Protein 3PL2 (pdb70)

Solvent-accessible surface area: 44730 Å² total

InterPro domains:
  IPR011611 Carbohydrate kinase PfkB [PF00294] (29-327)
  IPR023314 5-Dehydro-2-deoxygluconokinase-like superfamily [G3DSA:2.20.150.10] (37-132)
  IPR029056 Ribokinase-like [G3DSA:3.40.1190.20] (32-319)
  IPR029056 Ribokinase-like [SSF53613] (28-334)
  IPR030830 5-Dehydro-2-deoxygluconokinase [TIGR04382] (30-333)
  IPR050306 PfkB Carbohydrate Kinase [PTHR43085] (31-333)

Radius of gyration: 33.91 Å; Cα contacts (8 Å, |Δi|>4): 3092; chains: 4; bounding box: 62×77×88 Å

Nearest PDB structures (foldseek):
  2qcv-assembly1_A  TM=9.380E-01  e=1.362E-28  Halalkalibacterium halodurans C-125
  3k9e-assembly1_B  TM=8.972E-01  e=6.271E-23  Escherichia coli O6
  3ljs-assembly2_B  TM=8.514E-01  e=3.344E-21  Xylella fastidiosa Temecula1
  4eum-assembly1_B  TM=8.752E-01  e=8.838E-20  Oceanicola granulosus HTCC2516
  3hj6-assembly1_B  TM=8.409E-01  e=2.125E-19  Halothermothrix orenii H 168

CATH classification: 3.40.1190.20 (+1 more: 2.20.150.10)

Secondary structure (DSSP, 8-state):
---SEEEES--EEEE-BSSSS--GGG---B--EEE-HHHHHHHHHHHTT--EEEEEEEESSHHHHHHHHHHHHTTEE-TTEEEESSSPPPEEEE--BTTTB--EEEE--S--GGGG--GGGS-HHHHHH-SEEEEEGGGGSSTTHHHHHHHHHHHHTT-S-EEEE-------S-HHHHHHHHHHHHTT-SEEEE-HHHHHHHHS--SHHHHHHHHHHTT-SEEEE--BTTB----S------------S--TTHHHHHHHHHHHHHHTT--HHHHHHHHHHHHHHHHTSS-STT---HHHHHHH--/---SEEEES--EEEE-BSS-SS-GGG---B--EEE-HHHHHHHHHHHTT--EEEEEEEESSHHHHHHHHHHHHTT-B-TTEEEESSSPPPEEEE--BTTTB--EEEE--S--GGGG--GGGS-HHHHHH-SEEEEEGGGGSSTTHHHHHHHHHHHHTT-S-EEEE-------S-HHHHHHHHHHHHTT-SEEEEEHHHHHHHHS--SHHHHHHHHHHHT-SEEEEE-GGG-----S-----PPPP---S--TTHHHHHHHHHHHHHHTT--HHHHHHHHHHHHHHHHTSS-STT---HHHHHHHH-/---SEEEES--EEEEEESSSS--GGG--EEEEEEE-HHHHHHHHHHHTT--EEEEEEEESSHHHHHHHHHHHHTTEE-TTEEEESSSPPPEEEE--BTTTB--EEEE--S--GGGG--GGGS-HHHHHH-SEEEEEGGGGSSTTHHHHHHHHHHHHTT-S-EEEE-------S-HHHHHHHHHHHHHT-SEEEE-HHHHHHHHS--SHHHHHHHHHHTT-SEEEE--GGG-----S------------S--TTHHHHHHHHHHHHHHTT--HHHHHHHHHHHHHHHHTSS-STT---HHHHHHHH-/---SEEEES--EEEEEESSTT--TTT--EEEEEEE-HHHHHHHHHHHTT--EEEEEEEESSHHHHHHHHHHHHTT-B-TTEEEESSSPPPEEEE--BTTTB--EEEE--S--GGGG--GGGS-HHHHHH-SEEEEEGGGGSSTTHHHHHHHHHHHHTT-S-EEEE-------S-HHHHHHHHHHHHTT-SEEEEEHHHHHHHHS--SHHHHHHHHHHTT-SEEEEE-BTTB----S-----PPPP---S--TTHHHHHHHHHHHHHHTT--HHHHHHHHHHHHHHHHTSS-STT---HHHHHHH-

Foldseek 3Di:
DAWQEEFAFDKAKEFEAPDAPDDPVPGPGTDIDIDDQRLLLQLLLVLQVTAGEYQFEAEPDPRRVVNLVVSVVSRYDDQLHYYDDPFHGKYKYWHHDPDPGIDIDTDQPPHNRSLAGALVSDDLVNLQPHQEYHYELLLCADPPSVVSVVVSLVSNQAPHAYEYELDDDCSHPHLQSSQVSLLSVLLSGQEYEDEQVSLCSPQVDNDPVVSQVSSVVSVHAKYKYAYPQQGIIGPVDDDGDGQDDDGFRALPNLQSSLSSLLSSCSVVVHDPNVSSLLSRQRSRQQRNDPDRSVGDHSVNSVVSRD/DAWQEEFAFDKAWEFEAPDAQDDPVPGPGTDIAIDDQSLLLQLLLVLQVTAAEYQFEAEPDPRRVVRLVRSVVSRYDDQLYYYDDDDHGKYKYWHWRPDDGIDIDIDQPPHHRRLAGDLVSDDLVNLQPHQEYHYELLLCLDPPSVVNVVVSLVSNQAPPAYEYELDDDCSHPHLQSSQVSLLVVLLSGQEYAYEQVSLCSPQNGRPQVVSQVSSVVSPHAKYKYQYPQQAIIGPVDDDGDGAQDEDFGHLPQLVSSLSSLLSVCVVVVHPPRVSRLLSRLSSRQCRRDSDHSVTHHSVRSVVSVD/DAWQEEFAFDKAKEWEAPDAADDPVPRPGTDIDIDDQRLLLQLLLVLQVTAGEYQFEAEPDDRRVVRLVRSVVSRYDDQLYYYDDPDHGKYKYWHHRPDDDIDIDIDQPDHHRRLAGALVSDDLVSLQPHQEYHYELLLCADPPSVVRVVVSLVSNQQPHAYEYELDDDVSHPHLQSSQVSLLSVLLSGQEYAYEQVSLCSPQNDNDQVVSQVSSVVSVHAKYWYQYDQQAIIGPVDDDTDGADDDGFRGQPQLVSQLSSLLSSCVVVVHDPNVSRLLSRLSSRQQRNDPDHSVGHHPVVSVVSVD/DAWQEEFAFDKAKEWEAPDAPDDPVPRDDTDIDIDDQRLLLQLLLVLQVTAGEYQFEAEPDPRRVVRLVRSVVSRYHDQLHYYDDPDHGKYKYWHHHPDDDIDIDIDQPPHNRRLAGDLVSDDLVNLQPHQEYHYELLLCADPPSVVNVVVSLVSNQAHPAYEYELHDDVNHPHLQSSLVSLLSVLLRGQEYAYEQVSLCSPQVGRPVVVSQVSSVVSPHAKYKYDHDQQFIIGPVDDDTDGADDDGFRHQPNLVSSLSSLLSSCSVVVHPPNVSRLLSSQSSVQQRNDPDRSVGHYPVRSVVSD

B-factor: mean 37.55, std 11.32, range [18.2, 87.38]

Sequence (1223 aa):
STHEVLAIGRLGVDIYYPLQSGVGLADVQSFGKYLGGSAANVSVAAARHGHNSALLSRVGNDPFGEYLLAELERLGVDNQYVATDQTFKTPVTFCEIFPPDDFPLYFYREPKAPDLNIESADVSLDDVRREADILWFTLTGFSEEPSRGTHREILTTRANRRHTIFDLDYRPFWESPEEATKQAEEWALQQHSTVAVGNKEECEIAVGETTEPERAGRALLERGVEELAIVKQGPKGVATKDETVEVPPFFVDVINGLGAGDAFGGALCHGLLSEWPLEKVLRFANTAGALVASRRLECSTAPTTDEVEASLNSTHEVLAIGRLGVDIYPLQSGVGLADVQSFGKYLGGSAANVSVAAARHGHNSALLSRVGNDPFGEYLLAELERLGVDNQYVATDQTFKTPVTFCEIFPPDDFPLYFYREPKAPDLNIEESSADVSLDDVREADILWFTLTGFSEEEPSRGTHREILTTRANRRHTIFDLDYRRPFWESPEEEATKQAEWALQQHSTVAVGNKEECEIAVGETEPERAGRALLERRGVEELAIVKQGPKGVVATKDETVEVPPFFVDVINGLGAGDAFGGALCHGLLSEWPLEKVLRFANTAGALVASSRLECSTAPTTTDEVEASSLNSTHEVLAIGRLGVDIYYPLQSGVGLADVQSSFGKYLGGSAANVSVAAARHGHNSSALLSRVGNDPFGEYLLAELERRLGVDNQYVATDQTFKTPVTFCEIFPPDDDFPLYFYREPKAPDLNNIESSADVSLDDVREADILWFTLTGFSEEPSRGTHREILTTRANRRHTIFDLDYRRPFWESPEEATKQAEWALQHSTVAVGNKEECEIAVGETEPERAGRALLERGVELAIVKQGPKGVATKDETVEVPPFFVDVINGLGAGDAFGGALCHGLLSEWPLEKVLRFANTAGALVASRRLECSTAPTTTDEVEEASLNSTHEVLAIGRLGVDIYPLQSSGVVGLADVQSFGKYLGGSAANVSVAAARHGHNSALLSRVGNDPFGEYLLAELERLGVDNQYVATDQTFKTPVTFCEIFPPDDFPLYFYREPKAPDLNIESADVSLDDVREEADILWFTLTGFSEEPSRGTHREILTTRANRRHTIFDLDYRRPFWESPEEATKQAEWALQQHSTVAVGNKEECEIAVGETEPERAGRALLERGVELAIVKQGPKGVATKDETVEVPPFFVDVINGLGAGDAFGGALCHGLLSEWPLEKVLRFANTAGALVASRLECSTAPTTDEVEASL

Organism: Corynebacterium glutamicum (strain ATCC 13032 / DSM 20300 / JCM 1318 / BCRC 11384 / CCUG 27702 / LMG 3730 / NBRC 12168 / NCIMB 10025 / NRRL B-2784 / 534) (NCBI:txid196627)

Structure (mmCIF, N/CA/C/O backbone):
data_3PL2
#
_entry.id   3PL2
#
_cell.length_a   45.908
_cell.length_b   79.494
_cell.length_c   81.703
_cell.angle_alpha   101.860
_cell.angle_beta   95.720
_cell.angle_gamma   92.110
#
_symmetry.space_group_name_H-M   'P 1'
#
loop_
_entity.id
_entity.type
_entity.pdbx_description
1 polymer 'Sugar kinase, ribokinase family'
2 non-polymer 'CITRIC ACID'
3 water water
#
loop_
_atom_site.group_PDB
_atom_site.id
_atom_site.type_symbol
_atom_site.label_atom_id
_atom_site.label_alt_id
_atom_site.label_comp_id
_atom_site.label_asym_id
_atom_site.label_entity_id
_atom_site.label_seq_id
_atom_site.pdbx_PDB_ins_code
_atom_site.Cartn_x
_atom_site.Cartn_y
_atom_site.Cartn_z
_atom_site.occupancy
_atom_site.B_iso_or_equiv
_atom_site.auth_seq_id
_atom_site.auth_comp_id
_atom_site.auth_asym_id
_atom_site.auth_atom_id
_atom_site.pdbx_PDB_model_num
ATOM 1 N N . SER A 1 7 ? 47.024 60.518 24.576 1.00 56.50 6 SER A N 1
ATOM 2 C CA . SER A 1 7 ? 46.101 60.094 25.670 1.00 55.83 6 SER A CA 1
ATOM 3 C C . SER A 1 7 ? 44.766 60.865 25.583 1.00 53.83 6 SER A C 1
ATOM 4 O O . SER A 1 7 ? 44.481 61.741 26.407 1.00 54.12 6 SER A O 1
ATOM 7 N N . THR A 1 8 ? 43.988 60.553 24.537 1.00 52.65 7 THR A N 1
ATOM 8 C CA . THR A 1 8 ? 42.566 60.920 24.431 1.00 50.26 7 THR A CA 1
ATOM 9 C C . THR A 1 8 ? 41.703 59.754 24.921 1.00 48.01 7 THR A C 1
ATOM 10 O O . THR A 1 8 ? 42.011 58.599 24.632 1.00 49.35 7 THR A O 1
ATOM 14 N N . HIS A 1 9 ? 40.616 60.062 25.633 1.00 44.12 8 HIS A N 1
ATOM 15 C CA . HIS A 1 9 ? 39.673 59.053 26.131 1.00 41.74 8 HIS A CA 1
ATOM 16 C C . HIS A 1 9 ? 38.410 59.022 25.267 1.00 41.17 8 HIS A C 1
ATOM 17 O O . HIS A 1 9 ? 38.015 60.029 24.695 1.00 40.58 8 HIS A O 1
ATOM 24 N N . GLU A 1 10 ? 37.792 57.853 25.162 1.00 40.16 9 GLU A N 1
ATOM 25 C CA . GLU A 1 10 ? 36.452 57.747 24.572 1.00 39.81 9 GLU A CA 1
ATOM 26 C C . GLU A 1 10 ? 35.337 58.430 25.389 1.00 37.90 9 GLU A C 1
ATOM 27 O O . GLU A 1 10 ? 34.431 59.009 24.803 1.00 38.39 9 GLU A O 1
ATOM 33 N N . VAL A 1 11 ? 35.391 58.327 26.726 1.00 35.35 10 VAL A N 1
ATOM 34 C CA . VAL A 1 11 ? 34.384 58.918 27.639 1.00 34.12 10 VAL A CA 1
ATOM 35 C C . VAL A 1 11 ? 35.131 59.657 28.748 1.00 32.71 10 VAL A C 1
ATOM 36 O O . VAL A 1 11 ? 35.945 59.053 29.426 1.00 31.03 10 VAL A O 1
ATOM 40 N N . LEU A 1 12 ? 34.923 60.971 28.841 1.00 31.65 11 LEU A N 1
ATOM 41 C CA . LEU A 1 12 ? 35.458 61.776 29.900 1.00 31.21 11 LEU A CA 1
ATOM 42 C C . LEU A 1 12 ? 34.234 62.259 30.665 1.00 30.59 11 LEU A C 1
ATOM 43 O O . LEU A 1 12 ? 33.465 63.084 30.150 1.00 29.61 11 LEU A O 1
ATOM 48 N N . ALA A 1 13 ? 34.076 61.726 31.874 1.00 29.03 12 ALA A N 1
ATOM 49 C CA . ALA A 1 13 ? 33.007 62.091 32.791 1.00 29.27 12 ALA A CA 1
ATOM 50 C C . ALA A 1 13 ? 33.525 63.058 33.848 1.00 28.96 12 ALA A C 1
ATOM 51 O O . ALA A 1 13 ? 34.686 62.982 34.253 1.00 28.73 12 ALA A O 1
ATOM 53 N N . ILE A 1 14 ? 32.652 63.972 34.280 1.00 28.46 13 ILE A N 1
ATOM 54 C CA . ILE A 1 14 ? 32.998 65.005 35.224 1.00 27.91 13 ILE A CA 1
ATOM 55 C C . ILE A 1 14 ? 31.972 64.973 36.320 1.00 27.30 13 ILE A C 1
ATOM 56 O O . ILE A 1 14 ? 30.778 65.070 36.034 1.00 27.86 13 ILE A O 1
ATOM 61 N N . GLY A 1 15 ? 32.415 64.889 37.567 1.00 28.61 14 GLY A N 1
ATOM 62 C CA . GLY A 1 15 ? 31.513 65.173 38.705 1.00 28.47 14 GLY A CA 1
ATOM 63 C C . GLY A 1 15 ? 31.718 64.329 39.953 1.00 28.52 14 GLY A C 1
ATOM 64 O O . GLY A 1 15 ? 32.857 64.091 40.367 1.00 29.37 14 GLY A O 1
ATOM 65 N N . ARG A 1 16 ? 30.610 63.902 40.543 1.00 27.63 15 ARG A N 1
ATOM 66 C CA . ARG A 1 16 ? 30.584 63.345 41.926 1.00 28.12 15 ARG A CA 1
ATOM 67 C C . ARG A 1 16 ? 31.318 62.022 42.077 1.00 26.85 15 ARG A C 1
ATOM 68 O O . ARG A 1 16 ? 31.126 61.135 41.277 1.00 27.01 15 ARG A O 1
ATOM 76 N N . LEU A 1 17 ? 32.080 61.896 43.172 1.00 26.19 16 LEU A N 1
ATOM 77 C CA . LEU A 1 17 ? 32.796 60.680 43.532 1.00 25.43 16 LEU A CA 1
ATOM 78 C C . LEU A 1 17 ? 32.852 60.609 45.048 1.00 25.50 16 LEU A C 1
ATOM 79 O O . LEU A 1 17 ? 33.180 61.594 45.705 1.00 25.23 16 LEU A O 1
ATOM 84 N N . GLY A 1 18 ? 32.543 59.442 45.595 1.00 24.98 17 GLY A N 1
ATOM 85 C CA . GLY A 1 18 ? 32.455 59.296 47.032 1.00 24.51 17 GLY A CA 1
ATOM 86 C C . GLY A 1 18 ? 32.311 57.852 47.430 1.00 24.95 17 GLY A C 1
ATOM 87 O O . GLY A 1 18 ? 32.235 56.987 46.567 1.00 25.95 17 GLY A O 1
ATOM 88 N N . VAL A 1 19 ? 32.319 57.601 48.736 1.00 25.30 18 VAL A N 1
ATOM 89 C CA . VAL A 1 19 ? 32.174 56.244 49.275 1.00 25.56 18 VAL A CA 1
ATOM 90 C C . VAL A 1 19 ? 30.714 56.017 49.655 1.00 25.82 18 VAL A C 1
ATOM 91 O O . VAL A 1 19 ? 30.133 56.793 50.395 1.00 26.17 18 VAL A O 1
ATOM 95 N N . ASP A 1 20 ? 30.143 54.936 49.143 1.00 26.56 19 ASP A N 1
ATOM 96 C CA . ASP A 1 20 ? 28.799 54.502 49.507 1.00 26.42 19 ASP A CA 1
ATOM 97 C C . ASP A 1 20 ? 28.970 53.534 50.652 1.00 26.91 19 ASP A C 1
ATOM 98 O O . ASP A 1 20 ? 29.699 52.533 50.523 1.00 28.91 19 ASP A O 1
ATOM 103 N N . ILE A 1 21 ? 28.321 53.849 51.761 1.00 26.67 20 ILE A N 1
ATOM 104 C CA . ILE A 1 21 ? 28.293 53.012 52.971 1.00 26.12 20 ILE A CA 1
ATOM 105 C C . ILE A 1 21 ? 26.855 52.536 53.040 1.00 26.57 20 ILE A C 1
ATOM 106 O O . ILE A 1 21 ? 25.999 53.199 53.654 1.00 26.75 20 ILE A O 1
ATOM 111 N N . TYR A 1 22 ? 26.613 51.381 52.422 1.00 25.34 21 TYR A N 1
ATOM 112 C CA A TYR A 1 22 ? 25.248 50.907 52.232 0.60 25.59 21 TYR A CA 1
ATOM 113 C CA B TYR A 1 22 ? 25.280 50.813 52.128 0.40 25.86 21 TYR A CA 1
ATOM 114 C C . TYR A 1 22 ? 24.969 49.671 53.111 1.00 25.78 21 TYR A C 1
ATOM 115 O O . TYR A 1 22 ? 25.871 48.879 53.415 1.00 25.15 21 TYR A O 1
ATOM 132 N N . PRO A 1 23 ? 23.703 49.516 53.545 1.00 25.54 22 PRO A N 1
ATOM 133 C CA . PRO A 1 23 ? 23.379 48.429 54.457 1.00 26.25 22 PRO A CA 1
ATOM 134 C C . PRO A 1 23 ? 23.448 47.028 53.835 1.00 26.73 22 PRO A C 1
ATOM 135 O O . PRO A 1 23 ? 23.120 46.818 52.654 1.00 25.88 22 PRO A O 1
ATOM 139 N N . LEU A 1 24 ? 23.886 46.093 54.654 1.00 26.26 23 LEU A N 1
ATOM 140 C CA . LEU A 1 24 ? 24.007 44.673 54.298 1.00 26.96 23 LEU A CA 1
ATOM 141 C C . LEU A 1 24 ? 22.781 43.831 54.707 1.00 28.07 23 LEU A C 1
ATOM 142 O O . LEU A 1 24 ? 22.766 42.594 54.534 1.00 29.19 23 LEU A O 1
ATOM 147 N N . GLN A 1 25 ? 21.763 44.519 55.261 1.00 28.38 24 GLN A N 1
ATOM 148 C CA . GLN A 1 25 ? 20.418 44.042 55.478 1.00 28.97 24 GLN A CA 1
ATOM 149 C C . GLN A 1 25 ? 19.454 45.017 54.783 1.00 29.39 24 GLN A C 1
ATOM 150 O O . GLN A 1 25 ? 19.574 46.246 54.969 1.00 28.41 24 GLN A O 1
ATOM 156 N N . SER A 1 26 ? 18.506 44.487 54.008 1.00 30.18 25 SER A N 1
ATOM 157 C CA . SER A 1 26 ? 17.510 45.322 53.318 1.00 31.31 25 SER A CA 1
ATOM 158 C C . SER A 1 26 ? 16.217 45.363 54.095 1.00 31.60 25 SER A C 1
ATOM 159 O O . SER A 1 26 ? 15.994 44.539 54.962 1.00 31.54 25 SER A O 1
ATOM 162 N N . GLY A 1 27 ? 15.384 46.358 53.778 1.00 31.28 26 GLY A N 1
ATOM 163 C CA . GLY A 1 27 ? 14.088 46.508 54.392 1.00 32.76 26 GLY A CA 1
ATOM 164 C C . GLY A 1 27 ? 14.122 47.000 55.823 1.00 32.68 26 GLY A C 1
ATOM 165 O O . GLY A 1 27 ? 13.132 46.845 56.525 1.00 33.72 26 GLY A O 1
ATOM 166 N N . VAL A 1 28 ? 15.244 47.599 56.244 1.00 31.69 27 VAL A N 1
ATOM 167 C CA . VAL A 1 28 ? 15.382 48.150 57.595 1.00 30.99 27 VAL A CA 1
ATOM 168 C C . VAL A 1 28 ? 15.896 49.595 57.517 1.00 29.76 27 VAL A C 1
ATOM 169 O O . VAL A 1 28 ? 16.710 49.963 56.666 1.00 28.46 27 VAL A O 1
ATOM 173 N N . GLY A 1 29 ? 15.404 50.417 58.438 1.00 29.78 28 GLY A N 1
ATOM 174 C CA . GLY A 1 29 ? 15.894 51.779 58.595 1.00 28.63 28 GLY A CA 1
ATOM 175 C C . GLY A 1 29 ? 17.264 51.753 59.250 1.00 27.88 28 GLY A C 1
ATOM 176 O O . GLY A 1 29 ? 17.675 50.731 59.830 1.00 27.34 28 GLY A O 1
ATOM 177 N N . LEU A 1 30 ? 17.961 52.881 59.164 1.00 27.59 29 LEU A N 1
ATOM 178 C CA . LEU A 1 30 ? 19.339 53.012 59.698 1.00 26.74 29 LEU A CA 1
ATOM 179 C C . LEU A 1 30 ? 19.449 52.593 61.161 1.00 27.25 29 LEU A C 1
ATOM 180 O O . LEU A 1 30 ? 20.430 51.978 61.524 1.00 27.53 29 LEU A O 1
ATOM 185 N N . ALA A 1 31 ? 18.434 52.870 61.980 1.00 27.80 30 ALA A N 1
ATOM 186 C CA . ALA A 1 31 ? 18.451 52.469 63.393 1.00 29.25 30 ALA A CA 1
ATOM 187 C C . ALA A 1 31 ? 18.511 50.930 63.589 1.00 29.82 30 ALA A C 1
ATOM 188 O O . ALA A 1 31 ? 18.944 50.456 64.641 1.00 29.65 30 ALA A O 1
ATOM 190 N N . ASP A 1 32 ? 18.060 50.186 62.580 1.00 29.37 31 ASP A N 1
ATOM 191 C CA . ASP A 1 32 ? 18.058 48.707 62.603 1.00 30.80 31 ASP A CA 1
ATOM 192 C C . ASP A 1 32 ? 19.143 48.025 61.776 1.00 29.84 31 ASP A C 1
ATOM 193 O O . ASP A 1 32 ? 19.279 46.788 61.843 1.00 30.44 31 ASP A O 1
ATOM 198 N N . VAL A 1 33 ? 19.926 48.804 61.029 1.00 28.30 32 VAL A N 1
ATOM 199 C CA . VAL A 1 33 ? 21.039 48.243 60.242 1.00 28.55 32 VAL A CA 1
ATOM 200 C C . VAL A 1 33 ? 22.118 47.769 61.238 1.00 28.99 32 VAL A C 1
ATOM 201 O O . VAL A 1 33 ? 22.399 48.466 62.197 1.00 29.19 32 VAL A O 1
ATOM 205 N N . GLN A 1 34 ? 22.602 46.542 61.057 1.00 28.60 33 GLN A N 1
ATOM 206 C CA . GLN A 1 34 ? 23.640 45.946 61.921 1.00 29.76 33 GLN A CA 1
ATOM 207 C C . GLN A 1 34 ? 25.013 46.014 61.314 1.00 28.53 33 GLN A C 1
ATOM 208 O O . GLN A 1 34 ? 26.050 45.921 62.036 1.00 29.72 33 GLN A O 1
ATOM 214 N N . SER A 1 35 ? 25.059 46.089 59.982 1.00 27.53 34 SER A N 1
ATOM 215 C CA . SER A 1 35 ? 26.294 46.263 59.300 1.00 26.28 34 SER A CA 1
ATOM 216 C C . SER A 1 35 ? 26.121 46.912 57.939 1.00 25.38 34 SER A C 1
ATOM 217 O O . SER A 1 35 ? 25.047 46.787 57.305 1.00 24.54 34 SER A O 1
ATOM 220 N N . PHE A 1 36 ? 27.198 47.568 57.512 1.00 24.84 35 PHE A N 1
ATOM 221 C CA . PHE A 1 36 ? 27.266 48.296 56.232 1.00 23.83 35 PHE A CA 1
ATOM 222 C C . PHE A 1 36 ? 28.449 47.824 55.415 1.00 24.44 35 PHE A C 1
ATOM 223 O O . PHE A 1 36 ? 29.508 47.508 55.966 1.00 24.88 35 PHE A O 1
ATOM 231 N N . GLY A 1 37 ? 28.291 47.767 54.097 1.00 24.80 36 GLY A N 1
ATOM 232 C CA . GLY A 1 37 ? 29.431 47.570 53.223 1.00 26.51 36 GLY A CA 1
ATOM 233 C C . GLY A 1 37 ? 29.977 48.908 52.771 1.00 26.76 36 GLY A C 1
ATOM 234 O O . GLY A 1 37 ? 29.517 49.971 53.196 1.00 26.99 36 GLY A O 1
ATOM 235 N N . LYS A 1 38 ? 30.941 48.842 51.884 1.00 28.24 37 LYS A N 1
ATOM 236 C CA . LYS A 1 38 ? 31.692 50.004 51.411 1.00 29.18 37 LYS A CA 1
ATOM 237 C C . LYS A 1 38 ? 31.913 49.774 49.909 1.00 30.84 37 LYS A C 1
ATOM 238 O O . LYS A 1 38 ? 32.436 48.708 49.558 1.00 30.87 37 LYS A O 1
ATOM 244 N N . TYR A 1 39 ? 31.532 50.751 49.078 1.00 30.78 38 TYR A N 1
ATOM 245 C CA . TYR A 1 39 ? 31.778 50.728 47.642 1.00 32.86 38 TYR A CA 1
ATOM 246 C C . TYR A 1 39 ? 32.003 52.128 47.066 1.00 30.78 38 TYR A C 1
ATOM 247 O O . TYR A 1 39 ? 31.628 53.152 47.653 1.00 30.38 38 TYR A O 1
ATOM 256 N N . LEU A 1 40 ? 32.662 52.144 45.915 1.00 30.77 39 LEU A N 1
ATOM 257 C CA . LEU A 1 40 ? 32.858 53.373 45.167 1.00 29.55 39 LEU A CA 1
ATOM 258 C C . LEU A 1 40 ? 31.481 53.770 44.669 1.00 28.27 39 LEU A C 1
ATOM 259 O O . LEU A 1 40 ? 30.693 52.925 44.300 1.00 28.35 39 LEU A O 1
ATOM 264 N N . GLY A 1 41 ? 31.184 55.056 44.723 1.00 27.12 40 GLY A N 1
ATOM 265 C CA . GLY A 1 41 ? 29.969 55.585 44.134 1.00 26.41 40 GLY A CA 1
ATOM 266 C C . GLY A 1 41 ? 30.123 57.045 43.751 1.00 25.84 40 GLY A C 1
ATOM 267 O O . GLY A 1 41 ? 31.236 57.554 43.662 1.00 25.13 40 GLY A O 1
ATOM 268 N N . GLY A 1 42 ? 28.983 57.695 43.578 1.00 26.98 41 GLY A N 1
ATOM 269 C CA . GLY A 1 42 ? 28.868 59.045 43.023 1.00 27.44 41 GLY A CA 1
ATOM 270 C C . GLY A 1 42 ? 28.511 58.916 41.557 1.00 27.41 41 GLY A C 1
ATOM 271 O O . GLY A 1 42 ? 29.160 58.181 40.825 1.00 27.94 41 GLY A O 1
ATOM 272 N N . SER A 1 43 ? 27.483 59.653 41.122 1.00 28.45 42 SER A N 1
ATOM 273 C CA . SER A 1 43 ? 26.916 59.502 39.782 1.00 28.82 42 SER A CA 1
ATOM 274 C C . SER A 1 43 ? 27.927 59.483 38.597 1.00 28.78 42 SER A C 1
ATOM 275 O O . SER A 1 43 ? 27.956 58.511 37.814 1.00 27.48 42 SER A O 1
ATOM 278 N N . ALA A 1 44 ? 28.752 60.534 38.506 1.00 28.30 43 ALA A N 1
ATOM 279 C CA . ALA A 1 44 ? 29.743 60.671 37.444 1.00 28.40 43 ALA A CA 1
ATOM 280 C C . ALA A 1 44 ? 30.730 59.490 37.453 1.00 28.39 43 ALA A C 1
ATOM 281 O O . ALA A 1 44 ? 31.024 58.918 36.406 1.00 29.01 43 ALA A O 1
ATOM 283 N N . ALA A 1 45 ? 31.195 59.132 38.645 1.00 27.15 44 ALA A N 1
ATOM 284 C CA . ALA A 1 45 ? 32.091 58.002 38.842 1.00 27.76 44 ALA A CA 1
ATOM 285 C C . ALA A 1 45 ? 31.432 56.703 38.389 1.00 27.55 44 ALA A C 1
ATOM 286 O O . ALA A 1 45 ? 32.060 55.937 37.706 1.00 28.69 44 ALA A O 1
ATOM 288 N N . ASN A 1 46 ? 30.169 56.484 38.770 1.00 28.17 45 ASN A N 1
ATOM 289 C CA . ASN A 1 46 ? 29.407 55.300 38.337 1.00 28.51 45 ASN A CA 1
ATOM 290 C C . ASN A 1 46 ? 29.276 55.206 36.808 1.00 28.98 45 ASN A C 1
ATOM 291 O O . ASN A 1 46 ? 29.368 54.113 36.254 1.00 29.42 45 ASN A O 1
ATOM 296 N N . VAL A 1 47 ? 29.033 56.352 36.159 1.00 28.19 46 VAL A N 1
ATOM 297 C CA . VAL A 1 47 ? 28.916 56.436 34.708 1.00 28.38 46 VAL A CA 1
ATOM 298 C C . VAL A 1 47 ? 30.270 56.097 34.047 1.00 29.16 46 VAL A C 1
ATOM 299 O O . VAL A 1 47 ? 30.296 55.326 33.069 1.00 30.41 46 VAL A O 1
ATOM 303 N N . SER A 1 48 ? 31.366 56.649 34.580 1.00 28.82 47 SER A N 1
ATOM 304 C CA . SER A 1 48 ? 32.730 56.309 34.080 1.00 29.64 47 SER A CA 1
ATOM 305 C C . SER A 1 48 ? 33.030 54.804 34.212 1.00 30.46 47 SER A C 1
ATOM 306 O O . SER A 1 48 ? 33.548 54.195 33.281 1.00 31.64 47 SER A O 1
ATOM 309 N N . VAL A 1 49 ? 32.604 54.198 35.329 1.00 29.71 48 VAL A N 1
ATOM 310 C CA . VAL A 1 49 ? 32.692 52.722 35.509 1.00 29.59 48 VAL A CA 1
ATOM 311 C C . VAL A 1 49 ? 31.847 51.919 34.503 1.00 29.15 48 VAL A C 1
ATOM 312 O O . VAL A 1 49 ? 32.313 50.912 33.972 1.00 29.65 48 VAL A O 1
ATOM 316 N N . ALA A 1 50 ? 30.608 52.364 34.272 1.00 28.98 49 ALA A N 1
ATOM 317 C CA . ALA A 1 50 ? 29.693 51.678 33.395 1.00 29.90 49 ALA A CA 1
ATOM 318 C C . ALA A 1 50 ? 30.190 51.701 31.960 1.00 31.14 49 ALA A C 1
ATOM 319 O O . ALA A 1 50 ? 30.030 50.719 31.247 1.00 31.54 49 ALA A O 1
ATOM 321 N N . ALA A 1 51 ? 30.784 52.832 31.552 1.00 32.03 50 ALA A N 1
ATOM 322 C CA . ALA A 1 51 ? 31.383 52.984 30.219 1.00 32.97 50 ALA A CA 1
ATOM 323 C C . ALA A 1 51 ? 32.594 52.064 30.056 1.00 34.53 50 ALA A C 1
ATOM 324 O O . ALA A 1 51 ? 32.757 51.443 29.001 1.00 36.02 50 ALA A O 1
ATOM 326 N N . ALA A 1 52 ? 33.419 51.975 31.100 1.00 35.16 51 ALA A N 1
ATOM 327 C CA . ALA A 1 52 ? 34.571 51.061 31.147 1.00 36.17 51 ALA A CA 1
ATOM 328 C C . ALA A 1 52 ? 34.147 49.594 30.996 1.00 38.00 51 ALA A C 1
ATOM 329 O O . ALA A 1 52 ? 34.779 48.842 30.248 1.00 38.30 51 ALA A O 1
ATOM 331 N N . ARG A 1 53 ? 33.062 49.208 31.678 1.00 37.50 52 ARG A N 1
ATOM 332 C CA . ARG A 1 53 ? 32.521 47.841 31.566 1.00 39.53 52 ARG A CA 1
ATOM 333 C C . ARG A 1 53 ? 32.030 47.492 30.161 1.00 40.05 52 ARG A C 1
ATOM 334 O O . ARG A 1 53 ? 32.013 46.309 29.815 1.00 40.58 52 ARG A O 1
ATOM 342 N N . HIS A 1 54 ? 31.653 48.498 29.365 1.00 39.71 53 HIS A N 1
ATOM 343 C CA . HIS A 1 54 ? 31.395 48.301 27.924 1.00 40.64 53 HIS A CA 1
ATOM 344 C C . HIS A 1 54 ? 32.642 48.356 27.010 1.00 41.59 53 HIS A C 1
ATOM 345 O O . HIS A 1 54 ? 32.511 48.445 25.776 1.00 40.37 53 HIS A O 1
ATOM 352 N N . GLY A 1 55 ? 33.841 48.250 27.604 1.00 41.43 54 GLY A N 1
ATOM 353 C CA . GLY A 1 55 ? 35.091 48.208 26.859 1.00 42.22 54 GLY A CA 1
ATOM 354 C C . GLY A 1 55 ? 35.607 49.544 26.367 1.00 41.73 54 GLY A C 1
ATOM 355 O O . GLY A 1 55 ? 36.504 49.564 25.546 1.00 42.99 54 GLY A O 1
ATOM 356 N N . HIS A 1 56 ? 35.067 50.662 26.861 1.00 40.56 55 HIS A N 1
ATOM 357 C CA . HIS A 1 56 ? 35.500 51.992 26.407 1.00 39.29 55 HIS A CA 1
ATOM 358 C C . HIS A 1 56 ? 36.570 52.538 27.348 1.00 38.78 55 HIS A C 1
ATOM 359 O O . HIS A 1 56 ? 36.558 52.280 28.571 1.00 37.76 55 HIS A O 1
ATOM 366 N N . ASN A 1 57 ? 37.508 53.270 26.769 1.00 38.76 56 ASN A N 1
ATOM 367 C CA . ASN A 1 57 ? 38.563 53.929 27.515 1.00 38.85 56 ASN A CA 1
ATOM 368 C C . ASN A 1 57 ? 37.963 55.174 28.190 1.00 36.92 56 ASN A C 1
ATOM 369 O O . ASN A 1 57 ? 37.647 56.173 27.515 1.00 35.75 56 ASN A O 1
ATOM 374 N N . SER A 1 58 ? 37.818 55.101 29.519 1.00 35.22 57 SER A N 1
ATOM 375 C CA . SER A 1 58 ? 37.045 56.056 30.294 1.00 35.30 57 SER A CA 1
ATOM 376 C C . SER A 1 58 ? 37.884 56.712 31.383 1.00 34.15 57 SER A C 1
ATOM 377 O O . SER A 1 58 ? 38.780 56.067 31.928 1.00 33.68 57 SER A O 1
ATOM 380 N N . ALA A 1 59 ? 37.605 58.000 31.639 1.00 32.38 58 ALA A N 1
ATOM 381 C CA . ALA A 1 59 ? 38.302 58.814 32.644 1.00 31.54 58 ALA A CA 1
ATOM 382 C C . ALA A 1 59 ? 37.306 59.674 33.411 1.00 30.37 58 ALA A C 1
ATOM 383 O O . ALA A 1 59 ? 36.241 60.006 32.883 1.00 30.70 58 ALA A O 1
ATOM 385 N N . LEU A 1 60 ? 37.645 60.007 34.662 1.00 29.57 59 LEU A N 1
ATOM 386 C CA . LEU A 1 60 ? 36.834 60.841 35.534 1.00 28.70 59 LEU A CA 1
ATOM 387 C C . LEU A 1 60 ? 37.634 62.062 35.983 1.00 28.40 59 LEU A C 1
ATOM 388 O O . LEU A 1 60 ? 38.757 61.899 36.457 1.00 30.44 59 LEU A O 1
ATOM 393 N N . LEU A 1 61 ? 37.052 63.248 35.829 1.00 26.26 60 LEU A N 1
ATOM 394 C CA . LEU A 1 61 ? 37.521 64.471 36.425 1.00 26.19 60 LEU A CA 1
ATOM 395 C C . LEU A 1 61 ? 36.717 64.636 37.701 1.00 25.57 60 LEU A C 1
ATOM 396 O O . LEU A 1 61 ? 35.504 64.841 37.652 1.00 25.06 60 LEU A O 1
ATOM 401 N N . SER A 1 62 ? 37.394 64.529 38.832 1.00 27.18 61 SER A N 1
ATOM 402 C CA . SER A 1 62 ? 36.755 64.696 40.145 1.00 27.19 61 SER A CA 1
ATOM 403 C C . SER A 1 62 ? 37.862 64.902 41.141 1.00 28.19 61 SER A C 1
ATOM 404 O O . SER A 1 62 ? 38.997 65.127 40.747 1.00 29.81 61 SER A O 1
ATOM 407 N N . ARG A 1 63 ? 37.560 64.861 42.434 1.00 27.83 62 ARG A N 1
ATOM 408 C CA . ARG A 1 63 ? 38.629 64.831 43.422 1.00 28.95 62 ARG A CA 1
ATOM 409 C C . ARG A 1 63 ? 38.240 63.874 44.530 1.00 28.28 62 ARG A C 1
ATOM 410 O O . ARG A 1 63 ? 37.072 63.473 44.651 1.00 28.46 62 ARG A O 1
ATOM 418 N N . VAL A 1 64 ? 39.248 63.532 45.322 1.00 28.08 63 VAL A N 1
ATOM 419 C CA . VAL A 1 64 ? 39.076 62.821 46.581 1.00 29.25 63 VAL A CA 1
ATOM 420 C C . VAL A 1 64 ? 39.717 63.658 47.661 1.00 30.15 63 VAL A C 1
ATOM 421 O O . VAL A 1 64 ? 40.435 64.624 47.365 1.00 31.25 63 VAL A O 1
ATOM 425 N N . GLY A 1 65 ? 39.428 63.310 48.906 1.00 31.23 64 GLY A N 1
ATOM 426 C CA . GLY A 1 65 ? 40.126 63.869 50.063 1.00 31.53 64 GLY A CA 1
ATOM 427 C C . GLY A 1 65 ? 41.479 63.220 50.308 1.00 32.66 64 GLY A C 1
ATOM 428 O O . GLY A 1 65 ? 41.779 62.135 49.790 1.00 32.04 64 GLY A O 1
ATOM 429 N N . ASN A 1 66 ? 42.284 63.896 51.124 1.00 33.68 65 ASN A N 1
ATOM 430 C CA . ASN A 1 66 ? 43.599 63.413 51.549 1.00 34.98 65 ASN A CA 1
ATOM 431 C C . ASN A 1 66 ? 43.435 62.509 52.790 1.00 34.24 65 ASN A C 1
ATOM 432 O O . ASN A 1 66 ? 43.792 62.886 53.914 1.00 35.04 65 ASN A O 1
ATOM 437 N N . ASP A 1 67 ? 42.913 61.308 52.543 1.00 33.07 66 ASP A N 1
ATOM 438 C CA . ASP A 1 67 ? 42.542 60.341 53.593 1.00 33.22 66 ASP A CA 1
ATOM 439 C C . ASP A 1 67 ? 42.377 58.911 53.024 1.00 32.37 66 ASP A C 1
ATOM 440 O O . ASP A 1 67 ? 42.303 58.756 51.789 1.00 32.84 66 ASP A O 1
ATOM 445 N N . PRO A 1 68 ? 42.271 57.886 53.895 1.00 32.26 67 PRO A N 1
ATOM 446 C CA . PRO A 1 68 ? 42.194 56.509 53.403 1.00 31.78 67 PRO A CA 1
ATOM 447 C C . PRO A 1 68 ? 41.019 56.177 52.496 1.00 30.14 67 PRO A C 1
ATOM 448 O O . PRO A 1 68 ? 41.195 55.375 51.570 1.00 29.88 67 PRO A O 1
ATOM 452 N N . PHE A 1 69 ? 39.861 56.806 52.708 1.00 28.68 68 PHE A N 1
ATOM 453 C CA . PHE A 1 69 ? 38.745 56.626 51.784 1.00 28.09 68 PHE A CA 1
ATOM 454 C C . PHE A 1 69 ? 39.063 57.177 50.399 1.00 29.25 68 PHE A C 1
ATOM 455 O O . PHE A 1 69 ? 38.630 56.610 49.394 1.00 29.35 68 PHE A O 1
ATOM 463 N N . GLY A 1 70 ? 39.821 58.270 50.340 1.00 29.91 69 GLY A N 1
ATOM 464 C CA . GLY A 1 70 ? 40.186 58.863 49.070 1.00 30.21 69 GLY A CA 1
ATOM 465 C C . GLY A 1 70 ? 41.181 57.978 48.351 1.00 30.71 69 GLY A C 1
ATOM 466 O O . GLY A 1 70 ? 41.034 57.736 47.158 1.00 28.73 69 GLY A O 1
ATOM 467 N N . GLU A 1 71 ? 42.168 57.480 49.085 1.00 31.52 70 GLU A N 1
ATOM 468 C CA . GLU A 1 71 ? 43.109 56.486 48.539 1.00 33.51 70 GLU A CA 1
ATOM 469 C C . GLU A 1 71 ? 42.404 55.218 48.048 1.00 32.82 70 GLU A C 1
ATOM 470 O O . GLU A 1 71 ? 42.756 54.695 46.979 1.00 32.56 70 GLU A O 1
ATOM 476 N N . TYR A 1 72 ? 41.411 54.750 48.809 1.00 32.85 71 TYR A N 1
ATOM 477 C CA . TYR A 1 72 ? 40.532 53.647 48.371 1.00 32.55 71 TYR A CA 1
ATOM 478 C C . TYR A 1 72 ? 39.856 53.913 46.995 1.00 31.96 71 TYR A C 1
ATOM 479 O O . TYR A 1 72 ? 39.890 53.046 46.122 1.00 31.37 71 TYR A O 1
ATOM 488 N N . LEU A 1 73 ? 39.240 55.086 46.847 1.00 30.90 72 LEU A N 1
ATOM 489 C CA . LEU A 1 73 ? 38.502 55.427 45.642 1.00 29.51 72 LEU A CA 1
ATOM 490 C C . LEU A 1 73 ? 39.428 55.528 44.453 1.00 29.77 72 LEU A C 1
ATOM 491 O O . LEU A 1 73 ? 39.072 55.070 43.376 1.00 30.14 72 LEU A O 1
ATOM 496 N N . LEU A 1 74 ? 40.615 56.105 44.653 1.00 29.80 73 LEU A N 1
ATOM 497 C CA . LEU A 1 74 ? 41.608 56.195 43.572 1.00 30.09 73 LEU A CA 1
ATOM 498 C C . LEU A 1 74 ? 42.013 54.799 43.076 1.00 30.81 73 LEU A C 1
ATOM 499 O O . LEU A 1 74 ? 41.960 54.545 41.870 1.00 30.25 73 LEU A O 1
ATOM 504 N N . ALA A 1 75 ? 42.349 53.895 44.001 1.00 30.93 74 ALA A N 1
ATOM 505 C CA . ALA A 1 75 ? 42.672 52.502 43.647 1.00 31.74 74 ALA A CA 1
ATOM 506 C C . ALA A 1 75 ? 41.480 51.741 43.029 1.00 31.49 74 ALA A C 1
ATOM 507 O O . ALA A 1 75 ? 41.658 50.981 42.059 1.00 31.83 74 ALA A O 1
ATOM 509 N N . GLU A 1 76 ? 40.272 51.977 43.550 1.00 30.50 75 GLU A N 1
ATOM 510 C CA . GLU A 1 76 ? 39.063 51.259 43.093 1.00 30.19 75 GLU A CA 1
ATOM 511 C C . GLU A 1 76 ? 38.647 51.681 41.687 1.00 30.15 75 GLU A C 1
ATOM 512 O O . GLU A 1 76 ? 38.193 50.841 40.921 1.00 30.51 75 GLU A O 1
ATOM 518 N N . LEU A 1 77 ? 38.739 52.971 41.377 1.00 30.91 76 LEU A N 1
ATOM 519 C CA . LEU A 1 77 ? 38.495 53.455 40.005 1.00 32.44 76 LEU A CA 1
ATOM 520 C C . LEU A 1 77 ? 39.341 52.669 39.024 1.00 33.89 76 LEU A C 1
ATOM 521 O O . LEU A 1 77 ? 38.816 52.188 38.023 1.00 35.02 76 LEU A O 1
ATOM 526 N N . GLU A 1 78 ? 40.646 52.554 39.314 1.00 35.17 77 GLU A N 1
ATOM 527 C CA . GLU A 1 78 ? 41.601 51.829 38.433 1.00 37.27 77 GLU A CA 1
ATOM 528 C C . GLU A 1 78 ? 41.272 50.335 38.377 1.00 37.44 77 GLU A C 1
ATOM 529 O O . GLU A 1 78 ? 41.279 49.751 37.289 1.00 37.25 77 GLU A O 1
ATOM 535 N N . ARG A 1 79 ? 40.953 49.743 39.530 1.00 36.82 78 ARG A N 1
ATOM 536 C CA . ARG A 1 79 ? 40.522 48.329 39.596 1.00 38.02 78 ARG A CA 1
ATOM 537 C C . ARG A 1 79 ? 39.290 48.085 38.716 1.00 37.67 78 ARG A C 1
ATOM 538 O O . ARG A 1 79 ? 39.236 47.072 37.989 1.00 38.62 78 ARG A O 1
ATOM 546 N N . LEU A 1 80 ? 38.359 49.044 38.715 1.00 35.97 79 LEU A N 1
ATOM 547 C CA . LEU A 1 80 ? 37.142 48.961 37.888 1.00 35.35 79 LEU A CA 1
ATOM 548 C C . LEU A 1 80 ? 37.314 49.435 36.410 1.00 35.60 79 LEU A C 1
ATOM 549 O O . LEU A 1 80 ? 36.316 49.585 35.681 1.00 35.34 79 LEU A O 1
ATOM 554 N N . GLY A 1 81 ? 38.549 49.702 35.997 1.00 35.24 80 GLY A N 1
ATOM 555 C CA . GLY A 1 81 ? 38.878 50.006 34.614 1.00 36.05 80 GLY A CA 1
ATOM 556 C C . GLY A 1 81 ? 38.767 51.447 34.155 1.00 34.69 80 GLY A C 1
ATOM 557 O O . GLY A 1 81 ? 38.756 51.678 32.942 1.00 34.47 80 GLY A O 1
ATOM 558 N N . VAL A 1 82 ? 38.761 52.393 35.097 1.00 33.03 81 VAL A N 1
ATOM 559 C CA . VAL A 1 82 ? 38.644 53.835 34.826 1.00 32.51 81 VAL A CA 1
ATOM 560 C C . VAL A 1 82 ? 40.007 54.507 35.071 1.00 32.87 81 VAL A C 1
ATOM 561 O O . VAL A 1 82 ? 40.651 54.281 36.108 1.00 33.60 81 VAL A O 1
ATOM 565 N N . ASP A 1 83 ? 40.439 55.328 34.118 1.00 32.97 82 ASP A N 1
ATOM 566 C CA . ASP A 1 83 ? 41.674 56.109 34.250 1.00 33.27 82 ASP A CA 1
ATOM 567 C C . ASP A 1 83 ? 41.446 57.168 35.332 1.00 32.38 82 ASP A C 1
ATOM 568 O O . ASP A 1 83 ? 40.520 57.976 35.230 1.00 33.08 82 ASP A O 1
ATOM 573 N N . ASN A 1 84 ? 42.256 57.142 36.380 1.00 32.38 83 ASN A N 1
ATOM 574 C CA . ASN A 1 84 ? 42.089 58.091 37.504 1.00 31.58 83 ASN A CA 1
ATOM 575 C C . ASN A 1 84 ? 42.984 59.344 37.456 1.00 31.64 83 ASN A C 1
ATOM 576 O O . ASN A 1 84 ? 43.030 60.099 38.413 1.00 31.80 83 ASN A O 1
ATOM 581 N N . GLN A 1 85 ? 43.695 59.555 36.349 1.00 33.09 84 GLN A N 1
ATOM 582 C CA . GLN A 1 85 ? 44.704 60.628 36.253 1.00 33.41 84 GLN A CA 1
ATOM 583 C C . GLN A 1 85 ? 44.189 62.050 36.522 1.00 32.29 84 GLN A C 1
ATOM 584 O O . GLN A 1 85 ? 44.978 62.907 36.932 1.00 32.41 84 GLN A O 1
ATOM 590 N N . TYR A 1 86 ? 42.886 62.298 36.325 1.00 31.70 85 TYR A N 1
ATOM 591 C CA . TYR A 1 86 ? 42.297 63.612 36.578 1.00 30.80 85 TYR A CA 1
ATOM 592 C C . TYR A 1 86 ? 41.507 63.656 37.886 1.00 30.61 85 TYR A C 1
ATOM 593 O O . TYR A 1 86 ? 40.693 64.556 38.048 1.00 29.41 85 TYR A O 1
ATOM 602 N N . VAL A 1 87 ? 41.764 62.717 38.797 1.00 30.99 86 VAL A N 1
ATOM 603 C CA . VAL A 1 87 ? 41.177 62.737 40.152 1.00 30.08 86 VAL A CA 1
ATOM 604 C C . VAL A 1 87 ? 42.270 63.186 41.105 1.00 31.06 86 VAL A C 1
ATOM 605 O O . VAL A 1 87 ? 43.082 62.388 41.564 1.00 32.32 86 VAL A O 1
ATOM 609 N N . ALA A 1 88 ? 42.295 64.488 41.363 1.00 31.77 87 ALA A N 1
ATOM 610 C CA . ALA A 1 88 ? 43.302 65.117 42.222 1.00 32.63 87 ALA A CA 1
ATOM 611 C C . ALA A 1 88 ? 42.922 64.890 43.689 1.00 32.53 87 ALA A C 1
ATOM 612 O O . ALA A 1 88 ? 41.757 64.679 44.010 1.00 31.30 87 ALA A O 1
ATOM 614 N N . THR A 1 89 ? 43.921 64.928 44.569 1.00 33.71 88 THR A N 1
ATOM 615 C CA . THR A 1 89 ? 43.704 64.890 46.024 1.00 33.80 88 THR A CA 1
ATOM 616 C C . THR A 1 89 ? 43.528 66.345 46.523 1.00 35.09 88 THR A C 1
ATOM 617 O O . THR A 1 89 ? 44.432 67.189 46.365 1.00 36.64 88 THR A O 1
ATOM 621 N N . ASP A 1 90 ? 42.348 66.640 47.065 1.00 34.38 89 ASP A N 1
ATOM 622 C CA . ASP A 1 90 ? 42.054 67.920 47.716 1.00 35.22 89 ASP A CA 1
ATOM 623 C C . ASP A 1 90 ? 42.799 67.954 49.059 1.00 36.13 89 ASP A C 1
ATOM 624 O O . ASP A 1 90 ? 42.821 66.960 49.774 1.00 36.06 89 ASP A O 1
ATOM 629 N N . GLN A 1 91 ? 43.410 69.088 49.378 1.00 38.37 90 GLN A N 1
ATOM 630 C CA . GLN A 1 91 ? 44.182 69.230 50.628 1.00 40.41 90 GLN A CA 1
ATOM 631 C C . GLN A 1 91 ? 43.352 69.659 51.821 1.00 40.14 90 GLN A C 1
ATOM 632 O O . GLN A 1 91 ? 43.869 69.626 52.944 1.00 41.35 90 GLN A O 1
ATOM 638 N N . THR A 1 92 ? 42.087 70.036 51.598 1.00 38.71 91 THR A N 1
ATOM 639 C CA . THR A 1 92 ? 41.248 70.626 52.637 1.00 38.68 91 THR A CA 1
ATOM 640 C C . THR A 1 92 ? 40.040 69.770 52.986 1.00 36.67 91 THR A C 1
ATOM 641 O O . THR A 1 92 ? 39.812 69.509 54.169 1.00 37.44 91 THR A O 1
ATOM 645 N N . PHE A 1 93 ? 39.268 69.342 51.980 1.00 33.30 92 PHE A N 1
ATOM 646 C CA . PHE A 1 93 ? 37.999 68.689 52.242 1.00 32.41 92 PHE A CA 1
ATOM 647 C C . PHE A 1 93 ? 38.129 67.160 52.289 1.00 30.50 92 PHE A C 1
ATOM 648 O O . PHE A 1 93 ? 39.038 66.571 51.697 1.00 30.84 92 PHE A O 1
ATOM 656 N N . LYS A 1 94 ? 37.240 66.552 53.053 1.00 30.64 93 LYS A N 1
ATOM 657 C CA . LYS A 1 94 ? 37.246 65.101 53.289 1.00 30.08 93 LYS A CA 1
ATOM 658 C C . LYS A 1 94 ? 36.538 64.426 52.152 1.00 27.70 93 LYS A C 1
ATOM 659 O O . LYS A 1 94 ? 35.597 64.985 51.598 1.00 26.61 93 LYS A O 1
ATOM 665 N N . THR A 1 95 ? 36.919 63.176 51.900 1.00 27.04 94 THR A N 1
ATOM 666 C CA . THR A 1 95 ? 36.207 62.300 50.965 1.00 25.84 94 THR A CA 1
ATOM 667 C C . THR A 1 95 ? 34.804 62.081 51.504 1.00 25.22 94 THR A C 1
ATOM 668 O O . THR A 1 95 ? 34.665 61.707 52.701 1.00 25.13 94 THR A O 1
ATOM 672 N N . PRO A 1 96 ? 33.772 62.325 50.667 1.00 24.73 95 PRO A N 1
ATOM 673 C CA . PRO A 1 96 ? 32.412 62.189 51.160 1.00 24.83 95 PRO A CA 1
ATOM 674 C C . PRO A 1 96 ? 31.960 60.731 51.321 1.00 24.60 95 PRO A C 1
ATOM 675 O O . PRO A 1 96 ? 32.399 59.843 50.575 1.00 24.91 95 PRO A O 1
ATOM 679 N N . VAL A 1 97 ? 31.109 60.526 52.319 1.00 24.75 96 VAL A N 1
ATOM 680 C CA . VAL A 1 97 ? 30.379 59.271 52.485 1.00 25.42 96 VAL A CA 1
ATOM 681 C C . VAL A 1 97 ? 28.895 59.527 52.297 1.00 25.57 96 VAL A C 1
ATOM 682 O O . VAL A 1 97 ? 28.395 60.582 52.707 1.00 26.00 96 VAL A O 1
ATOM 686 N N . THR A 1 98 ? 28.206 58.525 51.754 1.00 26.07 97 THR A N 1
ATOM 687 C CA . THR A 1 98 ? 26.752 58.526 51.580 1.00 26.46 97 THR A CA 1
ATOM 688 C C . THR A 1 98 ? 26.173 57.243 52.167 1.00 26.28 97 THR A C 1
ATOM 689 O O . THR A 1 98 ? 26.618 56.154 51.805 1.00 27.90 97 THR A O 1
ATOM 693 N N . PHE A 1 99 ? 25.206 57.368 53.071 1.00 26.02 98 PHE A N 1
ATOM 694 C CA . PHE A 1 99 ? 24.455 56.216 53.564 1.00 25.61 98 PHE A CA 1
ATOM 695 C C . PHE A 1 99 ? 23.155 56.119 52.788 1.00 26.58 98 PHE A C 1
ATOM 696 O O . PHE A 1 99 ? 22.686 57.109 52.251 1.00 26.82 98 PHE A O 1
ATOM 704 N N . CYS A 1 100 ? 22.589 54.924 52.740 1.00 27.00 99 CYS A N 1
ATOM 705 C CA . CYS A 1 100 ? 21.231 54.748 52.294 1.00 28.06 99 CYS A CA 1
ATOM 706 C C . CYS A 1 100 ? 20.462 53.747 53.151 1.00 29.03 99 CYS A C 1
ATOM 707 O O . CYS A 1 100 ? 21.016 53.049 54.026 1.00 28.50 99 CYS A O 1
ATOM 710 N N . GLU A 1 101 ? 19.163 53.707 52.913 1.00 28.72 100 GLU A N 1
ATOM 711 C CA . GLU A 1 101 ? 18.308 52.604 53.352 1.00 30.11 100 GLU A CA 1
ATOM 712 C C . GLU A 1 101 ? 17.761 51.944 52.111 1.00 30.56 100 GLU A C 1
ATOM 713 O O . GLU A 1 101 ? 17.665 52.606 51.066 1.00 30.25 100 GLU A O 1
ATOM 719 N N . ILE A 1 102 ? 17.434 50.650 52.203 1.00 30.82 101 ILE A N 1
ATOM 720 C CA . ILE A 1 102 ? 17.057 49.864 51.020 1.00 31.91 101 ILE A CA 1
ATOM 721 C C . ILE A 1 102 ? 15.659 49.293 51.255 1.00 33.53 101 ILE A C 1
ATOM 722 O O . ILE A 1 102 ? 15.514 48.287 51.936 1.00 35.15 101 ILE A O 1
ATOM 727 N N . PHE A 1 103 ? 14.638 49.985 50.740 1.00 34.70 102 PHE A N 1
ATOM 728 C CA . PHE A 1 103 ? 13.239 49.541 50.820 1.00 36.27 102 PHE A CA 1
ATOM 729 C C . PHE A 1 103 ? 12.720 49.314 49.397 1.00 37.56 102 PHE A C 1
ATOM 730 O O . PHE A 1 103 ? 12.103 50.216 48.810 1.00 36.85 102 PHE A O 1
ATOM 738 N N . PRO A 1 104 ? 12.968 48.108 48.840 1.00 39.02 103 PRO A N 1
ATOM 739 C CA . PRO A 1 104 ? 12.424 47.835 47.513 1.00 40.45 103 PRO A CA 1
ATOM 740 C C . PRO A 1 104 ? 10.878 47.812 47.477 1.00 41.40 103 PRO A C 1
ATOM 741 O O . PRO A 1 104 ? 10.252 47.610 48.519 1.00 40.87 103 PRO A O 1
ATOM 745 N N . PRO A 1 105 ? 10.281 47.985 46.281 1.00 42.14 104 PRO A N 1
ATOM 746 C CA . PRO A 1 105 ? 10.939 48.205 44.990 1.00 42.26 104 PRO A CA 1
ATOM 747 C C . PRO A 1 105 ? 11.344 49.642 44.651 1.00 40.56 104 PRO A C 1
ATOM 748 O O . PRO A 1 105 ? 12.086 49.799 43.690 1.00 41.23 104 PRO A O 1
ATOM 752 N N . ASP A 1 106 ? 10.882 50.656 45.399 1.00 39.53 105 ASP A N 1
ATOM 753 C CA . ASP A 1 106 ? 10.889 52.077 44.946 1.00 39.13 105 ASP A CA 1
ATOM 754 C C . ASP A 1 106 ? 11.520 53.157 45.867 1.00 37.26 105 ASP A C 1
ATOM 755 O O . ASP A 1 106 ? 11.603 54.329 45.475 1.00 35.32 105 ASP A O 1
ATOM 757 N N . ASP A 1 107 ? 11.986 52.764 47.058 1.00 35.95 106 ASP A N 1
ATOM 758 C CA . ASP A 1 107 ? 12.315 53.708 48.137 1.00 35.60 106 ASP A CA 1
ATOM 759 C C . ASP A 1 107 ? 13.741 53.425 48.637 1.00 33.40 106 ASP A C 1
ATOM 760 O O . ASP A 1 107 ? 13.962 52.474 49.395 1.00 32.32 106 ASP A O 1
ATOM 765 N N . PHE A 1 108 ? 14.686 54.254 48.201 1.00 32.10 107 PHE A N 1
ATOM 766 C CA . PHE A 1 108 ? 16.119 54.128 48.547 1.00 31.63 107 PHE A CA 1
ATOM 767 C C . PHE A 1 108 ? 16.629 55.486 49.074 1.00 30.91 107 PHE A C 1
ATOM 768 O O . PHE A 1 108 ? 17.387 56.180 48.375 1.00 31.41 107 PHE A O 1
ATOM 776 N N . PRO A 1 109 ? 16.211 55.873 50.314 1.00 30.47 108 PRO A N 1
ATOM 777 C CA . PRO A 1 109 ? 16.606 57.150 50.894 1.00 30.83 108 PRO A CA 1
ATOM 778 C C . PRO A 1 109 ? 18.118 57.302 51.024 1.00 30.13 108 PRO A C 1
ATOM 779 O O . PRO A 1 109 ? 18.772 56.336 51.400 1.00 29.25 108 PRO A O 1
ATOM 783 N N . LEU A 1 110 ? 18.632 58.480 50.688 1.00 30.16 109 LEU A N 1
ATOM 784 C CA . LEU A 1 110 ? 20.081 58.791 50.693 1.00 30.18 109 LEU A CA 1
ATOM 785 C C . LEU A 1 110 ? 20.407 59.800 51.803 1.00 30.03 109 LEU A C 1
ATOM 786 O O . LEU A 1 110 ? 19.631 60.725 52.044 1.00 29.96 109 LEU A O 1
ATOM 791 N N . TYR A 1 111 ? 21.535 59.585 52.500 1.00 29.16 110 TYR A N 1
ATOM 792 C CA . TYR A 1 111 ? 21.995 60.464 53.587 1.00 28.55 110 TYR A CA 1
ATOM 793 C C . TYR A 1 111 ? 23.411 60.912 53.254 1.00 28.49 110 TYR A C 1
ATOM 794 O O . TYR A 1 111 ? 24.371 60.152 53.424 1.00 27.51 110 TYR A O 1
ATOM 803 N N . PHE A 1 112 ? 23.539 62.118 52.674 1.00 28.55 111 PHE A N 1
ATOM 804 C CA . PHE A 1 112 ? 24.820 62.578 52.116 1.00 27.67 111 PHE A CA 1
ATOM 805 C C . PHE A 1 112 ? 25.617 63.273 53.195 1.00 27.89 111 PHE A C 1
ATOM 806 O O . PHE A 1 112 ? 25.074 64.122 53.909 1.00 28.45 111 PHE A O 1
ATOM 814 N N . TYR A 1 113 ? 26.901 62.930 53.299 1.00 26.18 112 TYR A N 1
ATOM 815 C CA . TYR A 1 113 ? 27.825 63.670 54.144 1.00 27.42 112 TYR A CA 1
ATOM 816 C C . TYR A 1 113 ? 28.867 64.271 53.225 1.00 27.70 112 TYR A C 1
ATOM 817 O O . TYR A 1 113 ? 29.913 63.663 52.976 1.00 26.99 112 TYR A O 1
ATOM 826 N N . ARG A 1 114 ? 28.571 65.494 52.753 1.00 28.91 113 ARG A N 1
ATOM 827 C CA . ARG A 1 114 ? 29.387 66.213 51.752 1.00 29.39 113 ARG A CA 1
ATOM 828 C C . ARG A 1 114 ? 29.740 67.634 52.258 1.00 31.57 113 ARG A C 1
ATOM 829 O O . ARG A 1 114 ? 29.956 68.572 51.451 1.00 30.44 113 ARG A O 1
ATOM 837 N N . GLU A 1 115 ? 29.866 67.776 53.585 1.00 32.66 114 GLU A N 1
ATOM 838 C CA . GLU A 1 115 ? 30.033 69.079 54.210 1.00 35.32 114 GLU A CA 1
ATOM 839 C C . GLU A 1 115 ? 31.481 69.417 54.651 1.00 35.77 114 GLU A C 1
ATOM 840 O O . GLU A 1 115 ? 32.278 68.517 54.996 1.00 35.03 114 GLU A O 1
ATOM 846 N N . PRO A 1 116 ? 31.832 70.722 54.640 1.00 36.36 115 PRO A N 1
ATOM 847 C CA . PRO A 1 116 ? 31.073 71.874 54.089 1.00 36.78 115 PRO A CA 1
ATOM 848 C C . PRO A 1 116 ? 31.105 71.981 52.548 1.00 36.47 115 PRO A C 1
ATOM 849 O O . PRO A 1 116 ? 30.276 72.704 51.976 1.00 36.03 115 PRO A O 1
ATOM 853 N N . LYS A 1 117 ? 32.050 71.291 51.906 1.00 35.54 116 LYS A N 1
ATOM 854 C CA . LYS A 1 117 ? 32.134 71.211 50.448 1.00 35.77 116 LYS A CA 1
ATOM 855 C C . LYS A 1 117 ? 32.815 69.886 50.045 1.00 35.27 116 LYS A C 1
ATOM 856 O O . LYS A 1 117 ? 33.819 69.495 50.653 1.00 37.84 116 LYS A O 1
ATOM 862 N N . ALA A 1 118 ? 32.274 69.189 49.052 1.00 32.00 117 ALA A N 1
ATOM 863 C CA . ALA A 1 118 ? 32.890 67.947 48.589 1.00 30.45 117 ALA A CA 1
ATOM 864 C C . ALA A 1 118 ? 34.145 68.317 47.782 1.00 29.79 117 ALA A C 1
ATOM 865 O O . ALA A 1 118 ? 34.155 69.361 47.088 1.00 29.57 117 ALA A O 1
ATOM 867 N N . PRO A 1 119 ? 35.219 67.516 47.900 1.00 28.75 118 PRO A N 1
ATOM 868 C CA . PRO A 1 119 ? 36.334 67.590 46.938 1.00 28.80 118 PRO A CA 1
ATOM 869 C C . PRO A 1 119 ? 35.873 67.725 45.472 1.00 28.89 118 PRO A C 1
ATOM 870 O O . PRO A 1 119 ? 36.425 68.561 44.727 1.00 29.61 118 PRO A O 1
ATOM 874 N N . ASP A 1 120 ? 34.858 66.952 45.076 1.00 27.64 119 ASP A N 1
ATOM 875 C CA . ASP A 1 120 ? 34.381 66.988 43.662 1.00 28.33 119 ASP A CA 1
ATOM 876 C C . ASP A 1 120 ? 33.823 68.343 43.173 1.00 28.22 119 ASP A C 1
ATOM 877 O O . ASP A 1 120 ? 33.830 68.607 41.966 1.00 30.04 119 ASP A O 1
ATOM 882 N N . LEU A 1 121 ? 33.408 69.203 44.100 1.00 29.48 120 LEU A N 1
ATOM 883 C CA . LEU A 1 121 ? 32.986 70.567 43.774 1.00 30.17 120 LEU A CA 1
ATOM 884 C C . LEU A 1 121 ? 34.111 71.609 43.855 1.00 31.03 120 LEU A C 1
ATOM 885 O O . LEU A 1 121 ? 33.861 72.802 43.664 1.00 31.89 120 LEU A O 1
ATOM 890 N N . ASN A 1 122 ? 35.332 71.138 44.097 1.00 31.52 121 ASN A N 1
ATOM 891 C CA . ASN A 1 122 ? 36.534 71.934 44.160 1.00 32.82 121 ASN A CA 1
ATOM 892 C C . ASN A 1 122 ? 37.425 71.725 42.959 1.00 32.66 121 ASN A C 1
ATOM 893 O O . ASN A 1 122 ? 38.581 72.132 42.998 1.00 33.49 121 ASN A O 1
ATOM 898 N N . ILE A 1 123 ? 36.897 71.096 41.895 1.00 31.90 122 ILE A N 1
ATOM 899 C CA . ILE A 1 123 ? 37.650 70.869 40.672 1.00 31.69 122 ILE A CA 1
ATOM 900 C C . ILE A 1 123 ? 38.028 72.179 39.970 1.00 32.82 122 ILE A C 1
ATOM 901 O O . ILE A 1 123 ? 37.266 73.143 39.980 1.00 33.41 122 ILE A O 1
ATOM 906 N N . GLU A 1 124 ? 39.231 72.180 39.396 1.00 34.04 123 GLU A N 1
ATOM 907 C CA . GLU A 1 124 ? 39.808 73.325 38.696 1.00 34.84 123 GLU A CA 1
ATOM 908 C C . GLU A 1 124 ? 40.108 72.827 37.309 1.00 34.92 123 GLU A C 1
ATOM 909 O O . GLU A 1 124 ? 40.463 71.664 37.135 1.00 34.66 123 GLU A O 1
ATOM 915 N N . SER A 1 125 ? 40.000 73.688 36.305 1.00 34.94 124 SER A N 1
ATOM 916 C CA . SER A 1 125 ? 40.307 73.261 34.932 1.00 35.79 124 SER A CA 1
ATOM 917 C C . SER A 1 125 ? 41.783 72.822 34.766 1.00 35.96 124 SER A C 1
ATOM 918 O O . SER A 1 125 ? 42.079 71.946 33.942 1.00 34.52 124 SER A O 1
ATOM 921 N N . ALA A 1 126 ? 42.666 73.380 35.611 1.00 36.53 125 ALA A N 1
ATOM 922 C CA . ALA A 1 126 ? 44.032 72.871 35.815 1.00 37.14 125 ALA A CA 1
ATOM 923 C C . ALA A 1 126 ? 44.118 71.366 36.107 1.00 36.14 125 ALA A C 1
ATOM 924 O O . ALA A 1 126 ? 45.113 70.738 35.763 1.00 36.49 125 ALA A O 1
ATOM 926 N N . ASP A 1 127 ? 43.081 70.802 36.726 1.00 35.91 126 ASP A N 1
ATOM 927 C CA . ASP A 1 127 ? 43.008 69.364 37.042 1.00 35.25 126 ASP A CA 1
ATOM 928 C C . ASP A 1 127 ? 42.870 68.427 35.826 1.00 33.79 126 ASP A C 1
ATOM 929 O O . ASP A 1 127 ? 43.067 67.226 35.982 1.00 33.28 126 ASP A O 1
ATOM 934 N N . VAL A 1 128 ? 42.521 68.950 34.648 1.00 33.03 127 VAL A N 1
ATOM 935 C CA . VAL A 1 128 ? 42.247 68.135 33.464 1.00 32.52 127 VAL A CA 1
ATOM 936 C C . VAL A 1 128 ? 43.071 68.617 32.256 1.00 33.24 127 VAL A C 1
ATOM 937 O O . VAL A 1 128 ? 43.547 69.753 32.229 1.00 34.70 127 VAL A O 1
ATOM 941 N N . SER A 1 129 ? 43.241 67.728 31.283 1.00 33.32 128 SER A N 1
ATOM 942 C CA . SER A 1 129 ? 43.774 68.064 29.961 1.00 33.33 128 SER A CA 1
ATOM 943 C C . SER A 1 129 ? 42.639 68.610 29.130 1.00 32.99 128 SER A C 1
ATOM 944 O O . SER A 1 129 ? 41.700 67.884 28.803 1.00 32.99 128 SER A O 1
ATOM 947 N N . LEU A 1 130 ? 42.744 69.886 28.760 1.00 32.97 129 LEU A N 1
ATOM 948 C CA . LEU A 1 130 ? 41.770 70.526 27.883 1.00 32.31 129 LEU A CA 1
ATOM 949 C C . LEU A 1 130 ? 41.842 69.958 26.452 1.00 32.67 129 LEU A C 1
ATOM 950 O O . LEU A 1 130 ? 40.838 69.979 25.736 1.00 32.37 129 LEU A O 1
ATOM 955 N N . ASP A 1 131 ? 42.993 69.412 26.065 1.00 32.92 130 ASP A N 1
ATOM 956 C CA . ASP A 1 131 ? 43.119 68.673 24.787 1.00 34.40 130 ASP A CA 1
ATOM 957 C C . ASP A 1 131 ? 42.171 67.476 24.800 1.00 33.40 130 ASP A C 1
ATOM 958 O O . ASP A 1 131 ? 41.429 67.269 23.855 1.00 33.24 130 ASP A O 1
ATOM 963 N N . ASP A 1 132 ? 42.197 66.711 25.896 1.00 32.73 131 ASP A N 1
ATOM 964 C CA . ASP A 1 132 ? 41.297 65.572 26.090 1.00 32.36 131 ASP A CA 1
ATOM 965 C C . ASP A 1 132 ? 39.833 66.025 26.156 1.00 31.85 131 ASP A C 1
ATOM 966 O O . ASP A 1 132 ? 38.975 65.385 25.536 1.00 32.30 131 ASP A O 1
ATOM 971 N N . VAL A 1 133 ? 39.550 67.134 26.854 1.00 31.01 132 VAL A N 1
ATOM 972 C CA . VAL A 1 133 ? 38.185 67.732 26.879 1.00 30.59 132 VAL A CA 1
ATOM 973 C C . VAL A 1 133 ? 37.623 67.950 25.452 1.00 31.97 132 VAL A C 1
ATOM 974 O O . VAL A 1 133 ? 36.450 67.627 25.170 1.00 32.25 132 VAL A O 1
ATOM 978 N N . ARG A 1 134 ? 38.469 68.478 24.570 1.00 32.71 133 ARG A N 1
ATOM 979 C CA A ARG A 1 134 ? 38.124 68.717 23.166 0.50 34.14 133 ARG A CA 1
ATOM 980 C CA B ARG A 1 134 ? 38.071 68.712 23.185 0.50 33.81 133 ARG A CA 1
ATOM 981 C C . ARG A 1 134 ? 38.050 67.432 22.346 1.00 35.04 133 ARG A C 1
ATOM 982 O O . ARG A 1 134 ? 37.158 67.268 21.525 1.00 36.62 133 ARG A O 1
ATOM 997 N N . GLU A 1 135 ? 38.997 66.526 22.576 1.00 35.54 134 GLU A N 1
ATOM 998 C CA . GLU A 1 135 ? 39.141 65.337 21.725 1.00 37.24 134 GLU A CA 1
ATOM 999 C C . GLU A 1 135 ? 38.262 64.159 22.075 1.00 36.54 134 GLU A C 1
ATOM 1000 O O . GLU A 1 135 ? 37.938 63.366 21.187 1.00 37.28 134 GLU A O 1
ATOM 1006 N N . ALA A 1 136 ? 37.866 64.043 23.339 1.00 35.02 135 ALA A N 1
ATOM 1007 C CA . ALA A 1 136 ? 37.054 62.928 23.778 1.00 34.78 135 ALA A CA 1
ATOM 1008 C C . ALA A 1 136 ? 35.799 62.730 22.922 1.00 34.52 135 ALA A C 1
ATOM 1009 O O . ALA A 1 136 ? 35.133 63.703 22.563 1.00 34.04 135 ALA A O 1
ATOM 1011 N N . ASP A 1 137 ? 35.522 61.467 22.590 1.00 34.54 136 ASP A N 1
ATOM 1012 C CA . ASP A 1 137 ? 34.347 61.108 21.811 1.00 35.50 136 ASP A CA 1
ATOM 1013 C C . ASP A 1 137 ? 33.102 61.581 22.562 1.00 34.06 136 ASP A C 1
ATOM 1014 O O . ASP A 1 137 ? 32.238 62.220 21.964 1.00 34.20 136 ASP A O 1
ATOM 1019 N N . ILE A 1 138 ? 33.070 61.342 23.882 1.00 32.66 137 ILE A N 1
ATOM 1020 C CA . ILE A 1 138 ? 31.961 61.762 24.753 1.00 31.96 137 ILE A CA 1
ATOM 1021 C C . ILE A 1 138 ? 32.463 62.531 25.982 1.00 31.19 137 ILE A C 1
ATOM 1022 O O . ILE A 1 138 ? 33.376 62.060 26.662 1.00 30.31 137 ILE A O 1
ATOM 1027 N N . LEU A 1 139 ? 31.879 63.709 26.238 1.00 30.78 138 LEU A N 1
ATOM 1028 C CA . LEU A 1 139 ? 32.045 64.413 27.518 1.00 30.69 138 LEU A CA 1
ATOM 1029 C C . LEU A 1 139 ? 30.739 64.261 28.265 1.00 29.78 138 LEU A C 1
ATOM 1030 O O . LEU A 1 139 ? 29.703 64.640 27.720 1.00 30.98 138 LEU A O 1
ATOM 1035 N N . TRP A 1 140 ? 30.798 63.734 29.498 1.00 29.37 139 TRP A N 1
ATOM 1036 C CA . TRP A 1 140 ? 29.630 63.513 30.351 1.00 29.25 139 TRP A CA 1
ATOM 1037 C C . TRP A 1 140 ? 29.758 64.412 31.587 1.00 28.86 139 TRP A C 1
ATOM 1038 O O . TRP A 1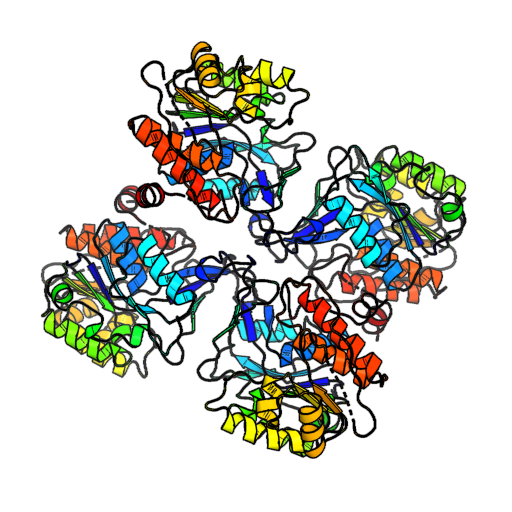 140 ? 30.812 64.419 32.264 1.00 28.90 139 TRP A O 1
ATOM 1049 N N . PHE A 1 141 ? 28.686 65.140 31.892 1.00 27.90 140 PHE A N 1
ATOM 1050 C CA . PHE A 1 141 ? 28.631 65.990 33.067 1.00 27.54 140 PHE A CA 1
ATOM 1051 C C . PHE A 1 141 ? 27.228 66.092 33.671 1.00 27.54 140 PHE A C 1
ATOM 1052 O O . PHE A 1 141 ? 26.243 65.667 33.065 1.00 27.26 140 PHE A O 1
ATOM 1060 N N . THR A 1 142 ? 27.179 66.702 34.860 1.00 28.90 141 THR A N 1
ATOM 1061 C CA . THR A 1 142 ? 26.011 66.733 35.729 1.00 28.64 141 THR A CA 1
ATOM 1062 C C . THR A 1 142 ? 25.627 68.157 36.082 1.00 29.18 141 THR A C 1
ATOM 1063 O O . THR A 1 142 ? 26.477 69.038 36.115 1.00 29.04 141 THR A O 1
ATOM 1067 N N . LEU A 1 143 ? 24.339 68.373 36.350 1.00 29.19 142 LEU A N 1
ATOM 1068 C CA . LEU A 1 143 ? 23.863 69.642 36.884 1.00 29.71 142 LEU A CA 1
ATOM 1069 C C . LEU A 1 143 ? 24.471 69.965 38.260 1.00 28.96 142 LEU A C 1
ATOM 1070 O O . LEU A 1 143 ? 24.752 71.117 38.551 1.00 28.68 142 LEU A O 1
ATOM 1075 N N . THR A 1 144 ? 24.659 68.961 39.100 1.00 29.06 143 THR A N 1
ATOM 1076 C CA . THR A 1 144 ? 25.327 69.145 40.411 1.00 29.53 143 THR A CA 1
ATOM 1077 C C . THR A 1 144 ? 26.696 69.852 40.299 1.00 29.76 143 THR A C 1
ATOM 1078 O O . THR A 1 144 ? 27.058 70.667 41.175 1.00 29.90 143 THR A O 1
ATOM 1082 N N . GLY A 1 145 ? 27.408 69.585 39.196 1.00 29.37 144 GLY A N 1
ATOM 1083 C CA . GLY A 1 145 ? 28.680 70.240 38.902 1.00 29.35 144 GLY A CA 1
ATOM 1084 C C . GLY A 1 145 ? 28.629 71.771 38.880 1.00 29.58 144 GLY A C 1
ATOM 1085 O O . GLY A 1 145 ? 29.653 72.415 39.147 1.00 30.24 144 GLY A O 1
ATOM 1086 N N . PHE A 1 146 ? 27.443 72.328 38.589 1.00 29.36 145 PHE A N 1
ATOM 1087 C CA . PHE A 1 146 ? 27.185 73.778 38.617 1.00 30.74 145 PHE A CA 1
ATOM 1088 C C . PHE A 1 146 ? 26.647 74.329 39.966 1.00 31.50 145 PHE A C 1
ATOM 1089 O O . PHE A 1 146 ? 26.330 75.536 40.058 1.00 32.88 145 PHE A O 1
ATOM 1097 N N . SER A 1 147 ? 26.557 73.492 40.998 1.00 30.64 146 SER A N 1
ATOM 1098 C CA . SER A 1 147 ? 25.932 73.893 42.269 1.00 31.77 146 SER A CA 1
ATOM 1099 C C . SER A 1 147 ? 26.779 74.809 43.142 1.00 32.84 146 SER A C 1
ATOM 1100 O O . SER A 1 147 ? 26.227 75.557 43.956 1.00 32.79 146 SER A O 1
ATOM 1103 N N . GLU A 1 148 ? 28.101 74.725 42.990 1.00 33.24 147 GLU A N 1
ATOM 1104 C CA . GLU A 1 148 ? 29.058 75.508 43.765 1.00 35.08 147 GLU A CA 1
ATOM 1105 C C . GLU A 1 148 ? 30.270 75.893 42.918 1.00 34.06 147 GLU A C 1
ATOM 1106 O O . GLU A 1 148 ? 30.682 75.150 42.028 1.00 32.54 147 GLU A O 1
ATOM 1112 N N . GLU A 1 149 ? 30.848 77.046 43.244 1.00 34.78 148 GLU A N 1
ATOM 1113 C CA . GLU A 1 149 ? 32.177 77.429 42.756 1.00 34.46 148 GLU A CA 1
ATOM 1114 C C . GLU A 1 149 ? 33.230 76.726 43.633 1.00 34.08 148 GLU A C 1
ATOM 1115 O O . GLU A 1 149 ? 32.976 76.497 44.822 1.00 33.91 148 GLU A O 1
ATOM 1121 N N . PRO A 1 150 ? 34.419 76.406 43.068 1.00 33.61 149 PRO A N 1
ATOM 1122 C CA . PRO A 1 150 ? 34.901 76.695 41.692 1.00 33.25 149 PRO A CA 1
ATOM 1123 C C . PRO A 1 150 ? 34.388 75.764 40.586 1.00 31.98 149 PRO A C 1
ATOM 1124 O O . PRO A 1 150 ? 34.586 76.072 39.410 1.00 30.85 149 PRO A O 1
ATOM 1128 N N . SER A 1 151 ? 33.734 74.649 40.944 1.00 31.51 150 SER A N 1
ATOM 1129 C CA . SER A 1 151 ? 33.254 73.680 39.932 1.00 30.14 150 SER A CA 1
ATOM 1130 C C . SER A 1 151 ? 32.341 74.276 38.853 1.00 29.93 150 SER A C 1
ATOM 1131 O O . SER A 1 151 ? 32.383 73.840 37.707 1.00 29.08 150 SER A O 1
ATOM 1134 N N . ARG A 1 152 ? 31.510 75.234 39.228 1.00 30.98 151 ARG A N 1
ATOM 1135 C CA . ARG A 1 152 ? 30.670 75.955 38.255 1.00 31.76 151 ARG A CA 1
ATOM 1136 C C . ARG A 1 152 ? 31.491 76.636 37.172 1.00 32.05 151 ARG A C 1
ATOM 1137 O O . ARG A 1 152 ? 31.224 76.455 35.955 1.00 32.27 151 ARG A O 1
ATOM 1145 N N . GLY A 1 153 ? 32.458 77.438 37.602 1.00 32.27 152 GLY A N 1
ATOM 1146 C CA . GLY A 1 153 ? 33.348 78.168 36.668 1.00 32.29 152 GLY A CA 1
ATOM 1147 C C . GLY A 1 153 ? 34.189 77.209 35.844 1.00 31.67 152 GLY A C 1
ATOM 1148 O O . GLY A 1 153 ? 34.424 77.436 34.646 1.00 31.03 152 GLY A O 1
ATOM 1149 N N . THR A 1 154 ? 34.587 76.098 36.478 1.00 31.03 153 THR A N 1
ATOM 1150 C CA . THR A 1 154 ? 35.345 75.036 35.810 1.00 30.47 153 THR A CA 1
ATOM 1151 C C . THR A 1 154 ? 34.506 74.371 34.726 1.00 29.86 153 THR A C 1
ATOM 1152 O O . THR A 1 154 ? 34.976 74.222 33.612 1.00 29.60 153 THR A O 1
ATOM 1156 N N . HIS A 1 155 ? 33.249 74.038 35.056 1.00 29.27 154 HIS A N 1
ATOM 1157 C CA . HIS A 1 155 ? 32.298 73.499 34.076 1.00 28.97 154 HIS A CA 1
ATOM 1158 C C . HIS A 1 155 ? 32.086 74.438 32.886 1.00 29.11 154 HIS A C 1
ATOM 1159 O O . HIS A 1 155 ? 32.123 74.016 31.725 1.00 28.10 154 HIS A O 1
ATOM 1166 N N . ARG A 1 156 ? 31.923 75.726 33.173 1.00 30.35 155 ARG A N 1
ATOM 1167 C CA . ARG A 1 156 ? 31.744 76.719 32.110 1.00 31.58 155 ARG A CA 1
ATOM 1168 C C . ARG A 1 156 ? 32.970 76.819 31.204 1.00 31.90 155 ARG A C 1
ATOM 1169 O O . ARG A 1 156 ? 32.824 76.836 29.958 1.00 31.97 155 ARG A O 1
ATOM 1177 N N . GLU A 1 157 ? 34.170 76.804 31.799 1.00 32.37 156 GLU A N 1
ATOM 1178 C CA . GLU A 1 157 ? 35.404 76.794 30.988 1.00 33.00 156 GLU A CA 1
ATOM 1179 C C . GLU A 1 157 ? 35.469 75.573 30.062 1.00 32.58 156 GLU A C 1
ATOM 1180 O O . GLU A 1 157 ? 35.684 75.701 28.849 1.00 31.91 156 GLU A O 1
ATOM 1186 N N . ILE A 1 158 ? 35.258 74.400 30.653 1.00 32.07 157 ILE A N 1
ATOM 1187 C CA . ILE A 1 158 ? 35.333 73.105 29.952 1.00 32.16 157 ILE A CA 1
ATOM 1188 C C . ILE A 1 158 ? 34.332 73.021 28.797 1.00 32.24 157 ILE A C 1
ATOM 1189 O O . ILE A 1 158 ? 34.713 72.716 27.653 1.00 32.46 157 ILE A O 1
ATOM 1194 N N . LEU A 1 159 ? 33.076 73.371 29.081 1.00 32.40 158 LEU A N 1
ATOM 1195 C CA . LEU A 1 159 ? 32.012 73.346 28.089 1.00 32.24 158 LEU A CA 1
ATOM 1196 C C . LEU A 1 159 ? 32.114 74.409 27.007 1.00 33.14 158 LEU A C 1
ATOM 1197 O O . LEU A 1 159 ? 31.616 74.169 25.895 1.00 32.23 158 LEU A O 1
ATOM 1202 N N . THR A 1 160 ? 32.724 75.561 27.317 1.00 32.90 159 THR A N 1
ATOM 1203 C CA . THR A 1 160 ? 33.023 76.581 26.292 1.00 34.71 159 THR A CA 1
ATOM 1204 C C . THR A 1 160 ? 34.056 76.014 25.319 1.00 35.32 159 THR A C 1
ATOM 1205 O O . THR A 1 160 ? 33.797 75.994 24.108 1.00 34.92 159 THR A O 1
ATOM 1209 N N . THR A 1 161 ? 35.167 75.486 25.850 1.00 35.10 160 THR A N 1
ATOM 1210 C CA . THR A 1 161 ? 36.194 74.898 24.968 1.00 36.50 160 THR A CA 1
ATOM 1211 C C . THR A 1 161 ? 35.692 73.633 24.254 1.00 36.71 160 THR A C 1
ATOM 1212 O O . THR A 1 161 ? 36.024 73.426 23.081 1.00 37.54 160 THR A O 1
ATOM 1216 N N . ARG A 1 162 ? 34.886 72.808 24.943 1.00 35.53 161 ARG A N 1
ATOM 1217 C CA . ARG A 1 162 ? 34.228 71.661 24.298 1.00 35.95 161 ARG A CA 1
ATOM 1218 C C . ARG A 1 162 ? 33.449 72.067 23.012 1.00 36.79 161 ARG A C 1
ATOM 1219 O O . ARG A 1 162 ? 33.446 71.320 22.040 1.00 35.98 161 ARG A O 1
ATOM 1227 N N . ALA A 1 163 ? 32.774 73.221 23.053 1.00 37.91 162 ALA A N 1
ATOM 1228 C CA . ALA A 1 163 ? 32.178 73.847 21.867 1.00 39.49 162 ALA A CA 1
ATOM 1229 C C . ALA A 1 163 ? 31.078 72.988 21.203 1.00 39.67 162 ALA A C 1
ATOM 1230 O O . ALA A 1 163 ? 30.945 72.983 19.979 1.00 40.20 162 ALA A O 1
ATOM 1232 N N . ASN A 1 164 ? 30.303 72.275 22.030 1.00 38.74 163 ASN A N 1
ATOM 1233 C CA . ASN A 1 164 ? 29.177 71.415 21.591 1.00 39.24 163 ASN A CA 1
ATOM 1234 C C . ASN A 1 164 ? 29.564 70.285 20.616 1.00 39.64 163 ASN A C 1
ATOM 1235 O O . ASN A 1 164 ? 28.757 69.894 19.784 1.00 39.85 163 ASN A O 1
ATOM 1240 N N . ARG A 1 165 ? 30.785 69.758 20.714 1.00 39.57 164 ARG A N 1
ATOM 1241 C CA . ARG A 1 165 ? 31.164 68.585 19.921 1.00 40.43 164 ARG A CA 1
ATOM 1242 C C . ARG A 1 165 ? 30.273 67.397 20.213 1.00 39.96 164 ARG A C 1
ATOM 1243 O O . ARG A 1 165 ? 29.891 67.182 21.365 1.00 38.53 164 ARG A O 1
ATOM 1251 N N . ARG A 1 166 ? 29.963 66.628 19.175 1.00 40.60 165 ARG A N 1
ATOM 1252 C CA . ARG A 1 166 ? 29.290 65.347 19.353 1.00 41.63 165 ARG A CA 1
ATOM 1253 C C . ARG A 1 166 ? 30.251 64.365 20.102 1.00 39.79 165 ARG A C 1
ATOM 1254 O O . ARG A 1 166 ? 31.385 64.208 19.668 1.00 40.19 165 ARG A O 1
ATOM 1262 N N . HIS A 1 167 ? 29.881 63.752 21.233 1.00 38.46 166 HIS A N 1
ATOM 1263 C CA . HIS A 1 167 ? 28.643 63.952 22.000 1.00 37.30 166 HIS A CA 1
ATOM 1264 C C . HIS A 1 167 ? 29.009 64.687 23.281 1.00 35.71 166 HIS A C 1
ATOM 1265 O O . HIS A 1 167 ? 30.053 64.400 23.900 1.00 34.04 166 HIS A O 1
ATOM 1272 N N . THR A 1 168 ? 28.174 65.634 23.687 1.00 34.19 167 THR A N 1
ATOM 1273 C CA . THR A 1 168 ? 28.377 66.363 24.947 1.00 32.39 167 THR A CA 1
ATOM 1274 C C . THR A 1 168 ? 27.081 66.199 25.722 1.00 33.14 167 THR A C 1
ATOM 1275 O O . THR A 1 168 ? 26.047 66.816 25.361 1.00 33.71 167 THR A O 1
ATOM 1279 N N . ILE A 1 169 ? 27.136 65.353 26.763 1.00 31.35 168 ILE A N 1
ATOM 1280 C CA . ILE A 1 169 ? 25.949 64.779 27.354 1.00 30.98 168 ILE A CA 1
ATOM 1281 C C . ILE A 1 169 ? 25.732 65.400 28.737 1.00 30.04 168 ILE A C 1
ATOM 1282 O O . ILE A 1 169 ? 26.574 65.268 29.598 1.00 29.08 168 ILE A O 1
ATOM 1287 N N . PHE A 1 170 ? 24.579 66.040 28.921 1.00 30.84 169 PHE A N 1
ATOM 1288 C CA . PHE A 1 170 ? 24.209 66.720 30.154 1.00 30.27 169 PHE A CA 1
ATOM 1289 C C . PHE A 1 170 ? 23.221 65.854 30.948 1.00 30.96 169 PHE A C 1
ATOM 1290 O O . PHE A 1 170 ? 22.052 65.734 30.578 1.00 30.81 169 PHE A O 1
ATOM 1298 N N . ASP A 1 171 ? 23.687 65.287 32.061 1.00 30.99 170 ASP A N 1
ATOM 1299 C CA . ASP A 1 171 ? 22.785 64.637 33.026 1.00 31.76 170 ASP A CA 1
ATOM 1300 C C . ASP A 1 171 ? 22.165 65.750 33.873 1.00 32.23 170 ASP A C 1
ATOM 1301 O O . ASP A 1 171 ? 22.854 66.430 34.625 1.00 32.62 170 ASP A O 1
ATOM 1306 N N . LEU A 1 172 ? 20.853 65.914 33.746 1.00 33.51 171 LEU A N 1
ATOM 1307 C CA . LEU A 1 172 ? 20.115 66.994 34.397 1.00 34.54 171 LEU A CA 1
ATOM 1308 C C . LEU A 1 172 ? 19.978 66.843 35.936 1.00 35.61 171 LEU A C 1
ATOM 1309 O O . LEU A 1 172 ? 19.404 67.723 36.561 1.00 37.28 171 LEU A O 1
ATOM 1314 N N . ASP A 1 173 ? 20.449 65.723 36.501 1.00 36.83 172 ASP A N 1
ATOM 1315 C CA . ASP A 1 173 ? 20.836 65.536 37.929 1.00 37.56 172 ASP A CA 1
ATOM 1316 C C . ASP A 1 173 ? 20.460 66.662 38.924 1.00 38.23 172 ASP A C 1
ATOM 1317 O O . ASP A 1 173 ? 21.302 67.501 39.289 1.00 39.08 172 ASP A O 1
ATOM 1322 N N . TYR A 1 174 ? 19.201 66.686 39.332 1.00 39.75 173 TYR A N 1
ATOM 1323 C CA . TYR A 1 174 ? 18.664 67.715 40.263 1.00 40.54 173 TYR A CA 1
ATOM 1324 C C . TYR A 1 174 ? 18.397 67.053 41.590 1.00 41.05 173 TYR A C 1
ATOM 1325 O O . TYR A 1 174 ? 17.625 66.087 41.659 1.00 41.26 173 TYR A O 1
ATOM 1334 N N . ARG A 1 175 ? 19.082 67.542 42.624 1.00 41.56 174 ARG A N 1
ATOM 1335 C CA . ARG A 1 175 ? 18.801 67.180 44.020 1.00 41.90 174 ARG A CA 1
ATOM 1336 C C . ARG A 1 175 ? 18.660 68.496 44.758 1.00 41.92 174 ARG A C 1
ATOM 1337 O O . ARG A 1 175 ? 19.648 69.217 44.839 1.00 41.09 174 ARG A O 1
ATOM 1345 N N . PRO A 1 176 ? 17.433 68.837 45.266 1.00 42.30 175 PRO A N 1
ATOM 1346 C CA . PRO A 1 176 ? 17.191 70.173 45.832 1.00 42.92 175 PRO A CA 1
ATOM 1347 C C . PRO A 1 176 ? 18.136 70.585 46.976 1.00 41.99 175 PRO A C 1
ATOM 1348 O O . PRO A 1 176 ? 18.497 71.747 47.062 1.00 41.85 175 PRO A O 1
ATOM 1370 N N . PHE A 1 178 ? 21.246 70.033 47.249 1.00 40.10 177 PHE A N 1
ATOM 1371 C CA . PHE A 1 178 ? 22.539 70.498 46.708 1.00 40.43 177 PHE A CA 1
ATOM 1372 C C . PHE A 1 178 ? 22.513 71.962 46.250 1.00 40.86 177 PHE A C 1
ATOM 1373 O O . PHE A 1 178 ? 23.573 72.518 46.034 1.00 40.95 177 PHE A O 1
ATOM 1381 N N . TRP A 1 179 ? 21.324 72.567 46.121 1.00 41.33 178 TRP A N 1
ATOM 1382 C CA . TRP A 1 179 ? 21.145 73.936 45.632 1.00 42.51 178 TRP A CA 1
ATOM 1383 C C . TRP A 1 179 ? 20.551 74.859 46.695 1.00 44.63 178 TRP A C 1
ATOM 1384 O O . TRP A 1 179 ? 19.725 74.424 47.511 1.00 45.21 178 TRP A O 1
ATOM 1395 N N . GLU A 1 180 ? 20.932 76.139 46.661 1.00 46.31 179 GLU A N 1
ATOM 1396 C CA . GLU A 1 180 ? 20.256 77.175 47.472 1.00 48.24 179 GLU A CA 1
ATOM 1397 C C . GLU A 1 180 ? 18.782 77.378 47.087 1.00 48.58 179 GLU A C 1
ATOM 1398 O O . GLU A 1 180 ? 17.972 77.680 47.946 1.00 49.10 179 GLU A O 1
ATOM 1404 N N . SER A 1 181 ? 18.449 77.211 45.808 1.00 48.15 180 SER A N 1
ATOM 1405 C CA . SER A 1 181 ? 17.052 77.292 45.329 1.00 48.33 180 SER A CA 1
ATOM 1406 C C . SER A 1 181 ? 16.842 76.577 43.974 1.00 47.57 180 SER A C 1
ATOM 1407 O O . SER A 1 181 ? 17.826 76.333 43.254 1.00 46.19 180 SER A O 1
ATOM 1410 N N . PRO A 1 182 ? 15.576 76.212 43.633 1.00 47.47 181 PRO A N 1
ATOM 1411 C CA . PRO A 1 182 ? 15.266 75.731 42.255 1.00 46.68 181 PRO A CA 1
ATOM 1412 C C . PRO A 1 182 ? 15.590 76.736 41.116 1.00 46.68 181 PRO A C 1
ATOM 1413 O O . PRO A 1 182 ? 15.983 76.339 40.005 1.00 45.07 181 PRO A O 1
ATOM 1417 N N . GLU A 1 183 ? 15.440 78.023 41.422 1.00 46.89 182 GLU A N 1
ATOM 1418 C CA . GLU A 1 183 ? 15.714 79.118 40.486 1.00 46.83 182 GLU A CA 1
ATOM 1419 C C . GLU A 1 183 ? 17.208 79.174 40.128 1.00 45.10 182 GLU A C 1
ATOM 1420 O O . GLU A 1 183 ? 17.546 79.395 38.974 1.00 43.73 182 GLU A O 1
ATOM 1426 N N . GLU A 1 184 ? 18.063 78.953 41.134 1.00 44.10 183 GLU A N 1
ATOM 1427 C CA . GLU A 1 184 ? 19.527 78.873 40.980 1.00 43.25 183 GLU A CA 1
ATOM 1428 C C . GLU A 1 184 ? 19.918 77.721 40.018 1.00 40.95 183 GLU A C 1
ATOM 1429 O O . GLU A 1 184 ? 20.690 77.927 39.079 1.00 39.74 183 GLU A O 1
ATOM 1435 N N . ALA A 1 185 ? 19.331 76.540 40.240 1.00 38.72 184 ALA A N 1
ATOM 1436 C CA . ALA A 1 185 ? 19.548 75.357 39.395 1.00 37.66 184 ALA A CA 1
ATOM 1437 C C . ALA A 1 185 ? 19.100 75.546 37.945 1.00 37.17 184 ALA A C 1
ATOM 1438 O O . ALA A 1 185 ? 19.829 75.187 37.020 1.00 36.83 184 ALA A O 1
ATOM 1440 N N . THR A 1 186 ? 17.914 76.116 37.755 1.00 37.81 185 THR A N 1
ATOM 1441 C CA . THR A 1 186 ? 17.375 76.428 36.414 1.00 38.75 185 THR A CA 1
ATOM 1442 C C . THR A 1 186 ? 18.256 77.371 35.586 1.00 39.36 185 THR A C 1
ATOM 1443 O O . THR A 1 186 ? 18.468 77.126 34.386 1.00 39.15 185 THR A O 1
ATOM 1447 N N . LYS A 1 187 ? 18.753 78.436 36.217 1.00 39.89 186 LYS A N 1
ATOM 1448 C CA . LYS A 1 187 ? 19.718 79.374 35.576 1.00 40.57 186 LYS A CA 1
ATOM 1449 C C . LYS A 1 187 ? 20.946 78.634 35.030 1.00 38.43 186 LYS A C 1
ATOM 1450 O O . LYS A 1 187 ? 21.339 78.839 33.874 1.00 38.97 186 LYS A O 1
ATOM 1456 N N . GLN A 1 188 ? 21.516 77.758 35.850 1.00 37.57 187 GLN A N 1
ATOM 1457 C CA . GLN A 1 188 ? 22.708 77.008 35.455 1.00 36.00 187 GLN A CA 1
ATOM 1458 C C . GLN A 1 188 ? 22.403 75.978 34.380 1.00 35.54 187 GLN A C 1
ATOM 1459 O O . GLN A 1 188 ? 23.135 75.882 33.386 1.00 34.60 187 GLN A O 1
ATOM 1465 N N . ALA A 1 189 ? 21.307 75.232 34.562 1.00 35.50 188 ALA A N 1
ATOM 1466 C CA . ALA A 1 189 ? 20.838 74.279 33.545 1.00 35.71 188 ALA A CA 1
ATOM 1467 C C . ALA A 1 189 ? 20.582 74.924 32.169 1.00 36.40 188 ALA A C 1
ATOM 1468 O O . ALA A 1 189 ? 20.930 74.328 31.159 1.00 36.31 188 ALA A O 1
ATOM 1470 N N . GLU A 1 190 ? 20.002 76.130 32.141 1.00 37.23 189 GLU A N 1
ATOM 1471 C CA A GLU A 1 190 ? 19.748 76.844 30.882 0.50 37.82 189 GLU A CA 1
ATOM 1472 C CA B GLU A 1 190 ? 19.754 76.868 30.887 0.50 38.04 189 GLU A CA 1
ATOM 1473 C C . GLU A 1 190 ? 21.060 77.129 30.117 1.00 37.63 189 GLU A C 1
ATOM 1474 O O . GLU A 1 190 ? 21.136 76.925 28.885 1.00 37.86 189 GLU A O 1
ATOM 1485 N N . TRP A 1 191 ? 22.086 77.587 30.836 1.00 36.77 190 TRP A N 1
ATOM 1486 C CA . TRP A 1 191 ? 23.408 77.841 30.246 1.00 36.49 190 TRP A CA 1
ATOM 1487 C C . TRP A 1 191 ? 23.988 76.545 29.688 1.00 35.34 190 TRP A C 1
ATOM 1488 O O . TRP A 1 191 ? 24.383 76.508 28.540 1.00 36.02 190 TRP A O 1
ATOM 1499 N N . ALA A 1 192 ? 24.008 75.502 30.514 1.00 33.84 191 ALA A N 1
ATOM 1500 C CA . ALA A 1 192 ? 24.589 74.201 30.159 1.00 33.47 191 ALA A CA 1
ATOM 1501 C C . ALA A 1 192 ? 23.899 73.547 28.958 1.00 34.28 191 ALA A C 1
ATOM 1502 O O . ALA A 1 192 ? 24.554 72.890 28.145 1.00 34.06 191 ALA A O 1
ATOM 1504 N N . LEU A 1 193 ? 22.575 73.729 28.843 1.00 35.05 192 LEU A N 1
ATOM 1505 C CA . LEU A 1 193 ? 21.825 73.174 27.710 1.00 35.83 192 LEU A CA 1
ATOM 1506 C C . LEU A 1 193 ? 22.265 73.767 26.363 1.00 36.87 192 LEU A C 1
ATOM 1507 O O . LEU A 1 193 ? 22.290 73.050 25.368 1.00 37.73 192 LEU A O 1
ATOM 1512 N N . GLN A 1 194 ? 22.656 75.050 26.374 1.00 37.70 193 GLN A N 1
ATOM 1513 C CA A GLN A 1 194 ? 23.116 75.767 25.185 0.50 38.38 193 GLN A CA 1
ATOM 1514 C CA B GLN A 1 194 ? 23.118 75.761 25.181 0.50 38.18 193 GLN A CA 1
ATOM 1515 C C . GLN A 1 194 ? 24.525 75.313 24.740 1.00 37.54 193 GLN A C 1
ATOM 1516 O O . GLN A 1 194 ? 24.967 75.618 23.615 1.00 37.58 193 GLN A O 1
ATOM 1527 N N . HIS A 1 195 ? 25.213 74.582 25.618 1.00 36.01 194 HIS A N 1
ATOM 1528 C CA . HIS A 1 195 ? 26.514 73.986 25.349 1.00 35.43 194 HIS A CA 1
ATOM 1529 C C . HIS A 1 195 ? 26.506 72.446 25.348 1.00 34.89 194 HIS A C 1
ATOM 1530 O O . HIS A 1 195 ? 27.561 71.853 25.515 1.00 35.28 194 HIS A O 1
ATOM 1537 N N . SER A 1 196 ? 25.332 71.821 25.119 1.00 35.27 195 SER A N 1
ATOM 1538 C CA . SER A 1 196 ? 25.163 70.346 25.142 1.00 34.58 195 SER A CA 1
ATOM 1539 C C . SER A 1 196 ? 24.567 69.818 23.833 1.00 35.68 195 SER A C 1
ATOM 1540 O O . SER A 1 196 ? 23.800 70.529 23.178 1.00 37.83 195 SER A O 1
ATOM 1543 N N . THR A 1 197 ? 24.945 68.599 23.450 1.00 35.21 196 THR A N 1
ATOM 1544 C CA . THR A 1 197 ? 24.349 67.872 22.312 1.00 36.02 196 THR A CA 1
ATOM 1545 C C . THR A 1 197 ? 23.329 66.841 22.744 1.00 36.17 196 THR A C 1
ATOM 1546 O O . THR A 1 197 ? 22.445 66.526 21.971 1.00 37.81 196 THR A O 1
ATOM 1550 N N . VAL A 1 198 ? 23.444 66.325 23.972 1.00 35.20 197 VAL A N 1
ATOM 1551 C CA . VAL A 1 198 ? 22.469 65.386 24.535 1.00 35.13 197 VAL A CA 1
ATOM 1552 C C . VAL A 1 198 ? 22.068 65.884 25.919 1.00 34.86 197 VAL A C 1
ATOM 1553 O O . VAL A 1 198 ? 22.920 66.398 26.647 1.00 34.32 197 VAL A O 1
ATOM 1557 N N . ALA A 1 199 ? 20.781 65.749 26.248 1.00 35.81 198 ALA A N 1
ATOM 1558 C CA . ALA A 1 199 ? 20.237 66.012 27.590 1.00 35.69 198 ALA A CA 1
ATOM 1559 C C . ALA A 1 199 ? 19.425 64.792 28.066 1.00 36.43 198 ALA A C 1
ATOM 1560 O O . ALA A 1 199 ? 18.588 64.273 27.305 1.00 37.71 198 ALA A O 1
ATOM 1562 N N . VAL A 1 200 ? 19.687 64.367 29.313 1.00 36.11 199 VAL A N 1
ATOM 1563 C CA . VAL A 1 200 ? 19.035 63.236 29.986 1.00 36.61 199 VAL A CA 1
ATOM 1564 C C . VAL A 1 200 ? 18.469 63.701 31.333 1.00 36.46 199 VAL A C 1
ATOM 1565 O O . VAL A 1 200 ? 19.218 64.141 32.204 1.00 35.82 199 VAL A O 1
ATOM 1569 N N . GLY A 1 201 ? 17.155 63.605 31.504 1.00 37.97 200 GLY A N 1
ATOM 1570 C CA . GLY A 1 201 ? 16.557 63.844 32.806 1.00 38.56 200 GLY A CA 1
ATOM 1571 C C . GLY A 1 201 ? 15.223 63.186 32.982 1.00 40.07 200 GLY A C 1
ATOM 1572 O O . GLY A 1 201 ? 14.561 62.865 31.997 1.00 41.34 200 GLY A O 1
ATOM 1573 N N . ASN A 1 202 ? 14.843 62.996 34.245 1.00 40.90 201 ASN A N 1
ATOM 1574 C CA . ASN A 1 202 ? 13.505 62.532 34.630 1.00 42.72 201 ASN A CA 1
ATOM 1575 C C . ASN A 1 202 ? 12.531 63.729 34.690 1.00 44.44 201 ASN A C 1
ATOM 1576 O O . ASN A 1 202 ? 12.876 64.835 34.232 1.00 44.08 201 ASN A O 1
ATOM 1581 N N . LYS A 1 203 ? 11.338 63.531 35.261 1.00 46.06 202 LYS A N 1
ATOM 1582 C CA . LYS A 1 203 ? 10.277 64.554 35.198 1.00 48.06 202 LYS A CA 1
ATOM 1583 C C . LYS A 1 203 ? 10.586 65.810 36.019 1.00 47.46 202 LYS A C 1
ATOM 1584 O O . LYS A 1 203 ? 10.474 66.914 35.485 1.00 48.00 202 LYS A O 1
ATOM 1590 N N . GLU A 1 204 ? 10.975 65.625 37.288 1.00 46.72 203 GLU A N 1
ATOM 1591 C CA . GLU A 1 204 ? 11.458 66.715 38.172 1.00 46.52 203 GLU A CA 1
ATOM 1592 C C . GLU A 1 204 ? 12.638 67.475 37.532 1.00 45.66 203 GLU A C 1
ATOM 1593 O O . GLU A 1 204 ? 12.678 68.705 37.542 1.00 45.75 203 GLU A O 1
ATOM 1599 N N . GLU A 1 205 ? 13.581 66.710 36.988 1.00 44.30 204 GLU A N 1
ATOM 1600 C CA . GLU A 1 205 ? 14.794 67.246 36.330 1.00 43.79 204 GLU A CA 1
ATOM 1601 C C . GLU A 1 205 ? 14.477 68.100 35.103 1.00 44.26 204 GLU A C 1
ATOM 1602 O O . GLU A 1 205 ? 14.978 69.220 34.978 1.00 43.97 204 GLU A O 1
ATOM 1608 N N . CYS A 1 206 ? 13.613 67.585 34.228 1.00 45.39 205 CYS A N 1
ATOM 1609 C CA . CYS A 1 206 ? 13.187 68.322 33.031 1.00 46.01 205 CYS A CA 1
ATOM 1610 C C . CYS A 1 206 ? 12.356 69.565 33.384 1.00 47.04 205 CYS A C 1
ATOM 1611 O O . CYS A 1 206 ? 12.454 70.589 32.696 1.00 46.71 205 CYS A O 1
ATOM 1614 N N . GLU A 1 207 ? 11.590 69.473 34.479 1.00 47.72 206 GLU A N 1
ATOM 1615 C CA . GLU A 1 207 ? 10.857 70.615 35.050 1.00 49.05 206 GLU A CA 1
ATOM 1616 C C . GLU A 1 207 ? 11.819 71.717 35.485 1.00 47.59 206 GLU A C 1
ATOM 1617 O O . GLU A 1 207 ? 11.676 72.864 35.058 1.00 48.15 206 GLU A O 1
ATOM 1623 N N . ILE A 1 208 ? 12.816 71.351 36.296 1.00 46.50 207 ILE A N 1
ATOM 1624 C CA . ILE A 1 208 ? 13.895 72.294 36.673 1.00 45.45 207 ILE A CA 1
ATOM 1625 C C . ILE A 1 208 ? 14.575 72.921 35.449 1.00 45.30 207 ILE A C 1
ATOM 1626 O O . ILE A 1 208 ? 14.664 74.147 35.358 1.00 45.92 207 ILE A O 1
ATOM 1631 N N . ALA A 1 209 ? 14.956 72.083 34.481 1.00 44.59 208 ALA A N 1
ATOM 1632 C CA . ALA A 1 209 ? 15.766 72.514 33.331 1.00 44.21 208 ALA A CA 1
ATOM 1633 C C . ALA A 1 209 ? 15.015 73.372 32.299 1.00 44.70 208 ALA A C 1
ATOM 1634 O O . ALA A 1 209 ? 15.566 74.379 31.837 1.00 44.66 208 ALA A O 1
ATOM 1636 N N . VAL A 1 210 ? 13.786 72.988 31.930 1.00 45.30 209 VAL A N 1
ATOM 1637 C CA . VAL A 1 210 ? 13.027 73.704 30.877 1.00 46.68 209 VAL A CA 1
ATOM 1638 C C . VAL A 1 210 ? 11.582 74.160 31.211 1.00 48.62 209 VAL A C 1
ATOM 1639 O O . VAL A 1 210 ? 10.920 74.735 30.347 1.00 49.00 209 VAL A O 1
ATOM 1643 N N . GLY A 1 211 ? 11.119 73.952 32.445 1.00 49.61 210 GLY A N 1
ATOM 1644 C CA . GLY A 1 211 ? 9.758 74.360 32.859 1.00 51.92 210 GLY A CA 1
ATOM 1645 C C . GLY A 1 211 ? 8.624 73.614 32.162 1.00 53.70 210 GLY A C 1
ATOM 1646 O O . GLY A 1 211 ? 7.639 74.234 31.733 1.00 55.43 210 GLY A O 1
ATOM 1647 N N . GLU A 1 212 ? 8.784 72.293 32.027 1.00 53.97 211 GLU A N 1
ATOM 1648 C CA . GLU A 1 212 ? 7.846 71.417 31.303 1.00 55.95 211 GLU A CA 1
ATOM 1649 C C . GLU A 1 212 ? 7.734 70.051 31.992 1.00 56.21 211 GLU A C 1
ATOM 1650 O O . GLU A 1 212 ? 8.727 69.310 32.053 1.00 55.63 211 GLU A O 1
ATOM 1656 N N . THR A 1 213 ? 6.538 69.753 32.525 1.00 57.61 212 THR A N 1
ATOM 1657 C CA A THR A 1 213 ? 6.253 68.499 33.237 0.50 57.63 212 THR A CA 1
ATOM 1658 C CA B THR A 1 213 ? 6.284 68.492 33.235 0.50 57.47 212 THR A CA 1
ATOM 1659 C C . THR A 1 213 ? 5.924 67.339 32.291 1.00 58.27 212 THR A C 1
ATOM 1660 O O . THR A 1 213 ? 6.246 66.185 32.596 1.00 57.55 212 THR A O 1
ATOM 1667 N N . GLU A 1 214 ? 5.286 67.649 31.155 1.00 59.24 213 GLU A N 1
ATOM 1668 C CA . GLU A 1 214 ? 4.860 66.630 30.191 1.00 60.52 213 GLU A CA 1
ATOM 1669 C C . GLU A 1 214 ? 5.997 66.216 29.236 1.00 59.43 213 GLU A C 1
ATOM 1670 O O . GLU A 1 214 ? 6.572 67.094 28.602 1.00 58.85 213 GLU A O 1
ATOM 1676 N N . PRO A 1 215 ? 6.296 64.887 29.110 1.00 58.85 214 PRO A N 1
ATOM 1677 C CA . PRO A 1 215 ? 7.481 64.359 28.378 1.00 57.94 214 PRO A CA 1
ATOM 1678 C C . PRO A 1 215 ? 7.755 64.944 26.990 1.00 58.28 214 PRO A C 1
ATOM 1679 O O . PRO A 1 215 ? 8.885 65.344 26.699 1.00 57.49 214 PRO A O 1
ATOM 1683 N N . GLU A 1 216 ? 6.716 64.992 26.163 1.00 59.43 215 GLU A N 1
ATOM 1684 C CA . GLU A 1 216 ? 6.805 65.488 24.784 1.00 59.95 215 GLU A CA 1
ATOM 1685 C C . GLU A 1 216 ? 7.179 66.984 24.751 1.00 58.33 215 GLU A C 1
ATOM 1686 O O . GLU A 1 216 ? 8.033 67.393 23.962 1.00 58.19 215 GLU A O 1
ATOM 1692 N N . ARG A 1 217 ? 6.546 67.772 25.624 1.00 57.47 216 ARG A N 1
ATOM 1693 C CA . ARG A 1 217 ? 6.859 69.199 25.801 1.00 56.11 216 ARG A CA 1
ATOM 1694 C C . ARG A 1 217 ? 8.246 69.414 26.425 1.00 52.74 216 ARG A C 1
ATOM 1695 O O . ARG A 1 217 ? 8.912 70.387 26.106 1.00 51.39 216 ARG A O 1
ATOM 1697 N N . ALA A 1 218 ? 8.639 68.522 27.331 1.00 50.48 217 ALA A N 1
ATOM 1698 C CA . ALA A 1 218 ? 10.002 68.488 27.893 1.00 48.32 217 ALA A CA 1
ATOM 1699 C C . ALA A 1 218 ? 11.055 68.372 26.786 1.00 47.58 217 ALA A C 1
ATOM 1700 O O . ALA A 1 218 ? 11.916 69.244 26.653 1.00 47.08 217 ALA A O 1
ATOM 1702 N N . GLY A 1 219 ? 10.942 67.321 25.969 1.00 48.04 218 GLY A N 1
ATOM 1703 C CA . GLY A 1 219 ? 11.892 67.046 24.876 1.00 47.33 218 GLY A CA 1
ATOM 1704 C C . GLY A 1 219 ? 12.000 68.168 23.859 1.00 48.23 218 GLY A C 1
ATOM 1705 O O . GLY A 1 219 ? 13.106 68.563 23.462 1.00 46.81 218 GLY A O 1
ATOM 1706 N N . ARG A 1 220 ? 10.840 68.674 23.442 1.00 49.19 219 ARG A N 1
ATOM 1707 C CA . ARG A 1 220 ? 10.733 69.866 22.597 1.00 50.39 219 ARG A CA 1
ATOM 1708 C C . ARG A 1 220 ? 11.447 71.069 23.186 1.00 48.10 219 ARG A C 1
ATOM 1709 O O . ARG A 1 220 ? 12.204 71.707 22.487 1.00 48.13 219 ARG A O 1
ATOM 1717 N N . ALA A 1 221 ? 11.174 71.375 24.455 1.00 46.62 220 ALA A N 1
ATOM 1718 C CA . ALA A 1 221 ? 11.840 72.486 25.155 1.00 45.44 220 ALA A CA 1
ATOM 1719 C C . ALA A 1 221 ? 13.372 72.307 25.206 1.00 44.24 220 ALA A C 1
ATOM 1720 O O . ALA A 1 221 ? 14.112 73.273 25.014 1.00 43.99 220 ALA A O 1
ATOM 1722 N N . LEU A 1 222 ? 13.825 71.067 25.414 1.00 42.93 221 LEU A N 1
ATOM 1723 C CA . LEU A 1 222 ? 15.259 70.729 25.394 1.00 42.15 221 LEU A CA 1
ATOM 1724 C C . LEU A 1 222 ? 15.889 70.914 24.010 1.00 43.70 221 LEU A C 1
ATOM 1725 O O . LEU A 1 222 ? 16.957 71.541 23.894 1.00 42.52 221 LEU A O 1
ATOM 1730 N N . LEU A 1 223 ? 15.217 70.416 22.965 1.00 45.89 222 LEU A N 1
ATOM 1731 C CA . LEU A 1 223 ? 15.720 70.563 21.584 1.00 47.39 222 LEU A CA 1
ATOM 1732 C C . LEU A 1 223 ? 15.799 72.032 21.126 1.00 49.06 222 LEU A C 1
ATOM 1733 O O . LEU A 1 223 ? 16.731 72.389 20.392 1.00 49.12 222 LEU A O 1
ATOM 1738 N N . GLU A 1 224 ? 14.850 72.857 21.583 1.00 50.12 223 GLU A N 1
ATOM 1739 C CA . GLU A 1 224 ? 14.886 74.314 21.377 1.00 51.95 223 GLU A CA 1
ATOM 1740 C C . GLU A 1 224 ? 16.173 74.987 21.884 1.00 50.59 223 GLU A C 1
ATOM 1741 O O . GLU A 1 224 ? 16.652 75.922 21.249 1.00 51.37 223 GLU A O 1
ATOM 1747 N N . ARG A 1 225 ? 16.729 74.508 22.996 1.00 49.12 224 ARG A N 1
ATOM 1748 C CA . ARG A 1 225 ? 18.056 74.989 23.482 1.00 48.27 224 ARG A CA 1
ATOM 1749 C C . ARG A 1 225 ? 19.230 74.645 22.567 1.00 47.64 224 ARG A C 1
ATOM 1750 O O . ARG A 1 225 ? 20.321 75.196 22.759 1.00 48.08 224 ARG A O 1
ATOM 1758 N N . GLY A 1 226 ? 19.038 73.733 21.613 1.00 47.76 225 GLY A N 1
ATOM 1759 C CA . GLY A 1 226 ? 20.072 73.369 20.628 1.00 47.70 225 GLY A CA 1
ATOM 1760 C C . GLY A 1 226 ? 20.622 71.961 20.829 1.00 46.31 225 GLY A C 1
ATOM 1761 O O . GLY A 1 226 ? 21.415 71.497 20.020 1.00 45.63 225 GLY A O 1
ATOM 1762 N N . VAL A 1 227 ? 20.202 71.291 21.911 1.00 45.46 226 VAL A N 1
ATOM 1763 C CA . VAL A 1 227 ? 20.445 69.854 22.128 1.00 44.86 226 VAL A CA 1
ATOM 1764 C C . VAL A 1 227 ? 19.854 69.080 20.929 1.00 45.56 226 VAL A C 1
ATOM 1765 O O . VAL A 1 227 ? 18.787 69.465 20.449 1.00 46.61 226 VAL A O 1
ATOM 1769 N N . GLU A 1 228 ? 20.574 68.054 20.437 1.00 44.34 227 GLU A N 1
ATOM 1770 C CA A GLU A 1 228 ? 20.083 67.265 19.281 0.50 45.57 227 GLU A CA 1
ATOM 1771 C CA B GLU A 1 228 ? 20.186 67.228 19.271 0.50 45.35 227 GLU A CA 1
ATOM 1772 C C . GLU A 1 228 ? 19.454 65.920 19.651 1.00 45.27 227 GLU A C 1
ATOM 1773 O O . GLU A 1 228 ? 18.795 65.306 18.804 1.00 46.37 227 GLU A O 1
ATOM 1784 N N . LEU A 1 229 ? 19.595 65.500 20.915 1.00 43.37 228 LEU A N 1
ATOM 1785 C CA . LEU A 1 229 ? 18.958 64.293 21.462 1.00 43.30 228 LEU A CA 1
ATOM 1786 C C . LEU A 1 229 ? 18.480 64.576 22.882 1.00 42.17 228 LEU A C 1
ATOM 1787 O O . LEU A 1 229 ? 19.304 64.792 23.763 1.00 40.66 228 LEU A O 1
ATOM 1792 N N . ALA A 1 230 ? 17.166 64.568 23.097 1.00 42.81 229 ALA A N 1
ATOM 1793 C CA . ALA A 1 230 ? 16.571 64.672 24.446 1.00 42.50 229 ALA A CA 1
ATOM 1794 C C . ALA A 1 230 ? 16.156 63.273 24.877 1.00 43.28 229 ALA A C 1
ATOM 1795 O O . ALA A 1 230 ? 15.564 62.536 24.082 1.00 44.37 229 ALA A O 1
ATOM 1797 N N . ILE A 1 231 ? 16.486 62.911 26.118 1.00 42.82 230 ILE A N 1
ATOM 1798 C CA . ILE A 1 231 ? 16.082 61.643 26.716 1.00 43.76 230 ILE A CA 1
ATOM 1799 C C . ILE A 1 231 ? 15.321 61.967 27.993 1.00 44.09 230 ILE A C 1
ATOM 1800 O O . ILE A 1 231 ? 15.909 62.457 28.961 1.00 42.73 230 ILE A O 1
ATOM 1805 N N . VAL A 1 232 ? 14.018 61.694 27.974 1.00 46.39 231 VAL A N 1
ATOM 1806 C CA . VAL A 1 232 ? 13.139 61.996 29.077 1.00 47.47 231 VAL A CA 1
ATOM 1807 C C . VAL A 1 232 ? 12.756 60.680 29.748 1.00 49.13 231 VAL A C 1
ATOM 1808 O O . VAL A 1 232 ? 11.987 59.898 29.183 1.00 50.50 231 VAL A O 1
ATOM 1812 N N . LYS A 1 233 ? 13.304 60.452 30.943 1.00 49.46 232 LYS A N 1
ATOM 1813 C CA . LYS A 1 233 ? 12.955 59.288 31.755 1.00 51.23 232 LYS A CA 1
ATOM 1814 C C . LYS A 1 233 ? 11.582 59.529 32.372 1.00 53.39 232 LYS A C 1
ATOM 1815 O O . LYS A 1 233 ? 11.310 60.634 32.857 1.00 53.31 232 LYS A O 1
ATOM 1821 N N . GLN A 1 234 ? 10.710 58.516 32.301 1.00 56.48 233 GLN A N 1
ATOM 1822 C CA . GLN A 1 234 ? 9.291 58.617 32.733 1.00 58.77 233 GLN A CA 1
ATOM 1823 C C . GLN A 1 234 ? 8.852 57.609 33.814 1.00 59.78 233 GLN A C 1
ATOM 1824 O O . GLN A 1 234 ? 7.683 57.634 34.223 1.00 61.09 233 GLN A O 1
ATOM 1830 N N . GLY A 1 235 ? 9.774 56.753 34.279 1.00 59.84 234 GLY A N 1
ATOM 1831 C CA . GLY A 1 235 ? 9.529 55.799 35.364 1.00 60.14 234 GLY A CA 1
ATOM 1832 C C . GLY A 1 235 ? 8.457 54.766 35.038 1.00 62.21 234 GLY A C 1
ATOM 1833 O O . GLY A 1 235 ? 8.766 53.766 34.385 1.00 63.12 234 GLY A O 1
ATOM 1834 N N . PRO A 1 236 ? 7.203 54.986 35.508 1.00 63.51 235 PRO A N 1
ATOM 1835 C CA . PRO A 1 236 ? 6.035 54.210 35.078 1.00 65.30 235 PRO A CA 1
ATOM 1836 C C . PRO A 1 236 ? 5.812 54.098 33.561 1.00 66.17 235 PRO A C 1
ATOM 1837 O O . PRO A 1 236 ? 5.696 52.980 33.064 1.00 67.91 235 PRO A O 1
ATOM 1841 N N . LYS A 1 237 ? 5.767 55.223 32.841 1.00 65.25 236 LYS A N 1
ATOM 1842 C CA . LYS A 1 237 ? 5.583 55.210 31.366 1.00 65.63 236 LYS A CA 1
ATOM 1843 C C . LYS A 1 237 ? 6.868 54.888 30.550 1.00 63.97 236 LYS A C 1
ATOM 1844 O O . LYS A 1 237 ? 6.831 54.931 29.312 1.00 64.84 236 LYS A O 1
ATOM 1850 N N . GLY A 1 238 ? 7.983 54.576 31.228 1.00 60.89 237 GLY A N 1
ATOM 1851 C CA . GLY A 1 238 ? 9.208 54.099 30.580 1.00 59.36 237 GLY A CA 1
ATOM 1852 C C . GLY A 1 238 ? 10.194 55.222 30.287 1.00 56.99 237 GLY A C 1
ATOM 1853 O O . GLY A 1 238 ? 10.627 55.920 31.210 1.00 55.89 237 GLY A O 1
ATOM 1854 N N . VAL A 1 239 ? 10.563 55.384 29.014 1.00 55.99 238 VAL A N 1
ATOM 1855 C CA . VAL A 1 239 ? 11.564 56.382 28.594 1.00 53.85 238 VAL A CA 1
ATOM 1856 C C . VAL A 1 239 ? 11.434 56.697 27.098 1.00 54.10 238 VAL A C 1
ATOM 1857 O O . VAL A 1 239 ? 11.246 55.789 26.288 1.00 54.76 238 VAL A O 1
ATOM 1869 N N . ALA A 1 241 ? 13.134 58.901 23.728 1.00 51.88 240 ALA A N 1
ATOM 1870 C CA . ALA A 1 241 ? 14.271 59.569 23.089 1.00 50.48 240 ALA A CA 1
ATOM 1871 C C . ALA A 1 241 ? 13.720 60.370 21.921 1.00 51.57 240 ALA A C 1
ATOM 1872 O O . ALA A 1 241 ? 12.901 59.843 21.149 1.00 53.29 240 ALA A O 1
ATOM 1882 N N . THR A 1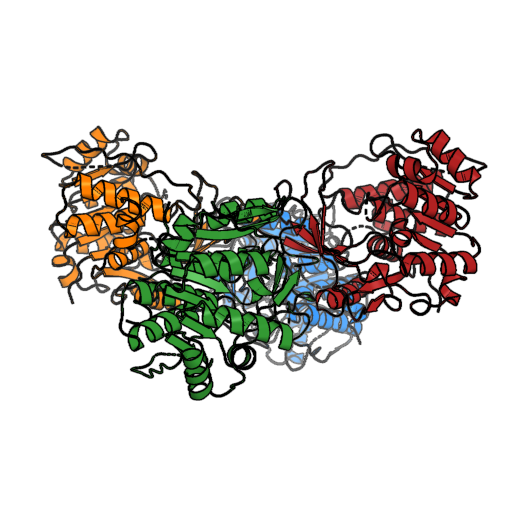 243 ? 14.761 63.186 18.717 1.00 51.34 242 THR A N 1
ATOM 1883 C CA . THR A 1 243 ? 15.606 64.035 17.878 1.00 51.17 242 THR A CA 1
ATOM 1884 C C . THR A 1 243 ? 14.718 64.891 16.980 1.00 53.67 242 THR A C 1
ATOM 1885 O O . THR A 1 243 ? 13.483 64.789 17.039 1.00 54.13 242 THR A O 1
ATOM 1889 N N . LYS A 1 244 ? 15.337 65.738 16.154 1.00 54.83 243 LYS A N 1
ATOM 1890 C CA . LYS A 1 244 ? 14.589 66.415 15.081 1.00 57.42 243 LYS A CA 1
ATOM 1891 C C . LYS A 1 244 ? 14.001 65.438 14.050 1.00 59.57 243 LYS A C 1
ATOM 1892 O O . LYS A 1 244 ? 12.990 65.773 13.426 1.00 60.65 243 LYS A O 1
ATOM 1898 N N . ASP A 1 245 ? 14.631 64.265 13.868 1.00 59.76 244 ASP A N 1
ATOM 1899 C CA . ASP A 1 245 ? 14.224 63.267 12.847 1.00 62.01 244 ASP A CA 1
ATOM 1900 C C . ASP A 1 245 ? 13.216 62.218 13.325 1.00 62.66 244 ASP A C 1
ATOM 1901 O O . ASP A 1 245 ? 12.504 61.653 12.491 1.00 64.48 244 ASP A O 1
ATOM 1906 N N . GLU A 1 246 ? 13.195 61.910 14.630 1.00 61.08 245 GLU A N 1
ATOM 1907 C CA . GLU A 1 246 ? 12.301 60.869 15.170 1.00 61.64 245 GLU A CA 1
ATOM 1908 C C . GLU A 1 246 ? 12.101 60.973 16.692 1.00 60.11 245 GLU A C 1
ATOM 1909 O O . GLU A 1 246 ? 12.994 61.439 17.398 1.00 57.96 245 GLU A O 1
ATOM 1915 N N . THR A 1 247 ? 10.928 60.529 17.159 1.00 61.08 246 THR A N 1
ATOM 1916 C CA . THR A 1 247 ? 10.612 60.316 18.577 1.00 60.10 246 THR A CA 1
ATOM 1917 C C . THR A 1 247 ? 10.414 58.803 18.784 1.00 61.07 246 THR A C 1
ATOM 1918 O O . THR A 1 247 ? 9.618 58.171 18.081 1.00 63.12 246 THR A O 1
ATOM 1922 N N . VAL A 1 248 ? 11.161 58.243 19.733 1.00 60.01 247 VAL A N 1
ATOM 1923 C CA . VAL A 1 248 ? 11.152 56.818 20.046 1.00 60.89 247 VAL A CA 1
ATOM 1924 C C . VAL A 1 248 ? 10.784 56.678 21.518 1.00 60.42 247 VAL A C 1
ATOM 1925 O O . VAL A 1 248 ? 11.211 57.494 22.340 1.00 58.17 247 VAL A O 1
ATOM 1929 N N . GLU A 1 249 ? 9.994 55.652 21.838 1.00 62.41 248 GLU A N 1
ATOM 1930 C CA . GLU A 1 249 ? 9.645 55.321 23.224 1.00 62.83 248 GLU A CA 1
ATOM 1931 C C . GLU A 1 249 ? 9.811 53.815 23.500 1.00 63.83 248 GLU A C 1
ATOM 1932 O O . GLU A 1 249 ? 9.662 52.994 22.592 1.00 65.55 248 GLU A O 1
ATOM 1938 N N . VAL A 1 250 ? 10.153 53.477 24.746 1.00 63.50 249 VAL A N 1
ATOM 1939 C CA . VAL A 1 250 ? 10.408 52.090 25.192 1.00 64.50 249 VAL A CA 1
ATOM 1940 C C . VAL A 1 250 ? 9.658 51.852 26.513 1.00 65.01 249 VAL A C 1
ATOM 1941 O O . VAL A 1 250 ? 9.712 52.717 27.392 1.00 63.53 249 VAL A O 1
ATOM 1945 N N . PRO A 1 251 ? 8.964 50.690 26.671 1.00 67.61 250 PRO A N 1
ATOM 1946 C CA . PRO A 1 251 ? 8.315 50.429 27.968 1.00 68.03 250 PRO A CA 1
ATOM 1947 C C . PRO A 1 251 ? 9.342 50.108 29.082 1.00 67.17 250 PRO A C 1
ATOM 1948 O O . PRO A 1 251 ? 10.521 49.847 28.767 1.00 66.77 250 PRO A O 1
ATOM 1952 N N . PRO A 1 252 ? 8.921 50.154 30.374 1.00 67.53 251 PRO A N 1
ATOM 1953 C CA . PRO A 1 252 ? 9.876 49.839 31.451 1.00 66.40 251 PRO A CA 1
ATOM 1954 C C . PRO A 1 252 ? 10.238 48.351 31.456 1.00 67.58 251 PRO A C 1
ATOM 1955 O O . PRO A 1 252 ? 9.344 47.508 31.282 1.00 69.40 251 PRO A O 1
ATOM 1959 N N . PHE A 1 253 ? 11.530 48.052 31.628 1.00 66.80 252 PHE A N 1
ATOM 1960 C CA . PHE A 1 253 ? 12.017 46.674 31.719 1.00 67.71 252 PHE A CA 1
ATOM 1961 C C . PHE A 1 253 ? 11.805 46.223 33.173 1.00 66.81 252 PHE A C 1
ATOM 1962 O O . PHE A 1 253 ? 12.585 46.588 34.055 1.00 65.22 252 PHE A O 1
ATOM 1970 N N . PHE A 1 254 ? 10.715 45.480 33.410 1.00 67.95 253 PHE A N 1
ATOM 1971 C CA . PHE A 1 254 ? 10.319 45.015 34.760 1.00 67.47 253 PHE A CA 1
ATOM 1972 C C . PHE A 1 254 ? 11.318 43.978 35.271 1.00 66.67 253 PHE A C 1
ATOM 1973 O O . PHE A 1 254 ? 11.606 43.020 34.553 1.00 67.81 253 PHE A O 1
ATOM 1981 N N . VAL A 1 255 ? 11.860 44.195 36.479 1.00 64.69 254 VAL A N 1
ATOM 1982 C CA . VAL A 1 255 ? 12.685 43.199 37.207 1.00 63.73 254 VAL A CA 1
ATOM 1983 C C . VAL A 1 255 ? 12.320 43.153 38.695 1.00 62.36 254 VAL A C 1
ATOM 1984 O O . VAL A 1 255 ? 11.500 43.950 39.172 1.00 62.12 254 VAL A O 1
ATOM 1988 N N . ASP A 1 256 ? 12.925 42.200 39.406 1.00 61.37 255 ASP A N 1
ATOM 1989 C CA . ASP A 1 256 ? 12.875 42.146 40.866 1.00 59.94 255 ASP A CA 1
ATOM 1990 C C . ASP A 1 256 ? 13.976 43.097 41.363 1.00 56.81 255 ASP A C 1
ATOM 1991 O O . ASP A 1 256 ? 15.164 42.765 41.301 1.00 56.26 255 ASP A O 1
ATOM 1996 N N . VAL A 1 257 ? 13.574 44.291 41.815 1.00 54.12 256 VAL A N 1
ATOM 1997 C CA . VAL A 1 257 ? 14.523 45.336 42.221 1.00 50.91 256 VAL A CA 1
ATOM 1998 C C . VAL A 1 257 ? 15.061 44.984 43.610 1.00 49.02 256 VAL A C 1
ATOM 1999 O O . VAL A 1 257 ? 14.283 44.788 44.529 1.00 48.85 256 VAL A O 1
ATOM 2003 N N . ILE A 1 258 ? 16.385 44.898 43.734 1.00 47.25 257 ILE A N 1
ATOM 2004 C CA . ILE A 1 258 ? 17.060 44.703 45.014 1.00 46.37 257 ILE A CA 1
ATOM 2005 C C . ILE A 1 258 ? 17.486 46.079 45.534 1.00 44.44 257 ILE A C 1
ATOM 2006 O O . ILE A 1 258 ? 17.112 46.465 46.644 1.00 44.21 257 ILE A O 1
ATOM 2011 N N . ASN A 1 259 ? 18.266 46.802 44.733 1.00 43.22 258 ASN A N 1
ATOM 2012 C CA . ASN A 1 259 ? 18.702 48.182 45.037 1.00 41.71 258 ASN A CA 1
ATOM 2013 C C . ASN A 1 259 ? 18.758 49.023 43.766 1.00 40.54 258 ASN A C 1
ATOM 2014 O O . ASN A 1 259 ? 19.671 48.876 42.965 1.00 40.51 258 ASN A O 1
ATOM 2019 N N . GLY A 1 260 ? 17.810 49.944 43.631 1.00 39.77 259 GLY A N 1
ATOM 2020 C CA . GLY A 1 260 ? 17.714 50.807 42.461 1.00 39.49 259 GLY A CA 1
ATOM 2021 C C . GLY A 1 260 ? 18.718 51.937 42.353 1.00 37.90 259 GLY A C 1
ATOM 2022 O O . GLY A 1 260 ? 18.796 52.584 41.299 1.00 37.43 259 GLY A O 1
ATOM 2023 N N . LEU A 1 261 ? 19.492 52.193 43.413 1.00 36.70 260 LEU A N 1
ATOM 2024 C CA . LEU A 1 261 ? 20.471 53.298 43.424 1.00 35.42 260 LEU A CA 1
ATOM 2025 C C . LEU A 1 261 ? 21.574 53.063 42.390 1.00 35.56 260 LEU A C 1
ATOM 2026 O O . LEU A 1 261 ? 22.150 51.968 42.324 1.00 35.60 260 LEU A O 1
ATOM 2031 N N . GLY A 1 262 ? 21.809 54.091 41.568 1.00 34.78 261 GLY A N 1
ATOM 2032 C CA . GLY A 1 262 ? 22.727 54.040 40.440 1.00 34.52 261 GLY A CA 1
ATOM 2033 C C . GLY A 1 262 ? 22.230 53.339 39.181 1.00 34.92 261 GLY A C 1
ATOM 2034 O O . GLY A 1 262 ? 22.994 53.216 38.243 1.00 34.26 261 GLY A O 1
ATOM 2035 N N . ALA A 1 263 ? 20.956 52.913 39.145 1.00 34.74 262 ALA A N 1
ATOM 2036 C CA . ALA A 1 263 ? 20.301 52.405 37.911 1.00 35.42 262 ALA A CA 1
ATOM 2037 C C . ALA A 1 263 ? 20.468 53.354 36.712 1.00 34.72 262 ALA A C 1
ATOM 2038 O O . ALA A 1 263 ? 20.824 52.920 35.605 1.00 35.39 262 ALA A O 1
ATOM 2040 N N . GLY A 1 264 ? 20.263 54.643 36.956 1.00 33.80 263 GLY A N 1
ATOM 2041 C CA . GLY A 1 264 ? 20.461 55.697 35.944 1.00 33.61 263 GLY A CA 1
ATOM 2042 C C . GLY A 1 264 ? 21.903 55.907 35.471 1.00 33.35 263 GLY A C 1
ATOM 2043 O O . GLY A 1 264 ? 22.127 56.360 34.354 1.00 32.99 263 GLY A O 1
ATOM 2044 N N . ASP A 1 265 ? 22.877 55.584 36.315 1.00 32.32 264 ASP A N 1
ATOM 2045 C CA . ASP A 1 265 ? 24.298 55.685 35.941 1.00 32.29 264 ASP A CA 1
ATOM 2046 C C . ASP A 1 265 ? 24.690 54.532 35.028 1.00 33.19 264 ASP A C 1
ATOM 2047 O O . ASP A 1 265 ? 25.469 54.747 34.095 1.00 32.80 264 ASP A O 1
ATOM 2052 N N . ALA A 1 266 ? 24.147 53.325 35.270 1.00 33.58 265 ALA A N 1
ATOM 2053 C CA . ALA A 1 266 ? 24.334 52.195 34.340 1.00 34.60 265 ALA A CA 1
ATOM 2054 C C . ALA A 1 266 ? 23.626 52.447 33.015 1.00 35.63 265 ALA A C 1
ATOM 2055 O O . ALA A 1 266 ? 24.140 52.052 31.954 1.00 36.42 265 ALA A O 1
ATOM 2057 N N . PHE A 1 267 ? 22.448 53.080 33.080 1.00 34.81 266 PHE A N 1
ATOM 2058 C CA . PHE A 1 267 ? 21.734 53.576 31.899 1.00 35.75 266 PHE A CA 1
ATOM 2059 C C . PHE A 1 267 ? 22.629 54.543 31.108 1.00 35.47 266 PHE A C 1
ATOM 2060 O O . PHE A 1 267 ? 22.759 54.409 29.881 1.00 36.20 266 PHE A O 1
ATOM 2068 N N . GLY A 1 268 ? 23.242 55.496 31.822 1.00 33.78 267 GLY A N 1
ATOM 2069 C CA . GLY A 1 268 ? 24.113 56.515 31.236 1.00 33.10 267 GLY A CA 1
ATOM 2070 C C . GLY A 1 268 ? 25.352 55.931 30.569 1.00 32.93 267 GLY A C 1
ATOM 2071 O O . GLY A 1 268 ? 25.682 56.308 29.444 1.00 33.38 267 GLY A O 1
ATOM 2072 N N . GLY A 1 269 ? 26.016 54.992 31.246 1.00 32.55 268 GLY A N 1
ATOM 2073 C CA . GLY A 1 269 ? 27.125 54.232 30.646 1.00 33.02 268 GLY A CA 1
ATOM 2074 C C . GLY A 1 269 ? 26.743 53.446 29.394 1.00 33.99 268 GLY A C 1
ATOM 2075 O O . GLY A 1 269 ? 27.520 53.401 28.415 1.00 34.11 268 GLY A O 1
ATOM 2076 N N . ALA A 1 270 ? 25.560 52.815 29.435 1.00 34.23 269 ALA A N 1
ATOM 2077 C CA . ALA A 1 270 ? 25.039 52.035 28.300 1.00 35.57 269 ALA A CA 1
ATOM 2078 C C . ALA A 1 270 ? 24.566 52.928 27.141 1.00 35.66 269 ALA A C 1
ATOM 2079 O O . ALA A 1 270 ? 24.650 52.521 25.972 1.00 37.69 269 ALA A O 1
ATOM 2081 N N . LEU A 1 271 ? 24.043 54.116 27.467 1.00 34.61 270 LEU A N 1
ATOM 2082 C CA . LEU A 1 271 ? 23.791 55.200 26.489 1.00 34.58 270 LEU A CA 1
ATOM 2083 C C . LEU A 1 271 ? 25.078 55.570 25.764 1.00 34.01 270 LEU A C 1
ATOM 2084 O O . LEU A 1 271 ? 25.064 55.632 24.566 1.00 32.92 270 LEU A O 1
ATOM 2089 N N . CYS A 1 272 ? 26.175 55.777 26.507 1.00 32.90 271 CYS A N 1
ATOM 2090 C CA . CYS A 1 272 ? 27.487 56.091 25.909 1.00 33.28 271 CYS A CA 1
ATOM 2091 C C . CYS A 1 272 ? 27.948 55.019 24.916 1.00 34.64 271 CYS A C 1
ATOM 2092 O O . CYS A 1 272 ? 28.411 55.361 23.819 1.00 35.74 271 CYS A O 1
ATOM 2095 N N . HIS A 1 273 ? 27.808 53.745 25.301 1.00 35.41 272 HIS A N 1
ATOM 2096 C CA . HIS A 1 273 ? 28.149 52.611 24.441 1.00 37.84 272 HIS A CA 1
ATOM 2097 C C . HIS A 1 273 ? 27.317 52.570 23.142 1.00 39.08 272 HIS A C 1
ATOM 2098 O O . HIS A 1 273 ? 27.874 52.403 22.057 1.00 40.19 272 HIS A O 1
ATOM 2105 N N . GLY A 1 274 ? 25.997 52.708 23.257 1.00 39.52 273 GLY A N 1
ATOM 2106 C CA . GLY A 1 274 ? 25.115 52.756 22.080 1.00 41.93 273 GLY A CA 1
ATOM 2107 C C . GLY A 1 274 ? 25.392 53.913 21.116 1.00 42.12 273 GLY A C 1
ATOM 2108 O O . GLY A 1 274 ? 25.301 53.748 19.904 1.00 44.48 273 GLY A O 1
ATOM 2109 N N . LEU A 1 275 ? 25.737 55.076 21.676 1.00 41.56 274 LEU A N 1
ATOM 2110 C CA . LEU A 1 275 ? 26.088 56.265 20.888 1.00 41.68 274 LEU A CA 1
ATOM 2111 C C . LEU A 1 275 ? 27.459 56.129 20.188 1.00 42.46 274 LEU A C 1
ATOM 2112 O O . LEU A 1 275 ? 27.610 56.553 19.048 1.00 43.70 274 LEU A O 1
ATOM 2117 N N . LEU A 1 276 ? 28.445 55.560 20.881 1.00 42.29 275 LEU A N 1
ATOM 2118 C CA . LEU A 1 276 ? 29.745 55.234 20.264 1.00 43.73 275 LEU A CA 1
ATOM 2119 C C . LEU A 1 276 ? 29.654 54.113 19.221 1.00 45.71 275 LEU A C 1
ATOM 2120 O O . LEU A 1 276 ? 30.446 54.076 18.285 1.00 46.12 275 LEU A O 1
ATOM 2125 N N . SER A 1 277 ? 28.697 53.205 19.409 1.00 47.12 276 SER A N 1
ATOM 2126 C CA . SER A 1 277 ? 28.437 52.119 18.469 1.00 49.52 276 SER A CA 1
ATOM 2127 C C . SER A 1 277 ? 27.676 52.544 17.195 1.00 51.92 276 SER A C 1
ATOM 2128 O O . SER A 1 277 ? 27.564 51.739 16.276 1.00 53.75 276 SER A O 1
ATOM 2131 N N . GLU A 1 278 ? 27.175 53.789 17.149 1.00 52.52 277 GLU A N 1
ATOM 2132 C CA . GLU A 1 278 ? 26.429 54.356 16.003 1.00 55.06 277 GLU A CA 1
ATOM 2133 C C . GLU A 1 278 ? 25.110 53.603 15.721 1.00 56.84 277 GLU A C 1
ATOM 2134 O O . GLU A 1 278 ? 24.661 53.542 14.570 1.00 59.04 277 GLU A O 1
ATOM 2140 N N . TRP A 1 279 ? 24.494 53.048 16.772 1.00 56.71 278 TRP A N 1
ATOM 2141 C CA . TRP A 1 279 ? 23.267 52.239 16.644 1.00 58.46 278 TRP A CA 1
ATOM 2142 C C . TRP A 1 279 ? 22.046 53.137 16.376 1.00 59.37 278 TRP A C 1
ATOM 2143 O O . TRP A 1 279 ? 22.115 54.361 16.621 1.00 58.22 278 TRP A O 1
ATOM 2154 N N . PRO A 1 280 ? 20.928 52.544 15.871 1.00 61.06 279 PRO A N 1
ATOM 2155 C CA . PRO A 1 280 ? 19.672 53.308 15.801 1.00 61.34 279 PRO A CA 1
ATOM 2156 C C . PRO A 1 280 ? 19.152 53.700 17.191 1.00 59.82 279 PRO A C 1
ATOM 2157 O O . PRO A 1 280 ? 19.432 53.009 18.188 1.00 58.51 279 PRO A O 1
ATOM 2161 N N . LEU A 1 281 ? 18.392 54.792 17.227 1.00 59.58 280 LEU A N 1
ATOM 2162 C CA . LEU A 1 281 ? 17.948 55.419 18.476 1.00 58.20 280 LEU A CA 1
ATOM 2163 C C . LEU A 1 281 ? 17.092 54.477 19.333 1.00 58.16 280 LEU A C 1
ATOM 2164 O O . LEU A 1 281 ? 17.270 54.430 20.551 1.00 57.00 280 LEU A O 1
ATOM 2169 N N . GLU A 1 282 ? 16.207 53.702 18.696 1.00 59.98 281 GLU A N 1
ATOM 2170 C CA . GLU A 1 282 ? 15.431 52.658 19.395 1.00 60.46 281 GLU A CA 1
ATOM 2171 C C . GLU A 1 282 ? 16.308 51.584 20.058 1.00 59.41 281 GLU A C 1
ATOM 2172 O O . GLU A 1 282 ? 16.019 51.175 21.188 1.00 58.77 281 GLU A O 1
ATOM 2178 N N . LYS A 1 283 ? 17.354 51.134 19.358 1.00 59.14 282 LYS A N 1
ATOM 2179 C CA . LYS A 1 283 ? 18.333 50.176 19.924 1.00 57.93 282 LYS A CA 1
ATOM 2180 C C . LYS A 1 283 ? 19.176 50.778 21.059 1.00 54.69 282 LYS A C 1
ATOM 2181 O O . LYS A 1 283 ? 19.466 50.080 22.031 1.00 53.86 282 LYS A O 1
ATOM 2187 N N . VAL A 1 284 ? 19.565 52.050 20.926 1.00 52.87 283 VAL A N 1
ATOM 2188 C CA . VAL A 1 284 ? 20.300 52.793 21.993 1.00 50.38 283 VAL A CA 1
ATOM 2189 C C . VAL A 1 284 ? 19.485 52.839 23.292 1.00 49.35 283 VAL A C 1
ATOM 2190 O O . VAL A 1 284 ? 19.986 52.511 24.376 1.00 48.23 283 VAL A O 1
ATOM 2194 N N . LEU A 1 285 ? 18.219 53.226 23.147 1.00 50.07 284 LEU A N 1
ATOM 2195 C CA . LEU A 1 285 ? 17.278 53.404 24.260 1.00 49.20 284 LEU A CA 1
ATOM 2196 C C . LEU A 1 285 ? 16.914 52.052 24.895 1.00 49.86 284 LEU A C 1
ATOM 2197 O O . LEU A 1 285 ? 16.929 51.944 26.109 1.00 48.38 284 LEU A O 1
ATOM 2202 N N . ARG A 1 286 ? 16.612 51.033 24.079 1.00 51.89 285 ARG A N 1
ATOM 2203 C CA . ARG A 1 286 ? 16.443 49.626 24.556 1.00 52.79 285 ARG A CA 1
ATOM 2204 C C . ARG A 1 286 ? 17.643 49.096 25.350 1.00 51.32 285 ARG A C 1
ATOM 2205 O O . ARG A 1 286 ? 17.480 48.453 26.389 1.00 50.91 285 ARG A O 1
ATOM 2213 N N . PHE A 1 287 ? 18.837 49.327 24.817 1.00 50.51 286 PHE A N 1
ATOM 2214 C CA . PHE A 1 287 ? 20.085 48.848 25.429 1.00 49.74 286 PHE A CA 1
ATOM 2215 C C . PHE A 1 287 ? 20.338 49.566 26.747 1.00 47.63 286 PHE A C 1
ATOM 2216 O O . PHE A 1 287 ? 20.677 48.932 27.740 1.00 46.66 286 PHE A O 1
ATOM 2224 N N . ALA A 1 288 ? 20.185 50.892 26.726 1.00 46.83 287 ALA A N 1
ATOM 2225 C CA . ALA A 1 288 ? 20.346 51.710 27.923 1.00 45.21 287 ALA A CA 1
ATOM 2226 C C . ALA A 1 288 ? 19.316 51.347 28.992 1.00 45.24 287 ALA A C 1
ATOM 2227 O O . ALA A 1 288 ? 19.677 51.194 30.162 1.00 44.28 287 ALA A O 1
ATOM 2229 N N . ASN A 1 289 ? 18.060 51.174 28.574 1.00 46.40 288 ASN A N 1
ATOM 2230 C CA . ASN A 1 289 ? 16.958 50.827 29.483 1.00 47.12 288 ASN A CA 1
ATOM 2231 C C . ASN A 1 289 ? 17.163 49.476 30.187 1.00 47.05 288 ASN A C 1
ATOM 2232 O O . ASN A 1 289 ? 16.904 49.362 31.387 1.00 46.36 288 ASN A O 1
ATOM 2237 N N . THR A 1 290 ? 17.672 48.487 29.450 1.00 48.38 289 THR A N 1
ATOM 2238 C CA . THR A 1 290 ? 18.016 47.144 29.997 1.00 48.57 289 THR A CA 1
ATOM 2239 C C . THR A 1 290 ? 19.199 47.138 30.955 1.00 47.26 289 THR A C 1
ATOM 2240 O O . THR A 1 290 ? 19.211 46.371 31.938 1.00 47.39 289 THR A O 1
ATOM 2244 N N . ALA A 1 291 ? 20.213 47.950 30.651 1.00 46.28 290 ALA A N 1
ATOM 2245 C CA . ALA A 1 291 ? 21.412 48.053 31.500 1.00 44.85 290 ALA A CA 1
ATOM 2246 C C . ALA A 1 291 ? 21.048 48.524 32.919 1.00 43.82 290 ALA A C 1
ATOM 2247 O O . ALA A 1 291 ? 21.499 47.935 33.884 1.00 42.38 290 ALA A O 1
ATOM 2249 N N . GLY A 1 292 ? 20.193 49.547 33.002 1.00 44.18 291 GLY A N 1
ATOM 2250 C CA . GLY A 1 292 ? 19.720 50.106 34.277 1.00 43.86 291 GLY A CA 1
ATOM 2251 C C . GLY A 1 292 ? 18.904 49.127 35.114 1.00 44.76 291 GLY A C 1
ATOM 2252 O O . GLY A 1 292 ? 19.093 49.042 36.320 1.00 44.13 291 GLY A O 1
ATOM 2253 N N . ALA A 1 293 ? 18.006 48.390 34.470 1.00 47.00 292 ALA A N 1
ATOM 2254 C CA . ALA A 1 293 ? 17.267 47.293 35.125 1.00 48.65 292 ALA A CA 1
ATOM 2255 C C . ALA A 1 293 ? 18.167 46.175 35.695 1.00 49.09 292 ALA A C 1
ATOM 2256 O O . ALA A 1 293 ? 17.866 45.627 36.761 1.00 49.81 292 ALA A O 1
ATOM 2258 N N . LEU A 1 294 ? 19.268 45.852 35.002 1.00 49.64 293 LEU A N 1
ATOM 2259 C CA . LEU A 1 294 ? 20.220 44.833 35.492 1.00 49.75 293 LEU A CA 1
ATOM 2260 C C . LEU A 1 294 ? 20.910 45.251 36.790 1.00 48.52 293 LEU A C 1
ATOM 2261 O O . LEU A 1 294 ? 21.012 44.445 37.721 1.00 49.02 293 LEU A O 1
ATOM 2266 N N . VAL A 1 295 ? 21.369 46.504 36.848 1.00 47.43 294 VAL A N 1
ATOM 2267 C CA . VAL A 1 295 ? 21.950 47.074 38.084 1.00 45.71 294 VAL A CA 1
ATOM 2268 C C . VAL A 1 295 ? 20.919 47.165 39.210 1.00 45.83 294 VAL A C 1
ATOM 2269 O O . VAL A 1 295 ? 21.261 46.906 40.367 1.00 45.47 294 VAL A O 1
ATOM 2273 N N . ALA A 1 296 ? 19.674 47.521 38.872 1.00 46.63 295 ALA A N 1
ATOM 2274 C CA . ALA A 1 296 ? 18.585 47.611 39.861 1.00 46.97 295 ALA A CA 1
ATOM 2275 C C . ALA A 1 296 ? 18.247 46.255 40.480 1.00 48.11 295 ALA A C 1
ATOM 2276 O O . ALA A 1 296 ? 17.872 46.190 41.657 1.00 48.35 295 ALA A O 1
ATOM 2278 N N . SER A 1 297 ? 18.403 45.184 39.690 1.00 50.22 296 SER A N 1
ATOM 2279 C CA . SER A 1 297 ? 18.170 43.808 40.143 1.00 51.79 296 SER A CA 1
ATOM 2280 C C . SER A 1 297 ? 19.272 43.196 41.021 1.00 51.70 296 SER A C 1
ATOM 2281 O O . SER A 1 297 ? 19.101 42.057 41.432 1.00 52.83 296 SER A O 1
ATOM 2284 N N . ARG A 1 298 ? 20.371 43.931 41.280 1.00 51.29 297 ARG A N 1
ATOM 2285 C CA A ARG A 1 298 ? 21.434 43.525 42.218 0.50 51.06 297 ARG A CA 1
ATOM 2286 C CA B ARG A 1 298 ? 21.426 43.524 42.228 0.50 51.02 297 ARG A CA 1
ATOM 2287 C C . ARG A 1 298 ? 21.544 44.515 43.386 1.00 49.78 297 ARG A C 1
ATOM 2288 O O . ARG A 1 298 ? 21.122 45.668 43.279 1.00 49.95 297 ARG A O 1
ATOM 2303 N N . LEU A 1 299 ? 22.108 44.058 44.503 1.00 49.45 298 LEU A N 1
ATOM 2304 C CA . LEU A 1 299 ? 22.384 44.922 45.677 1.00 48.24 298 LEU A CA 1
ATOM 2305 C C . LEU A 1 299 ? 23.480 45.970 45.391 1.00 47.61 298 LEU A C 1
ATOM 2306 O O . LEU A 1 299 ? 23.444 47.086 45.932 1.00 46.49 298 LEU A O 1
ATOM 2311 N N . GLU A 1 300 ? 24.434 45.616 44.524 1.00 47.36 299 GLU A N 1
ATOM 2312 C CA . GLU A 1 300 ? 25.607 46.447 44.260 1.00 46.80 299 GLU A CA 1
ATOM 2313 C C . GLU A 1 300 ? 25.364 47.330 43.025 1.00 45.79 299 GLU A C 1
ATOM 2314 O O . GLU A 1 300 ? 24.387 47.140 42.308 1.00 45.73 299 GLU A O 1
ATOM 2320 N N . CYS A 1 301 ? 26.242 48.309 42.810 1.00 44.73 300 CYS A N 1
ATOM 2321 C CA . CYS A 1 301 ? 26.181 49.218 41.640 1.00 44.26 300 CYS A CA 1
ATOM 2322 C C . CYS A 1 301 ? 27.537 49.275 40.930 1.00 43.23 300 CYS A C 1
ATOM 2323 O O . CYS A 1 301 ? 27.709 48.583 39.915 1.00 44.35 300 CYS A O 1
ATOM 2326 N N . SER A 1 302 ? 28.494 50.044 41.468 1.00 41.32 301 SER A N 1
ATOM 2327 C CA . SER A 1 302 ? 29.815 50.262 40.832 1.00 41.10 301 SER A CA 1
ATOM 2328 C C . SER A 1 302 ? 30.537 48.954 40.548 1.00 42.03 301 SER A C 1
ATOM 2329 O O . SER A 1 302 ? 31.055 48.755 39.447 1.00 41.75 301 SER A O 1
ATOM 2332 N N . THR A 1 303 ? 30.514 48.049 41.528 1.00 42.37 302 THR A N 1
ATOM 2333 C CA . THR A 1 303 ? 31.089 46.689 41.351 1.00 43.82 302 THR A CA 1
ATOM 2334 C C . THR A 1 303 ? 30.247 45.757 40.442 1.00 45.32 302 THR A C 1
ATOM 2335 O O . THR A 1 303 ? 30.771 44.751 39.964 1.00 46.08 302 THR A O 1
ATOM 2339 N N . ALA A 1 304 ? 28.968 46.094 40.228 1.00 45.35 303 ALA A N 1
ATOM 2340 C CA . ALA A 1 304 ? 27.996 45.268 39.499 1.00 46.95 303 ALA A CA 1
ATOM 2341 C C . ALA A 1 304 ? 27.582 45.818 38.123 1.00 47.36 303 ALA A C 1
ATOM 2342 O O . ALA A 1 304 ? 26.523 45.442 37.614 1.00 48.24 303 ALA A O 1
ATOM 2352 N N . PRO A 1 306 ? 26.937 46.238 34.286 1.00 50.00 305 PRO A N 1
ATOM 2353 C CA . PRO A 1 306 ? 26.798 45.132 33.339 1.00 51.99 305 PRO A CA 1
ATOM 2354 C C . PRO A 1 306 ? 27.729 45.263 32.144 1.00 52.52 305 PRO A C 1
ATOM 2355 O O . PRO A 1 306 ? 27.919 46.372 31.633 1.00 51.46 305 PRO A O 1
ATOM 2359 N N . THR A 1 307 ? 28.301 44.139 31.719 1.00 54.01 306 THR A N 1
ATOM 2360 C CA . THR A 1 307 ? 29.084 44.082 30.490 1.00 55.54 306 THR A CA 1
ATOM 2361 C C . THR A 1 307 ? 28.111 44.092 29.309 1.00 57.00 306 THR A C 1
ATOM 2362 O O . THR A 1 307 ? 26.909 43.831 29.487 1.00 57.66 306 THR A O 1
ATOM 2366 N N . THR A 1 308 ? 28.627 44.401 28.120 1.00 57.96 307 THR A N 1
ATOM 2367 C CA . THR A 1 308 ? 27.829 44.446 26.880 1.00 59.67 307 THR A CA 1
ATOM 2368 C C . THR A 1 308 ? 27.151 43.101 26.542 1.00 62.47 307 THR A C 1
ATOM 2369 O O . THR A 1 308 ? 26.001 43.088 26.088 1.00 63.07 307 THR A O 1
ATOM 2373 N N . ASP A 1 309 ? 27.856 41.996 26.793 1.00 64.13 308 ASP A N 1
ATOM 2374 C CA . ASP A 1 309 ? 27.304 40.646 26.623 1.00 66.96 308 ASP A CA 1
ATOM 2375 C C . ASP A 1 309 ? 26.150 40.331 27.596 1.00 67.28 308 ASP A C 1
ATOM 2376 O O . ASP A 1 309 ? 25.184 39.675 27.194 1.00 69.05 308 ASP A O 1
ATOM 2381 N N . GLU A 1 310 ? 26.246 40.801 28.845 1.00 66.07 309 GLU A N 1
ATOM 2382 C CA . GLU A 1 310 ? 25.155 40.631 29.833 1.00 66.08 309 GLU A CA 1
ATOM 2383 C C . GLU A 1 310 ? 23.904 41.459 29.501 1.00 65.79 309 GLU A C 1
ATOM 2384 O O . GLU A 1 310 ? 22.785 41.027 29.799 1.00 66.77 309 GLU A O 1
ATOM 2390 N N . VAL A 1 311 ? 24.100 42.636 28.904 1.00 64.80 310 VAL A N 1
ATOM 2391 C CA . VAL A 1 311 ? 22.987 43.491 28.463 1.00 64.77 310 VAL A CA 1
ATOM 2392 C C . VAL A 1 311 ? 22.339 42.941 27.188 1.00 67.02 310 VAL A C 1
ATOM 2393 O O . VAL A 1 311 ? 21.108 42.914 27.092 1.00 67.81 310 VAL A O 1
ATOM 2397 N N . GLU A 1 312 ? 23.166 42.540 26.216 1.00 68.12 311 GLU A N 1
ATOM 2398 C CA . GLU A 1 312 ? 22.687 41.946 24.948 1.00 70.55 311 GLU A CA 1
ATOM 2399 C C . GLU A 1 312 ? 21.917 40.627 25.152 1.00 72.41 311 GLU A C 1
ATOM 2400 O O . GLU A 1 312 ? 20.935 40.368 24.441 1.00 73.79 311 GLU A O 1
ATOM 2402 N N . ALA A 1 313 ? 22.374 39.816 26.114 1.00 72.40 312 ALA A N 1
ATOM 2403 C CA . ALA A 1 313 ? 21.682 38.587 26.541 1.00 74.14 312 ALA A CA 1
ATOM 2404 C C . ALA A 1 313 ? 20.286 38.874 27.102 1.00 74.45 312 ALA A C 1
ATOM 2405 O O . ALA A 1 313 ? 19.308 38.253 26.683 1.00 76.14 312 ALA A O 1
ATOM 2407 N N . SER A 1 314 ? 20.209 39.826 28.036 1.00 73.19 313 SER A N 1
ATOM 2408 C CA . SER A 1 314 ? 18.932 40.227 28.665 1.00 73.32 313 SER A CA 1
ATOM 2409 C C . SER A 1 314 ? 17.977 40.980 27.740 1.00 74.59 313 SER A C 1
ATOM 2410 O O . SER A 1 314 ? 16.791 41.055 28.048 1.00 74.95 313 SER A O 1
ATOM 2413 N N . LEU A 1 315 ? 18.484 41.540 26.635 1.00 75.58 314 LEU A N 1
ATOM 2414 C CA . LEU A 1 315 ? 17.659 42.302 25.693 1.00 77.04 314 LEU A CA 1
ATOM 2415 C C . LEU A 1 315 ? 16.799 41.307 24.899 1.00 80.07 314 LEU A C 1
ATOM 2416 O O . LEU A 1 315 ? 17.314 40.574 24.045 1.00 81.59 314 LEU A O 1
ATOM 2421 N N . ASN A 1 316 ? 15.504 41.267 25.237 1.00 81.14 315 ASN A N 1
ATOM 2422 C CA . ASN A 1 316 ? 14.533 40.295 24.703 1.00 84.06 315 ASN A CA 1
ATOM 2423 C C . ASN A 1 316 ? 13.472 40.983 23.838 1.00 85.22 315 ASN A C 1
ATOM 2424 O O . ASN A 1 316 ? 13.343 40.707 22.638 1.00 87.38 315 ASN A O 1
ATOM 2429 N N . SER B 1 7 ? 14.050 65.339 89.511 1.00 48.14 6 SER B N 1
ATOM 2430 C CA . SER B 1 7 ? 14.970 64.413 88.783 1.00 46.52 6 SER B CA 1
ATOM 2431 C C . SER B 1 7 ? 16.413 64.970 88.856 1.00 44.65 6 SER B C 1
ATOM 2432 O O . SER B 1 7 ? 16.766 65.895 88.105 1.00 44.60 6 SER B O 1
ATOM 2435 N N . THR B 1 8 ? 17.195 64.466 89.824 1.00 42.57 7 THR B N 1
ATOM 2436 C CA . THR B 1 8 ? 18.637 64.777 89.975 1.00 39.83 7 THR B CA 1
ATOM 2437 C C . THR B 1 8 ? 19.423 63.499 89.674 1.00 37.23 7 THR B C 1
ATOM 2438 O O . THR B 1 8 ? 19.092 62.444 90.206 1.00 38.18 7 THR B O 1
ATOM 2442 N N . HIS B 1 9 ? 20.467 63.602 88.854 1.00 33.68 8 HIS B N 1
ATOM 2443 C CA . HIS B 1 9 ? 21.294 62.434 88.496 1.00 31.66 8 HIS B CA 1
ATOM 2444 C C . HIS B 1 9 ? 22.544 62.361 89.379 1.00 29.91 8 HIS B C 1
ATOM 2445 O O . HIS B 1 9 ? 22.953 63.349 89.956 1.00 29.04 8 HIS B O 1
ATOM 2452 N N . GLU B 1 10 ? 23.119 61.172 89.482 1.00 28.52 9 GLU B N 1
ATOM 2453 C CA . GLU B 1 10 ? 24.451 60.981 90.064 1.00 27.71 9 GLU B CA 1
ATOM 2454 C C . GLU B 1 10 ? 25.573 61.448 89.140 1.00 26.23 9 GLU B C 1
ATOM 2455 O O . GLU B 1 10 ? 26.595 61.947 89.610 1.00 25.44 9 GLU B O 1
ATOM 2461 N N . VAL B 1 11 ? 25.406 61.258 87.831 1.00 25.24 10 VAL B N 1
ATOM 2462 C CA . VAL B 1 11 ? 26.414 61.663 86.868 1.00 23.44 10 VAL B CA 1
ATOM 2463 C C . VAL B 1 11 ? 25.687 62.389 85.741 1.00 22.98 10 VAL B C 1
ATOM 2464 O O . VAL B 1 11 ? 24.821 61.811 85.097 1.00 23.20 10 VAL B O 1
ATOM 2468 N N . LEU B 1 12 ? 26.008 63.663 85.572 1.00 22.45 11 LEU B N 1
ATOM 2469 C CA . LEU B 1 12 ? 25.540 64.484 84.453 1.00 22.98 11 LEU B CA 1
ATOM 2470 C C . LEU B 1 12 ? 26.756 64.763 83.580 1.00 22.15 11 LEU B C 1
ATOM 2471 O O . LEU B 1 12 ? 27.623 65.530 83.968 1.00 22.88 11 LEU B O 1
ATOM 2476 N N . ALA B 1 13 ? 26.828 64.099 82.423 1.00 22.53 12 ALA B N 1
ATOM 2477 C CA . ALA B 1 13 ? 27.897 64.269 81.433 1.00 21.73 12 ALA B CA 1
ATOM 2478 C C . ALA B 1 13 ? 27.426 65.246 80.353 1.00 21.19 12 ALA B C 1
ATOM 2479 O O . ALA B 1 13 ? 26.240 65.305 80.021 1.00 22.10 12 ALA B O 1
ATOM 2481 N N . ILE B 1 14 ? 28.361 66.040 79.870 1.00 19.79 13 ILE B N 1
ATOM 2482 C CA . ILE B 1 14 ? 28.145 66.990 78.833 1.00 19.65 13 ILE B CA 1
ATOM 2483 C C . ILE B 1 14 ? 29.142 66.782 77.730 1.00 19.03 13 ILE B C 1
ATOM 2484 O O . ILE B 1 14 ? 30.366 66.728 78.004 1.00 19.07 13 ILE B O 1
ATOM 2489 N N . GLY B 1 15 ? 28.648 66.710 76.482 1.00 20.07 14 GLY B N 1
ATOM 2490 C CA . GLY B 1 15 ? 29.521 66.754 75.325 1.00 21.12 14 GLY B CA 1
ATOM 2491 C C . GLY B 1 15 ? 29.128 65.866 74.155 1.00 21.06 14 GLY B C 1
ATOM 2492 O O . GLY B 1 15 ? 27.941 65.617 73.901 1.00 21.93 14 GLY B O 1
ATOM 2493 N N . ARG B 1 16 ? 30.140 65.363 73.452 1.00 21.50 15 ARG B N 1
ATOM 2494 C CA . ARG B 1 16 ? 29.880 64.746 72.150 1.00 22.71 15 ARG B CA 1
ATOM 2495 C C . ARG B 1 16 ? 29.194 63.381 72.155 1.00 22.88 15 ARG B C 1
ATOM 2496 O O . ARG B 1 16 ? 29.382 62.575 73.065 1.00 22.54 15 ARG B O 1
ATOM 2504 N N . LEU B 1 17 ? 28.420 63.175 71.079 1.00 22.50 16 LEU B N 1
ATOM 2505 C CA . LEU B 1 17 ? 27.516 62.058 70.872 1.00 21.84 16 LEU B CA 1
ATOM 2506 C C . LEU B 1 17 ? 27.423 61.921 69.348 1.00 22.42 16 LEU B C 1
ATOM 2507 O O . LEU B 1 17 ? 27.157 62.903 68.633 1.00 22.66 16 LEU B O 1
ATOM 2512 N N . GLY B 1 18 ? 27.615 60.713 68.866 1.00 22.11 17 GLY B N 1
ATOM 2513 C CA . GLY B 1 18 ? 27.628 60.465 67.403 1.00 22.74 17 GLY B CA 1
ATOM 2514 C C . GLY B 1 18 ? 27.421 58.972 67.175 1.00 23.31 17 GLY B C 1
ATOM 2515 O O . GLY B 1 18 ? 27.347 58.199 68.147 1.00 22.74 17 GLY B O 1
ATOM 2516 N N . VAL B 1 19 ? 27.354 58.588 65.898 1.00 22.68 18 VAL B N 1
ATOM 2517 C CA . VAL B 1 19 ? 27.318 57.197 65.500 1.00 23.11 18 VAL B CA 1
ATOM 2518 C C . VAL B 1 19 ? 28.722 56.794 65.135 1.00 23.92 18 VAL B C 1
ATOM 2519 O O . VAL B 1 19 ? 29.319 57.412 64.238 1.00 23.89 18 VAL B O 1
ATOM 2523 N N . ASP B 1 20 ? 29.219 55.740 65.785 1.00 24.14 19 ASP B N 1
ATOM 2524 C CA . ASP B 1 20 ? 30.467 55.105 65.404 1.00 24.20 19 ASP B CA 1
ATOM 2525 C C . ASP B 1 20 ? 30.218 54.110 64.283 1.00 23.97 19 ASP B C 1
ATOM 2526 O O . ASP B 1 20 ? 29.473 53.150 64.455 1.00 25.36 19 ASP B O 1
ATOM 2531 N N . ILE B 1 21 ? 30.850 54.352 63.138 1.00 23.88 20 ILE B N 1
ATOM 2532 C CA . ILE B 1 21 ? 30.824 53.423 61.992 1.00 24.12 20 ILE B CA 1
ATOM 2533 C C . ILE B 1 21 ? 32.223 52.785 61.942 1.00 24.76 20 ILE B C 1
ATOM 2534 O O . ILE B 1 21 ? 33.101 53.212 61.166 1.00 25.13 20 ILE B O 1
ATOM 2539 N N . TYR B 1 22 ? 32.420 51.758 62.764 1.00 24.82 21 TYR B N 1
ATOM 2540 C CA . TYR B 1 22 ? 33.749 51.154 62.947 1.00 26.23 21 TYR B CA 1
ATOM 2541 C C . TYR B 1 22 ? 33.884 49.818 62.221 1.00 26.65 21 TYR B C 1
ATOM 2542 O O . TYR B 1 22 ? 32.898 49.065 62.148 1.00 25.86 21 TYR B O 1
ATOM 2551 N N . PRO B 1 23 ? 35.097 49.493 61.710 1.00 27.78 22 PRO B N 1
ATOM 2552 C CA . PRO B 1 23 ? 35.295 48.257 60.989 1.00 28.48 22 PRO B CA 1
ATOM 2553 C C . PRO B 1 23 ? 34.978 46.995 61.815 1.00 29.36 22 PRO B C 1
ATOM 2554 O O . PRO B 1 23 ? 35.185 46.995 63.033 1.00 28.69 22 PRO B O 1
ATOM 2558 N N . LEU B 1 24 ? 34.440 45.981 61.152 1.00 29.59 23 LEU B N 1
ATOM 2559 C CA . LEU B 1 24 ? 34.214 44.660 61.737 1.00 31.06 23 LEU B CA 1
ATOM 2560 C C . LEU B 1 24 ? 35.400 43.740 61.468 1.00 31.31 23 LEU B C 1
ATOM 2561 O O . LEU B 1 24 ? 35.384 42.605 61.930 1.00 33.16 23 LEU B O 1
ATOM 2566 N N . GLN B 1 25 ? 36.404 44.220 60.705 1.00 31.00 24 GLN B N 1
ATOM 2567 C CA . GLN B 1 25 ? 37.688 43.573 60.509 1.00 32.56 24 GLN B CA 1
ATOM 2568 C C . GLN B 1 25 ? 38.791 44.497 61.075 1.00 32.64 24 GLN B C 1
ATOM 2569 O O . GLN B 1 25 ? 38.764 45.699 60.846 1.00 31.97 24 GLN B O 1
ATOM 2575 N N . SER B 1 26 ? 39.775 43.919 61.774 1.00 33.09 25 SER B N 1
ATOM 2576 C CA . SER B 1 26 ? 40.855 44.667 62.419 1.00 33.14 25 SER B CA 1
ATOM 2577 C C . SER B 1 26 ? 42.170 44.402 61.702 1.00 34.83 25 SER B C 1
ATOM 2578 O O . SER B 1 26 ? 42.296 43.464 60.907 1.00 36.86 25 SER B O 1
ATOM 2581 N N . GLY B 1 27 ? 43.149 45.264 61.951 1.00 34.72 26 GLY B N 1
ATOM 2582 C CA . GLY B 1 27 ? 44.456 45.162 61.322 1.00 35.86 26 GLY B CA 1
ATOM 2583 C C . GLY B 1 27 ? 44.457 45.467 59.836 1.00 36.34 26 GLY B C 1
ATOM 2584 O O . GLY B 1 27 ? 45.390 45.096 59.169 1.00 36.80 26 GLY B O 1
ATOM 2585 N N . VAL B 1 28 ? 43.407 46.143 59.333 1.00 34.68 27 VAL B N 1
ATOM 2586 C CA . VAL B 1 28 ? 43.292 46.504 57.925 1.00 35.63 27 VAL B CA 1
ATOM 2587 C C . VAL B 1 28 ? 42.890 47.976 57.827 1.00 33.32 27 VAL B C 1
ATOM 2588 O O . VAL B 1 28 ? 42.130 48.461 58.642 1.00 33.81 27 VAL B O 1
ATOM 2592 N N . GLY B 1 29 ? 43.430 48.680 56.840 1.00 35.14 28 GLY B N 1
ATOM 2593 C CA . GLY B 1 29 ? 43.004 50.052 56.552 1.00 33.69 28 GLY B CA 1
ATOM 2594 C C . GLY B 1 29 ? 41.596 50.065 55.961 1.00 33.00 28 GLY B C 1
ATOM 2595 O O . GLY B 1 29 ? 41.045 49.003 55.587 1.00 33.68 28 GLY B O 1
ATOM 2596 N N . LEU B 1 30 ? 41.048 51.266 55.830 1.00 32.29 29 LEU B N 1
ATOM 2597 C CA . LEU B 1 30 ? 39.679 51.474 55.325 1.00 31.93 29 LEU B CA 1
ATOM 2598 C C . LEU B 1 30 ? 39.502 50.908 53.922 1.00 33.31 29 LEU B C 1
ATOM 2599 O O . LEU B 1 30 ? 38.447 50.326 53.632 1.00 32.66 29 LEU B O 1
ATOM 2604 N N . ALA B 1 31 ? 40.552 51.007 53.090 1.00 34.86 30 ALA B N 1
ATOM 2605 C CA . ALA B 1 31 ? 40.537 50.394 51.735 1.00 35.87 30 ALA B CA 1
ATOM 2606 C C . ALA B 1 31 ? 40.263 48.877 51.745 1.00 36.22 30 ALA B C 1
ATOM 2607 O O . ALA B 1 31 ? 39.647 48.369 50.816 1.00 36.36 30 ALA B O 1
ATOM 2609 N N . ASP B 1 32 ? 40.657 48.186 52.824 1.00 35.46 31 ASP B N 1
ATOM 2610 C CA . ASP B 1 32 ? 40.477 46.741 52.959 1.00 36.48 31 ASP B CA 1
ATOM 2611 C C . ASP B 1 32 ? 39.365 46.306 53.908 1.00 34.29 31 ASP B C 1
ATOM 2612 O O . ASP B 1 32 ? 39.187 45.106 54.063 1.00 35.59 31 ASP B O 1
ATOM 2617 N N . VAL B 1 33 ? 38.628 47.240 54.511 1.00 32.95 32 VAL B N 1
ATOM 2618 C CA . VAL B 1 33 ? 37.505 46.910 55.400 1.00 31.49 32 VAL B CA 1
ATOM 2619 C C . VAL B 1 33 ? 36.335 46.497 54.485 1.00 31.71 32 VAL B C 1
ATOM 2620 O O . VAL B 1 33 ? 35.997 47.220 53.530 1.00 31.06 32 VAL B O 1
ATOM 2624 N N . GLN B 1 34 ? 35.744 45.345 54.774 1.00 31.11 33 GLN B N 1
ATOM 2625 C CA . GLN B 1 34 ? 34.598 44.839 54.023 1.00 31.58 33 GLN B CA 1
ATOM 2626 C C . GLN B 1 34 ? 33.267 45.178 54.640 1.00 29.86 33 GLN B C 1
ATOM 2627 O O . GLN B 1 34 ? 32.294 45.376 53.906 1.00 30.19 33 GLN B O 1
ATOM 2633 N N . SER B 1 35 ? 33.186 45.245 55.972 1.00 27.76 34 SER B N 1
ATOM 2634 C CA . SER B 1 35 ? 31.986 45.737 56.613 1.00 27.57 34 SER B CA 1
ATOM 2635 C C . SER B 1 35 ? 32.282 46.539 57.903 1.00 26.12 34 SER B C 1
ATOM 2636 O O . SER B 1 35 ? 33.347 46.393 58.522 1.00 25.82 34 SER B O 1
ATOM 2639 N N . PHE B 1 36 ? 31.342 47.408 58.238 1.00 25.31 35 PHE B N 1
ATOM 2640 C CA . PHE B 1 36 ? 31.372 48.272 59.408 1.00 24.36 35 PHE B CA 1
ATOM 2641 C C . PHE B 1 36 ? 30.129 47.993 60.232 1.00 25.23 35 PHE B C 1
ATOM 2642 O O . PHE B 1 36 ? 29.033 47.809 59.675 1.00 25.05 35 PHE B O 1
ATOM 2650 N N . GLY B 1 37 ? 30.290 48.047 61.551 1.00 25.04 36 GLY B N 1
ATOM 2651 C CA . GLY B 1 37 ? 29.172 48.127 62.472 1.00 25.85 36 GLY B CA 1
ATOM 2652 C C . GLY B 1 37 ? 28.743 49.563 62.736 1.00 26.33 36 GLY B C 1
ATOM 2653 O O . GLY B 1 37 ? 29.336 50.513 62.231 1.00 27.47 36 GLY B O 1
ATOM 2654 N N . LYS B 1 38 ? 27.675 49.687 63.513 1.00 26.61 37 LYS B N 1
ATOM 2655 C CA . LYS B 1 38 ? 26.976 50.922 63.821 1.00 27.42 37 LYS B CA 1
ATOM 2656 C C . LYS B 1 38 ? 26.754 50.904 65.343 1.00 28.23 37 LYS B C 1
ATOM 2657 O O . LYS B 1 38 ? 26.099 49.965 65.835 1.00 29.75 37 LYS B O 1
ATOM 2663 N N . TYR B 1 39 ? 27.374 51.844 66.073 1.00 27.69 38 TYR B N 1
ATOM 2664 C CA . TYR B 1 39 ? 27.285 51.931 67.558 1.00 27.53 38 TYR B CA 1
ATOM 2665 C C . TYR B 1 39 ? 27.015 53.364 67.969 1.00 26.83 38 TYR B C 1
ATOM 2666 O O . TYR B 1 39 ? 27.409 54.294 67.277 1.00 25.77 38 TYR B O 1
ATOM 2675 N N . LEU B 1 40 ? 26.408 53.538 69.143 1.00 25.52 39 LEU B N 1
ATOM 2676 C CA . LEU B 1 40 ? 26.477 54.829 69.819 1.00 23.70 39 LEU B CA 1
ATOM 2677 C C . LEU B 1 40 ? 27.924 55.055 70.237 1.00 23.53 39 LEU B C 1
ATOM 2678 O O . LEU B 1 40 ? 28.543 54.141 70.737 1.00 22.88 39 LEU B O 1
ATOM 2683 N N . GLY B 1 41 ? 28.422 56.269 70.034 1.00 21.47 40 GLY B N 1
ATOM 2684 C CA . GLY B 1 41 ? 29.748 56.709 70.486 1.00 22.13 40 GLY B CA 1
ATOM 2685 C C . GLY B 1 41 ? 29.807 58.189 70.782 1.00 22.81 40 GLY B C 1
ATOM 2686 O O . GLY B 1 41 ? 28.763 58.821 70.924 1.00 22.68 40 GLY B O 1
ATOM 2687 N N . GLY B 1 42 ? 31.026 58.731 70.829 1.00 22.83 41 GLY B N 1
ATOM 2688 C CA . GLY B 1 42 ? 31.295 60.095 71.323 1.00 23.35 41 GLY B CA 1
ATOM 2689 C C . GLY B 1 42 ? 31.679 59.993 72.795 1.00 22.65 41 GLY B C 1
ATOM 2690 O O . GLY B 1 42 ? 31.045 59.248 73.541 1.00 24.39 41 GLY B O 1
ATOM 2691 N N . SER B 1 43 ? 32.745 60.692 73.178 1.00 22.56 42 SER B N 1
ATOM 2692 C CA . SER B 1 43 ? 33.390 60.533 74.466 1.00 22.50 42 SER B CA 1
ATOM 2693 C C . SER B 1 43 ? 32.489 60.768 75.651 1.00 22.14 42 SER B C 1
ATOM 2694 O O . SER B 1 43 ? 32.438 59.911 76.504 1.00 19.24 42 SER B O 1
ATOM 2697 N N . ALA B 1 44 ? 31.758 61.898 75.698 1.00 20.71 43 ALA B N 1
ATOM 2698 C CA . ALA B 1 44 ? 30.845 62.153 76.828 1.00 20.53 43 ALA B CA 1
ATOM 2699 C C . ALA B 1 44 ? 29.682 61.113 76.902 1.00 20.23 43 ALA B C 1
ATOM 2700 O O . ALA B 1 44 ? 29.281 60.706 77.998 1.00 19.64 43 ALA B O 1
ATOM 2702 N N . ALA B 1 45 ? 29.135 60.726 75.734 1.00 19.69 44 ALA B N 1
ATOM 2703 C CA . ALA B 1 45 ? 28.109 59.696 75.644 1.00 20.24 44 ALA B CA 1
ATOM 2704 C C . ALA B 1 45 ? 28.669 58.407 76.179 1.00 20.43 44 ALA B C 1
ATOM 2705 O O . ALA B 1 45 ? 27.999 57.772 76.988 1.00 21.61 44 ALA B O 1
ATOM 2707 N N . ASN B 1 46 ? 29.899 58.047 75.791 1.00 20.36 45 ASN B N 1
ATOM 2708 C CA . ASN B 1 46 ? 30.502 56.816 76.320 1.00 21.87 45 ASN B CA 1
ATOM 2709 C C . ASN B 1 46 ? 30.657 56.818 77.865 1.00 22.41 45 ASN B C 1
ATOM 2710 O O . ASN B 1 46 ? 30.374 55.806 78.501 1.00 22.78 45 ASN B O 1
ATOM 2715 N N . VAL B 1 47 ? 31.116 57.937 78.424 1.00 20.91 46 VAL B N 1
ATOM 2716 C CA . VAL B 1 47 ? 31.271 58.094 79.883 1.00 21.42 46 VAL B CA 1
ATOM 2717 C C . VAL B 1 47 ? 29.924 57.944 80.603 1.00 23.17 46 VAL B C 1
ATOM 2718 O O . VAL B 1 47 ? 29.829 57.253 81.641 1.00 24.02 46 VAL B O 1
ATOM 2722 N N . SER B 1 48 ? 28.880 58.534 80.046 1.00 23.24 47 SER B N 1
ATOM 2723 C CA . SER B 1 48 ? 27.520 58.380 80.622 1.00 23.29 47 SER B CA 1
ATOM 2724 C C . SER B 1 48 ? 27.054 56.896 80.644 1.00 23.40 47 SER B C 1
ATOM 2725 O O . SER B 1 48 ? 26.567 56.430 81.678 1.00 23.05 47 SER B O 1
ATOM 2728 N N . VAL B 1 49 ? 27.316 56.155 79.549 1.00 22.73 48 VAL B N 1
ATOM 2729 C CA . VAL B 1 49 ? 27.034 54.700 79.467 1.00 23.86 48 VAL B CA 1
ATOM 2730 C C . VAL B 1 49 ? 27.851 53.891 80.472 1.00 23.84 48 VAL B C 1
ATOM 2731 O O . VAL B 1 49 ? 27.314 53.034 81.214 1.00 23.33 48 VAL B O 1
ATOM 2735 N N . ALA B 1 50 ? 29.151 54.152 80.494 1.00 23.05 49 ALA B N 1
ATOM 2736 C CA . ALA B 1 50 ? 30.048 53.529 81.475 1.00 24.06 49 ALA B CA 1
ATOM 2737 C C . ALA B 1 50 ? 29.638 53.715 82.954 1.00 24.08 49 ALA B C 1
ATOM 2738 O O . ALA B 1 50 ? 29.656 52.749 83.726 1.00 25.36 49 ALA B O 1
ATOM 2740 N N . ALA B 1 51 ? 29.267 54.950 83.329 1.00 23.72 50 ALA B N 1
ATOM 2741 C CA . ALA B 1 51 ? 28.692 55.256 84.666 1.00 24.35 50 ALA B CA 1
ATOM 2742 C C . ALA B 1 51 ? 27.396 54.478 84.969 1.00 25.32 50 ALA B C 1
ATOM 2743 O O . ALA B 1 51 ? 27.253 53.876 86.054 1.00 25.34 50 ALA B O 1
ATOM 2745 N N . ALA B 1 52 ? 26.523 54.408 83.973 1.00 26.09 51 ALA B N 1
ATOM 2746 C CA . ALA B 1 52 ? 25.295 53.631 84.024 1.00 27.28 51 ALA B CA 1
ATOM 2747 C C . ALA B 1 52 ? 25.547 52.142 84.248 1.00 28.29 51 ALA B C 1
ATOM 2748 O O . ALA B 1 52 ? 24.851 51.544 85.049 1.00 28.41 51 ALA B O 1
ATOM 2750 N N . ARG B 1 53 ? 26.555 51.575 83.581 1.00 27.77 52 ARG B N 1
ATOM 2751 C CA . ARG B 1 53 ? 26.924 50.151 83.748 1.00 29.69 52 ARG B CA 1
ATOM 2752 C C . ARG B 1 53 ? 27.536 49.819 85.125 1.00 29.13 52 ARG B C 1
ATOM 2753 O O . ARG B 1 53 ? 27.615 48.672 85.490 1.00 28.98 52 ARG B O 1
ATOM 2761 N N . HIS B 1 54 ? 27.967 50.822 85.875 1.00 28.19 53 HIS B N 1
ATOM 2762 C CA . HIS B 1 54 ? 28.299 50.643 87.290 1.00 28.33 53 HIS B CA 1
ATOM 2763 C C . HIS B 1 54 ? 27.112 50.959 88.207 1.00 29.33 53 HIS B C 1
ATOM 2764 O O . HIS B 1 54 ? 27.287 51.091 89.419 1.00 29.63 53 HIS B O 1
ATOM 2771 N N . GLY B 1 55 ? 25.908 50.995 87.635 1.00 29.82 54 GLY B N 1
ATOM 2772 C CA . GLY B 1 55 ? 24.659 51.114 88.366 1.00 31.20 54 GLY B CA 1
ATOM 2773 C C . GLY B 1 55 ? 24.280 52.525 88.768 1.00 30.87 54 GLY B C 1
ATOM 2774 O O . GLY B 1 55 ? 23.417 52.685 89.609 1.00 32.26 54 GLY B O 1
ATOM 2775 N N . HIS B 1 56 ? 24.915 53.540 88.191 1.00 29.82 55 HIS B N 1
ATOM 2776 C CA . HIS B 1 56 ? 24.669 54.916 88.608 1.00 29.73 55 HIS B CA 1
ATOM 2777 C C . HIS B 1 56 ? 23.652 55.590 87.718 1.00 29.53 55 HIS B C 1
ATOM 2778 O O . HIS B 1 56 ? 23.558 55.317 86.501 1.00 28.82 55 HIS B O 1
ATOM 2785 N N . ASN B 1 57 ? 22.879 56.472 88.325 1.00 30.08 56 ASN B N 1
ATOM 2786 C CA . ASN B 1 57 ? 21.851 57.200 87.607 1.00 30.10 56 ASN B CA 1
ATOM 2787 C C . ASN B 1 57 ? 22.511 58.301 86.766 1.00 28.18 56 ASN B C 1
ATOM 2788 O O . ASN B 1 57 ? 22.937 59.308 87.302 1.00 28.12 56 ASN B O 1
ATOM 2793 N N . SER B 1 58 ? 22.583 58.112 85.445 1.00 27.71 57 SER B N 1
ATOM 2794 C CA . SER B 1 58 ? 23.322 59.025 84.584 1.00 27.23 57 SER B CA 1
ATOM 2795 C C . SER B 1 58 ? 22.488 59.638 83.454 1.00 26.28 57 SER B C 1
ATOM 2796 O O . SER B 1 58 ? 21.508 59.025 82.989 1.00 26.76 57 SER B O 1
ATOM 2799 N N . ALA B 1 59 ? 22.886 60.856 83.076 1.00 24.01 58 ALA B N 1
ATOM 2800 C CA . ALA B 1 59 ? 22.247 61.668 82.019 1.00 23.70 58 ALA B CA 1
ATOM 2801 C C . ALA B 1 59 ? 23.335 62.320 81.172 1.00 22.54 58 ALA B C 1
ATOM 2802 O O . ALA B 1 59 ? 24.477 62.506 81.634 1.00 21.76 58 ALA B O 1
ATOM 2804 N N . LEU B 1 60 ? 22.997 62.607 79.910 1.00 23.64 59 LEU B N 1
ATOM 2805 C CA . LEU B 1 60 ? 23.908 63.270 78.957 1.00 22.66 59 LEU B CA 1
ATOM 2806 C C . LEU B 1 60 ? 23.256 64.528 78.441 1.00 22.64 59 LEU B C 1
ATOM 2807 O O . LEU B 1 60 ? 22.131 64.466 77.941 1.00 23.61 59 LEU B O 1
ATOM 2812 N N . LEU B 1 61 ? 23.953 65.656 78.564 1.00 22.11 60 LEU B N 1
ATOM 2813 C CA . LEU B 1 61 ? 23.580 66.886 77.850 1.00 21.49 60 LEU B CA 1
ATOM 2814 C C . LEU B 1 61 ? 24.364 66.883 76.528 1.00 21.21 60 LEU B C 1
ATOM 2815 O O . LEU B 1 61 ? 25.633 66.951 76.507 1.00 21.22 60 LEU B O 1
ATOM 2820 N N . SER B 1 62 ? 23.619 66.796 75.436 1.00 21.01 61 SER B N 1
ATOM 2821 C CA . SER B 1 62 ? 24.191 66.837 74.067 1.00 21.65 61 SER B CA 1
ATOM 2822 C C . SER B 1 62 ? 23.053 67.143 73.124 1.00 21.93 61 SER B C 1
ATOM 2823 O O . SER B 1 62 ? 21.964 67.557 73.569 1.00 23.07 61 SER B O 1
ATOM 2826 N N . ARG B 1 63 ? 23.267 66.961 71.819 1.00 21.22 62 ARG B N 1
ATOM 2827 C CA . ARG B 1 63 ? 22.165 66.941 70.881 1.00 21.38 62 ARG B CA 1
ATOM 2828 C C . ARG B 1 63 ? 22.430 65.889 69.805 1.00 21.93 62 ARG B C 1
ATOM 2829 O O . ARG B 1 63 ? 23.575 65.352 69.660 1.00 21.31 62 ARG B O 1
ATOM 2837 N N . VAL B 1 64 ? 21.357 65.593 69.089 1.00 21.74 63 VAL B N 1
ATOM 2838 C CA . VAL B 1 64 ? 21.359 64.813 67.868 1.00 21.76 63 VAL B CA 1
ATOM 2839 C C . VAL B 1 64 ? 20.797 65.631 66.719 1.00 22.05 63 VAL B C 1
ATOM 2840 O O . VAL B 1 64 ? 20.136 66.663 66.903 1.00 23.31 63 VAL B O 1
ATOM 2844 N N . GLY B 1 65 ? 21.028 65.142 65.517 1.00 23.36 64 GLY B N 1
ATOM 2845 C CA . GLY B 1 65 ? 20.439 65.712 64.314 1.00 24.74 64 GLY B CA 1
ATOM 2846 C C . GLY B 1 65 ? 19.016 65.196 64.109 1.00 25.63 64 GLY B C 1
ATOM 2847 O O . GLY B 1 65 ? 18.630 64.185 64.672 1.00 25.73 64 GLY B O 1
ATOM 2848 N N . ASN B 1 66 ? 18.236 65.904 63.292 1.00 27.41 65 ASN B N 1
ATOM 2849 C CA . ASN B 1 66 ? 16.853 65.501 62.971 1.00 28.62 65 ASN B CA 1
ATOM 2850 C C . ASN B 1 66 ? 16.899 64.536 61.804 1.00 29.21 65 ASN B C 1
ATOM 2851 O O . ASN B 1 66 ? 16.541 64.889 60.682 1.00 30.68 65 ASN B O 1
ATOM 2856 N N . ASP B 1 67 ? 17.358 63.309 62.086 1.00 28.74 66 ASP B N 1
ATOM 2857 C CA . ASP B 1 67 ? 17.571 62.293 61.060 1.00 28.69 66 ASP B CA 1
ATOM 2858 C C . ASP B 1 67 ? 17.482 60.888 61.678 1.00 27.15 66 ASP B C 1
ATOM 2859 O O . ASP B 1 67 ? 17.408 60.757 62.914 1.00 27.05 66 ASP B O 1
ATOM 2864 N N . PRO B 1 68 ? 17.476 59.842 60.841 1.00 27.55 67 PRO B N 1
ATOM 2865 C CA . PRO B 1 68 ? 17.365 58.497 61.437 1.00 27.30 67 PRO B CA 1
ATOM 2866 C C . PRO B 1 68 ? 18.495 58.089 62.368 1.00 26.48 67 PRO B C 1
ATOM 2867 O O . PRO B 1 68 ? 18.220 57.393 63.387 1.00 25.12 67 PRO B O 1
ATOM 2871 N N . PHE B 1 69 ? 19.742 58.505 62.054 1.00 25.19 68 PHE B N 1
ATOM 2872 C CA . PHE B 1 69 ? 20.854 58.245 62.980 1.00 24.53 68 PHE B CA 1
ATOM 2873 C C . PHE B 1 69 ? 20.671 58.946 64.343 1.00 24.45 68 PHE B C 1
ATOM 2874 O O . PHE B 1 69 ? 20.998 58.370 65.348 1.00 22.40 68 PHE B O 1
ATOM 2882 N N . GLY B 1 70 ? 20.141 60.173 64.362 1.00 25.21 69 GLY B N 1
ATOM 2883 C CA . GLY B 1 70 ? 19.851 60.853 65.611 1.00 25.28 69 GLY B CA 1
ATOM 2884 C C . GLY B 1 70 ? 18.780 60.147 66.433 1.00 26.65 69 GLY B C 1
ATOM 2885 O O . GLY B 1 70 ? 18.946 59.964 67.657 1.00 25.75 69 GLY B O 1
ATOM 2886 N N . GLU B 1 71 ? 17.705 59.734 65.765 1.00 28.13 70 GLU B N 1
ATOM 2887 C CA . GLU B 1 71 ? 16.621 58.971 66.430 1.00 29.56 70 GLU B CA 1
ATOM 2888 C C . GLU B 1 71 ? 17.169 57.649 67.008 1.00 28.58 70 GLU B C 1
ATOM 2889 O O . GLU B 1 71 ? 16.850 57.293 68.148 1.00 28.76 70 GLU B O 1
ATOM 2895 N N . TYR B 1 72 ? 18.044 56.985 66.259 1.00 27.62 71 TYR B N 1
ATOM 2896 C CA . TYR B 1 72 ? 18.772 55.818 66.769 1.00 27.17 71 TYR B CA 1
ATOM 2897 C C . TYR B 1 72 ? 19.498 56.109 68.082 1.00 26.81 71 TYR B C 1
ATOM 2898 O O . TYR B 1 72 ? 19.338 55.338 69.044 1.00 26.25 71 TYR B O 1
ATOM 2907 N N . LEU B 1 73 ? 20.290 57.188 68.092 1.00 25.57 72 LEU B N 1
ATOM 2908 C CA . LEU B 1 73 ? 21.085 57.557 69.270 1.00 25.10 72 LEU B CA 1
ATOM 2909 C C . LEU B 1 73 ? 20.246 57.891 70.487 1.00 25.48 72 LEU B C 1
ATOM 2910 O O . LEU B 1 73 ? 20.624 57.522 71.581 1.00 26.05 72 LEU B O 1
ATOM 2915 N N . LEU B 1 74 ? 19.122 58.582 70.294 1.00 25.39 73 LEU B N 1
ATOM 2916 C CA . LEU B 1 74 ? 18.143 58.762 71.393 1.00 26.17 73 LEU B CA 1
ATOM 2917 C C . LEU B 1 74 ? 17.657 57.414 71.990 1.00 27.32 73 LEU B C 1
ATOM 2918 O O . LEU B 1 74 ? 17.707 57.203 73.226 1.00 26.46 73 LEU B O 1
ATOM 2923 N N . ALA B 1 75 ? 17.280 56.482 71.112 1.00 27.53 74 ALA B N 1
ATOM 2924 C CA . ALA B 1 75 ? 16.823 55.140 71.553 1.00 28.40 74 ALA B CA 1
ATOM 2925 C C . ALA B 1 75 ? 17.947 54.279 72.127 1.00 27.90 74 ALA B C 1
ATOM 2926 O O . ALA B 1 75 ? 17.724 53.530 73.070 1.00 27.68 74 ALA B O 1
ATOM 2928 N N . GLU B 1 76 ? 19.163 54.403 71.595 1.00 27.36 75 GLU B N 1
ATOM 2929 C CA . GLU B 1 76 ? 20.317 53.638 72.088 1.00 26.64 75 GLU B CA 1
ATOM 2930 C C . GLU B 1 76 ? 20.803 54.097 73.462 1.00 27.08 75 GLU B C 1
ATOM 2931 O O . GLU B 1 76 ? 21.111 53.267 74.309 1.00 25.49 75 GLU B O 1
ATOM 2937 N N . LEU B 1 77 ? 20.821 55.410 73.705 1.00 26.97 76 LEU B N 1
ATOM 2938 C CA . LEU B 1 77 ? 21.158 55.922 75.033 1.00 28.06 76 LEU B CA 1
ATOM 2939 C C . LEU B 1 77 ? 20.307 55.299 76.112 1.00 28.00 76 LEU B C 1
ATOM 2940 O O . LEU B 1 77 ? 20.824 54.855 77.149 1.00 27.27 76 LEU B O 1
ATOM 2945 N N . GLU B 1 78 ? 18.993 55.292 75.866 1.00 29.35 77 GLU B N 1
ATOM 2946 C CA . GLU B 1 78 ? 18.033 54.760 76.804 1.00 31.04 77 GLU B CA 1
ATOM 2947 C C . GLU B 1 78 ? 18.158 53.243 76.918 1.00 31.69 77 GLU B C 1
ATOM 2948 O O . GLU B 1 78 ? 18.059 52.715 78.032 1.00 31.88 77 GLU B O 1
ATOM 2954 N N . ARG B 1 79 ? 18.366 52.551 75.798 1.00 31.44 78 ARG B N 1
ATOM 2955 C CA . ARG B 1 79 ? 18.610 51.091 75.852 1.00 33.26 78 ARG B CA 1
ATOM 2956 C C . ARG B 1 79 ? 19.856 50.764 76.698 1.00 32.32 78 ARG B C 1
ATOM 2957 O O . ARG B 1 79 ? 19.856 49.790 77.445 1.00 33.52 78 ARG B O 1
ATOM 2965 N N . LEU B 1 80 ? 20.888 51.605 76.593 1.00 31.67 79 LEU B N 1
ATOM 2966 C CA . LEU B 1 80 ? 22.148 51.437 77.348 1.00 30.45 79 LEU B CA 1
ATOM 2967 C C . LEU B 1 80 ? 22.085 51.932 78.800 1.00 30.23 79 LEU B C 1
ATOM 2968 O O . LEU B 1 80 ? 23.090 51.868 79.525 1.00 30.90 79 LEU B O 1
ATOM 2973 N N . GLY B 1 81 ? 20.928 52.424 79.238 1.00 29.41 80 GLY B N 1
ATOM 2974 C CA . GLY B 1 81 ? 20.717 52.794 80.627 1.00 28.99 80 GLY B CA 1
ATOM 2975 C C . GLY B 1 81 ? 20.958 54.243 80.973 1.00 27.35 80 GLY B C 1
ATOM 2976 O O . GLY B 1 81 ? 21.051 54.556 82.164 1.00 27.67 80 GLY B O 1
ATOM 2977 N N . VAL B 1 82 ? 21.024 55.127 79.973 1.00 25.30 81 VAL B N 1
ATOM 2978 C CA . VAL B 1 82 ? 21.321 56.556 80.187 1.00 24.16 81 VAL B CA 1
ATOM 2979 C C . VAL B 1 82 ? 20.050 57.359 79.933 1.00 25.38 81 VAL B C 1
ATOM 2980 O O . VAL B 1 82 ? 19.333 57.137 78.938 1.00 26.59 81 VAL B O 1
ATOM 2984 N N . ASP B 1 83 ? 19.787 58.320 80.807 1.00 26.36 82 ASP B N 1
ATOM 2985 C CA . ASP B 1 83 ? 18.629 59.228 80.665 1.00 27.25 82 ASP B CA 1
ATOM 2986 C C . ASP B 1 83 ? 18.943 60.187 79.498 1.00 26.55 82 ASP B C 1
ATOM 2987 O O . ASP B 1 83 ? 19.982 60.887 79.515 1.00 26.48 82 ASP B O 1
ATOM 2992 N N . ASN B 1 84 ? 18.091 60.171 78.476 1.00 26.03 83 ASN B N 1
ATOM 2993 C CA . ASN B 1 84 ? 18.254 61.015 77.280 1.00 25.84 83 ASN B CA 1
ATOM 2994 C C . ASN B 1 84 ? 17.509 62.367 77.336 1.00 26.53 83 ASN B C 1
ATOM 2995 O O . ASN B 1 84 ? 17.424 63.036 76.315 1.00 26.46 83 ASN B O 1
ATOM 3000 N N . GLN B 1 85 ? 16.952 62.731 78.498 1.00 27.08 84 GLN B N 1
ATOM 3001 C CA . GLN B 1 85 ? 16.056 63.903 78.597 1.00 27.83 84 GLN B CA 1
ATOM 3002 C C . GLN B 1 85 ? 16.709 65.217 78.159 1.00 26.98 84 GLN B C 1
ATOM 3003 O O . GLN B 1 85 ? 16.008 66.076 77.676 1.00 26.14 84 GLN B O 1
ATOM 3009 N N . TYR B 1 86 ? 18.041 65.331 78.314 1.00 24.01 85 TYR B N 1
ATOM 3010 C CA . TYR B 1 86 ? 18.784 66.523 77.929 1.00 24.52 85 TYR B CA 1
ATOM 3011 C C . TYR B 1 86 ? 19.480 66.393 76.569 1.00 24.80 85 TYR B C 1
ATOM 3012 O O . TYR B 1 86 ? 20.410 67.144 76.300 1.00 25.02 85 TYR B O 1
ATOM 3021 N N . VAL B 1 87 ? 18.996 65.489 75.711 1.00 25.73 86 VAL B N 1
ATOM 3022 C CA . VAL B 1 87 ? 19.471 65.364 74.321 1.00 24.97 86 VAL B CA 1
ATOM 3023 C C . VAL B 1 87 ? 18.395 65.865 73.394 1.00 25.72 86 VAL B C 1
ATOM 3024 O O . VAL B 1 87 ? 17.515 65.121 72.997 1.00 27.46 86 VAL B O 1
ATOM 3028 N N . ALA B 1 88 ? 18.491 67.139 73.015 1.00 26.29 87 ALA B N 1
ATOM 3029 C CA . ALA B 1 88 ? 17.517 67.759 72.143 1.00 27.52 87 ALA B CA 1
ATOM 3030 C C . ALA B 1 88 ? 17.859 67.414 70.686 1.00 27.92 87 ALA B C 1
ATOM 3031 O O . ALA B 1 88 ? 18.997 67.060 70.375 1.00 26.83 87 ALA B O 1
ATOM 3033 N N . THR B 1 89 ? 16.863 67.529 69.816 1.00 29.45 88 THR B N 1
ATOM 3034 C CA . THR B 1 89 ? 17.043 67.388 68.358 1.00 29.46 88 THR B CA 1
ATOM 3035 C C . THR B 1 89 ? 17.367 68.757 67.745 1.00 30.21 88 THR B C 1
ATOM 3036 O O . THR B 1 89 ? 16.537 69.676 67.777 1.00 30.32 88 THR B O 1
ATOM 3040 N N . ASP B 1 90 ? 18.576 68.891 67.204 1.00 28.71 89 ASP B N 1
ATOM 3041 C CA . ASP B 1 90 ? 18.995 70.092 66.499 1.00 30.03 89 ASP B CA 1
ATOM 3042 C C . ASP B 1 90 ? 18.252 70.163 65.155 1.00 30.85 89 ASP B C 1
ATOM 3043 O O . ASP B 1 90 ? 18.141 69.159 64.467 1.00 30.63 89 ASP B O 1
ATOM 3048 N N . GLN B 1 91 ? 17.754 71.351 64.803 1.00 32.71 90 GLN B N 1
ATOM 3049 C CA . GLN B 1 91 ? 16.977 71.540 63.557 1.00 34.19 90 GLN B CA 1
ATOM 3050 C C . GLN B 1 91 ? 17.816 71.821 62.313 1.00 34.76 90 GLN B C 1
ATOM 3051 O O . GLN B 1 91 ? 17.247 71.841 61.195 1.00 35.49 90 GLN B O 1
ATOM 3057 N N . THR B 1 92 ? 19.134 72.015 62.474 1.00 33.57 91 THR B N 1
ATOM 3058 C CA . THR B 1 92 ? 20.001 72.371 61.355 1.00 34.27 91 THR B CA 1
ATOM 3059 C C . THR B 1 92 ? 20.992 71.289 60.957 1.00 32.82 91 THR B C 1
ATOM 3060 O O . THR B 1 92 ? 21.031 70.887 59.791 1.00 31.78 91 THR B O 1
ATOM 3064 N N . PHE B 1 93 ? 21.787 70.840 61.918 1.00 31.14 92 PHE B N 1
ATOM 3065 C CA . PHE B 1 93 ? 22.964 70.038 61.620 1.00 29.89 92 PHE B CA 1
ATOM 3066 C C . PHE B 1 93 ? 22.670 68.532 61.767 1.00 29.01 92 PHE B C 1
ATOM 3067 O O . PHE B 1 93 ? 21.789 68.134 62.542 1.00 27.94 92 PHE B O 1
ATOM 3075 N N . LYS B 1 94 ? 23.426 67.736 61.013 1.00 28.50 93 LYS B N 1
ATOM 3076 C CA . LYS B 1 94 ? 23.248 66.276 60.913 1.00 27.64 93 LYS B CA 1
ATOM 3077 C C . LYS B 1 94 ? 23.903 65.571 62.063 1.00 25.01 93 LYS B C 1
ATOM 3078 O O . LYS B 1 94 ? 24.912 66.028 62.575 1.00 24.40 93 LYS B O 1
ATOM 3084 N N . THR B 1 95 ? 23.383 64.394 62.395 1.00 24.38 94 THR B N 1
ATOM 3085 C CA . THR B 1 95 ? 24.011 63.530 63.382 1.00 24.19 94 THR B CA 1
ATOM 3086 C C . THR B 1 95 ? 25.384 63.140 62.832 1.00 23.51 94 THR B C 1
ATOM 3087 O O . THR B 1 95 ? 25.454 62.660 61.710 1.00 24.92 94 THR B O 1
ATOM 3091 N N . PRO B 1 96 ? 26.461 63.377 63.596 1.00 23.55 95 PRO B N 1
ATOM 3092 C CA . PRO B 1 96 ? 27.794 63.055 63.077 1.00 23.29 95 PRO B CA 1
ATOM 3093 C C . PRO B 1 96 ? 28.085 61.553 63.075 1.00 22.90 95 PRO B C 1
ATOM 3094 O O . PRO B 1 96 ? 27.479 60.777 63.837 1.00 22.81 95 PRO B O 1
ATOM 3098 N N . VAL B 1 97 ? 28.983 61.165 62.180 1.00 22.57 96 VAL B N 1
ATOM 3099 C CA . VAL B 1 97 ? 29.486 59.799 62.133 1.00 22.02 96 VAL B CA 1
ATOM 3100 C C . VAL B 1 97 ? 30.990 59.876 62.277 1.00 22.34 96 VAL B C 1
ATOM 3101 O O . VAL B 1 97 ? 31.615 60.878 61.875 1.00 23.60 96 VAL B O 1
ATOM 3105 N N . THR B 1 98 ? 31.547 58.824 62.864 1.00 21.69 97 THR B N 1
ATOM 3106 C CA . THR B 1 98 ? 32.976 58.658 62.982 1.00 22.74 97 THR B CA 1
ATOM 3107 C C . THR B 1 98 ? 33.422 57.296 62.514 1.00 22.50 97 THR B C 1
ATOM 3108 O O . THR B 1 98 ? 32.886 56.323 62.941 1.00 23.30 97 THR B O 1
ATOM 3112 N N . PHE B 1 99 ? 34.463 57.245 61.691 1.00 24.30 98 PHE B N 1
ATOM 3113 C CA . PHE B 1 99 ? 35.103 56.006 61.268 1.00 24.42 98 PHE B CA 1
ATOM 3114 C C . PHE B 1 99 ? 36.432 55.892 61.994 1.00 25.90 98 PHE B C 1
ATOM 3115 O O . PHE B 1 99 ? 36.979 56.880 62.514 1.00 25.99 98 PHE B O 1
ATOM 3123 N N . CYS B 1 100 ? 36.944 54.671 62.049 1.00 27.00 99 CYS B N 1
ATOM 3124 C CA . CYS B 1 100 ? 38.300 54.438 62.492 1.00 27.85 99 CYS B CA 1
ATOM 3125 C C . CYS B 1 100 ? 38.953 53.306 61.718 1.00 29.16 99 CYS B C 1
ATOM 3126 O O . CYS B 1 100 ? 38.293 52.634 60.911 1.00 29.85 99 CYS B O 1
ATOM 3129 N N . GLU B 1 101 ? 40.269 53.160 61.899 1.00 30.66 100 GLU B N 1
ATOM 3130 C CA . GLU B 1 101 ? 41.011 51.943 61.491 1.00 32.53 100 GLU B CA 1
ATOM 3131 C C . GLU B 1 101 ? 41.540 51.320 62.779 1.00 33.49 100 GLU B C 1
ATOM 3132 O O . GLU B 1 101 ? 41.812 52.034 63.735 1.00 33.45 100 GLU B O 1
ATOM 3138 N N . ILE B 1 102 ? 41.671 50.000 62.809 1.00 34.18 101 ILE B N 1
ATOM 3139 C CA . ILE B 1 102 ? 41.987 49.291 64.039 1.00 34.09 101 ILE B CA 1
ATOM 3140 C C . ILE B 1 102 ? 43.326 48.590 63.836 1.00 35.62 101 ILE B C 1
ATOM 3141 O O . ILE B 1 102 ? 43.359 47.511 63.259 1.00 35.28 101 ILE B O 1
ATOM 3146 N N . PHE B 1 103 ? 44.420 49.230 64.282 1.00 36.20 102 PHE B N 1
ATOM 3147 C CA . PHE B 1 103 ? 45.799 48.691 64.130 1.00 38.20 102 PHE B CA 1
ATOM 3148 C C . PHE B 1 103 ? 46.431 48.514 65.526 1.00 38.86 102 PHE B C 1
ATOM 3149 O O . PHE B 1 103 ? 47.225 49.360 65.971 1.00 37.35 102 PHE B O 1
ATOM 3157 N N . PRO B 1 104 ? 46.068 47.424 66.237 1.00 40.30 103 PRO B N 1
ATOM 3158 C CA . PRO B 1 104 ? 46.666 47.212 67.551 1.00 41.06 103 PRO B CA 1
ATOM 3159 C C . PRO B 1 104 ? 48.180 46.907 67.439 1.00 43.07 103 PRO B C 1
ATOM 3160 O O . PRO B 1 104 ? 48.649 46.507 66.355 1.00 44.40 103 PRO B O 1
ATOM 3164 N N . PRO B 1 105 ? 48.947 47.110 68.527 1.00 44.31 104 PRO B N 1
ATOM 3165 C CA . PRO B 1 105 ? 48.534 47.484 69.879 1.00 44.06 104 PRO B CA 1
ATOM 3166 C C . PRO B 1 105 ? 48.202 48.968 70.117 1.00 43.17 104 PRO B C 1
ATOM 3167 O O . PRO B 1 105 ? 47.510 49.282 71.098 1.00 43.28 104 PRO B O 1
ATOM 3171 N N . ASP B 1 106 ? 48.611 49.866 69.213 1.00 43.82 105 ASP B N 1
ATOM 3172 C CA . ASP B 1 106 ? 48.737 51.311 69.556 1.00 43.35 105 ASP B CA 1
ATOM 3173 C C . ASP B 1 106 ? 48.152 52.363 68.577 1.00 41.37 105 ASP B C 1
ATOM 3174 O O . ASP B 1 106 ? 48.180 53.553 68.896 1.00 39.79 105 ASP B O 1
ATOM 3179 N N . ASP B 1 107 ? 47.595 51.949 67.431 1.00 40.59 106 ASP B N 1
ATOM 3180 C CA . ASP B 1 107 ? 47.265 52.876 66.322 1.00 38.97 106 ASP B CA 1
ATOM 3181 C C . ASP B 1 107 ? 45.779 52.706 65.955 1.00 36.96 106 ASP B C 1
ATOM 3182 O O . ASP B 1 107 ? 45.396 51.701 65.357 1.00 37.02 106 ASP B O 1
ATOM 3187 N N . PHE B 1 108 ? 44.952 53.662 66.393 1.00 34.55 107 PHE B N 1
ATOM 3188 C CA . PHE B 1 108 ? 43.491 53.674 66.159 1.00 32.35 107 PHE B CA 1
ATOM 3189 C C . PHE B 1 108 ? 43.067 55.023 65.598 1.00 31.28 107 PHE B C 1
ATOM 3190 O O . PHE B 1 108 ? 42.362 55.808 66.275 1.00 31.64 107 PHE B O 1
ATOM 3198 N N . PRO B 1 109 ? 43.465 55.297 64.333 1.00 32.11 108 PRO B N 1
ATOM 3199 C CA . PRO B 1 109 ? 43.175 56.611 63.769 1.00 31.85 108 PRO B CA 1
ATOM 3200 C C . PRO B 1 109 ? 41.679 56.824 63.620 1.00 30.16 108 PRO B C 1
ATOM 3201 O O . PRO B 1 109 ? 40.951 55.873 63.356 1.00 29.18 108 PRO B O 1
ATOM 3205 N N . LEU B 1 110 ? 41.261 58.059 63.831 1.00 29.46 109 LEU B N 1
ATOM 3206 C CA . LEU B 1 110 ? 39.855 58.455 63.861 1.00 27.65 109 LEU B CA 1
ATOM 3207 C C . LEU B 1 110 ? 39.586 59.343 62.657 1.00 28.05 109 LEU B C 1
ATOM 3208 O O . LEU B 1 110 ? 40.466 60.143 62.314 1.00 29.54 109 LEU B O 1
ATOM 3213 N N . TYR B 1 111 ? 38.405 59.185 62.023 1.00 26.48 110 TYR B N 1
ATOM 3214 C CA . TYR B 1 111 ? 37.943 59.979 60.879 1.00 26.56 110 TYR B CA 1
ATOM 3215 C C . TYR B 1 111 ? 36.538 60.509 61.216 1.00 26.24 110 TYR B C 1
ATOM 3216 O O . TYR B 1 111 ? 35.523 59.805 61.065 1.00 25.81 110 TYR B O 1
ATOM 3225 N N . PHE B 1 112 ? 36.510 61.753 61.690 1.00 25.75 111 PHE B N 1
ATOM 3226 C CA . PHE B 1 112 ? 35.297 62.402 62.182 1.00 25.93 111 PHE B CA 1
ATOM 3227 C C . PHE B 1 112 ? 34.628 63.122 61.039 1.00 26.11 111 PHE B C 1
ATOM 3228 O O . PHE B 1 112 ? 35.311 63.801 60.273 1.00 26.99 111 PHE B O 1
ATOM 3236 N N . TYR B 1 113 ? 33.297 63.008 60.973 1.00 24.96 112 TYR B N 1
ATOM 3237 C CA . TYR B 1 113 ? 32.470 63.754 60.021 1.00 24.96 112 TYR B CA 1
ATOM 3238 C C . TYR B 1 113 ? 31.542 64.577 60.921 1.00 25.09 112 TYR B C 1
ATOM 3239 O O . TYR B 1 113 ? 30.441 64.120 61.280 1.00 24.80 112 TYR B O 1
ATOM 3248 N N . ARG B 1 114 ? 32.030 65.755 61.310 1.00 25.75 113 ARG B N 1
ATOM 3249 C CA . ARG B 1 114 ? 31.338 66.662 62.241 1.00 27.00 113 ARG B CA 1
ATOM 3250 C C . ARG B 1 114 ? 31.104 68.049 61.601 1.00 28.96 113 ARG B C 1
ATOM 3251 O O . ARG B 1 114 ? 31.025 69.063 62.306 1.00 29.30 113 ARG B O 1
ATOM 3259 N N . GLU B 1 115 ? 30.922 68.063 60.276 1.00 30.51 114 GLU B N 1
ATOM 3260 C CA . GLU B 1 115 ? 30.835 69.285 59.480 1.00 32.31 114 GLU B CA 1
ATOM 3261 C C . GLU B 1 115 ? 29.409 69.742 59.100 1.00 32.81 114 GLU B C 1
ATOM 3262 O O . GLU B 1 115 ? 28.534 68.923 58.875 1.00 31.91 114 GLU B O 1
ATOM 3268 N N . PRO B 1 116 ? 29.181 71.075 58.967 1.00 34.42 115 PRO B N 1
ATOM 3269 C CA . PRO B 1 116 ? 30.056 72.196 59.319 1.00 34.98 115 PRO B CA 1
ATOM 3270 C C . PRO B 1 116 ? 30.129 72.419 60.824 1.00 33.98 115 PRO B C 1
ATOM 3271 O O . PRO B 1 116 ? 31.029 73.123 61.293 1.00 34.67 115 PRO B O 1
ATOM 3275 N N . LYS B 1 117 ? 29.152 71.866 61.540 1.00 32.73 116 LYS B N 1
ATOM 3276 C CA . LYS B 1 117 ? 29.078 71.898 62.960 1.00 31.63 116 LYS B CA 1
ATOM 3277 C C . LYS B 1 117 ? 28.339 70.618 63.423 1.00 30.48 116 LYS B C 1
ATOM 3278 O O . LYS B 1 117 ? 27.494 70.081 62.673 1.00 33.10 116 LYS B O 1
ATOM 3284 N N . ALA B 1 118 ? 28.736 70.093 64.576 1.00 26.72 117 ALA B N 1
ATOM 3285 C CA . ALA B 1 118 ? 28.066 68.961 65.229 1.00 24.98 117 ALA B CA 1
ATOM 3286 C C . ALA B 1 118 ? 26.920 69.498 66.104 1.00 24.08 117 ALA B C 1
ATOM 3287 O O . ALA B 1 118 ? 27.099 70.550 66.775 1.00 23.19 117 ALA B O 1
ATOM 3289 N N . PRO B 1 119 ? 25.749 68.806 66.128 1.00 24.06 118 PRO B N 1
ATOM 3290 C CA . PRO B 1 119 ? 24.646 69.174 67.025 1.00 23.42 118 PRO B CA 1
ATOM 3291 C C . PRO B 1 119 ? 25.072 69.338 68.513 1.00 22.94 118 PRO B C 1
ATOM 3292 O O . PRO B 1 119 ? 24.605 70.263 69.183 1.00 20.88 118 PRO B O 1
ATOM 3296 N N . ASP B 1 120 ? 25.997 68.497 68.963 1.00 21.18 119 ASP B N 1
ATOM 3297 C CA . ASP B 1 120 ? 26.556 68.605 70.321 1.00 22.04 119 ASP B CA 1
ATOM 3298 C C . ASP B 1 120 ? 27.261 69.934 70.681 1.00 21.70 119 ASP B C 1
ATOM 3299 O O . ASP B 1 120 ? 27.313 70.303 71.854 1.00 21.14 119 ASP B O 1
ATOM 3304 N N . LEU B 1 121 ? 27.758 70.662 69.686 1.00 21.78 120 LEU B N 1
ATOM 3305 C CA . LEU B 1 121 ? 28.340 71.992 69.895 1.00 21.83 120 LEU B CA 1
ATOM 3306 C C . LEU B 1 121 ? 27.305 73.104 69.834 1.00 22.69 120 LEU B C 1
ATOM 3307 O O . LEU B 1 121 ? 27.642 74.259 70.074 1.00 22.50 120 LEU B O 1
ATOM 3312 N N . ASN B 1 122 ? 26.031 72.745 69.617 1.00 23.95 121 ASN B N 1
ATOM 3313 C CA . ASN B 1 122 ? 24.899 73.678 69.591 1.00 24.64 121 ASN B CA 1
ATOM 3314 C C . ASN B 1 122 ? 24.061 73.672 70.872 1.00 24.50 121 ASN B C 1
ATOM 3315 O O . ASN B 1 122 ? 22.998 74.279 70.902 1.00 26.18 121 ASN B O 1
ATOM 3320 N N . ILE B 1 123 ? 24.548 72.998 71.912 1.00 23.77 122 ILE B N 1
ATOM 3321 C CA . ILE B 1 123 ? 23.863 72.962 73.191 1.00 23.88 122 ILE B CA 1
ATOM 3322 C C . ILE B 1 123 ? 23.686 74.366 73.773 1.00 24.03 122 ILE B C 1
ATOM 3323 O O . ILE B 1 123 ? 24.585 75.208 73.678 1.00 22.85 122 ILE B O 1
ATOM 3328 N N . GLU B 1 124 ? 22.492 74.574 74.322 1.00 25.55 123 GLU B N 1
ATOM 3329 C CA A GLU B 1 124 ? 22.059 75.818 74.952 0.50 26.89 123 GLU B CA 1
ATOM 3330 C CA B GLU B 1 124 ? 22.092 75.831 74.947 0.50 26.65 123 GLU B CA 1
ATOM 3331 C C . GLU B 1 124 ? 21.784 75.495 76.419 1.00 26.74 123 GLU B C 1
ATOM 3332 O O . GLU B 1 124 ? 21.415 74.374 76.739 1.00 25.15 123 GLU B O 1
ATOM 3343 N N . SER B 1 125 ? 21.930 76.474 77.300 1.00 28.11 124 SER B N 1
ATOM 3344 C CA A SER B 1 125 ? 21.654 76.278 78.735 0.50 28.73 124 SER B CA 1
ATOM 3345 C CA B SER B 1 125 ? 21.645 76.285 78.731 0.50 28.58 124 SER B CA 1
ATOM 3346 C C . SER B 1 125 ? 20.184 75.885 79.004 1.00 29.70 124 SER B C 1
ATOM 3347 O O . SER B 1 125 ? 19.905 75.140 79.951 1.00 29.72 124 SER B O 1
ATOM 3352 N N . ALA B 1 126 ? 19.272 76.353 78.156 1.00 30.37 125 ALA B N 1
ATOM 3353 C CA . ALA B 1 126 ? 17.846 75.933 78.184 1.00 31.75 125 ALA B CA 1
ATOM 3354 C C . ALA B 1 126 ? 17.651 74.415 77.945 1.00 31.33 125 ALA B C 1
ATOM 3355 O O . ALA B 1 126 ? 16.630 73.858 78.340 1.00 31.96 125 ALA B O 1
ATOM 3357 N N . ASP B 1 127 ? 18.625 73.750 77.318 1.00 29.57 126 ASP B N 1
ATOM 3358 C CA . ASP B 1 127 ? 18.579 72.275 77.073 1.00 28.89 126 ASP B CA 1
ATOM 3359 C C . ASP B 1 127 ? 18.636 71.384 78.322 1.00 28.36 126 ASP B C 1
ATOM 3360 O O . ASP B 1 127 ? 18.396 70.166 78.226 1.00 29.67 126 ASP B O 1
ATOM 3365 N N . VAL B 1 128 ? 19.021 71.943 79.461 1.00 27.94 127 VAL B N 1
ATOM 3366 C CA . VAL B 1 128 ? 19.299 71.175 80.652 1.00 27.13 127 VAL B CA 1
ATOM 3367 C C . VAL B 1 128 ? 18.590 71.817 81.819 1.00 28.63 127 VAL B C 1
ATOM 3368 O O . VAL B 1 128 ? 18.223 73.004 81.761 1.00 29.48 127 VAL B O 1
ATOM 3372 N N . SER B 1 129 ? 18.347 71.004 82.854 1.00 28.59 128 SER B N 1
ATOM 3373 C CA . SER B 1 129 ? 17.899 71.482 84.134 1.00 29.04 128 SER B CA 1
ATOM 3374 C C . SER B 1 129 ? 19.118 72.066 84.860 1.00 28.64 128 SER B C 1
ATOM 3375 O O . SER B 1 129 ? 20.024 71.313 85.232 1.00 27.13 128 SER B O 1
ATOM 3378 N N . LEU B 1 130 ? 19.119 73.386 85.081 1.00 29.25 129 LEU B N 1
ATOM 3379 C CA . LEU B 1 130 ? 20.172 74.020 85.876 1.00 29.43 129 LEU B CA 1
ATOM 3380 C C . LEU B 1 130 ? 20.150 73.603 87.368 1.00 29.30 129 LEU B C 1
ATOM 3381 O O . LEU B 1 130 ? 21.196 73.611 88.008 1.00 28.80 129 LEU B O 1
ATOM 3386 N N . ASP B 1 131 ? 19.001 73.171 87.884 1.00 29.71 130 ASP B N 1
ATOM 3387 C CA . ASP B 1 131 ? 18.930 72.502 89.224 1.00 30.43 130 ASP B CA 1
ATOM 3388 C C . ASP B 1 131 ? 19.747 71.197 89.289 1.00 28.42 130 ASP B C 1
ATOM 3389 O O . ASP B 1 131 ? 20.450 70.946 90.257 1.00 27.20 130 ASP B O 1
ATOM 3394 N N . ASP B 1 132 ? 19.612 70.368 88.251 1.00 27.09 131 ASP B N 1
ATOM 3395 C CA . ASP B 1 132 ? 20.436 69.142 88.118 1.00 26.15 131 ASP B CA 1
ATOM 3396 C C . ASP B 1 132 ? 21.940 69.484 87.990 1.00 24.70 131 ASP B C 1
ATOM 3397 O O . ASP B 1 132 ? 22.775 68.835 88.602 1.00 23.46 131 ASP B O 1
ATOM 3402 N N . VAL B 1 133 ? 22.275 70.505 87.189 1.00 25.09 132 VAL B N 1
ATOM 3403 C CA . VAL B 1 133 ? 23.648 71.073 87.098 1.00 24.15 132 VAL B CA 1
ATOM 3404 C C . VAL B 1 133 ? 24.239 71.369 88.496 1.00 25.29 132 VAL B C 1
ATOM 3405 O O . VAL B 1 133 ? 25.349 70.935 88.799 1.00 23.58 132 VAL B O 1
ATOM 3409 N N . ARG B 1 134 ? 23.472 72.052 89.325 1.00 27.70 133 ARG B N 1
ATOM 3410 C CA . ARG B 1 134 ? 23.875 72.427 90.682 1.00 29.67 133 ARG B CA 1
ATOM 3411 C C . ARG B 1 134 ? 23.943 71.313 91.721 1.00 29.89 133 ARG B C 1
ATOM 3412 O O . ARG B 1 134 ? 24.753 71.396 92.658 1.00 29.27 133 ARG B O 1
ATOM 3420 N N . GLU B 1 135 ? 23.099 70.296 91.565 1.00 29.60 134 GLU B N 1
ATOM 3421 C CA . GLU B 1 135 ? 22.907 69.246 92.579 1.00 29.86 134 GLU B CA 1
ATOM 3422 C C . GLU B 1 135 ? 23.459 67.888 92.208 1.00 28.15 134 GLU B C 1
ATOM 3423 O O . GLU B 1 135 ? 23.530 67.025 93.071 1.00 28.11 134 GLU B O 1
ATOM 3429 N N . ALA B 1 136 ? 23.782 67.633 90.937 1.00 25.68 135 ALA B N 1
ATOM 3430 C CA . ALA B 1 136 ? 24.229 66.296 90.548 1.00 25.27 135 ALA B CA 1
ATOM 3431 C C . ALA B 1 136 ? 25.540 65.972 91.298 1.00 24.99 135 ALA B C 1
ATOM 3432 O O . ALA B 1 136 ? 26.369 66.862 91.506 1.00 24.73 135 ALA B O 1
ATOM 3434 N N . ASP B 1 137 ? 25.695 64.724 91.727 1.00 25.37 136 ASP B N 1
ATOM 3435 C CA . ASP B 1 137 ? 26.874 64.316 92.512 1.00 25.84 136 ASP B CA 1
ATOM 3436 C C . ASP B 1 137 ? 28.157 64.561 91.716 1.00 24.90 136 ASP B C 1
ATOM 3437 O O . ASP B 1 137 ? 29.147 65.022 92.280 1.00 25.21 136 ASP B O 1
ATOM 3442 N N . ILE B 1 138 ? 28.095 64.286 90.401 1.00 24.63 137 ILE B N 1
ATOM 3443 C CA . ILE B 1 138 ? 29.192 64.479 89.464 1.00 24.27 137 ILE B CA 1
ATOM 3444 C C . ILE B 1 138 ? 28.713 65.176 88.195 1.00 23.51 137 ILE B C 1
ATOM 3445 O O . ILE B 1 138 ? 27.726 64.723 87.576 1.00 22.81 137 ILE B O 1
ATOM 3450 N N . LEU B 1 139 ? 29.386 66.274 87.829 1.00 23.34 138 LEU B N 1
ATOM 3451 C CA . LEU B 1 139 ? 29.263 66.870 86.507 1.00 23.16 138 LEU B CA 1
ATOM 3452 C C . LEU B 1 139 ? 30.565 66.578 85.763 1.00 22.55 138 LEU B C 1
ATOM 3453 O O . LEU B 1 139 ? 31.641 66.844 86.280 1.00 22.31 138 LEU B O 1
ATOM 3458 N N . TRP B 1 140 ? 30.439 66.006 84.559 1.00 21.70 139 TRP B N 1
ATOM 3459 C CA . TRP B 1 140 ? 31.566 65.536 83.733 1.00 20.66 139 TRP B CA 1
ATOM 3460 C C . TRP B 1 140 ? 31.483 66.321 82.409 1.00 20.51 139 TRP B C 1
ATOM 3461 O O . TRP B 1 140 ? 30.413 66.435 81.855 1.00 20.54 139 TRP B O 1
ATOM 3472 N N . PHE B 1 141 ? 32.588 66.910 81.970 1.00 20.61 140 PHE B N 1
ATOM 3473 C CA . PHE B 1 141 ? 32.635 67.719 80.738 1.00 20.76 140 PHE B CA 1
ATOM 3474 C C . PHE B 1 141 ? 34.006 67.586 80.098 1.00 20.74 140 PHE B C 1
ATOM 3475 O O . PHE B 1 141 ? 34.921 67.053 80.707 1.00 21.29 140 PHE B O 1
ATOM 3483 N N . THR B 1 142 ? 34.090 68.072 78.856 1.00 20.62 141 THR B N 1
ATOM 3484 C CA . THR B 1 142 ? 35.229 67.894 78.014 1.00 20.53 141 THR B CA 1
ATOM 3485 C C . THR B 1 142 ? 35.776 69.245 77.554 1.00 19.79 141 THR B C 1
ATOM 3486 O O . THR B 1 142 ? 35.042 70.253 77.413 1.00 18.58 141 THR B O 1
ATOM 3490 N N . LEU B 1 143 ? 37.059 69.259 77.224 1.00 19.76 142 LEU B N 1
ATOM 3491 C CA . LEU B 1 143 ? 37.653 70.450 76.580 1.00 19.92 142 LEU B CA 1
ATOM 3492 C C . LEU B 1 143 ? 37.036 70.750 75.214 1.00 20.19 142 LEU B C 1
ATOM 3493 O O . LEU B 1 143 ? 36.859 71.914 74.856 1.00 20.04 142 LEU B O 1
ATOM 3498 N N . THR B 1 144 ? 36.646 69.710 74.489 1.00 20.82 143 THR B N 1
ATOM 3499 C CA . THR B 1 144 ? 36.016 69.864 73.158 1.00 21.61 143 THR B CA 1
ATOM 3500 C C . THR B 1 144 ? 34.723 70.659 73.238 1.00 22.35 143 THR B C 1
ATOM 3501 O O . THR B 1 144 ? 34.381 71.387 72.296 1.00 22.47 143 THR B O 1
ATOM 3505 N N . GLY B 1 145 ? 34.010 70.528 74.353 1.00 21.26 144 GLY B N 1
ATOM 3506 C CA . GLY B 1 145 ? 32.837 71.365 74.635 1.00 21.97 144 GLY B CA 1
ATOM 3507 C C . GLY B 1 145 ? 33.078 72.897 74.568 1.00 22.30 144 GLY B C 1
ATOM 3508 O O . GLY B 1 145 ? 32.130 73.654 74.344 1.00 22.04 144 GLY B O 1
ATOM 3509 N N . PHE B 1 146 ? 34.333 73.329 74.760 1.00 21.44 145 PHE B N 1
ATOM 3510 C CA . PHE B 1 146 ? 34.731 74.748 74.640 1.00 22.17 145 PHE B CA 1
ATOM 3511 C C . PHE B 1 146 ? 35.190 75.168 73.254 1.00 22.01 145 PHE B C 1
ATOM 3512 O O . PHE B 1 146 ? 35.489 76.339 73.042 1.00 22.25 145 PHE B O 1
ATOM 3520 N N . SER B 1 147 ? 35.251 74.224 72.322 1.00 22.66 146 SER B N 1
ATOM 3521 C CA . SER B 1 147 ? 35.830 74.468 71.001 1.00 23.09 146 SER B CA 1
ATOM 3522 C C . SER B 1 147 ? 35.046 75.423 70.113 1.00 24.03 146 SER B C 1
ATOM 3523 O O . SER B 1 147 ? 35.655 76.038 69.239 1.00 24.00 146 SER B O 1
ATOM 3526 N N . GLU B 1 148 ? 33.714 75.472 70.268 1.00 23.66 147 GLU B N 1
ATOM 3527 C CA A GLU B 1 148 ? 32.833 76.339 69.455 0.50 24.16 147 GLU B CA 1
ATOM 3528 C CA B GLU B 1 148 ? 32.864 76.366 69.467 0.50 24.20 147 GLU B CA 1
ATOM 3529 C C . GLU B 1 148 ? 31.674 76.850 70.314 1.00 23.57 147 GLU B C 1
ATOM 3530 O O . GLU B 1 148 ? 31.277 76.199 71.266 1.00 20.93 147 GLU B O 1
ATOM 3541 N N . GLU B 1 149 ? 31.167 78.020 69.962 1.00 24.03 148 GLU B N 1
ATOM 3542 C CA . GLU B 1 149 ? 29.891 78.529 70.456 1.00 24.09 148 GLU B CA 1
ATOM 3543 C C . GLU B 1 149 ? 28.708 77.890 69.730 1.00 24.48 148 GLU B C 1
ATOM 3544 O O . GLU B 1 149 ? 28.840 77.448 68.554 1.00 24.44 148 GLU B O 1
ATOM 3550 N N . PRO B 1 150 ? 27.530 77.837 70.403 1.00 24.26 149 PRO B N 1
ATOM 3551 C CA . PRO B 1 150 ? 27.225 78.253 71.765 1.00 23.25 149 PRO B CA 1
ATOM 3552 C C . PRO B 1 150 ? 27.631 77.274 72.860 1.00 22.80 149 PRO B C 1
ATOM 3553 O O . PRO B 1 150 ? 27.421 77.607 74.039 1.00 22.15 149 PRO B O 1
ATOM 3557 N N . SER B 1 151 ? 28.207 76.098 72.531 1.00 22.90 150 SER B N 1
ATOM 3558 C CA . SER B 1 151 ? 28.648 75.146 73.563 1.00 22.61 150 SER B CA 1
ATOM 3559 C C . SER B 1 151 ? 29.610 75.760 74.582 1.00 22.59 150 SER B C 1
ATOM 3560 O O . SER B 1 151 ? 29.450 75.525 75.772 1.00 21.90 150 SER B O 1
ATOM 3563 N N . ARG B 1 152 ? 30.566 76.575 74.119 1.00 23.08 151 ARG B N 1
ATOM 3564 C CA . ARG B 1 152 ? 31.479 77.271 75.007 1.00 23.17 151 ARG B CA 1
ATOM 3565 C C . ARG B 1 152 ? 30.756 78.110 76.060 1.00 24.33 151 ARG B C 1
ATOM 3566 O O . ARG B 1 152 ? 31.003 77.933 77.267 1.00 22.48 151 ARG B O 1
ATOM 3574 N N . GLY B 1 153 ? 29.899 79.025 75.593 1.00 25.19 152 GLY B N 1
ATOM 3575 C CA . GLY B 1 153 ? 29.046 79.824 76.482 1.00 25.36 152 GLY B CA 1
ATOM 3576 C C . GLY B 1 153 ? 28.169 78.976 77.394 1.00 25.16 152 GLY B C 1
ATOM 3577 O O . GLY B 1 153 ? 28.024 79.266 78.596 1.00 24.32 152 GLY B O 1
ATOM 3578 N N . THR B 1 154 ? 27.628 77.895 76.844 1.00 24.81 153 THR B N 1
ATOM 3579 C CA . THR B 1 154 ? 26.784 76.995 77.648 1.00 23.89 153 THR B CA 1
ATOM 3580 C C . THR B 1 154 ? 27.558 76.337 78.780 1.00 22.78 153 THR B C 1
ATOM 3581 O O . THR B 1 154 ? 27.092 76.359 79.932 1.00 23.12 153 THR B O 1
ATOM 3585 N N . HIS B 1 155 ? 28.729 75.779 78.460 1.00 22.93 154 HIS B N 1
ATOM 3586 C CA . HIS B 1 155 ? 29.658 75.267 79.472 1.00 22.58 154 HIS B CA 1
ATOM 3587 C C . HIS B 1 155 ? 30.005 76.312 80.520 1.00 23.41 154 HIS B C 1
ATOM 3588 O O . HIS B 1 155 ? 29.971 75.991 81.708 1.00 23.18 154 HIS B O 1
ATOM 3595 N N . ARG B 1 156 ? 30.294 77.552 80.092 1.00 23.94 155 ARG B N 1
ATOM 3596 C CA . ARG B 1 156 ? 30.641 78.624 81.036 1.00 24.69 155 ARG B CA 1
ATOM 3597 C C . ARG B 1 156 ? 29.517 78.923 82.023 1.00 25.59 155 ARG B C 1
ATOM 3598 O O . ARG B 1 156 ? 29.756 78.954 83.250 1.00 27.04 155 ARG B O 1
ATOM 3606 N N . GLU B 1 157 ? 28.302 79.074 81.498 1.00 25.11 156 GLU B N 1
ATOM 3607 C CA . GLU B 1 157 ? 27.124 79.369 82.309 1.00 25.50 156 GLU B CA 1
ATOM 3608 C C . GLU B 1 157 ? 26.864 78.227 83.287 1.00 25.26 156 GLU B C 1
ATOM 3609 O O . GLU B 1 157 ? 26.690 78.477 84.493 1.00 25.79 156 GLU B O 1
ATOM 3615 N N . ILE B 1 158 ? 26.882 76.991 82.773 1.00 24.39 157 ILE B N 1
ATOM 3616 C CA . ILE B 1 158 ? 26.780 75.773 83.594 1.00 23.53 157 ILE B CA 1
ATOM 3617 C C . ILE B 1 158 ? 27.824 75.685 84.725 1.00 23.71 157 ILE B C 1
ATOM 3618 O O . ILE B 1 158 ? 27.455 75.488 85.888 1.00 23.24 157 ILE B O 1
ATOM 3623 N N . LEU B 1 159 ? 29.099 75.814 84.377 1.00 22.93 158 LEU B N 1
ATOM 3624 C CA . LEU B 1 159 ? 30.207 75.733 85.346 1.00 23.21 158 LEU B CA 1
ATOM 3625 C C . LEU B 1 159 ? 30.273 76.863 86.351 1.00 23.91 158 LEU B C 1
ATOM 3626 O O . LEU B 1 159 ? 30.617 76.621 87.525 1.00 23.93 158 LEU B O 1
ATOM 3631 N N . THR B 1 160 ? 29.860 78.070 85.952 1.00 24.48 159 THR B N 1
ATOM 3632 C CA . THR B 1 160 ? 29.669 79.165 86.910 1.00 25.85 159 THR B CA 1
ATOM 3633 C C . THR B 1 160 ? 28.580 78.862 87.949 1.00 26.13 159 THR B C 1
ATOM 3634 O O . THR B 1 160 ? 28.823 78.999 89.156 1.00 24.67 159 THR B O 1
ATOM 3638 N N . THR B 1 161 ? 27.405 78.423 87.505 1.00 26.93 160 THR B N 1
ATOM 3639 C CA . THR B 1 161 ? 26.342 78.078 88.451 1.00 27.53 160 THR B CA 1
ATOM 3640 C C . THR B 1 161 ? 26.661 76.842 89.324 1.00 26.46 160 THR B C 1
ATOM 3641 O O . THR B 1 161 ? 26.292 76.799 90.528 1.00 26.22 160 THR B O 1
ATOM 3645 N N . ARG B 1 162 ? 27.411 75.880 88.786 1.00 25.93 161 ARG B N 1
ATOM 3646 C CA . ARG B 1 162 ? 27.841 74.721 89.611 1.00 26.20 161 ARG B CA 1
ATOM 3647 C C . ARG B 1 162 ? 28.778 75.107 90.780 1.00 26.50 161 ARG B C 1
ATOM 3648 O O . ARG B 1 162 ? 28.802 74.416 91.798 1.00 26.46 161 ARG B O 1
ATOM 3656 N N . ALA B 1 163 ? 29.523 76.194 90.607 1.00 26.94 162 ALA B N 1
ATOM 3657 C CA . ALA B 1 163 ? 30.340 76.822 91.656 1.00 28.87 162 ALA B CA 1
ATOM 3658 C C . ALA B 1 163 ? 31.341 75.844 92.319 1.00 28.42 162 ALA B C 1
ATOM 3659 O O . ALA B 1 163 ? 31.540 75.881 93.537 1.00 27.33 162 ALA B O 1
ATOM 3661 N N . ASN B 1 164 ? 31.946 74.974 91.499 1.00 28.04 163 ASN B N 1
ATOM 3662 C CA . ASN B 1 164 ? 33.031 74.039 91.921 1.00 28.62 163 ASN B CA 1
ATOM 3663 C C . ASN B 1 164 ? 32.689 73.036 93.009 1.00 29.07 163 ASN B C 1
ATOM 3664 O O . ASN B 1 164 ? 33.572 72.629 93.769 1.00 28.94 163 ASN B O 1
ATOM 3669 N N . ARG B 1 165 ? 31.425 72.635 93.096 1.00 28.65 164 ARG B N 1
ATOM 3670 C CA . ARG B 1 165 ? 31.053 71.610 94.034 1.00 29.19 164 ARG B CA 1
ATOM 3671 C C . ARG B 1 165 ? 31.639 70.248 93.650 1.00 28.44 164 ARG B C 1
ATOM 3672 O O . ARG B 1 165 ? 31.864 69.929 92.446 1.00 25.30 164 ARG B O 1
ATOM 3680 N N . ARG B 1 166 ? 31.945 69.474 94.688 1.00 27.95 165 ARG B N 1
ATOM 3681 C CA . ARG B 1 166 ? 32.425 68.111 94.490 1.00 28.85 165 ARG B CA 1
ATOM 3682 C C . ARG B 1 166 ? 31.297 67.303 93.850 1.00 28.05 165 ARG B C 1
ATOM 3683 O O . ARG B 1 166 ? 30.151 67.433 94.327 1.00 29.68 165 ARG B O 1
ATOM 3691 N N . HIS B 1 167 ? 31.522 66.552 92.758 1.00 27.07 166 HIS B N 1
ATOM 3692 C CA . HIS B 1 167 ? 32.744 66.496 91.948 1.00 25.59 166 HIS B CA 1
ATOM 3693 C C . HIS B 1 167 ? 32.424 67.160 90.600 1.00 24.33 166 HIS B C 1
ATOM 3694 O O . HIS B 1 167 ? 31.361 66.916 90.043 1.00 23.93 166 HIS B O 1
ATOM 3701 N N . THR B 1 168 ? 33.312 68.023 90.116 1.00 22.01 167 THR B N 1
ATOM 3702 C CA . THR B 1 168 ? 33.158 68.672 88.807 1.00 21.94 167 THR B CA 1
ATOM 3703 C C . THR B 1 168 ? 34.391 68.262 87.987 1.00 22.43 167 THR B C 1
ATOM 3704 O O . THR B 1 168 ? 35.490 68.701 88.295 1.00 23.84 167 THR B O 1
ATOM 3708 N N . ILE B 1 169 ? 34.211 67.367 87.013 1.00 21.91 168 ILE B N 1
ATOM 3709 C CA . ILE B 1 169 ? 35.302 66.609 86.421 1.00 21.46 168 ILE B CA 1
ATOM 3710 C C . ILE B 1 169 ? 35.543 67.068 84.985 1.00 20.87 168 ILE B C 1
ATOM 3711 O O . ILE B 1 169 ? 34.654 67.037 84.169 1.00 19.60 168 ILE B O 1
ATOM 3716 N N . PHE B 1 170 ? 36.764 67.521 84.743 1.00 21.64 169 PHE B N 1
ATOM 3717 C CA . PHE B 1 170 ? 37.216 68.095 83.479 1.00 22.36 169 PHE B CA 1
ATOM 3718 C C . PHE B 1 170 ? 38.131 67.095 82.785 1.00 22.56 169 PHE B C 1
ATOM 3719 O O . PHE B 1 170 ? 39.290 66.882 83.216 1.00 23.45 169 PHE B O 1
ATOM 3727 N N . ASP B 1 171 ? 37.600 66.508 81.709 1.00 22.52 170 ASP B N 1
ATOM 3728 C CA . ASP B 1 171 ? 38.356 65.641 80.814 1.00 23.30 170 ASP B CA 1
ATOM 3729 C C . ASP B 1 171 ? 39.046 66.594 79.856 1.00 23.47 170 ASP B C 1
ATOM 3730 O O . ASP B 1 171 ? 38.396 67.293 79.117 1.00 22.95 170 ASP B O 1
ATOM 3735 N N . LEU B 1 172 ? 40.375 66.585 79.878 1.00 23.79 171 LEU B N 1
ATOM 3736 C CA . LEU B 1 172 ? 41.197 67.525 79.132 1.00 25.39 171 LEU B CA 1
ATOM 3737 C C . LEU B 1 172 ? 41.225 67.204 77.628 1.00 25.39 171 LEU B C 1
ATOM 3738 O O . LEU B 1 172 ? 41.823 67.938 76.893 1.00 29.11 171 LEU B O 1
ATOM 3743 N N . ASP B 1 173 ? 40.589 66.107 77.213 1.00 25.95 172 ASP B N 1
ATOM 3744 C CA . ASP B 1 173 ? 40.111 65.828 75.861 1.00 25.63 172 ASP B CA 1
ATOM 3745 C C . ASP B 1 173 ? 40.580 66.815 74.786 1.00 27.00 172 ASP B C 1
ATOM 3746 O O . ASP B 1 173 ? 39.924 67.825 74.516 1.00 27.33 172 ASP B O 1
ATOM 3751 N N . TYR B 1 174 ? 41.759 66.556 74.245 1.00 28.57 173 TYR B N 1
ATOM 3752 C CA . TYR B 1 174 ? 42.349 67.420 73.251 1.00 30.12 173 TYR B CA 1
ATOM 3753 C C . TYR B 1 174 ? 42.438 66.686 71.919 1.00 31.38 173 TYR B C 1
ATOM 3754 O O . TYR B 1 174 ? 43.110 65.657 71.789 1.00 30.12 173 TYR B O 1
ATOM 3763 N N . ARG B 1 175 ? 41.741 67.262 70.949 1.00 32.34 174 ARG B N 1
ATOM 3764 C CA A ARG B 1 175 ? 41.746 66.833 69.554 0.50 33.29 174 ARG B CA 1
ATOM 3765 C CA B ARG B 1 175 ? 41.794 66.816 69.561 0.50 33.30 174 ARG B CA 1
ATOM 3766 C C . ARG B 1 175 ? 42.175 68.052 68.743 1.00 33.85 174 ARG B C 1
ATOM 3767 O O . ARG B 1 175 ? 41.378 68.976 68.619 1.00 33.34 174 ARG B O 1
ATOM 3782 N N . PRO B 1 176 ? 43.434 68.093 68.217 1.00 34.99 175 PRO B N 1
ATOM 3783 C CA . PRO B 1 176 ? 43.880 69.330 67.505 1.00 35.60 175 PRO B CA 1
ATOM 3784 C C . PRO B 1 176 ? 42.982 69.842 66.361 1.00 35.24 175 PRO B C 1
ATOM 3785 O O . PRO B 1 176 ? 42.862 71.061 66.151 1.00 34.81 175 PRO B O 1
ATOM 3802 N N . PHE B 1 178 ? 39.830 69.872 66.199 1.00 32.61 177 PHE B N 1
ATOM 3803 C CA . PHE B 1 178 ? 38.614 70.541 66.706 1.00 32.44 177 PHE B CA 1
ATOM 3804 C C . PHE B 1 178 ? 38.838 72.014 67.073 1.00 32.32 177 PHE B C 1
ATOM 3805 O O . PHE B 1 178 ? 37.873 72.684 67.417 1.00 31.84 177 PHE B O 1
ATOM 3813 N N . TRP B 1 179 ? 40.094 72.479 67.018 1.00 32.74 178 TRP B N 1
ATOM 3814 C CA . TRP B 1 179 ? 40.495 73.814 67.412 1.00 33.54 178 TRP B CA 1
ATOM 3815 C C . TRP B 1 179 ? 41.198 74.532 66.249 1.00 36.53 178 TRP B C 1
ATOM 3816 O O . TRP B 1 179 ? 41.834 73.897 65.413 1.00 37.19 178 TRP B O 1
ATOM 3827 N N . GLU B 1 180 ? 41.108 75.857 66.244 1.00 39.53 179 GLU B N 1
ATOM 3828 C CA . GLU B 1 180 ? 41.836 76.692 65.271 1.00 42.38 179 GLU B CA 1
ATOM 3829 C C . GLU B 1 180 ? 43.318 76.727 65.586 1.00 42.59 179 GLU B C 1
ATOM 3830 O O . GLU B 1 180 ? 44.124 76.807 64.675 1.00 43.93 179 GLU B O 1
ATOM 3836 N N . SER B 1 181 ? 43.663 76.669 66.880 1.00 41.43 180 SER B N 1
ATOM 3837 C CA . SER B 1 181 ? 45.053 76.597 67.339 1.00 41.51 180 SER B CA 1
ATOM 3838 C C . SER B 1 181 ? 45.169 75.903 68.710 1.00 39.67 180 SER B C 1
ATOM 3839 O O . SER B 1 181 ? 44.180 75.843 69.448 1.00 38.03 180 SER B O 1
ATOM 3842 N N . PRO B 1 182 ? 46.363 75.362 69.049 1.00 38.88 181 PRO B N 1
ATOM 3843 C CA . PRO B 1 182 ? 46.584 74.897 70.439 1.00 37.66 181 PRO B CA 1
ATOM 3844 C C . PRO B 1 182 ? 46.439 76.003 71.492 1.00 37.29 181 PRO B C 1
ATOM 3845 O O . PRO B 1 182 ? 45.925 75.733 72.580 1.00 35.95 181 PRO B O 1
ATOM 3849 N N . GLU B 1 183 ? 46.812 77.235 71.124 1.00 37.63 182 GLU B N 1
ATOM 3850 C CA A GLU B 1 183 ? 46.721 78.385 72.023 0.70 38.13 182 GLU B CA 1
ATOM 3851 C CA B GLU B 1 183 ? 46.702 78.434 71.999 0.30 38.17 182 GLU B CA 1
ATOM 3852 C C . GLU B 1 183 ? 45.259 78.739 72.428 1.00 37.08 182 GLU B C 1
ATOM 3853 O O . GLU B 1 183 ? 44.992 79.052 73.601 1.00 36.47 182 GLU B O 1
ATOM 3864 N N . GLU B 1 184 ? 44.331 78.651 71.473 1.00 36.26 183 GLU B N 1
ATOM 3865 C CA . GLU B 1 184 ? 42.873 78.780 71.733 1.00 35.42 183 GLU B CA 1
ATOM 3866 C C . GLU B 1 184 ? 42.382 77.674 72.698 1.00 32.06 183 GLU B C 1
ATOM 3867 O O . GLU B 1 184 ? 41.591 77.957 73.574 1.00 30.32 183 GLU B O 1
ATOM 3873 N N . ALA B 1 185 ? 42.846 76.433 72.530 1.00 31.07 184 ALA B N 1
ATOM 3874 C CA . ALA B 1 185 ? 42.480 75.330 73.469 1.00 28.73 184 ALA B CA 1
ATOM 3875 C C . ALA B 1 185 ? 42.995 75.596 74.880 1.00 29.06 184 ALA B C 1
ATOM 3876 O O . ALA B 1 185 ? 42.245 75.448 75.853 1.00 26.54 184 ALA B O 1
ATOM 3878 N N . THR B 1 186 ? 44.280 75.944 74.975 1.00 30.22 185 THR B N 1
ATOM 3879 C CA . THR B 1 186 ? 44.902 76.308 76.250 1.00 31.33 185 THR B CA 1
ATOM 3880 C C . THR B 1 186 ? 44.132 77.404 77.004 1.00 30.39 185 THR B C 1
ATOM 3881 O O . THR B 1 186 ? 43.891 77.266 78.193 1.00 29.66 185 THR B O 1
ATOM 3885 N N . LYS B 1 187 ? 43.759 78.471 76.307 1.00 30.62 186 LYS B N 1
ATOM 3886 C CA . LYS B 1 187 ? 42.985 79.568 76.920 1.00 31.80 186 LYS B CA 1
ATOM 3887 C C . LYS B 1 187 ? 41.662 79.082 77.535 1.00 30.84 186 LYS B C 1
ATOM 3888 O O . LYS B 1 187 ? 41.356 79.416 78.684 1.00 30.59 186 LYS B O 1
ATOM 3894 N N . GLN B 1 188 ? 40.922 78.253 76.811 1.00 30.16 187 GLN B N 1
ATOM 3895 C CA . GLN B 1 188 ? 39.645 77.707 77.352 1.00 29.36 187 GLN B CA 1
ATOM 3896 C C . GLN B 1 188 ? 39.879 76.724 78.502 1.00 28.50 187 GLN B C 1
ATOM 3897 O O . GLN B 1 188 ? 39.158 76.756 79.483 1.00 26.97 187 GLN B O 1
ATOM 3903 N N . ALA B 1 189 ? 40.919 75.898 78.372 1.00 29.06 188 ALA B N 1
ATOM 3904 C CA . ALA B 1 189 ? 41.308 74.955 79.435 1.00 28.51 188 ALA B CA 1
ATOM 3905 C C . ALA B 1 189 ? 41.691 75.666 80.748 1.00 29.47 188 ALA B C 1
ATOM 3906 O O . ALA B 1 189 ? 41.323 75.179 81.815 1.00 28.33 188 ALA B O 1
ATOM 3908 N N . GLU B 1 190 ? 42.360 76.826 80.678 1.00 31.12 189 GLU B N 1
ATOM 3909 C CA . GLU B 1 190 ? 42.668 77.604 81.893 1.00 33.00 189 GLU B CA 1
ATOM 3910 C C . GLU B 1 190 ? 41.396 78.100 82.618 1.00 31.63 189 GLU B C 1
ATOM 3911 O O . GLU B 1 190 ? 41.346 78.079 83.845 1.00 31.35 189 GLU B O 1
ATOM 3917 N N . TRP B 1 191 ? 40.406 78.571 81.871 1.00 30.06 190 TRP B N 1
ATOM 3918 C CA . TRP B 1 191 ? 39.152 78.985 82.502 1.00 29.39 190 TRP B CA 1
ATOM 3919 C C . TRP B 1 191 ? 38.446 77.765 83.099 1.00 27.45 190 TRP B C 1
ATOM 3920 O O . TRP B 1 191 ? 37.994 77.806 84.251 1.00 28.32 190 TRP B O 1
ATOM 3931 N N . ALA B 1 192 ? 38.352 76.679 82.346 1.00 26.37 191 ALA B N 1
ATOM 3932 C CA . ALA B 1 192 ? 37.690 75.443 82.855 1.00 25.07 191 ALA B CA 1
ATOM 3933 C C . ALA B 1 192 ? 38.344 74.911 84.117 1.00 25.36 191 ALA B C 1
A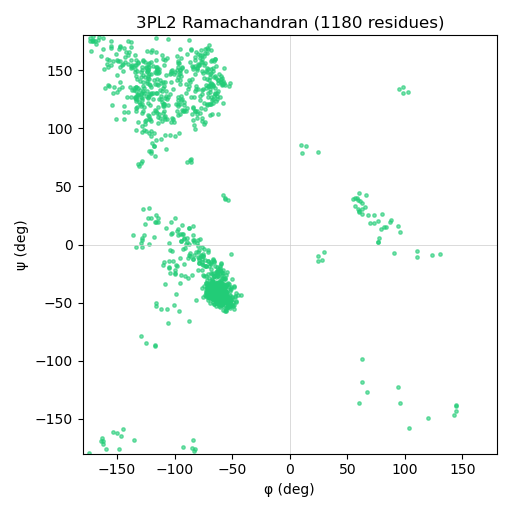TOM 3934 O O . ALA B 1 192 ? 37.637 74.526 85.068 1.00 23.96 191 ALA B O 1
ATOM 3936 N N . LEU B 1 193 ? 39.685 74.896 84.149 1.00 25.75 192 LEU B N 1
ATOM 3937 C CA . LEU B 1 193 ? 40.401 74.401 85.336 1.00 26.42 192 LEU B CA 1
ATOM 3938 C C . LEU B 1 193 ? 40.104 75.184 86.620 1.00 28.27 192 LEU B C 1
ATOM 3939 O O . LEU B 1 193 ? 40.100 74.578 87.692 1.00 30.11 192 LEU B O 1
ATOM 3944 N N . GLN B 1 194 ? 39.869 76.497 86.475 1.00 28.87 193 GLN B N 1
ATOM 3945 C CA A GLN B 1 194 ? 39.459 77.367 87.581 0.50 30.03 193 GLN B CA 1
ATOM 3946 C CA B GLN B 1 194 ? 39.453 77.380 87.571 0.50 30.05 193 GLN B CA 1
ATOM 3947 C C . GLN B 1 194 ? 38.028 77.091 88.059 1.00 29.63 193 GLN B C 1
ATOM 3948 O O . GLN B 1 194 ? 37.635 77.578 89.131 1.00 29.95 193 GLN B O 1
ATOM 3959 N N . HIS B 1 195 ? 37.257 76.322 87.272 1.00 28.03 194 HIS B N 1
ATOM 3960 C CA . HIS B 1 195 ? 35.886 75.945 87.605 1.00 27.70 194 HIS B CA 1
ATOM 3961 C C . HIS B 1 195 ? 35.658 74.430 87.784 1.00 26.77 194 HIS B C 1
ATOM 3962 O O . HIS B 1 195 ? 34.510 73.968 87.781 1.00 27.37 194 HIS B O 1
ATOM 3969 N N . SER B 1 196 ? 36.740 73.689 88.024 1.00 26.34 195 SER B N 1
ATOM 3970 C CA . SER B 1 196 ? 36.734 72.232 88.195 1.00 26.00 195 SER B CA 1
ATOM 3971 C C . SER B 1 196 ? 37.316 71.773 89.541 1.00 26.75 195 SER B C 1
ATOM 3972 O O . SER B 1 196 ? 38.131 72.471 90.158 1.00 26.71 195 SER B O 1
ATOM 3975 N N . THR B 1 197 ? 36.903 70.580 89.974 1.00 26.61 196 THR B N 1
ATOM 3976 C CA . THR B 1 197 ? 37.506 69.911 91.130 1.00 26.58 196 THR B CA 1
ATOM 3977 C C . THR B 1 197 ? 38.446 68.755 90.756 1.00 26.91 196 THR B C 1
ATOM 3978 O O . THR B 1 197 ? 39.360 68.445 91.548 1.00 27.47 196 THR B O 1
ATOM 3982 N N . VAL B 1 198 ? 38.260 68.155 89.573 1.00 25.35 197 VAL B N 1
ATOM 3983 C CA . VAL B 1 198 ? 39.075 67.038 89.105 1.00 25.49 197 VAL B CA 1
ATOM 3984 C C . VAL B 1 198 ? 39.447 67.288 87.636 1.00 24.72 197 VAL B C 1
ATOM 3985 O O . VAL B 1 198 ? 38.593 67.726 86.843 1.00 23.91 197 VAL B O 1
ATOM 3989 N N . ALA B 1 199 ? 40.719 67.071 87.287 1.00 24.72 198 ALA B N 1
ATOM 3990 C CA . ALA B 1 199 ? 41.142 67.096 85.915 1.00 25.38 198 ALA B CA 1
ATOM 3991 C C . ALA B 1 199 ? 41.772 65.780 85.546 1.00 25.73 198 ALA B C 1
ATOM 3992 O O . ALA B 1 199 ? 42.583 65.234 86.328 1.00 28.01 198 ALA B O 1
ATOM 3994 N N . VAL B 1 200 ? 41.439 65.291 84.353 1.00 25.08 199 VAL B N 1
ATOM 3995 C CA . VAL B 1 200 ? 41.910 64.001 83.835 1.00 25.58 199 VAL B CA 1
ATOM 3996 C C . VAL B 1 200 ? 42.442 64.170 82.424 1.00 25.92 199 VAL B C 1
ATOM 3997 O O . VAL B 1 200 ? 41.734 64.678 81.574 1.00 25.87 199 VAL B O 1
ATOM 4001 N N . GLY B 1 201 ? 43.702 63.806 82.186 1.00 26.33 200 GLY B N 1
ATOM 4002 C CA . GLY B 1 201 ? 44.236 63.836 80.832 1.00 26.54 200 GLY B CA 1
ATOM 4003 C C . GLY B 1 201 ? 45.510 63.040 80.673 1.00 28.01 200 GLY B C 1
ATOM 4004 O O . GLY B 1 201 ? 46.199 62.743 81.640 1.00 28.46 200 GLY B O 1
ATOM 4005 N N . ASN B 1 202 ? 45.817 62.744 79.421 1.00 29.41 201 ASN B N 1
ATOM 4006 C CA . ASN B 1 202 ? 47.065 62.135 79.057 1.00 30.85 201 ASN B CA 1
ATOM 4007 C C . ASN B 1 202 ? 48.169 63.201 78.944 1.00 31.69 201 ASN B C 1
ATOM 4008 O O . ASN B 1 202 ? 47.927 64.368 79.224 1.00 30.84 201 ASN B O 1
ATOM 4013 N N . LYS B 1 203 ? 49.374 62.791 78.528 1.00 32.44 202 LYS B N 1
ATOM 4014 C CA . LYS B 1 203 ? 50.524 63.682 78.461 1.00 33.46 202 LYS B CA 1
ATOM 4015 C C . LYS B 1 203 ? 50.319 64.907 77.574 1.00 33.52 202 LYS B C 1
ATOM 4016 O O . LYS B 1 203 ? 50.593 66.040 77.990 1.00 34.07 202 LYS B O 1
ATOM 4018 N N . GLU B 1 204 ? 49.855 64.660 76.356 1.00 33.84 203 GLU B N 1
ATOM 4019 C CA . GLU B 1 204 ? 49.614 65.707 75.359 1.00 35.07 203 GLU B CA 1
ATOM 4020 C C . GLU B 1 204 ? 48.513 66.671 75.783 1.00 32.56 203 GLU B C 1
ATOM 4021 O O . GLU B 1 204 ? 48.574 67.852 75.486 1.00 32.46 203 GLU B O 1
ATOM 4027 N N . GLU B 1 205 ? 47.516 66.145 76.485 1.00 31.81 204 GLU B N 1
ATOM 4028 C CA . GLU B 1 205 ? 46.430 66.969 77.053 1.00 30.92 204 GLU B CA 1
ATOM 4029 C C . GLU B 1 205 ? 46.898 67.854 78.217 1.00 31.91 204 GLU B C 1
ATOM 4030 O O . GLU B 1 205 ? 46.489 69.023 78.325 1.00 30.28 204 GLU B O 1
ATOM 4036 N N . CYS B 1 206 ? 47.750 67.306 79.085 1.00 33.57 205 CYS B N 1
ATOM 4037 C CA . CYS B 1 206 ? 48.393 68.115 80.135 1.00 34.76 205 CYS B CA 1
ATOM 4038 C C . CYS B 1 206 ? 49.310 69.194 79.569 1.00 35.94 205 CYS B C 1
ATOM 4039 O O . CYS B 1 206 ? 49.349 70.283 80.124 1.00 35.46 205 CYS B O 1
ATOM 4042 N N . GLU B 1 207 ? 50.012 68.898 78.455 1.00 36.49 206 GLU B N 1
ATOM 4043 C CA . GLU B 1 207 ? 50.827 69.891 77.751 1.00 37.85 206 GLU B CA 1
ATOM 4044 C C . GLU B 1 207 ? 49.958 71.056 77.272 1.00 36.59 206 GLU B C 1
ATOM 4045 O O . GLU B 1 207 ? 50.308 72.219 77.500 1.00 36.97 206 GLU B O 1
ATOM 4051 N N . ILE B 1 208 ? 48.831 70.745 76.625 1.00 35.19 207 ILE B N 1
ATOM 4052 C CA . ILE B 1 208 ? 47.882 71.795 76.220 1.00 34.03 207 ILE B CA 1
ATOM 4053 C C . ILE B 1 208 ? 47.349 72.598 77.417 1.00 33.16 207 ILE B C 1
ATOM 4054 O O . ILE B 1 208 ? 47.330 73.837 77.359 1.00 33.26 207 ILE B O 1
ATOM 4059 N N . ALA B 1 209 ? 46.938 71.897 78.481 1.00 31.48 208 ALA B N 1
ATOM 4060 C CA . ALA B 1 209 ? 46.279 72.525 79.635 1.00 30.92 208 ALA B CA 1
ATOM 4061 C C . ALA B 1 209 ? 47.184 73.409 80.521 1.00 31.53 208 ALA B C 1
ATOM 4062 O O . ALA B 1 209 ? 46.770 74.487 80.925 1.00 30.86 208 ALA B O 1
ATOM 4064 N N . VAL B 1 210 ? 48.376 72.906 80.862 1.00 32.31 209 VAL B N 1
ATOM 4065 C CA . VAL B 1 210 ? 49.292 73.539 81.843 1.00 33.12 209 VAL B CA 1
ATOM 4066 C C . VAL B 1 210 ? 50.788 73.579 81.413 1.00 35.21 209 VAL B C 1
ATOM 4067 O O . VAL B 1 210 ? 51.630 73.955 82.208 1.00 35.73 209 VAL B O 1
ATOM 4071 N N . GLY B 1 211 ? 51.104 73.219 80.169 1.00 36.32 210 GLY B N 1
ATOM 4072 C CA . GLY B 1 211 ? 52.458 73.283 79.665 1.00 38.33 210 GLY B CA 1
ATOM 4073 C C . GLY B 1 211 ? 53.489 72.396 80.344 1.00 39.89 210 GLY B C 1
ATOM 4074 O O . GLY B 1 211 ? 54.685 72.726 80.298 1.00 41.14 210 GLY B O 1
ATOM 4075 N N . GLU B 1 212 ? 53.041 71.279 80.936 1.00 39.48 211 GLU B N 1
ATOM 4076 C CA . GLU B 1 212 ? 53.931 70.236 81.468 1.00 41.24 211 GLU B CA 1
ATOM 4077 C C . GLU B 1 212 ? 53.593 68.894 80.833 1.00 42.05 211 GLU B C 1
ATOM 4078 O O . GLU B 1 212 ? 52.421 68.585 80.601 1.00 40.25 211 GLU B O 1
ATOM 4084 N N . THR B 1 213 ? 54.640 68.118 80.540 1.00 44.48 212 THR B N 1
ATOM 4085 C CA . THR B 1 213 ? 54.532 66.796 79.920 1.00 45.97 212 THR B CA 1
ATOM 4086 C C . THR B 1 213 ? 54.872 65.664 80.924 1.00 46.61 212 THR B C 1
ATOM 4087 O O . THR B 1 213 ? 54.267 64.579 80.841 1.00 47.31 212 THR B O 1
ATOM 4091 N N . GLU B 1 214 ? 55.804 65.913 81.855 1.00 47.44 213 GLU B N 1
ATOM 4092 C CA . GLU B 1 214 ? 56.127 64.969 82.940 1.00 47.76 213 GLU B CA 1
ATOM 4093 C C . GLU B 1 214 ? 54.980 64.914 83.945 1.00 45.94 213 GLU B C 1
ATOM 4094 O O . GLU B 1 214 ? 54.577 65.958 84.451 1.00 45.44 213 GLU B O 1
ATOM 4096 N N . PRO B 1 215 ? 54.462 63.703 84.257 1.00 45.66 214 PRO B N 1
ATOM 4097 C CA . PRO B 1 215 ? 53.203 63.602 85.037 1.00 43.31 214 PRO B CA 1
ATOM 4098 C C . PRO B 1 215 ? 53.209 64.213 86.458 1.00 42.50 214 PRO B C 1
ATOM 4099 O O . PRO B 1 215 ? 52.162 64.709 86.903 1.00 41.17 214 PRO B O 1
ATOM 4103 N N . GLU B 1 216 ? 54.357 64.211 87.148 1.00 41.96 215 GLU B N 1
ATOM 4104 C CA . GLU B 1 216 ? 54.446 64.848 88.482 1.00 41.36 215 GLU B CA 1
ATOM 4105 C C . GLU B 1 216 ? 54.326 66.385 88.431 1.00 39.78 215 GLU B C 1
ATOM 4106 O O . GLU B 1 216 ? 53.595 66.987 89.235 1.00 37.93 215 GLU B O 1
ATOM 4112 N N . ARG B 1 217 ? 55.015 67.007 87.480 1.00 39.31 216 ARG B N 1
ATOM 4113 C CA . ARG B 1 217 ? 54.963 68.474 87.293 1.00 39.52 216 ARG B CA 1
ATOM 4114 C C . ARG B 1 217 ? 53.595 68.950 86.771 1.00 36.52 216 ARG B C 1
ATOM 4115 O O . ARG B 1 217 ? 53.116 70.027 87.158 1.00 35.75 216 ARG B O 1
ATOM 4123 N N . ALA B 1 218 ? 53.030 68.179 85.852 1.00 35.22 217 ALA B N 1
ATOM 4124 C CA . ALA B 1 218 ? 51.660 68.411 85.326 1.00 33.87 217 ALA B CA 1
ATOM 4125 C C . ALA B 1 218 ? 50.627 68.360 86.443 1.00 33.01 217 ALA B C 1
ATOM 4126 O O . ALA B 1 218 ? 49.757 69.254 86.533 1.00 33.16 217 ALA B O 1
ATOM 4128 N N . GLY B 1 219 ? 50.747 67.346 87.310 1.00 32.73 218 GLY B N 1
ATOM 4129 C CA . GLY B 1 219 ? 49.861 67.192 88.455 1.00 32.79 218 GLY B CA 1
ATOM 4130 C C . GLY B 1 219 ? 49.954 68.373 89.410 1.00 33.49 218 GLY B C 1
ATOM 4131 O O . GLY B 1 219 ? 48.923 68.925 89.794 1.00 33.33 218 GLY B O 1
ATOM 4132 N N . ARG B 1 220 ? 51.170 68.771 89.783 1.00 33.95 219 ARG B N 1
ATOM 4133 C CA . ARG B 1 220 ? 51.367 69.983 90.623 1.00 35.06 219 ARG B CA 1
ATOM 4134 C C . ARG B 1 220 ? 50.832 71.274 89.948 1.00 34.50 219 ARG B C 1
ATOM 4135 O O . ARG B 1 220 ? 50.260 72.140 90.625 1.00 35.23 219 ARG B O 1
ATOM 4137 N N . ALA B 1 221 ? 51.039 71.390 88.636 1.00 34.34 220 ALA B N 1
ATOM 4138 C CA . ALA B 1 221 ? 50.551 72.515 87.834 1.00 33.72 220 ALA B CA 1
ATOM 4139 C C . ALA B 1 221 ? 49.005 72.564 87.836 1.00 32.01 220 ALA B C 1
ATOM 4140 O O . ALA B 1 221 ? 48.438 73.611 88.037 1.00 32.04 220 ALA B O 1
ATOM 4142 N N . LEU B 1 222 ? 48.365 71.415 87.657 1.00 30.89 221 LEU B N 1
ATOM 4143 C CA . LEU B 1 222 ? 46.880 71.287 87.673 1.00 30.07 221 LEU B CA 1
ATOM 4144 C C . LEU B 1 222 ? 46.296 71.617 89.044 1.00 30.62 221 LEU B C 1
ATOM 4145 O O . LEU B 1 222 ? 45.229 72.252 89.112 1.00 30.67 221 LEU B O 1
ATOM 4150 N N . LEU B 1 223 ? 46.982 71.195 90.122 1.00 31.30 222 LEU B N 1
ATOM 4151 C CA . LEU B 1 223 ? 46.585 71.560 91.504 1.00 32.53 222 LEU B CA 1
ATOM 4152 C C . LEU B 1 223 ? 46.660 73.074 91.766 1.00 33.88 222 LEU B C 1
ATOM 4153 O O . LEU B 1 223 ? 45.737 73.643 92.372 1.00 32.75 222 LEU B O 1
ATOM 4158 N N . GLU B 1 224 ? 47.707 73.720 91.246 1.00 35.97 223 GLU B N 1
ATOM 4159 C CA . GLU B 1 224 ? 47.863 75.191 91.334 1.00 38.22 223 GLU B CA 1
ATOM 4160 C C . GLU B 1 224 ? 46.750 75.970 90.645 1.00 38.26 223 GLU B C 1
ATOM 4161 O O . GLU B 1 224 ? 46.370 77.046 91.140 1.00 38.99 223 GLU B O 1
ATOM 4167 N N . ARG B 1 225 ? 46.228 75.424 89.531 1.00 38.16 224 ARG B N 1
ATOM 4168 C CA A ARG B 1 225 ? 45.089 76.021 88.814 0.50 37.76 224 ARG B CA 1
ATOM 4169 C CA B ARG B 1 225 ? 45.092 76.023 88.815 0.50 37.82 224 ARG B CA 1
ATOM 4170 C C . ARG B 1 225 ? 43.794 75.921 89.610 1.00 37.22 224 ARG B C 1
ATOM 4171 O O . ARG B 1 225 ? 42.857 76.673 89.364 1.00 38.02 224 ARG B O 1
ATOM 4186 N N . GLY B 1 226 ? 43.721 74.972 90.542 1.00 37.14 225 GLY B N 1
ATOM 4187 C CA . GLY B 1 226 ? 42.606 74.909 91.501 1.00 36.02 225 GLY B CA 1
ATOM 4188 C C . GLY B 1 226 ? 41.914 73.588 91.669 1.00 34.76 225 GLY B C 1
ATOM 4189 O O . GLY B 1 226 ? 41.093 73.478 92.570 1.00 35.19 225 GLY B O 1
ATOM 4190 N N . VAL B 1 227 ? 42.213 72.578 90.843 1.00 33.25 226 VAL B N 1
ATOM 4191 C CA . VAL B 1 227 ? 41.596 71.240 91.049 1.00 31.90 226 VAL B CA 1
ATOM 4192 C C . VAL B 1 227 ? 42.136 70.592 92.332 1.00 32.57 226 VAL B C 1
ATOM 4193 O O . VAL B 1 227 ? 43.257 70.897 92.755 1.00 32.91 226 VAL B O 1
ATOM 4197 N N . GLU B 1 228 ? 41.310 69.755 92.959 1.00 32.15 227 GLU B N 1
ATOM 4198 C CA A GLU B 1 228 ? 41.634 69.017 94.193 0.50 32.70 227 GLU B CA 1
ATOM 4199 C CA B GLU B 1 228 ? 41.703 69.037 94.179 0.50 32.77 227 GLU B CA 1
ATOM 4200 C C . GLU B 1 228 ? 42.286 67.654 93.874 1.00 32.38 227 GLU B C 1
ATOM 4201 O O . GLU B 1 228 ? 42.915 67.062 94.728 1.00 31.49 227 GLU B O 1
ATOM 4212 N N . LEU B 1 229 ? 42.066 67.152 92.651 1.00 30.58 228 LEU B N 1
ATOM 4213 C CA . LEU B 1 229 ? 42.544 65.828 92.199 1.00 30.10 228 LEU B CA 1
ATOM 4214 C C . LEU B 1 229 ? 42.939 65.915 90.723 1.00 29.29 228 LEU B C 1
ATOM 4215 O O . LEU B 1 229 ? 42.105 66.244 89.896 1.00 28.16 228 LEU B O 1
ATOM 4220 N N . ALA B 1 230 ? 44.207 65.637 90.420 1.00 29.71 229 ALA B N 1
ATOM 4221 C CA . ALA B 1 230 ? 44.746 65.684 89.065 1.00 30.16 229 ALA B CA 1
ATOM 4222 C C . ALA B 1 230 ? 45.039 64.223 88.741 1.00 31.15 229 ALA B C 1
ATOM 4223 O O . ALA B 1 230 ? 45.744 63.543 89.540 1.00 31.11 229 ALA B O 1
ATOM 4225 N N . ILE B 1 231 ? 44.534 63.750 87.601 1.00 30.23 230 ILE B N 1
ATOM 4226 C CA . ILE B 1 231 ? 44.739 62.373 87.148 1.00 32.00 230 ILE B CA 1
ATOM 4227 C C . ILE B 1 231 ? 45.483 62.422 85.815 1.00 32.41 230 ILE B C 1
ATOM 4228 O O . ILE B 1 231 ? 44.924 62.892 84.855 1.00 31.40 230 ILE B O 1
ATOM 4233 N N . VAL B 1 232 ? 46.729 61.947 85.788 1.00 33.51 231 VAL B N 1
ATOM 4234 C CA . VAL B 1 232 ? 47.579 61.969 84.596 1.00 34.89 231 VAL B CA 1
ATOM 4235 C C . VAL B 1 232 ? 47.743 60.548 84.087 1.00 37.24 231 VAL B C 1
ATOM 4236 O O . VAL B 1 232 ? 48.353 59.684 84.791 1.00 37.64 231 VAL B O 1
ATOM 4240 N N . LYS B 1 233 ? 47.218 60.304 82.881 1.00 38.50 232 LYS B N 1
ATOM 4241 C CA . LYS B 1 233 ? 47.324 58.995 82.247 1.00 40.93 232 LYS B CA 1
ATOM 4242 C C . LYS B 1 233 ? 48.653 58.915 81.505 1.00 43.86 232 LYS B C 1
ATOM 4243 O O . LYS B 1 233 ? 48.960 59.791 80.698 1.00 43.09 232 LYS B O 1
ATOM 4249 N N . GLN B 1 234 ? 49.428 57.867 81.782 1.00 47.12 233 GLN B N 1
ATOM 4250 C CA . GLN B 1 234 ? 50.813 57.720 81.290 1.00 49.77 233 GLN B CA 1
ATOM 4251 C C . GLN B 1 234 ? 51.018 56.508 80.340 1.00 51.55 233 GLN B C 1
ATOM 4252 O O . GLN B 1 234 ? 52.160 56.038 80.178 1.00 53.20 233 GLN B O 1
ATOM 4258 N N . GLY B 1 235 ? 49.939 55.984 79.746 1.00 52.14 234 GLY B N 1
ATOM 4259 C CA . GLY B 1 235 ? 50.027 54.891 78.763 1.00 53.04 234 GLY B CA 1
ATOM 4260 C C . GLY B 1 235 ? 50.507 53.587 79.398 1.00 54.61 234 GLY B C 1
ATOM 4261 O O . GLY B 1 235 ? 49.950 53.168 80.425 1.00 55.05 234 GLY B O 1
ATOM 4262 N N . PRO B 1 236 ? 51.575 52.963 78.840 1.00 56.03 235 PRO B N 1
ATOM 4263 C CA . PRO B 1 236 ? 52.075 51.721 79.431 1.00 57.02 235 PRO B CA 1
ATOM 4264 C C . PRO B 1 236 ? 52.705 51.863 80.835 1.00 57.13 235 PRO B C 1
ATOM 4265 O O . PRO B 1 236 ? 52.922 50.845 81.489 1.00 58.54 235 PRO B O 1
ATOM 4269 N N . LYS B 1 237 ? 52.985 53.093 81.291 1.00 55.51 236 LYS B N 1
ATOM 4270 C CA . LYS B 1 237 ? 53.489 53.342 82.654 1.00 55.04 236 LYS B CA 1
ATOM 4271 C C . LYS B 1 237 ? 52.342 53.549 83.688 1.00 52.69 236 LYS B C 1
ATOM 4272 O O . LYS B 1 237 ? 52.614 53.877 84.847 1.00 53.33 236 LYS B O 1
ATOM 4278 N N . GLY B 1 238 ? 51.080 53.365 83.268 1.00 49.91 237 GLY B N 1
ATOM 4279 C CA . GLY B 1 238 ? 49.910 53.351 84.166 1.00 47.61 237 GLY B CA 1
ATOM 4280 C C . GLY B 1 238 ? 49.195 54.686 84.255 1.00 44.66 237 GLY B C 1
ATOM 4281 O O . GLY B 1 238 ? 48.964 55.326 83.214 1.00 43.60 237 GLY B O 1
ATOM 4282 N N . VAL B 1 239 ? 48.822 55.074 85.490 1.00 42.88 238 VAL B N 1
ATOM 4283 C CA A VAL B 1 239 ? 48.189 56.367 85.778 0.50 41.07 238 VAL B CA 1
ATOM 4284 C CA B VAL B 1 239 ? 48.183 56.368 85.779 0.50 41.11 238 VAL B CA 1
ATOM 4285 C C . VAL B 1 239 ? 48.733 56.913 87.099 1.00 41.77 238 VAL B C 1
ATOM 4286 O O . VAL B 1 239 ? 49.085 56.127 88.014 1.00 43.07 238 VAL B O 1
ATOM 4301 N N . ALA B 1 241 ? 47.682 59.692 90.201 1.00 37.88 240 ALA B N 1
ATOM 4302 C CA . ALA B 1 241 ? 46.707 60.592 90.847 1.00 36.77 240 ALA B CA 1
ATOM 4303 C C . ALA B 1 241 ? 47.432 61.408 91.923 1.00 36.47 240 ALA B C 1
ATOM 4304 O O . ALA B 1 241 ? 48.251 60.841 92.685 1.00 38.23 240 ALA B O 1
ATOM 4319 N N . THR B 1 243 ? 46.743 64.680 94.883 1.00 34.75 242 THR B N 1
ATOM 4320 C CA . THR B 1 243 ? 45.993 65.665 95.656 1.00 34.83 242 THR B CA 1
ATOM 4321 C C . THR B 1 243 ? 47.020 66.493 96.456 1.00 36.40 242 THR B C 1
ATOM 4322 O O . THR B 1 243 ? 48.224 66.250 96.384 1.00 35.17 242 THR B O 1
ATOM 4326 N N . LYS B 1 244 ? 46.527 67.446 97.242 1.00 37.47 243 LYS B N 1
ATOM 4327 C CA . LYS B 1 244 ? 47.354 68.233 98.160 1.00 40.11 243 LYS B CA 1
ATOM 4328 C C . LYS B 1 244 ? 47.993 67.436 99.304 1.00 41.70 243 LYS B C 1
ATOM 4329 O O . LYS B 1 244 ? 48.947 67.907 99.895 1.00 43.47 243 LYS B O 1
ATOM 4335 N N . ASP B 1 245 ? 47.468 66.246 99.596 1.00 42.22 244 ASP B N 1
ATOM 4336 C CA . ASP B 1 245 ? 47.925 65.368 100.678 1.00 44.15 244 ASP B CA 1
ATOM 4337 C C . ASP B 1 245 ? 48.638 64.097 100.207 1.00 44.64 244 ASP B C 1
ATOM 4338 O O . ASP B 1 245 ? 49.343 63.488 100.983 1.00 46.05 244 ASP B O 1
ATOM 4343 N N . GLU B 1 246 ? 48.471 63.722 98.941 1.00 44.09 245 GLU B N 1
ATOM 4344 C CA . GLU B 1 246 ? 48.681 62.346 98.470 1.00 44.85 245 GLU B CA 1
ATOM 4345 C C . GLU B 1 246 ? 49.192 62.375 97.024 1.00 44.06 245 GLU B C 1
ATOM 4346 O O . GLU B 1 246 ? 48.730 63.188 96.233 1.00 41.48 245 GLU B O 1
ATOM 4352 N N . THR B 1 247 ? 50.153 61.507 96.704 1.00 45.34 246 THR B N 1
ATOM 4353 C CA . THR B 1 247 ? 50.549 61.209 95.309 1.00 45.09 246 THR B CA 1
ATOM 4354 C C . THR B 1 247 ? 50.626 59.697 95.176 1.00 46.39 246 THR B C 1
ATOM 4355 O O . THR B 1 247 ? 51.350 59.049 95.934 1.00 47.15 246 THR B O 1
ATOM 4359 N N . VAL B 1 248 ? 49.899 59.159 94.199 1.00 46.61 247 VAL B N 1
ATOM 4360 C CA . VAL B 1 248 ? 49.701 57.722 94.023 1.00 48.28 247 VAL B CA 1
ATOM 4361 C C . VAL B 1 248 ? 49.929 57.395 92.539 1.00 48.00 247 VAL B C 1
ATOM 4362 O O . VAL B 1 248 ? 49.400 58.096 91.663 1.00 46.48 247 VAL B O 1
ATOM 4366 N N . GLU B 1 249 ? 50.728 56.355 92.278 1.00 49.58 248 GLU B N 1
ATOM 4367 C CA . GLU B 1 249 ? 50.918 55.773 90.945 1.00 50.11 248 GLU B CA 1
ATOM 4368 C C . GLU B 1 249 ? 50.382 54.330 90.963 1.00 50.28 248 GLU B C 1
ATOM 4369 O O . GLU B 1 249 ? 50.708 53.571 91.884 1.00 51.08 248 GLU B O 1
ATOM 4375 N N . VAL B 1 250 ? 49.549 53.975 89.978 1.00 48.78 249 VAL B N 1
ATOM 4376 C CA . VAL B 1 250 ? 49.108 52.591 89.740 1.00 49.82 249 VAL B CA 1
ATOM 4377 C C . VAL B 1 250 ? 49.562 52.134 88.350 1.00 50.33 249 VAL B C 1
ATOM 4378 O O . VAL B 1 250 ? 49.270 52.845 87.381 1.00 49.58 249 VAL B O 1
ATOM 4382 N N . PRO B 1 251 ? 50.209 50.938 88.233 1.00 52.53 250 PRO B N 1
ATOM 4383 C CA . PRO B 1 251 ? 50.541 50.400 86.898 1.00 53.13 250 PRO B CA 1
ATOM 4384 C C . PRO B 1 251 ? 49.306 49.965 86.082 1.00 52.66 250 PRO B C 1
ATOM 4385 O O . PRO B 1 251 ? 48.196 49.882 86.633 1.00 51.99 250 PRO B O 1
ATOM 4389 N N . PRO B 1 252 ? 49.485 49.703 84.769 1.00 53.01 251 PRO B N 1
ATOM 4390 C CA . PRO B 1 252 ? 48.353 49.293 83.943 1.00 52.39 251 PRO B CA 1
ATOM 4391 C C . PRO B 1 252 ? 47.883 47.849 84.182 1.00 53.46 251 PRO B C 1
ATOM 4392 O O . PRO B 1 252 ? 48.562 47.071 84.867 1.00 54.42 251 PRO B O 1
ATOM 4396 N N . PHE B 1 253 ? 46.707 47.529 83.633 1.00 52.55 252 PHE B N 1
ATOM 4397 C CA . PHE B 1 253 ? 46.222 46.148 83.565 1.00 53.65 252 PHE B CA 1
ATOM 4398 C C . PHE B 1 253 ? 46.569 45.619 82.171 1.00 54.10 252 PHE B C 1
ATOM 4399 O O . PHE B 1 253 ? 46.094 46.176 81.167 1.00 52.68 252 PHE B O 1
ATOM 4407 N N . PHE B 1 254 ? 47.388 44.557 82.115 1.00 55.64 253 PHE B N 1
ATOM 4408 C CA . PHE B 1 254 ? 47.847 43.986 80.840 1.00 56.74 253 PHE B CA 1
ATOM 4409 C C . PHE B 1 254 ? 46.739 43.162 80.169 1.00 56.08 253 PHE B C 1
ATOM 4410 O O . PHE B 1 254 ? 46.079 42.334 80.824 1.00 56.26 253 PHE B O 1
ATOM 4418 N N . VAL B 1 255 ? 46.549 43.411 78.866 1.00 54.75 254 VAL B N 1
ATOM 4419 C CA . VAL B 1 255 ? 45.564 42.728 78.016 1.00 54.09 254 VAL B CA 1
ATOM 4420 C C . VAL B 1 255 ? 46.053 42.657 76.559 1.00 53.78 254 VAL B C 1
ATOM 4421 O O . VAL B 1 255 ? 46.892 43.456 76.140 1.00 52.85 254 VAL B O 1
ATOM 4425 N N . ASP B 1 256 ? 45.502 41.713 75.800 1.00 54.15 255 ASP B N 1
ATOM 4426 C CA . ASP B 1 256 ? 45.692 41.664 74.343 1.00 54.26 255 ASP B CA 1
ATOM 4427 C C . ASP B 1 256 ? 44.715 42.670 73.715 1.00 51.96 255 ASP B C 1
ATOM 4428 O O . ASP B 1 256 ? 43.488 42.469 73.757 1.00 51.67 255 ASP B O 1
ATOM 4433 N N . VAL B 1 257 ? 45.254 43.775 73.187 1.00 50.19 256 VAL B N 1
ATOM 4434 C CA . VAL B 1 257 ? 44.440 44.916 72.711 1.00 47.09 256 VAL B CA 1
ATOM 4435 C C . VAL B 1 257 ? 43.916 44.633 71.298 1.00 46.32 256 VAL B C 1
ATOM 4436 O O . VAL B 1 257 ? 44.684 44.195 70.440 1.00 46.34 256 VAL B O 1
ATOM 4440 N N . ILE B 1 258 ? 42.618 44.888 71.069 1.00 44.16 257 ILE B N 1
ATOM 4441 C CA . ILE B 1 258 ? 42.018 44.868 69.718 1.00 43.29 257 ILE B CA 1
ATOM 4442 C C . ILE B 1 258 ? 41.773 46.305 69.279 1.00 41.61 257 ILE B C 1
ATOM 4443 O O . ILE B 1 258 ? 42.418 46.784 68.359 1.00 40.42 257 ILE B O 1
ATOM 4448 N N . ASN B 1 259 ? 40.841 46.985 69.954 1.00 40.37 258 ASN B N 1
ATOM 4449 C CA . ASN B 1 259 ? 40.514 48.394 69.684 1.00 38.98 258 ASN B CA 1
ATOM 4450 C C . ASN B 1 259 ? 40.650 49.189 70.982 1.00 37.78 258 ASN B C 1
ATOM 4451 O O . ASN B 1 259 ? 39.787 49.086 71.854 1.00 38.23 258 ASN B O 1
ATOM 4456 N N . GLY B 1 260 ? 41.702 50.006 71.091 1.00 36.69 259 GLY B N 1
ATOM 4457 C CA . GLY B 1 260 ? 41.927 50.881 72.262 1.00 35.42 259 GLY B CA 1
ATOM 4458 C C . GLY B 1 260 ? 40.961 52.067 72.386 1.00 33.69 259 GLY B C 1
ATOM 4459 O O . GLY B 1 260 ? 40.886 52.703 73.447 1.00 32.42 259 GLY B O 1
ATOM 4460 N N . LEU B 1 261 ? 40.222 52.378 71.318 1.00 33.18 260 LEU B N 1
ATOM 4461 C CA . LEU B 1 261 ? 39.258 53.488 71.337 1.00 31.99 260 LEU B CA 1
ATOM 4462 C C . LEU B 1 261 ? 38.191 53.294 72.400 1.00 31.04 260 LEU B C 1
ATOM 4463 O O . LEU B 1 261 ? 37.710 52.177 72.610 1.00 32.09 260 LEU B O 1
ATOM 4468 N N . GLY B 1 262 ? 37.857 54.398 73.058 1.00 29.70 261 GLY B N 1
ATOM 4469 C CA . GLY B 1 262 ? 36.934 54.416 74.185 1.00 29.05 261 GLY B CA 1
ATOM 4470 C C . GLY B 1 262 ? 37.487 53.915 75.497 1.00 28.71 261 GLY B C 1
ATOM 4471 O O . GLY B 1 262 ? 36.736 53.892 76.467 1.00 27.13 261 GLY B O 1
ATOM 4472 N N . ALA B 1 263 ? 38.773 53.531 75.568 1.00 28.20 262 ALA B N 1
ATOM 4473 C CA . ALA B 1 263 ? 39.331 52.985 76.813 1.00 28.71 262 ALA B CA 1
ATOM 4474 C C . ALA B 1 263 ? 39.334 54.084 77.879 1.00 28.08 262 ALA B C 1
ATOM 4475 O O . ALA B 1 263 ? 38.998 53.810 79.044 1.00 26.88 262 ALA B O 1
ATOM 4477 N N . GLY B 1 264 ? 39.692 55.315 77.470 1.00 27.07 263 GLY B N 1
ATOM 4478 C CA . GLY B 1 264 ? 39.610 56.474 78.323 1.00 26.50 263 GLY B CA 1
ATOM 4479 C C . GLY B 1 264 ? 38.226 56.734 78.895 1.00 26.20 263 GLY B C 1
ATOM 4480 O O . GLY B 1 264 ? 38.086 57.191 80.036 1.00 25.61 263 GLY B O 1
ATOM 4481 N N . ASP B 1 265 ? 37.199 56.424 78.103 1.00 25.35 264 ASP B N 1
ATOM 4482 C CA . ASP B 1 265 ? 35.819 56.650 78.514 1.00 24.48 264 ASP B CA 1
ATOM 4483 C C . ASP B 1 265 ? 35.373 55.642 79.566 1.00 25.01 264 ASP B C 1
ATOM 4484 O O . ASP B 1 265 ? 34.650 56.017 80.526 1.00 25.40 264 ASP B O 1
ATOM 4489 N N . ALA B 1 266 ? 35.727 54.375 79.346 1.00 24.32 265 ALA B N 1
ATOM 4490 C CA . ALA B 1 266 ? 35.512 53.337 80.370 1.00 25.13 265 ALA B CA 1
ATOM 4491 C C . ALA B 1 266 ? 36.237 53.704 81.644 1.00 23.82 265 ALA B C 1
ATOM 4492 O O . ALA B 1 266 ? 35.655 53.596 82.701 1.00 24.34 265 ALA B O 1
ATOM 4494 N N . PHE B 1 267 ? 37.514 54.113 81.531 1.00 24.63 266 PHE B N 1
ATOM 4495 C CA . PHE B 1 267 ? 38.257 54.696 82.659 1.00 25.29 266 PHE B CA 1
ATOM 4496 C C . PHE B 1 267 ? 37.426 55.771 83.416 1.00 24.48 266 PHE B C 1
ATOM 4497 O O . PHE B 1 267 ? 37.321 55.731 84.648 1.00 23.76 266 PHE B O 1
ATOM 4505 N N . GLY B 1 268 ? 36.841 56.708 82.673 1.00 23.93 267 GLY B N 1
ATOM 4506 C CA . GLY B 1 268 ? 36.091 57.843 83.229 1.00 23.42 267 GLY B CA 1
ATOM 4507 C C . GLY B 1 268 ? 34.830 57.431 83.977 1.00 23.81 267 GLY B C 1
ATOM 4508 O O . GLY B 1 268 ? 34.597 57.887 85.093 1.00 22.34 267 GLY B O 1
ATOM 4509 N N . GLY B 1 269 ? 34.040 56.547 83.373 1.00 23.15 268 GLY B N 1
ATOM 4510 C CA . GLY B 1 269 ? 32.849 56.019 84.039 1.00 23.58 268 GLY B CA 1
ATOM 4511 C C . GLY B 1 269 ? 33.235 55.242 85.301 1.00 24.23 268 GLY B C 1
ATOM 4512 O O . GLY B 1 269 ? 32.547 55.350 86.317 1.00 23.60 268 GLY B O 1
ATOM 4513 N N . ALA B 1 270 ? 34.347 54.500 85.247 1.00 24.03 269 ALA B N 1
ATOM 4514 C CA . ALA B 1 270 ? 34.850 53.731 86.382 1.00 24.49 269 ALA B CA 1
ATOM 4515 C C . ALA B 1 270 ? 35.388 54.678 87.480 1.00 24.86 269 ALA B C 1
ATOM 4516 O O . ALA B 1 270 ? 35.202 54.409 88.676 1.00 23.77 269 ALA B O 1
ATOM 4518 N N . LEU B 1 271 ? 36.056 55.772 87.064 1.00 24.05 270 LEU B N 1
ATOM 4519 C CA . LEU B 1 271 ? 36.486 56.854 87.987 1.00 24.66 270 LEU B CA 1
ATOM 4520 C C . LEU B 1 271 ? 35.268 57.453 88.686 1.00 24.72 270 LEU B C 1
ATOM 4521 O O . LEU B 1 271 ? 35.286 57.615 89.911 1.00 24.98 270 LEU B O 1
ATOM 4526 N N . CYS B 1 272 ? 34.223 57.767 87.911 1.00 24.08 271 CYS B N 1
ATOM 4527 C CA . CYS B 1 272 ? 32.928 58.199 88.506 1.00 24.83 271 CYS B CA 1
ATOM 4528 C C . CYS B 1 272 ? 32.437 57.224 89.609 1.00 25.45 271 CYS B C 1
ATOM 4529 O O . CYS B 1 272 ? 32.164 57.640 90.723 1.00 25.64 271 CYS B O 1
ATOM 4532 N N . HIS B 1 273 ? 32.380 55.924 89.301 1.00 26.39 272 HIS B N 1
ATOM 4533 C CA . HIS B 1 273 ? 32.051 54.893 90.307 1.00 26.80 272 HIS B CA 1
ATOM 4534 C C . HIS B 1 273 ? 32.931 54.925 91.564 1.00 27.40 272 HIS B C 1
ATOM 4535 O O . HIS B 1 273 ? 32.406 54.860 92.690 1.00 27.62 272 HIS B O 1
ATOM 4542 N N . GLY B 1 274 ? 34.259 55.003 91.381 1.00 27.17 273 GLY B N 1
ATOM 4543 C CA . GLY B 1 274 ? 35.203 55.046 92.502 1.00 28.21 273 GLY B CA 1
ATOM 4544 C C . GLY B 1 274 ? 35.027 56.266 93.393 1.00 28.42 273 GLY B C 1
ATOM 4545 O O . GLY B 1 274 ? 34.991 56.128 94.616 1.00 30.46 273 GLY B O 1
ATOM 4546 N N . LEU B 1 275 ? 34.880 57.448 92.781 1.00 28.35 274 LEU B N 1
ATOM 4547 C CA . LEU B 1 275 ? 34.591 58.686 93.529 1.00 28.73 274 LEU B CA 1
ATOM 4548 C C . LEU B 1 275 ? 33.258 58.651 94.294 1.00 29.02 274 LEU B C 1
ATOM 4549 O O . LEU B 1 275 ? 33.242 58.958 95.509 1.00 30.06 274 LEU B O 1
ATOM 4554 N N . LEU B 1 276 ? 32.196 58.203 93.632 1.00 28.43 275 LEU B N 1
ATOM 4555 C CA . LEU B 1 276 ? 30.862 58.052 94.264 1.00 29.46 275 LEU B CA 1
ATOM 4556 C C . LEU B 1 276 ? 30.865 57.025 95.392 1.00 31.04 275 LEU B C 1
ATOM 4557 O O . LEU B 1 276 ? 30.154 57.196 96.380 1.00 31.85 275 LEU B O 1
ATOM 4562 N N . SER B 1 277 ? 31.680 55.971 95.252 1.00 31.48 276 SER B N 1
ATOM 4563 C CA . SER B 1 277 ? 31.839 54.959 96.307 1.00 33.24 276 SER B CA 1
ATOM 4564 C C . SER B 1 277 ? 32.729 55.409 97.474 1.00 33.83 276 SER B C 1
ATOM 4565 O O . SER B 1 277 ? 32.778 54.716 98.461 1.00 35.60 276 SER B O 1
ATOM 4568 N N . GLU B 1 278 ? 33.425 56.551 97.342 1.00 33.81 277 GLU B N 1
ATOM 4569 C CA . GLU B 1 278 ? 34.381 57.079 98.320 1.00 34.52 277 GLU B CA 1
ATOM 4570 C C . GLU B 1 278 ? 35.492 56.075 98.616 1.00 35.45 277 GLU B C 1
ATOM 4571 O O . GLU B 1 278 ? 35.892 55.879 99.766 1.00 36.67 277 GLU B O 1
ATOM 4577 N N . TRP B 1 279 ? 35.955 55.409 97.568 1.00 34.95 278 TRP B N 1
ATOM 4578 C CA . TRP B 1 279 ? 37.035 54.431 97.680 1.00 37.15 278 TRP B CA 1
ATOM 4579 C C . TRP B 1 279 ? 38.360 55.177 97.885 1.00 37.49 278 TRP B C 1
ATOM 4580 O O . TRP B 1 279 ? 38.473 56.340 97.513 1.00 36.56 278 TRP B O 1
ATOM 4591 N N . PRO B 1 280 ? 39.371 54.515 98.477 1.00 40.05 279 PRO B N 1
ATOM 4592 C CA . PRO B 1 280 ? 40.722 55.109 98.494 1.00 40.67 279 PRO B CA 1
ATOM 4593 C C . PRO B 1 280 ? 41.252 55.299 97.053 1.00 39.98 279 PRO B C 1
ATOM 4594 O O . PRO B 1 280 ? 40.917 54.485 96.191 1.00 39.73 279 PRO B O 1
ATOM 4598 N N . LEU B 1 281 ? 42.050 56.347 96.814 1.00 39.84 280 LEU B N 1
ATOM 4599 C CA . LEU B 1 281 ? 42.570 56.673 95.455 1.00 39.82 280 LEU B CA 1
ATOM 4600 C C . LEU B 1 281 ? 43.164 55.475 94.714 1.00 40.45 280 LEU B C 1
ATOM 4601 O O . LEU B 1 281 ? 42.865 55.274 93.561 1.00 39.84 280 LEU B O 1
ATOM 4606 N N . GLU B 1 282 ? 43.963 54.666 95.400 1.00 41.54 281 GLU B N 1
ATOM 4607 C CA . GLU B 1 282 ? 44.655 53.531 94.750 1.00 42.77 281 GLU B CA 1
ATOM 4608 C C . GLU B 1 282 ? 43.653 52.462 94.261 1.00 41.39 281 GLU B C 1
ATOM 4609 O O . GLU B 1 282 ? 43.810 51.934 93.157 1.00 41.69 281 GLU B O 1
ATOM 4615 N N . LYS B 1 283 ? 42.605 52.201 95.044 1.00 40.28 282 LYS B N 1
ATOM 4616 C CA . LYS B 1 283 ? 41.503 51.332 94.593 1.00 39.28 282 LYS B CA 1
ATOM 4617 C C . LYS B 1 283 ? 40.762 51.949 93.392 1.00 36.66 282 LYS B C 1
ATOM 4618 O O . LYS B 1 283 ? 40.463 51.240 92.424 1.00 35.71 282 LYS B O 1
ATOM 4624 N N . VAL B 1 284 ? 40.488 53.256 93.458 1.00 34.42 283 VAL B N 1
ATOM 4625 C CA . VAL B 1 284 ? 39.798 53.994 92.372 1.00 32.47 283 VAL B CA 1
ATOM 4626 C C . VAL B 1 284 ? 40.580 53.881 91.051 1.00 33.02 283 VAL B C 1
ATOM 4627 O O . VAL B 1 284 ? 39.983 53.605 90.021 1.00 31.42 283 VAL B O 1
ATOM 4631 N N . LEU B 1 285 ? 41.914 54.039 91.117 1.00 33.79 284 LEU B N 1
ATOM 4632 C CA . LEU B 1 285 ? 42.771 54.012 89.909 1.00 34.65 284 LEU B CA 1
ATOM 4633 C C . LEU B 1 285 ? 42.861 52.596 89.344 1.00 35.72 284 LEU B C 1
ATOM 4634 O O . LEU B 1 285 ? 42.739 52.426 88.141 1.00 34.31 284 LEU B O 1
ATOM 4639 N N . ARG B 1 286 ? 43.046 51.601 90.221 1.00 37.13 285 ARG B N 1
ATOM 4640 C CA . ARG B 1 286 ? 43.164 50.183 89.807 1.00 38.70 285 ARG B CA 1
ATOM 4641 C C . ARG B 1 286 ? 41.912 49.701 89.120 1.00 36.95 285 ARG B C 1
ATOM 4642 O O . ARG B 1 286 ? 41.985 49.099 88.032 1.00 37.74 285 ARG B O 1
ATOM 4650 N N . PHE B 1 287 ? 40.775 49.970 89.756 1.00 35.25 286 PHE B N 1
ATOM 4651 C CA . PHE B 1 287 ? 39.467 49.681 89.172 1.00 34.26 286 PHE B CA 1
ATOM 4652 C C . PHE B 1 287 ? 39.309 50.375 87.815 1.00 32.86 286 PHE B C 1
ATOM 4653 O O . PHE B 1 287 ? 38.844 49.734 86.857 1.00 33.01 286 PHE B O 1
ATOM 4661 N N . ALA B 1 288 ? 39.696 51.656 87.732 1.00 31.13 287 ALA B N 1
ATOM 4662 C CA . ALA B 1 288 ? 39.481 52.443 86.495 1.00 30.60 287 ALA B CA 1
ATOM 4663 C C . ALA B 1 288 ? 40.418 51.998 85.384 1.00 31.55 287 ALA B C 1
ATOM 4664 O O . ALA B 1 288 ? 39.995 51.916 84.232 1.00 31.31 287 ALA B O 1
ATOM 4666 N N . ASN B 1 289 ? 41.679 51.697 85.736 1.00 33.70 288 ASN B N 1
ATOM 4667 C CA . ASN B 1 289 ? 42.652 51.109 84.783 1.00 35.75 288 ASN B CA 1
ATOM 4668 C C . ASN B 1 289 ? 42.207 49.789 84.181 1.00 35.85 288 ASN B C 1
ATOM 4669 O O . ASN B 1 289 ? 42.384 49.568 82.980 1.00 35.91 288 ASN B O 1
ATOM 4674 N N . THR B 1 290 ? 41.690 48.914 85.037 1.00 36.00 289 THR B N 1
ATOM 4675 C CA . THR B 1 290 ? 41.195 47.608 84.613 1.00 36.51 289 THR B CA 1
ATOM 4676 C C . THR B 1 290 ? 40.019 47.750 83.683 1.00 35.38 289 THR B C 1
ATOM 4677 O O . THR B 1 290 ? 40.011 47.091 82.635 1.00 35.57 289 THR B O 1
ATOM 4681 N N . ALA B 1 291 ? 39.065 48.635 84.049 1.00 33.69 290 ALA B N 1
ATOM 4682 C CA . ALA B 1 291 ? 37.895 48.930 83.225 1.00 32.67 290 ALA B CA 1
ATOM 4683 C C . ALA B 1 291 ? 38.300 49.395 81.826 1.00 31.44 290 ALA B C 1
ATOM 4684 O O . ALA B 1 291 ? 37.770 48.908 80.830 1.00 30.86 290 ALA B O 1
ATOM 4686 N N . GLY B 1 292 ? 39.263 50.308 81.754 1.00 31.77 291 GLY B N 1
ATOM 4687 C CA . GLY B 1 292 ? 39.793 50.797 80.451 1.00 32.30 291 GLY B CA 1
ATOM 4688 C C . GLY B 1 292 ? 40.425 49.678 79.626 1.00 33.37 291 GLY B C 1
ATOM 4689 O O . GLY B 1 292 ? 40.123 49.530 78.438 1.00 33.07 291 GLY B O 1
ATOM 4690 N N . ALA B 1 293 ? 41.284 48.884 80.272 1.00 36.14 292 ALA B N 1
ATOM 4691 C CA . ALA B 1 293 ? 41.927 47.708 79.645 1.00 38.03 292 ALA B CA 1
ATOM 4692 C C . ALA B 1 293 ? 40.928 46.700 79.023 1.00 39.33 292 ALA B C 1
ATOM 4693 O O . ALA B 1 293 ? 41.155 46.218 77.893 1.00 40.49 292 ALA B O 1
ATOM 4695 N N . LEU B 1 294 ? 39.807 46.448 79.705 1.00 39.37 293 LEU B N 1
ATOM 4696 C CA . LEU B 1 294 ? 38.736 45.570 79.167 1.00 39.38 293 LEU B CA 1
ATOM 4697 C C . LEU B 1 294 ? 38.056 46.069 77.906 1.00 39.22 293 LEU B C 1
ATOM 4698 O O . LEU B 1 294 ? 37.726 45.259 77.028 1.00 39.36 293 LEU B O 1
ATOM 4703 N N . VAL B 1 295 ? 37.818 47.387 77.801 1.00 38.02 294 VAL B N 1
ATOM 4704 C CA . VAL B 1 295 ? 37.303 47.952 76.569 1.00 38.33 294 VAL B CA 1
ATOM 4705 C C . VAL B 1 295 ? 38.366 47.840 75.487 1.00 38.93 294 VAL B C 1
ATOM 4706 O O . VAL B 1 295 ? 38.040 47.456 74.383 1.00 39.76 294 VAL B O 1
ATOM 4710 N N . ALA B 1 296 ? 39.622 48.154 75.826 1.00 39.99 295 ALA B N 1
ATOM 4711 C CA . ALA B 1 296 ? 40.753 47.994 74.901 1.00 41.66 295 ALA B CA 1
ATOM 4712 C C . ALA B 1 296 ? 40.862 46.567 74.318 1.00 43.53 295 ALA B C 1
ATOM 4713 O O . ALA B 1 296 ? 41.203 46.416 73.153 1.00 43.41 295 ALA B O 1
ATOM 4715 N N . SER B 1 297 ? 40.477 45.559 75.107 1.00 45.65 296 SER B N 1
ATOM 4716 C CA A SER B 1 297 ? 40.528 44.138 74.698 0.50 47.84 296 SER B CA 1
ATOM 4717 C CA B SER B 1 297 ? 40.545 44.143 74.687 0.50 47.44 296 SER B CA 1
ATOM 4718 C C . SER B 1 297 ? 39.520 43.719 73.620 1.00 48.32 296 SER B C 1
ATOM 4719 O O . SER B 1 297 ? 39.660 42.637 73.025 1.00 49.76 296 SER B O 1
ATOM 4724 N N . ARG B 1 298 ? 38.509 44.549 73.373 1.00 48.32 297 ARG B N 1
ATOM 4725 C CA . ARG B 1 298 ? 37.402 44.210 72.486 1.00 49.74 297 ARG B CA 1
ATOM 4726 C C . ARG B 1 298 ? 37.314 45.100 71.249 1.00 49.07 297 ARG B C 1
ATOM 4727 O O . ARG B 1 298 ? 37.832 46.223 71.219 1.00 48.14 297 ARG B O 1
ATOM 4735 N N . LEU B 1 299 ? 36.636 44.573 70.234 1.00 49.76 298 LEU B N 1
ATOM 4736 C CA . LEU B 1 299 ? 36.384 45.293 68.984 1.00 49.86 298 LEU B CA 1
ATOM 4737 C C . LEU B 1 299 ? 35.487 46.514 69.219 1.00 48.37 298 LEU B C 1
ATOM 4738 O O . LEU B 1 299 ? 35.690 47.560 68.599 1.00 48.18 298 LEU B O 1
ATOM 4743 N N . GLU B 1 300 ? 34.540 46.365 70.151 1.00 48.02 299 GLU B N 1
ATOM 4744 C CA . GLU B 1 300 ? 33.492 47.338 70.416 1.00 46.71 299 GLU B CA 1
ATOM 4745 C C . GLU B 1 300 ? 33.943 48.353 71.454 1.00 45.59 299 GLU B C 1
ATOM 4746 O O . GLU B 1 300 ? 34.890 48.120 72.211 1.00 45.01 299 GLU B O 1
ATOM 4752 N N . CYS B 1 301 ? 33.191 49.450 71.503 1.00 44.44 300 CYS B N 1
ATOM 4753 C CA . CYS B 1 301 ? 33.452 50.595 72.366 1.00 43.75 300 CYS B CA 1
ATOM 4754 C C . CYS B 1 301 ? 32.274 50.743 73.364 1.00 41.95 300 CYS B C 1
ATOM 4755 O O . CYS B 1 301 ? 32.360 50.138 74.442 1.00 42.77 300 CYS B O 1
ATOM 4758 N N . SER B 1 302 ? 31.176 51.452 73.021 1.00 39.08 301 SER B N 1
ATOM 4759 C CA . SER B 1 302 ? 30.053 51.700 73.977 1.00 37.64 301 SER B CA 1
ATOM 4760 C C . SER B 1 302 ? 29.352 50.433 74.499 1.00 37.74 301 SER B C 1
ATOM 4761 O O . SER B 1 302 ? 28.988 50.351 75.702 1.00 36.53 301 SER B O 1
ATOM 4764 N N . THR B 1 303 ? 29.180 49.457 73.601 1.00 36.92 302 THR B N 1
ATOM 4765 C CA . THR B 1 303 ? 28.556 48.175 73.965 1.00 37.79 302 THR B CA 1
ATOM 4766 C C . THR B 1 303 ? 29.515 47.254 74.759 1.00 38.02 302 THR B C 1
ATOM 4767 O O . THR B 1 303 ? 29.051 46.283 75.316 1.00 39.18 302 THR B O 1
ATOM 4771 N N . ALA B 1 304 ? 30.820 47.568 74.800 1.00 37.29 303 ALA B N 1
ATOM 4772 C CA . ALA B 1 304 ? 31.848 46.837 75.575 1.00 37.84 303 ALA B CA 1
ATOM 4773 C C . ALA B 1 304 ? 32.181 47.470 76.942 1.00 37.40 303 ALA B C 1
ATOM 4774 O O . ALA B 1 304 ? 33.076 46.981 77.632 1.00 35.54 303 ALA B O 1
ATOM 4784 N N . PRO B 1 306 ? 32.406 47.912 80.641 1.00 37.79 305 PRO B N 1
ATOM 4785 C CA . PRO B 1 306 ? 32.254 46.813 81.571 1.00 38.39 305 PRO B CA 1
ATOM 4786 C C . PRO B 1 306 ? 31.395 47.144 82.785 1.00 37.55 305 PRO B C 1
ATOM 4787 O O . PRO B 1 306 ? 31.322 48.301 83.226 1.00 36.69 305 PRO B O 1
ATOM 4791 N N . THR B 1 307 ? 30.783 46.090 83.312 1.00 37.32 306 THR B N 1
ATOM 4792 C CA A THR B 1 307 ? 30.009 46.179 84.539 0.50 37.57 306 THR B CA 1
ATOM 4793 C CA B THR B 1 307 ? 30.015 46.116 84.548 0.50 37.28 306 THR B CA 1
ATOM 4794 C C . THR B 1 307 ? 31.008 46.099 85.700 1.00 37.64 306 THR B C 1
ATOM 4795 O O . THR B 1 307 ? 32.178 45.735 85.496 1.00 36.96 306 THR B O 1
ATOM 4802 N N . THR B 1 308 ? 30.551 46.466 86.897 1.00 38.14 307 THR B N 1
ATOM 4803 C CA . THR B 1 308 ? 31.359 46.363 88.125 1.00 39.78 307 THR B CA 1
ATOM 4804 C C . THR B 1 308 ? 31.808 44.924 88.412 1.00 41.96 307 THR B C 1
ATOM 4805 O O . THR B 1 308 ? 32.966 44.700 88.787 1.00 42.33 307 THR B O 1
ATOM 4809 N N . ASP B 1 309 ? 30.903 43.961 88.219 1.00 43.34 308 ASP B N 1
ATOM 4810 C CA . ASP B 1 309 ? 31.225 42.525 88.365 1.00 45.09 308 ASP B CA 1
ATOM 4811 C C . ASP B 1 309 ? 32.289 42.008 87.384 1.00 45.15 308 ASP B C 1
ATOM 4812 O O . ASP B 1 309 ? 33.113 41.164 87.768 1.00 46.38 308 ASP B O 1
ATOM 4817 N N . GLU B 1 310 ? 32.243 42.496 86.142 1.00 43.58 309 GLU B N 1
ATOM 4818 C CA . GLU B 1 310 ? 33.255 42.212 85.106 1.00 43.62 309 GLU B CA 1
ATOM 4819 C C . GLU B 1 310 ? 34.635 42.767 85.470 1.00 42.93 309 GLU B C 1
ATOM 4820 O O . GLU B 1 310 ? 35.633 42.087 85.271 1.00 42.81 309 GLU B O 1
ATOM 4826 N N . VAL B 1 311 ? 34.677 44.002 85.984 1.00 41.17 310 VAL B N 1
ATOM 4827 C CA . VAL B 1 311 ? 35.931 44.621 86.455 1.00 39.79 310 VAL B CA 1
ATOM 4828 C C . VAL B 1 311 ? 36.469 43.849 87.671 1.00 41.63 310 VAL B C 1
ATOM 4829 O O . VAL B 1 311 ? 37.638 43.459 87.691 1.00 41.55 310 VAL B O 1
ATOM 4833 N N . GLU B 1 312 ? 35.610 43.637 88.662 1.00 42.18 311 GLU B N 1
ATOM 4834 C CA . GLU B 1 312 ? 35.898 42.771 89.828 1.00 45.56 311 GLU B CA 1
ATOM 4835 C C . GLU B 1 312 ? 36.494 41.400 89.440 1.00 46.85 311 GLU B C 1
ATOM 4836 O O . GLU B 1 312 ? 37.471 40.963 90.040 1.00 48.21 311 GLU B O 1
ATOM 4842 N N . ALA B 1 313 ? 35.907 40.753 88.436 1.00 47.06 312 ALA B N 1
ATOM 4843 C CA . ALA B 1 313 ? 36.370 39.419 87.978 1.00 49.61 312 ALA B CA 1
ATOM 4844 C C . ALA B 1 313 ? 37.787 39.465 87.366 1.00 49.70 312 ALA B C 1
ATOM 4845 O O . ALA B 1 313 ? 38.589 38.567 87.600 1.00 51.27 312 ALA B O 1
ATOM 4847 N N . SER B 1 314 ? 38.068 40.540 86.620 1.00 48.41 313 SER B N 1
ATOM 4848 C CA A SER B 1 314 ? 39.379 40.779 86.020 0.50 48.43 313 SER B CA 1
ATOM 4849 C CA B SER B 1 314 ? 39.393 40.765 86.027 0.50 48.39 313 SER B CA 1
ATOM 4850 C C . SER B 1 314 ? 40.432 41.122 87.079 1.00 49.32 313 SER B C 1
ATOM 4851 O O . SER B 1 314 ? 41.582 40.638 87.008 1.00 50.53 313 SER B O 1
ATOM 4856 N N . LEU B 1 315 ? 40.042 41.946 88.061 1.00 49.06 314 LEU B N 1
ATOM 4857 C CA . LEU B 1 315 ? 40.906 42.236 89.220 1.00 50.81 314 LEU B CA 1
ATOM 4858 C C . LEU B 1 315 ? 41.166 40.957 90.025 1.00 53.35 314 LEU B C 1
ATOM 4859 O O . LEU B 1 315 ? 42.306 40.724 90.443 1.00 55.13 314 LEU B O 1
ATOM 4864 N N . ASN B 1 316 ? 40.120 40.143 90.235 1.00 54.52 315 ASN B N 1
ATOM 4865 C CA . ASN B 1 316 ? 40.209 38.898 91.042 1.00 57.35 315 ASN B CA 1
ATOM 4866 C C . ASN B 1 316 ? 40.401 37.677 90.156 1.00 58.34 315 ASN B C 1
ATOM 4867 O O . ASN B 1 316 ? 41.281 36.863 90.400 1.00 60.58 315 ASN B O 1
ATOM 4872 N N . SER C 1 7 ? 42.866 23.066 87.863 1.00 59.15 6 SER C N 1
ATOM 4873 C CA . SER C 1 7 ? 41.634 23.588 87.187 1.00 57.55 6 SER C CA 1
ATOM 4874 C C . SER C 1 7 ? 40.408 22.662 87.333 1.00 55.77 6 SER C C 1
ATOM 4875 O O . SER C 1 7 ? 40.282 21.670 86.600 1.00 55.52 6 SER C O 1
ATOM 4878 N N . THR C 1 8 ? 39.541 22.968 88.308 1.00 54.82 7 THR C N 1
ATOM 4879 C CA . THR C 1 8 ? 38.116 22.571 88.261 1.00 52.09 7 THR C CA 1
ATOM 4880 C C . THR C 1 8 ? 37.301 23.754 87.686 1.00 49.27 7 THR C C 1
ATOM 4881 O O . THR C 1 8 ? 37.551 24.902 88.049 1.00 50.41 7 THR C O 1
ATOM 4885 N N . HIS C 1 9 ? 36.340 23.463 86.801 1.00 44.65 8 HIS C N 1
ATOM 4886 C CA . HIS C 1 9 ? 35.504 24.481 86.120 1.00 41.53 8 HIS C CA 1
ATOM 4887 C C . HIS C 1 9 ? 34.060 24.463 86.634 1.00 40.33 8 HIS C C 1
ATOM 4888 O O . HIS C 1 9 ? 33.597 23.453 87.138 1.00 39.85 8 HIS C O 1
ATOM 4895 N N . GLU C 1 10 ? 33.367 25.589 86.518 1.00 38.50 9 GLU C N 1
ATOM 4896 C CA . GLU C 1 10 ? 31.929 25.655 86.808 1.00 38.08 9 GLU C CA 1
ATOM 4897 C C . GLU C 1 10 ? 31.083 24.984 85.735 1.00 35.44 9 GLU C C 1
ATOM 4898 O O . GLU C 1 10 ? 30.095 24.368 86.057 1.00 35.82 9 GLU C O 1
ATOM 4904 N N . VAL C 1 11 ? 31.460 25.157 84.465 1.00 33.07 10 VAL C N 1
ATOM 4905 C CA . VAL C 1 11 ? 30.761 24.594 83.317 1.00 30.44 10 VAL C CA 1
ATOM 4906 C C . VAL C 1 11 ? 31.783 23.872 82.461 1.00 29.63 10 VAL C C 1
ATOM 4907 O O . VAL C 1 11 ? 32.752 24.480 82.010 1.00 29.44 10 VAL C O 1
ATOM 4911 N N . LEU C 1 12 ? 31.590 22.571 82.294 1.00 28.92 11 LEU C N 1
ATOM 4912 C CA . LEU C 1 12 ? 32.393 21.756 81.406 1.00 28.31 11 LEU C CA 1
ATOM 4913 C C . LEU C 1 12 ? 31.458 21.285 80.311 1.00 26.99 11 LEU C C 1
ATOM 4914 O O . LEU C 1 12 ? 30.622 20.411 80.542 1.00 27.38 11 LEU C O 1
ATOM 4919 N N . ALA C 1 13 ? 31.607 21.902 79.138 1.00 25.56 12 ALA C N 1
ATOM 4920 C CA . ALA C 1 13 ? 30.819 21.585 77.947 1.00 25.34 12 ALA C CA 1
ATOM 4921 C C . ALA C 1 13 ? 31.594 20.580 77.074 1.00 24.96 12 ALA C C 1
ATOM 4922 O O . ALA C 1 13 ? 32.850 20.563 77.053 1.00 26.28 12 ALA C O 1
ATOM 4924 N N . ILE C 1 14 ? 30.853 19.720 76.385 1.00 24.11 13 ILE C N 1
ATOM 4925 C CA . ILE C 1 14 ? 31.412 18.704 75.509 1.00 23.52 13 ILE C CA 1
ATOM 4926 C C . ILE C 1 14 ? 30.681 18.741 74.200 1.00 23.61 13 ILE C C 1
ATOM 4927 O O . ILE C 1 14 ? 29.440 18.676 74.191 1.00 23.48 13 ILE C O 1
ATOM 4932 N N . GLY C 1 15 ? 31.424 18.816 73.096 1.00 23.66 14 GLY C N 1
ATOM 4933 C CA . GLY C 1 15 ? 30.820 18.585 71.793 1.00 23.92 14 GLY C CA 1
ATOM 4934 C C . GLY C 1 15 ? 31.410 19.459 70.717 1.00 23.61 14 GLY C C 1
ATOM 4935 O O . GLY C 1 15 ? 32.612 19.728 70.692 1.00 24.14 14 GLY C O 1
ATOM 4936 N N . ARG C 1 16 ? 30.566 19.893 69.810 1.00 22.89 15 ARG C N 1
ATOM 4937 C CA . ARG C 1 16 ? 31.084 20.366 68.526 1.00 23.61 15 ARG C CA 1
ATOM 4938 C C . ARG C 1 16 ? 31.588 21.808 68.568 1.00 23.92 15 ARG C C 1
ATOM 4939 O O . ARG C 1 16 ? 31.107 22.655 69.336 1.00 23.60 15 ARG C O 1
ATOM 4947 N N . LEU C 1 17 ? 32.613 22.019 67.753 1.00 23.49 16 LEU C N 1
ATOM 4948 C CA . LEU C 1 17 ? 33.361 23.229 67.586 1.00 22.31 16 LEU C CA 1
ATOM 4949 C C . LEU C 1 17 ? 33.741 23.263 66.094 1.00 22.37 16 LEU C C 1
ATOM 4950 O O . LEU C 1 17 ? 34.188 22.250 65.526 1.00 24.13 16 LEU C O 1
ATOM 4955 N N . GLY C 1 18 ? 33.594 24.417 65.472 1.00 21.53 17 GLY C N 1
ATOM 4956 C CA . GLY C 1 18 ? 33.951 24.582 64.049 1.00 21.45 17 GLY C CA 1
ATOM 4957 C C . GLY C 1 18 ? 34.039 26.046 63.652 1.00 20.80 17 GLY C C 1
ATOM 4958 O O . GLY C 1 18 ? 33.764 26.912 64.469 1.00 20.88 17 GLY C O 1
ATOM 4959 N N . VAL C 1 19 ? 34.381 26.288 62.390 1.00 21.26 18 VAL C N 1
ATOM 4960 C CA . VAL C 1 19 ? 34.395 27.611 61.796 1.00 21.70 18 VAL C CA 1
ATOM 4961 C C . VAL C 1 19 ? 33.058 27.853 61.099 1.00 22.98 18 VAL C C 1
ATOM 4962 O O . VAL C 1 19 ? 32.662 27.076 60.2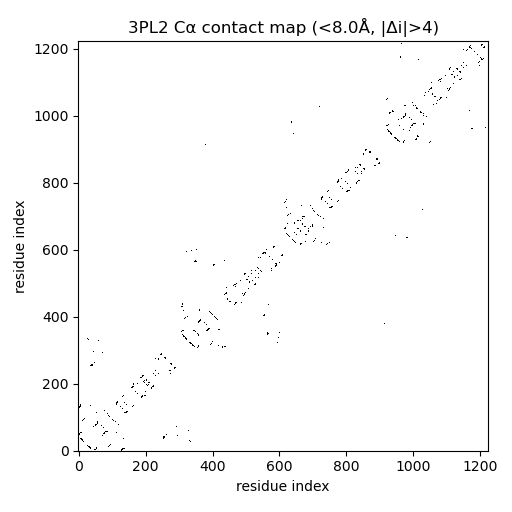28 1.00 23.62 18 VAL C O 1
ATOM 4966 N N . ASP C 1 20 ? 32.396 28.939 61.494 1.00 23.25 19 ASP C N 1
ATOM 4967 C CA . ASP C 1 20 ? 31.211 29.463 60.835 1.00 23.91 19 ASP C CA 1
ATOM 4968 C C . ASP C 1 20 ? 31.679 30.480 59.804 1.00 24.24 19 ASP C C 1
ATOM 4969 O O . ASP C 1 20 ? 32.350 31.456 60.142 1.00 24.11 19 ASP C O 1
ATOM 4974 N N . ILE C 1 21 ? 31.359 30.228 58.538 1.00 25.42 20 ILE C N 1
ATOM 4975 C CA . ILE C 1 21 ? 31.670 31.124 57.430 1.00 25.07 20 ILE C CA 1
ATOM 4976 C C . ILE C 1 21 ? 30.336 31.826 57.102 1.00 25.75 20 ILE C C 1
ATOM 4977 O O . ILE C 1 21 ? 29.433 31.236 56.491 1.00 27.50 20 ILE C O 1
ATOM 4982 N N . TYR C 1 22 ? 30.228 33.092 57.494 1.00 25.87 21 TYR C N 1
ATOM 4983 C CA A TYR C 1 22 ? 28.966 33.869 57.466 0.60 26.02 21 TYR C CA 1
ATOM 4984 C CA B TYR C 1 22 ? 28.934 33.799 57.447 0.40 26.00 21 TYR C CA 1
ATOM 4985 C C . TYR C 1 22 ? 28.917 34.759 56.263 1.00 24.99 21 TYR C C 1
ATOM 4986 O O . TYR C 1 22 ? 29.937 35.393 55.950 1.00 25.22 21 TYR C O 1
ATOM 5003 N N . PRO C 1 23 ? 27.753 34.869 55.604 1.00 24.71 22 PRO C N 1
ATOM 5004 C CA . PRO C 1 23 ? 27.694 35.839 54.497 1.00 24.84 22 PRO C CA 1
ATOM 5005 C C . PRO C 1 23 ? 27.702 37.264 55.059 1.00 25.23 22 PRO C C 1
ATOM 5006 O O . PRO C 1 23 ? 27.095 37.509 56.103 1.00 25.42 22 PRO C O 1
ATOM 5010 N N . LEU C 1 24 ? 28.376 38.186 54.390 1.00 25.97 23 LEU C N 1
ATOM 5011 C CA . LEU C 1 24 ? 28.274 39.586 54.783 1.00 27.61 23 LEU C CA 1
ATOM 5012 C C . LEU C 1 24 ? 26.870 40.146 54.459 1.00 28.22 23 LEU C C 1
ATOM 5013 O O . LEU C 1 24 ? 26.378 40.964 55.202 1.00 29.42 23 LEU C O 1
ATOM 5018 N N . GLN C 1 25 ? 26.256 39.668 53.384 1.00 28.35 24 GLN C N 1
ATOM 5019 C CA . GLN C 1 25 ? 24.958 40.142 52.894 1.00 29.80 24 GLN C CA 1
ATOM 5020 C C . GLN C 1 25 ? 23.867 39.251 53.488 1.00 29.34 24 GLN C C 1
ATOM 5021 O O . GLN C 1 25 ? 23.916 38.018 53.358 1.00 27.35 24 GLN C O 1
ATOM 5027 N N . SER C 1 26 ? 22.890 39.879 54.148 1.00 30.41 25 SER C N 1
ATOM 5028 C CA . SER C 1 26 ? 21.687 39.198 54.646 1.00 29.72 25 SER C CA 1
ATOM 5029 C C . SER C 1 26 ? 20.651 39.126 53.544 1.00 30.00 25 SER C C 1
ATOM 5030 O O . SER C 1 26 ? 20.603 39.974 52.631 1.00 29.00 25 SER C O 1
ATOM 5033 N N . GLY C 1 27 ? 19.798 38.122 53.650 1.00 28.83 26 GLY C N 1
ATOM 5034 C CA . GLY C 1 27 ? 18.640 37.993 52.754 1.00 31.04 26 GLY C CA 1
ATOM 5035 C C . GLY C 1 27 ? 18.966 37.482 51.362 1.00 31.45 26 GLY C C 1
ATOM 5036 O O . GLY C 1 27 ? 18.166 37.668 50.460 1.00 31.19 26 GLY C O 1
ATOM 5037 N N . VAL C 1 28 ? 20.118 36.818 51.193 1.00 30.97 27 VAL C N 1
ATOM 5038 C CA . VAL C 1 28 ? 20.517 36.293 49.864 1.00 32.54 27 VAL C CA 1
ATOM 5039 C C . VAL C 1 28 ? 21.019 34.851 49.986 1.00 29.97 27 VAL C C 1
ATOM 5040 O O . VAL C 1 28 ? 21.593 34.491 50.976 1.00 30.78 27 VAL C O 1
ATOM 5044 N N . GLY C 1 29 ? 20.805 34.057 48.948 1.00 30.49 28 GLY C N 1
ATOM 5045 C CA . GLY C 1 29 ? 21.333 32.694 48.887 1.00 29.53 28 GLY C CA 1
ATOM 5046 C C . GLY C 1 29 ? 22.825 32.743 48.575 1.00 28.85 28 GLY C C 1
ATOM 5047 O O . GLY C 1 29 ? 23.321 33.723 48.023 1.00 28.28 28 GLY C O 1
ATOM 5048 N N . LEU C 1 30 ? 23.516 31.656 48.888 1.00 29.21 29 LEU C N 1
ATOM 5049 C CA . LEU C 1 30 ? 24.970 31.548 48.686 1.00 29.86 29 LEU C CA 1
ATOM 5050 C C . LEU C 1 30 ? 25.466 31.968 47.303 1.00 31.35 29 LEU C C 1
ATOM 5051 O O . LEU C 1 30 ? 26.513 32.636 47.212 1.00 32.40 29 LEU C O 1
ATOM 5056 N N . ALA C 1 31 ? 24.695 31.676 46.251 1.00 33.06 30 ALA C N 1
ATOM 5057 C CA . ALA C 1 31 ? 25.064 32.073 44.879 1.00 35.37 30 ALA C CA 1
ATOM 5058 C C . ALA C 1 31 ? 25.208 33.561 44.682 1.00 36.14 30 ALA C C 1
ATOM 5059 O O . ALA C 1 31 ? 26.024 33.989 43.862 1.00 37.14 30 ALA C O 1
ATOM 5061 N N . ASP C 1 32 ? 24.414 34.337 45.432 1.00 35.86 31 ASP C N 1
ATOM 5062 C CA . ASP C 1 32 ? 24.429 35.794 45.363 1.00 36.02 31 ASP C CA 1
ATOM 5063 C C . ASP C 1 32 ? 25.331 36.456 46.420 1.00 34.39 31 ASP C C 1
ATOM 5064 O O . ASP C 1 32 ? 25.585 37.662 46.332 1.00 34.71 31 ASP C O 1
ATOM 5069 N N . VAL C 1 33 ? 25.807 35.692 47.404 1.00 32.51 32 VAL C N 1
ATOM 5070 C CA . VAL C 1 33 ? 26.654 36.227 48.477 1.00 32.10 32 VAL C CA 1
ATOM 5071 C C . VAL C 1 33 ? 27.995 36.648 47.840 1.00 32.68 32 VAL C C 1
ATOM 5072 O O . VAL C 1 33 ? 28.618 35.835 47.166 1.00 34.34 32 VAL C O 1
ATOM 5076 N N . GLN C 1 34 ? 28.392 37.905 48.017 1.00 32.47 33 GLN C N 1
ATOM 5077 C CA . GLN C 1 34 ? 29.645 38.438 47.438 1.00 33.78 33 GLN C CA 1
ATOM 5078 C C . GLN C 1 34 ? 30.882 38.253 48.317 1.00 31.60 33 GLN C C 1
ATOM 5079 O O . GLN C 1 34 ? 31.998 38.198 47.793 1.00 31.91 33 GLN C O 1
ATOM 5085 N N . SER C 1 35 ? 30.698 38.209 49.635 1.00 29.06 34 SER C N 1
ATOM 5086 C CA A SER C 1 35 ? 31.811 38.135 50.579 0.50 28.22 34 SER C CA 1
ATOM 5087 C CA B SER C 1 35 ? 31.821 38.014 50.531 0.50 27.46 34 SER C CA 1
ATOM 5088 C C . SER C 1 35 ? 31.375 37.402 51.843 1.00 26.57 34 SER C C 1
ATOM 5089 O O . SER C 1 35 ? 30.201 37.488 52.210 1.00 25.63 34 SER C O 1
ATOM 5094 N N . PHE C 1 36 ? 32.326 36.753 52.523 1.00 24.79 35 PHE C N 1
ATOM 5095 C CA . PHE C 1 36 ? 32.070 36.098 53.795 1.00 24.48 35 PHE C CA 1
ATOM 5096 C C . PHE C 1 36 ? 33.023 36.570 54.869 1.00 24.43 35 PHE C C 1
ATOM 5097 O O . PHE C 1 36 ? 34.143 36.982 54.551 1.00 25.16 35 PHE C O 1
ATOM 5105 N N . GLY C 1 37 ? 32.613 36.424 56.133 1.00 24.55 36 GLY C N 1
ATOM 5106 C CA . GLY C 1 37 ? 33.528 36.488 57.256 1.00 24.79 36 GLY C CA 1
ATOM 5107 C C . GLY C 1 37 ? 33.562 35.152 57.979 1.00 25.63 36 GLY C C 1
ATOM 5108 O O . GLY C 1 37 ? 32.874 34.192 57.586 1.00 26.05 36 GLY C O 1
ATOM 5109 N N . LYS C 1 38 ? 34.397 35.053 59.008 1.00 25.75 37 LYS C N 1
ATOM 5110 C CA . LYS C 1 38 ? 34.485 33.813 59.784 1.00 24.72 37 LYS C CA 1
ATOM 5111 C C . LYS C 1 38 ? 34.362 34.114 61.273 1.00 24.53 37 LYS C C 1
ATOM 5112 O O . LYS C 1 38 ? 34.765 35.198 61.731 1.00 23.75 37 LYS C O 1
ATOM 5118 N N . TYR C 1 39 ? 33.781 33.155 61.994 1.00 24.03 38 TYR C N 1
ATOM 5119 C CA . TYR C 1 39 ? 33.556 33.198 63.421 1.00 24.44 38 TYR C CA 1
ATOM 5120 C C . TYR C 1 39 ? 33.780 31.769 63.960 1.00 23.39 38 TYR C C 1
ATOM 5121 O O . TYR C 1 39 ? 33.714 30.794 63.205 1.00 21.68 38 TYR C O 1
ATOM 5130 N N . LEU C 1 40 ? 34.086 31.680 65.244 1.00 22.76 39 LEU C N 1
ATOM 5131 C CA . LEU C 1 40 ? 33.989 30.409 65.950 1.00 23.34 39 LEU C CA 1
ATOM 5132 C C . LEU C 1 40 ? 32.525 30.047 66.072 1.00 22.70 39 LEU C C 1
ATOM 5133 O O . LEU C 1 40 ? 31.685 30.920 66.342 1.00 23.98 39 LEU C O 1
ATOM 5138 N N . GLY C 1 41 ? 32.212 28.776 65.854 1.00 22.96 40 GLY C N 1
ATOM 5139 C CA . GLY C 1 41 ? 30.866 28.219 66.091 1.00 22.99 40 GLY C CA 1
ATOM 5140 C C . GLY C 1 41 ? 30.885 26.779 66.561 1.00 22.64 40 GLY C C 1
ATOM 5141 O O . GLY C 1 41 ? 31.926 26.259 67.022 1.00 21.70 40 GLY C O 1
ATOM 5142 N N . GLY C 1 42 ? 29.712 26.163 66.484 1.00 22.81 41 GLY C N 1
ATOM 5143 C CA . GLY C 1 42 ? 29.471 24.805 66.938 1.00 23.21 41 GLY C CA 1
ATOM 5144 C C . GLY C 1 42 ? 28.742 24.908 68.270 1.00 23.49 41 GLY C C 1
ATOM 5145 O O . GLY C 1 42 ? 29.145 25.692 69.127 1.00 23.38 41 GLY C O 1
ATOM 5146 N N . SER C 1 43 ? 27.646 24.152 68.409 1.00 23.08 42 SER C N 1
ATOM 5147 C CA . SER C 1 43 ? 26.722 24.295 69.537 1.00 23.60 42 SER C CA 1
ATOM 5148 C C . SER C 1 43 ? 27.379 24.258 70.918 1.00 23.88 42 SER C C 1
ATOM 5149 O O . SER C 1 43 ? 27.226 25.174 71.702 1.00 23.25 42 SER C O 1
ATOM 5152 N N . ALA C 1 44 ? 28.143 23.217 71.209 1.00 23.90 43 ALA C N 1
ATOM 5153 C CA . ALA C 1 44 ? 28.801 23.127 72.524 1.00 24.35 43 ALA C CA 1
ATOM 5154 C C . ALA C 1 44 ? 29.849 24.245 72.773 1.00 24.15 43 ALA C C 1
ATOM 5155 O O . ALA C 1 44 ? 29.979 24.759 73.889 1.00 23.07 43 ALA C O 1
ATOM 5157 N N . ALA C 1 45 ? 30.589 24.613 71.730 1.00 23.78 44 ALA C N 1
ATOM 5158 C CA . ALA C 1 45 ? 31.535 25.725 71.800 1.00 23.63 44 ALA C CA 1
ATOM 5159 C C . ALA C 1 45 ? 30.763 27.005 72.158 1.00 24.12 44 ALA C C 1
ATOM 5160 O O . ALA C 1 45 ? 31.167 27.726 73.015 1.00 24.43 44 ALA C O 1
ATOM 5162 N N . ASN C 1 46 ? 29.648 27.242 71.477 1.00 23.74 45 ASN C N 1
ATOM 5163 C CA . ASN C 1 46 ? 28.805 28.412 71.704 1.00 24.72 45 ASN C CA 1
ATOM 5164 C C . ASN C 1 46 ? 28.231 28.456 73.145 1.00 24.55 45 ASN C C 1
ATOM 5165 O O . ASN C 1 46 ? 28.160 29.524 73.746 1.00 24.74 45 ASN C O 1
ATOM 5170 N N . VAL C 1 47 ? 27.819 27.306 73.669 1.00 24.18 46 VAL C N 1
ATOM 5171 C CA . VAL C 1 47 ? 27.298 27.216 75.042 1.00 23.89 46 VAL C CA 1
ATOM 5172 C C . VAL C 1 47 ? 28.407 27.575 76.068 1.00 24.68 46 VAL C C 1
ATOM 5173 O O . VAL C 1 47 ? 28.143 28.339 77.010 1.00 25.30 46 VAL C O 1
ATOM 5177 N N . SER C 1 48 ? 29.631 27.076 75.859 1.00 23.85 47 SER C N 1
ATOM 5178 C CA . SER C 1 48 ? 30.754 27.399 76.750 1.00 25.00 47 SER C CA 1
ATOM 5179 C C . SER C 1 48 ? 31.074 28.901 76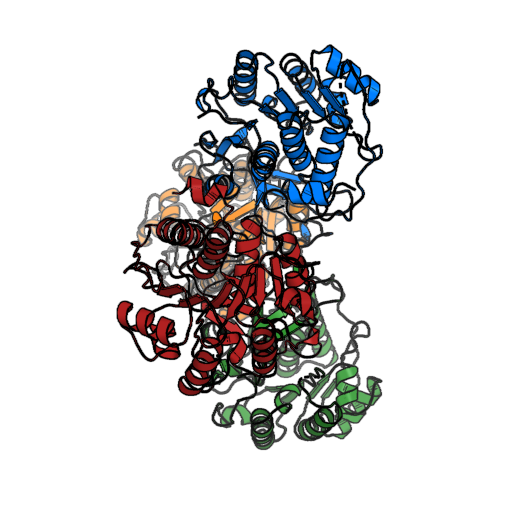.770 1.00 25.24 47 SER C C 1
ATOM 5180 O O . SER C 1 48 ? 31.329 29.456 77.827 1.00 26.53 47 SER C O 1
ATOM 5183 N N . VAL C 1 49 ? 31.038 29.531 75.599 1.00 24.71 48 VAL C N 1
ATOM 5184 C CA . VAL C 1 49 ? 31.192 30.989 75.471 1.00 25.33 48 VAL C CA 1
ATOM 5185 C C . VAL C 1 49 ? 30.089 31.738 76.178 1.00 26.07 48 VAL C C 1
ATOM 5186 O O . VAL C 1 49 ? 30.357 32.705 76.927 1.00 27.29 48 VAL C O 1
ATOM 5190 N N . ALA C 1 50 ? 28.857 31.269 75.994 1.00 26.01 49 ALA C N 1
ATOM 5191 C CA . ALA C 1 50 ? 27.697 31.907 76.591 1.00 27.55 49 ALA C CA 1
ATOM 5192 C C . ALA C 1 50 ? 27.738 31.841 78.129 1.00 29.07 49 ALA C C 1
ATOM 5193 O O . ALA C 1 50 ? 27.429 32.827 78.779 1.00 30.18 49 ALA C O 1
ATOM 5195 N N . ALA C 1 51 ? 28.163 30.693 78.681 1.00 29.43 50 ALA C N 1
ATOM 5196 C CA . ALA C 1 51 ? 28.440 30.527 80.112 1.00 31.79 50 ALA C CA 1
ATOM 5197 C C . ALA C 1 51 ? 29.507 31.506 80.599 1.00 32.77 50 ALA C C 1
ATOM 5198 O O . ALA C 1 51 ? 29.305 32.188 81.612 1.00 34.62 50 ALA C O 1
ATOM 5200 N N . ALA C 1 52 ? 30.632 31.566 79.874 1.00 33.07 51 ALA C N 1
ATOM 5201 C CA . ALA C 1 52 ? 31.732 32.499 80.190 1.00 34.26 51 ALA C CA 1
ATOM 5202 C C . ALA C 1 52 ? 31.276 33.966 80.230 1.00 35.71 51 ALA C C 1
ATOM 5203 O O . ALA C 1 52 ? 31.707 34.709 81.105 1.00 36.61 51 ALA C O 1
ATOM 5205 N N . ARG C 1 53 ? 30.380 34.357 79.319 1.00 35.87 52 ARG C N 1
ATOM 5206 C CA . ARG C 1 53 ? 29.842 35.737 79.294 1.00 37.35 52 ARG C CA 1
ATOM 5207 C C . ARG C 1 53 ? 28.949 36.055 80.501 1.00 37.92 52 ARG C C 1
ATOM 5208 O O . ARG C 1 53 ? 28.803 37.201 80.858 1.00 39.26 52 ARG C O 1
ATOM 5216 N N . HIS C 1 54 ? 28.415 35.028 81.153 1.00 37.48 53 HIS C N 1
ATOM 5217 C CA . HIS C 1 54 ? 27.737 35.173 82.449 1.00 37.75 53 HIS C CA 1
ATOM 5218 C C . HIS C 1 54 ? 28.703 35.073 83.657 1.00 38.97 53 HIS C C 1
ATOM 5219 O O . HIS C 1 54 ? 28.266 34.970 84.810 1.00 38.75 53 HIS C O 1
ATOM 5226 N N . GLY C 1 55 ? 30.009 35.164 83.402 1.00 38.12 54 GLY C N 1
ATOM 5227 C CA . GLY C 1 55 ? 31.000 35.244 84.451 1.00 40.19 54 GLY C CA 1
ATOM 5228 C C . GLY C 1 55 ? 31.424 33.919 85.031 1.00 39.96 54 GLY C C 1
ATOM 5229 O O . GLY C 1 55 ? 32.073 33.918 86.058 1.00 41.59 54 GLY C O 1
ATOM 5230 N N . HIS C 1 56 ? 31.119 32.810 84.351 1.00 38.57 55 HIS C N 1
ATOM 5231 C CA . HIS C 1 56 ? 31.404 31.477 84.867 1.00 38.32 55 HIS C CA 1
ATOM 5232 C C . HIS C 1 56 ? 32.693 30.929 84.281 1.00 37.87 55 HIS C C 1
ATOM 5233 O O . HIS C 1 56 ? 32.979 31.135 83.103 1.00 37.14 55 HIS C O 1
ATOM 5240 N N . ASN C 1 57 ? 33.457 30.225 85.111 1.00 38.86 56 ASN C N 1
ATOM 5241 C CA . ASN C 1 57 ? 34.713 29.601 84.695 1.00 39.23 56 ASN C CA 1
ATOM 5242 C C . ASN C 1 57 ? 34.373 28.360 83.850 1.00 36.48 56 ASN C C 1
ATOM 5243 O O . ASN C 1 57 ? 33.963 27.340 84.417 1.00 36.04 56 ASN C O 1
ATOM 5248 N N . SER C 1 58 ? 34.522 28.477 82.522 1.00 34.19 57 SER C N 1
ATOM 5249 C CA A SER C 1 58 ? 34.045 27.485 81.538 0.50 32.64 57 SER C CA 1
ATOM 5250 C CA B SER C 1 58 ? 34.050 27.443 81.589 0.50 32.57 57 SER C CA 1
ATOM 5251 C C . SER C 1 58 ? 35.162 26.831 80.715 1.00 31.72 57 SER C C 1
ATOM 5252 O O . SER C 1 58 ? 36.152 27.474 80.404 1.00 32.68 57 SER C O 1
ATOM 5257 N N . ALA C 1 59 ? 34.986 25.552 80.370 1.00 31.26 58 ALA C N 1
ATOM 5258 C CA . ALA C 1 59 ? 35.906 24.780 79.504 1.00 30.45 58 ALA C CA 1
ATOM 5259 C C . ALA C 1 59 ? 35.120 23.941 78.483 1.00 28.42 58 ALA C C 1
ATOM 5260 O O . ALA C 1 59 ? 33.957 23.649 78.692 1.00 28.45 58 ALA C O 1
ATOM 5262 N N . LEU C 1 60 ? 35.748 23.619 77.350 1.00 27.99 59 LEU C N 1
ATOM 5263 C CA . LEU C 1 60 ? 35.111 22.833 76.284 1.00 26.02 59 LEU C CA 1
ATOM 5264 C C . LEU C 1 60 ? 35.977 21.607 76.019 1.00 26.35 59 LEU C C 1
ATOM 5265 O O . LEU C 1 60 ? 37.159 21.748 75.731 1.00 26.62 59 LEU C O 1
ATOM 5270 N N . LEU C 1 61 ? 35.379 20.430 76.063 1.00 25.26 60 LEU C N 1
ATOM 5271 C CA . LEU C 1 61 ? 36.028 19.219 75.597 1.00 25.15 60 LEU C CA 1
ATOM 5272 C C . LEU C 1 61 ? 35.624 19.075 74.116 1.00 24.40 60 LEU C C 1
ATOM 5273 O O . LEU C 1 61 ? 34.439 18.926 73.782 1.00 23.68 60 LEU C O 1
ATOM 5278 N N . SER C 1 62 ? 36.608 19.170 73.237 1.00 23.58 61 SER C N 1
ATOM 5279 C CA . SER C 1 62 ? 36.369 19.054 71.798 1.00 23.93 61 SER C CA 1
ATOM 5280 C C . SER C 1 62 ? 37.675 18.778 71.114 1.00 24.74 61 SER C C 1
ATOM 5281 O O . SER C 1 62 ? 38.657 18.534 71.783 1.00 23.97 61 SER C O 1
ATOM 5284 N N . ARG C 1 63 ? 37.692 18.802 69.784 1.00 25.39 62 ARG C N 1
ATOM 5285 C CA . ARG C 1 63 ? 38.955 18.829 69.062 1.00 26.61 62 ARG C CA 1
ATOM 5286 C C . ARG C 1 63 ? 38.881 19.813 67.896 1.00 26.23 62 ARG C C 1
ATOM 5287 O O . ARG C 1 63 ? 37.772 20.189 67.454 1.00 25.74 62 ARG C O 1
ATOM 5295 N N . VAL C 1 64 ? 40.064 20.244 67.461 1.00 25.49 63 VAL C N 1
ATOM 5296 C CA . VAL C 1 64 ? 40.245 20.947 66.194 1.00 26.17 63 VAL C CA 1
ATOM 5297 C C . VAL C 1 64 ? 41.123 20.118 65.272 1.00 26.34 63 VAL C C 1
ATOM 5298 O O . VAL C 1 64 ? 41.753 19.146 65.709 1.00 28.50 63 VAL C O 1
ATOM 5302 N N . GLY C 1 65 ? 41.138 20.469 63.992 1.00 26.58 64 GLY C N 1
ATOM 5303 C CA . GLY C 1 65 ? 42.095 19.880 63.030 1.00 27.36 64 GLY C CA 1
ATOM 5304 C C . GLY C 1 65 ? 43.478 20.486 63.146 1.00 28.16 64 GLY C C 1
ATOM 5305 O O . GLY C 1 65 ? 43.640 21.596 63.697 1.00 29.04 64 GLY C O 1
ATOM 5306 N N . ASN C 1 66 ? 44.474 19.794 62.588 1.00 29.74 65 ASN C N 1
ATOM 5307 C CA . ASN C 1 66 ? 45.858 20.284 62.533 1.00 30.22 65 ASN C CA 1
ATOM 5308 C C . ASN C 1 66 ? 46.031 21.177 61.301 1.00 30.38 65 ASN C C 1
ATOM 5309 O O . ASN C 1 66 ? 46.709 20.800 60.328 1.00 30.53 65 ASN C O 1
ATOM 5314 N N . ASP C 1 67 ? 45.425 22.366 61.368 1.00 28.76 66 ASP C N 1
ATOM 5315 C CA . ASP C 1 67 ? 45.360 23.293 60.239 1.00 28.38 66 ASP C CA 1
ATOM 5316 C C . ASP C 1 67 ? 45.175 24.732 60.744 1.00 27.42 66 ASP C C 1
ATOM 5317 O O . ASP C 1 67 ? 44.947 24.920 61.972 1.00 28.20 66 ASP C O 1
ATOM 5322 N N . PRO C 1 68 ? 45.198 25.728 59.837 1.00 27.36 67 PRO C N 1
ATOM 5323 C CA . PRO C 1 68 ? 45.040 27.115 60.275 1.00 27.45 67 PRO C CA 1
ATOM 5324 C C . PRO C 1 68 ? 43.697 27.479 60.915 1.00 26.30 67 PRO C C 1
ATOM 5325 O O . PRO C 1 68 ? 43.686 28.246 61.888 1.00 26.49 67 PRO C O 1
ATOM 5329 N N . PHE C 1 69 ? 42.591 26.928 60.408 1.00 26.42 68 PHE C N 1
ATOM 5330 C CA . PHE C 1 69 ? 41.282 27.142 61.064 1.00 24.95 68 PHE C CA 1
ATOM 5331 C C . PHE C 1 69 ? 41.227 26.551 62.477 1.00 24.89 68 PHE C C 1
ATOM 5332 O O . PHE C 1 69 ? 40.534 27.066 63.354 1.00 24.30 68 PHE C O 1
ATOM 5340 N N . GLY C 1 70 ? 41.927 25.437 62.681 1.00 25.52 69 GLY C N 1
ATOM 5341 C CA . GLY C 1 70 ? 42.050 24.862 64.002 1.00 25.90 69 GLY C CA 1
ATOM 5342 C C . GLY C 1 70 ? 42.808 25.743 64.963 1.00 26.08 69 GLY C C 1
ATOM 5343 O O . GLY C 1 70 ? 42.376 25.917 66.097 1.00 25.02 69 GLY C O 1
ATOM 5344 N N . GLU C 1 71 ? 43.930 26.294 64.501 1.00 28.70 70 GLU C N 1
ATOM 5345 C CA . GLU C 1 71 ? 44.732 27.271 65.280 1.00 29.33 70 GLU C CA 1
ATOM 5346 C C . GLU C 1 71 ? 43.906 28.540 65.612 1.00 28.25 70 GLU C C 1
ATOM 5347 O O . GLU C 1 71 ? 43.948 29.044 66.737 1.00 27.56 70 GLU C O 1
ATOM 5350 N N . TYR C 1 72 ? 43.135 29.014 64.640 1.00 27.95 71 TYR C N 1
ATOM 5351 C CA . TYR C 1 72 ? 42.162 30.098 64.873 1.00 27.22 71 TYR C CA 1
ATOM 5352 C C . TYR C 1 72 ? 41.179 29.809 66.034 1.00 26.72 71 TYR C C 1
ATOM 5353 O O . TYR C 1 72 ? 41.061 30.624 66.943 1.00 27.10 71 TYR C O 1
ATOM 5362 N N . LEU C 1 73 ? 40.514 28.652 66.001 1.00 26.23 72 LEU C N 1
ATOM 5363 C CA . LEU C 1 73 ? 39.493 28.298 66.982 1.00 25.23 72 LEU C CA 1
ATOM 5364 C C . LEU C 1 73 ? 40.083 28.124 68.396 1.00 25.54 72 LEU C C 1
ATOM 5365 O O . LEU C 1 73 ? 39.435 28.469 69.369 1.00 26.09 72 LEU C O 1
ATOM 5370 N N . LEU C 1 74 ? 41.307 27.607 68.508 1.00 26.92 73 LEU C N 1
ATOM 5371 C CA . LEU C 1 74 ? 41.968 27.492 69.818 1.00 28.17 73 LEU C CA 1
ATOM 5372 C C . LEU C 1 74 ? 42.226 28.895 70.396 1.00 29.16 73 LEU C C 1
ATOM 5373 O O . LEU C 1 74 ? 41.875 29.148 71.547 1.00 29.36 73 LEU C O 1
ATOM 5378 N N . ALA C 1 75 ? 42.752 29.802 69.575 1.00 29.35 74 ALA C N 1
ATOM 5379 C CA . ALA C 1 75 ? 42.960 31.209 69.981 1.00 30.39 74 ALA C CA 1
ATOM 5380 C C . ALA C 1 75 ? 41.642 31.939 70.253 1.00 29.55 74 ALA C C 1
ATOM 5381 O O . ALA C 1 75 ? 41.526 32.601 71.274 1.00 29.52 74 ALA C O 1
ATOM 5383 N N . GLU C 1 76 ? 40.653 31.757 69.374 1.00 28.99 75 GLU C N 1
ATOM 5384 C CA . GLU C 1 76 ? 39.351 32.420 69.522 1.00 29.37 75 GLU C CA 1
ATOM 5385 C C . GLU C 1 76 ? 38.574 31.973 70.776 1.00 29.88 75 GLU C C 1
ATOM 5386 O O . GLU C 1 76 ? 38.023 32.823 71.471 1.00 31.15 75 GLU C O 1
ATOM 5392 N N . LEU C 1 77 ? 38.539 30.666 71.071 1.00 29.64 76 LEU C N 1
ATOM 5393 C CA . LEU C 1 77 ? 37.957 30.157 72.315 1.00 30.99 76 LEU C CA 1
ATOM 5394 C C . LEU C 1 77 ? 38.468 30.923 73.541 1.00 32.36 76 LEU C C 1
ATOM 5395 O O . LEU C 1 77 ? 37.667 31.435 74.337 1.00 33.22 76 LEU C O 1
ATOM 5400 N N . GLU C 1 78 ? 39.797 31.021 73.654 1.00 32.80 77 GLU C N 1
ATOM 5401 C CA . GLU C 1 78 ? 40.461 31.788 74.713 1.00 35.10 77 GLU C CA 1
ATOM 5402 C C . GLU C 1 78 ? 40.114 33.289 74.707 1.00 34.98 77 GLU C C 1
ATOM 5403 O O . GLU C 1 78 ? 39.807 33.836 75.769 1.00 35.04 77 GLU C O 1
ATOM 5409 N N . ARG C 1 79 ? 40.150 33.918 73.524 1.00 34.59 78 ARG C N 1
ATOM 5410 C CA A ARG C 1 79 ? 39.721 35.327 73.361 0.50 34.95 78 ARG C CA 1
ATOM 5411 C CA B ARG C 1 79 ? 39.721 35.323 73.356 0.50 34.92 78 ARG C CA 1
ATOM 5412 C C . ARG C 1 79 ? 38.297 35.531 73.906 1.00 34.46 78 ARG C C 1
ATOM 5413 O O . ARG C 1 79 ? 38.030 36.540 74.582 1.00 35.44 78 ARG C O 1
ATOM 5428 N N . LEU C 1 80 ? 37.402 34.563 73.645 1.00 32.22 79 LEU C N 1
ATOM 5429 C CA . LEU C 1 80 ? 35.995 34.589 74.136 1.00 31.42 79 LEU C CA 1
ATOM 5430 C C . LEU C 1 80 ? 35.781 34.198 75.628 1.00 31.62 79 LEU C C 1
ATOM 5431 O O . LEU C 1 80 ? 34.630 34.123 76.086 1.00 32.37 79 LEU C O 1
ATOM 5436 N N . GLY C 1 81 ? 36.859 33.961 76.382 1.00 31.35 80 GLY C N 1
ATOM 5437 C CA . GLY C 1 81 ? 36.799 33.684 77.841 1.00 31.99 80 GLY C CA 1
ATOM 5438 C C . GLY C 1 81 ? 36.602 32.213 78.211 1.00 30.85 80 GLY C C 1
ATOM 5439 O O . GLY C 1 81 ? 36.195 31.924 79.328 1.00 29.79 80 GLY C O 1
ATOM 5440 N N . VAL C 1 82 ? 36.929 31.302 77.292 1.00 29.15 81 VAL C N 1
ATOM 5441 C CA . VAL C 1 82 ? 36.762 29.846 77.481 1.00 29.33 81 VAL C CA 1
ATOM 5442 C C . VAL C 1 82 ? 38.163 29.212 77.584 1.00 30.50 81 VAL C C 1
ATOM 5443 O O . VAL C 1 82 ? 39.054 29.515 76.782 1.00 31.14 81 VAL C O 1
ATOM 5447 N N . ASP C 1 83 ? 38.350 28.362 78.588 1.00 31.57 82 ASP C N 1
ATOM 5448 C CA . ASP C 1 83 ? 39.588 27.552 78.747 1.00 32.95 82 ASP C CA 1
ATOM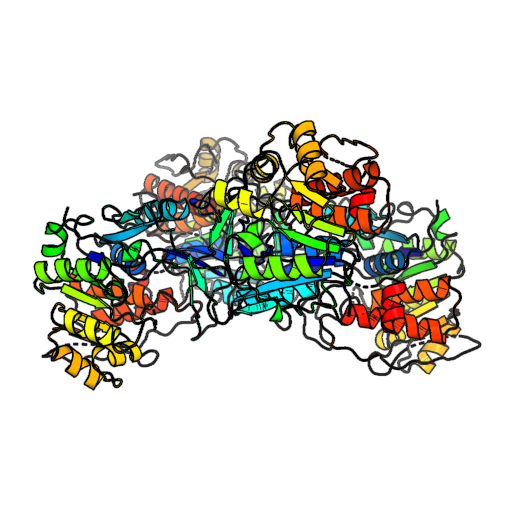 5449 C C . ASP C 1 83 ? 39.604 26.490 77.651 1.00 30.94 82 ASP C C 1
ATOM 5450 O O . ASP C 1 83 ? 38.678 25.691 77.581 1.00 29.96 82 ASP C O 1
ATOM 5455 N N . ASN C 1 84 ? 40.642 26.506 76.805 1.00 30.86 83 ASN C N 1
ATOM 5456 C CA . ASN C 1 84 ? 40.805 25.578 75.663 1.00 29.98 83 ASN C CA 1
ATOM 5457 C C . ASN C 1 84 ? 41.667 24.337 75.961 1.00 30.65 83 ASN C C 1
ATOM 5458 O O . ASN C 1 84 ? 42.032 23.612 75.044 1.00 29.42 83 ASN C O 1
ATOM 5463 N N . GLN C 1 85 ? 42.012 24.122 77.228 1.00 31.59 84 GLN C N 1
ATOM 5464 C CA . GLN C 1 85 ? 42.920 23.023 77.632 1.00 33.28 84 GLN C CA 1
ATOM 5465 C C . GLN C 1 85 ? 42.462 21.621 77.231 1.00 31.72 84 GLN C C 1
ATOM 5466 O O . GLN C 1 85 ? 43.296 20.766 76.967 1.00 32.55 84 GLN C O 1
ATOM 5472 N N . TYR C 1 86 ? 41.152 21.399 77.120 1.00 29.55 85 TYR C N 1
ATOM 5473 C CA . TYR C 1 86 ? 40.623 20.081 76.742 1.00 28.43 85 TYR C CA 1
ATOM 5474 C C . TYR C 1 86 ? 40.297 19.979 75.252 1.00 27.35 85 TYR C C 1
ATOM 5475 O O . TYR C 1 86 ? 39.613 19.045 74.846 1.00 28.53 85 TYR C O 1
ATOM 5484 N N . VAL C 1 87 ? 40.755 20.935 74.448 1.00 26.96 86 VAL C N 1
ATOM 5485 C CA . VAL C 1 87 ? 40.558 20.918 72.979 1.00 26.24 86 VAL C CA 1
ATOM 5486 C C . VAL C 1 87 ? 41.835 20.401 72.302 1.00 27.69 86 VAL C C 1
ATOM 5487 O O . VAL C 1 87 ? 42.740 21.168 72.032 1.00 26.97 86 VAL C O 1
ATOM 5491 N N . ALA C 1 88 ? 41.885 19.092 72.047 1.00 28.39 87 ALA C N 1
ATOM 5492 C CA . ALA C 1 88 ? 43.044 18.453 71.432 1.00 29.60 87 ALA C CA 1
ATOM 5493 C C . ALA C 1 88 ? 43.106 18.739 69.940 1.00 29.90 87 ALA C C 1
ATOM 5494 O O . ALA C 1 88 ? 42.086 19.023 69.325 1.00 28.52 87 ALA C O 1
ATOM 5496 N N . THR C 1 89 ? 44.289 18.634 69.353 1.00 30.44 88 THR C N 1
ATOM 5497 C CA . THR C 1 89 ? 44.463 18.835 67.906 1.00 31.05 88 THR C CA 1
ATOM 5498 C C . THR C 1 89 ? 44.480 17.444 67.293 1.00 31.10 88 THR C C 1
ATOM 5499 O O . THR C 1 89 ? 45.390 16.654 67.576 1.00 32.72 88 THR C O 1
ATOM 5503 N N . ASP C 1 90 ? 43.470 17.143 66.480 1.00 29.93 89 ASP C N 1
ATOM 5504 C CA . ASP C 1 90 ? 43.365 15.854 65.823 1.00 31.39 89 ASP C CA 1
ATOM 5505 C C . ASP C 1 90 ? 44.423 15.800 64.720 1.00 33.38 89 ASP C C 1
ATOM 5506 O O . ASP C 1 90 ? 44.574 16.752 63.951 1.00 31.93 89 ASP C O 1
ATOM 5511 N N . GLN C 1 91 ? 45.129 14.684 64.660 1.00 34.53 90 GLN C N 1
ATOM 5512 C CA . GLN C 1 91 ? 46.199 14.492 63.685 1.00 37.77 90 GLN C CA 1
ATOM 5513 C C . GLN C 1 91 ? 45.749 14.026 62.292 1.00 38.12 90 GLN C C 1
ATOM 5514 O O . GLN C 1 91 ? 46.564 14.029 61.396 1.00 40.64 90 GLN C O 1
ATOM 5520 N N . THR C 1 92 ? 44.482 13.647 62.101 1.00 37.54 91 THR C N 1
ATOM 5521 C CA . THR C 1 92 ? 44.006 13.136 60.806 1.00 38.35 91 THR C CA 1
ATOM 5522 C C . THR C 1 92 ? 42.960 14.042 60.176 1.00 36.66 91 THR C C 1
ATOM 5523 O O . THR C 1 92 ? 43.116 14.446 59.029 1.00 37.54 91 THR C O 1
ATOM 5527 N N . PHE C 1 93 ? 41.910 14.370 60.922 1.00 34.16 92 PHE C N 1
ATOM 5528 C CA . PHE C 1 93 ? 40.751 15.061 60.341 1.00 32.80 92 PHE C CA 1
ATOM 5529 C C . PHE C 1 93 ? 40.884 16.597 60.398 1.00 31.28 92 PHE C C 1
ATOM 5530 O O . PHE C 1 93 ? 41.523 17.160 61.291 1.00 29.81 92 PHE C O 1
ATOM 5538 N N . LYS C 1 94 ? 40.283 17.244 59.419 1.00 30.98 93 LYS C N 1
ATOM 5539 C CA . LYS C 1 94 ? 40.338 18.714 59.289 1.00 30.42 93 LYS C CA 1
ATOM 5540 C C . LYS C 1 94 ? 39.285 19.471 60.061 1.00 27.58 93 LYS C C 1
ATOM 5541 O O . LYS C 1 94 ? 38.200 18.956 60.362 1.00 26.41 93 LYS C O 1
ATOM 5547 N N . THR C 1 95 ? 39.588 20.737 60.355 1.00 27.02 94 THR C N 1
ATOM 5548 C CA . THR C 1 95 ? 38.645 21.582 61.088 1.00 25.20 94 THR C CA 1
ATOM 5549 C C . THR C 1 95 ? 37.408 21.790 60.186 1.00 25.14 94 THR C C 1
ATOM 5550 O O . THR C 1 95 ? 37.564 22.180 59.006 1.00 24.30 94 THR C O 1
ATOM 5554 N N . PRO C 1 96 ? 36.192 21.513 60.709 1.00 23.67 95 PRO C N 1
ATOM 5555 C CA . PRO C 1 96 ? 35.016 21.648 59.868 1.00 24.08 95 PRO C CA 1
ATOM 5556 C C . PRO C 1 96 ? 34.592 23.110 59.660 1.00 22.81 95 PRO C C 1
ATOM 5557 O O . PRO C 1 96 ? 34.787 23.952 60.546 1.00 22.77 95 PRO C O 1
ATOM 5561 N N . VAL C 1 97 ? 34.011 23.391 58.503 1.00 22.03 96 VAL C N 1
ATOM 5562 C CA . VAL C 1 97 ? 33.414 24.682 58.244 1.00 21.29 96 VAL C CA 1
ATOM 5563 C C . VAL C 1 97 ? 31.903 24.508 58.050 1.00 22.19 96 VAL C C 1
ATOM 5564 O O . VAL C 1 97 ? 31.429 23.462 57.563 1.00 23.09 96 VAL C O 1
ATOM 5568 N N . THR C 1 98 ? 31.174 25.570 58.370 1.00 21.86 97 THR C N 1
ATOM 5569 C CA . THR C 1 98 ? 29.744 25.629 58.187 1.00 22.29 97 THR C CA 1
ATOM 5570 C C . THR C 1 98 ? 29.370 26.951 57.540 1.00 22.36 97 THR C C 1
ATOM 5571 O O . THR C 1 98 ? 29.691 27.999 58.091 1.00 22.61 97 THR C O 1
ATOM 5575 N N . PHE C 1 99 ? 28.661 26.882 56.409 1.00 22.46 98 PHE C N 1
ATOM 5576 C CA . PHE C 1 99 ? 28.124 28.041 55.719 1.00 23.17 98 PHE C CA 1
ATOM 5577 C C . PHE C 1 99 ? 26.678 28.205 56.148 1.00 23.47 98 PHE C C 1
ATOM 5578 O O . PHE C 1 99 ? 26.032 27.253 56.605 1.00 23.43 98 PHE C O 1
ATOM 5586 N N . CYS C 1 100 ? 26.192 29.418 56.022 1.00 24.33 99 CYS C N 1
ATOM 5587 C CA . CYS C 1 100 ? 24.770 29.697 56.242 1.00 25.73 99 CYS C CA 1
ATOM 5588 C C . CYS C 1 100 ? 24.213 30.739 55.296 1.00 26.01 99 CYS C C 1
ATOM 5589 O O . CYS C 1 100 ? 24.974 31.478 54.651 1.00 25.73 99 CYS C O 1
ATOM 5592 N N . GLU C 1 101 ? 22.885 30.759 55.174 1.00 26.74 100 GLU C N 1
ATOM 5593 C CA . GLU C 1 101 ? 22.151 31.899 54.608 1.00 28.29 100 GLU C CA 1
ATOM 5594 C C . GLU C 1 101 ? 21.269 32.530 55.679 1.00 28.24 100 GLU C C 1
ATOM 5595 O O . GLU C 1 101 ? 20.885 31.876 56.635 1.00 27.48 100 GLU C O 1
ATOM 5601 N N . ILE C 1 102 ? 21.033 33.827 55.555 1.00 28.70 101 ILE C N 1
ATOM 5602 C CA . ILE C 1 102 ? 20.363 34.594 56.591 1.00 29.85 101 ILE C CA 1
ATOM 5603 C C . ILE C 1 102 ? 19.096 35.180 55.955 1.00 30.87 101 ILE C C 1
ATOM 5604 O O . ILE C 1 102 ? 19.163 36.197 55.291 1.00 31.03 101 ILE C O 1
ATOM 5609 N N . PHE C 1 103 ? 17.961 34.516 56.156 1.00 32.69 102 PHE C N 1
ATOM 5610 C CA . PHE C 1 103 ? 16.660 34.967 55.606 1.00 35.31 102 PHE C CA 1
ATOM 5611 C C . PHE C 1 103 ? 15.693 35.203 56.795 1.00 36.17 102 PHE C C 1
ATOM 5612 O O . PHE C 1 103 ? 14.860 34.343 57.121 1.00 36.70 102 PHE C O 1
ATOM 5620 N N . PRO C 1 104 ? 15.808 36.361 57.462 1.00 37.32 103 PRO C N 1
ATOM 5621 C CA . PRO C 1 104 ? 14.920 36.611 58.613 1.00 38.61 103 PRO C CA 1
ATOM 5622 C C . PRO C 1 104 ? 13.459 36.794 58.176 1.00 40.39 103 PRO C C 1
ATOM 5623 O O . PRO C 1 104 ? 13.232 37.120 57.013 1.00 41.10 103 PRO C O 1
ATOM 5627 N N . PRO C 1 105 ? 12.487 36.588 59.088 1.00 41.69 104 PRO C N 1
ATOM 5628 C CA . PRO C 1 105 ? 12.595 36.235 60.512 1.00 41.44 104 PRO C CA 1
ATOM 5629 C C . PRO C 1 105 ? 12.876 34.797 60.922 1.00 40.90 104 PRO C C 1
ATOM 5630 O O . PRO C 1 105 ? 13.260 34.597 62.092 1.00 40.06 104 PRO C O 1
ATOM 5634 N N . ASP C 1 106 ? 12.710 33.812 60.025 1.00 41.45 105 ASP C N 1
ATOM 5635 C CA A ASP C 1 106 ? 12.691 32.394 60.478 0.50 41.38 105 ASP C CA 1
ATOM 5636 C CA B ASP C 1 106 ? 12.566 32.386 60.402 0.50 41.40 105 ASP C CA 1
ATOM 5637 C C . ASP C 1 106 ? 13.420 31.337 59.632 1.00 40.18 105 ASP C C 1
ATOM 5638 O O . ASP C 1 106 ? 13.335 30.147 59.935 1.00 40.02 105 ASP C O 1
ATOM 5647 N N . ASP C 1 107 ? 14.215 31.745 58.637 1.00 39.16 106 ASP C N 1
ATOM 5648 C CA . ASP C 1 107 ? 14.946 30.766 57.784 1.00 37.18 106 ASP C CA 1
ATOM 5649 C C . ASP C 1 107 ? 16.464 31.015 57.819 1.00 34.38 106 ASP C C 1
ATOM 5650 O O . ASP C 1 107 ? 16.942 31.998 57.274 1.00 34.00 106 ASP C O 1
ATOM 5655 N N . PHE C 1 108 ? 17.200 30.139 58.488 1.00 31.61 107 PHE C N 1
ATOM 5656 C CA . PHE C 1 108 ? 18.673 30.262 58.624 1.00 29.36 107 PHE C CA 1
ATOM 5657 C C . PHE C 1 108 ? 19.348 28.928 58.271 1.00 28.52 107 PHE C C 1
ATOM 5658 O O . PHE C 1 108 ? 19.926 28.270 59.133 1.00 28.51 107 PHE C O 1
ATOM 5666 N N . PRO C 1 109 ? 19.285 28.521 56.984 1.00 29.06 108 PRO C N 1
ATOM 5667 C CA . PRO C 1 109 ? 19.788 27.207 56.622 1.00 28.83 108 PRO C CA 1
ATOM 5668 C C . PRO C 1 109 ? 21.303 27.096 56.808 1.00 27.67 108 PRO C C 1
ATOM 5669 O O . PRO C 1 109 ? 22.019 28.101 56.613 1.00 27.29 108 PRO C O 1
ATOM 5673 N N . LEU C 1 110 ? 21.738 25.910 57.221 1.00 26.46 109 LEU C N 1
ATOM 5674 C CA . LEU C 1 110 ? 23.158 25.611 57.457 1.00 26.18 109 LEU C CA 1
ATOM 5675 C C . LEU C 1 110 ? 23.636 24.592 56.445 1.00 27.19 109 LEU C C 1
ATOM 5676 O O . LEU C 1 110 ? 22.839 23.741 55.963 1.00 28.13 109 LEU C O 1
ATOM 5681 N N . TYR C 1 111 ? 24.925 24.691 56.093 1.00 26.52 110 TYR C N 1
ATOM 5682 C CA . TYR C 1 111 ? 25.524 23.797 55.081 1.00 27.14 110 TYR C CA 1
ATOM 5683 C C . TYR C 1 111 ? 26.831 23.329 55.691 1.00 26.76 110 TYR C C 1
ATOM 5684 O O . TYR C 1 111 ? 27.774 24.082 55.739 1.00 26.24 110 TYR C O 1
ATOM 5693 N N . PHE C 1 112 ? 26.825 22.127 56.266 1.00 26.05 111 PHE C N 1
ATOM 5694 C CA . PHE C 1 112 ? 27.945 21.633 57.069 1.00 25.98 111 PHE C CA 1
ATOM 5695 C C . PHE C 1 112 ? 28.969 20.939 56.148 1.00 26.38 111 PHE C C 1
ATOM 5696 O O . PHE C 1 112 ? 28.606 20.249 55.189 1.00 27.21 111 PHE C O 1
ATOM 5704 N N . TYR C 1 113 ? 30.252 21.145 56.443 1.00 25.89 112 TYR C N 1
ATOM 5705 C CA . TYR C 1 113 ? 31.341 20.404 55.815 1.00 25.00 112 TYR C CA 1
ATOM 5706 C C . TYR C 1 113 ? 32.068 19.766 56.965 1.00 25.64 112 TYR C C 1
ATOM 5707 O O . TYR C 1 113 ? 33.044 20.336 57.464 1.00 25.30 112 TYR C O 1
ATOM 5716 N N . ARG C 1 114 ? 31.517 18.643 57.445 1.00 26.56 113 ARG C N 1
ATOM 5717 C CA . ARG C 1 114 ? 32.081 17.855 58.578 1.00 27.45 113 ARG C CA 1
ATOM 5718 C C . ARG C 1 114 ? 32.532 16.440 58.174 1.00 29.38 113 ARG C C 1
ATOM 5719 O O . ARG C 1 114 ? 32.655 15.550 59.046 1.00 31.03 113 ARG C O 1
ATOM 5727 N N . GLU C 1 115 ? 32.865 16.238 56.895 1.00 31.46 114 GLU C N 1
ATOM 5728 C CA . GLU C 1 115 ? 33.168 14.900 56.363 1.00 33.70 114 GLU C CA 1
ATOM 5729 C C . GLU C 1 115 ? 34.670 14.599 56.283 1.00 34.75 114 GLU C C 1
ATOM 5730 O O . GLU C 1 115 ? 35.467 15.514 56.072 1.00 35.32 114 GLU C O 1
ATOM 5736 N N . PRO C 1 116 ? 35.064 13.317 56.423 1.00 35.41 115 PRO C N 1
ATOM 5737 C CA . PRO C 1 116 ? 34.247 12.127 56.750 1.00 36.43 115 PRO C CA 1
ATOM 5738 C C . PRO C 1 116 ? 33.915 11.990 58.242 1.00 36.16 115 PRO C C 1
ATOM 5739 O O . PRO C 1 116 ? 32.938 11.329 58.586 1.00 37.32 115 PRO C O 1
ATOM 5743 N N . LYS C 1 117 ? 34.705 12.617 59.112 1.00 35.34 116 LYS C N 1
ATOM 5744 C CA . LYS C 1 117 ? 34.461 12.569 60.537 1.00 34.74 116 LYS C CA 1
ATOM 5745 C C . LYS C 1 117 ? 35.072 13.802 61.188 1.00 33.31 116 LYS C C 1
ATOM 5746 O O . LYS C 1 117 ? 36.281 14.019 61.065 1.00 35.91 116 LYS C O 1
ATOM 5752 N N . ALA C 1 118 ? 34.249 14.599 61.845 1.00 29.93 117 ALA C N 1
ATOM 5753 C CA . ALA C 1 118 ? 34.682 15.821 62.500 1.00 28.52 117 ALA C CA 1
ATOM 5754 C C . ALA C 1 118 ? 35.694 15.516 63.620 1.00 28.32 117 ALA C C 1
ATOM 5755 O O . ALA C 1 118 ? 35.499 14.562 64.337 1.00 28.34 117 ALA C O 1
ATOM 5757 N N . PRO C 1 119 ? 36.754 16.327 63.766 1.00 27.52 118 PRO C N 1
ATOM 5758 C CA . PRO C 1 119 ? 37.664 16.260 64.931 1.00 27.21 118 PRO C CA 1
ATOM 5759 C C . PRO C 1 119 ? 36.911 16.142 66.262 1.00 26.72 118 PRO C C 1
ATOM 5760 O O . PRO C 1 119 ? 37.254 15.274 67.063 1.00 26.54 118 PRO C O 1
ATOM 5764 N N . ASP C 1 120 ? 35.829 16.915 66.444 1.00 26.10 119 ASP C N 1
ATOM 5765 C CA . ASP C 1 120 ? 35.025 16.822 67.694 1.00 25.33 119 ASP C CA 1
ATOM 5766 C C . ASP C 1 120 ? 34.400 15.437 67.999 1.00 25.16 119 ASP C C 1
ATOM 5767 O O . ASP C 1 120 ? 34.107 15.135 69.161 1.00 25.52 119 ASP C O 1
ATOM 5772 N N . LEU C 1 121 ? 34.213 14.599 66.971 1.00 25.68 120 LEU C N 1
ATOM 5773 C CA . LEU C 1 121 ? 33.718 13.210 67.153 1.00 25.75 120 LEU C CA 1
ATOM 5774 C C . LEU C 1 121 ? 34.846 12.189 67.380 1.00 26.69 120 LEU C C 1
ATOM 5775 O O . LEU C 1 121 ? 34.564 11.012 67.573 1.00 26.84 120 LEU C O 1
ATOM 5780 N N . ASN C 1 122 ? 36.091 12.679 67.420 1.00 26.23 121 ASN C N 1
ATOM 5781 C CA A ASN C 1 122 ? 37.280 11.871 67.704 0.50 27.17 121 ASN C CA 1
ATOM 5782 C CA B ASN C 1 122 ? 37.275 11.876 67.688 0.50 26.96 121 ASN C CA 1
ATOM 5783 C C . ASN C 1 122 ? 37.836 12.051 69.120 1.00 26.97 121 ASN C C 1
ATOM 5784 O O . ASN C 1 122 ? 38.946 11.610 69.408 1.00 27.88 121 ASN C O 1
ATOM 5793 N N . ILE C 1 123 ? 37.059 12.681 70.008 1.00 25.87 122 ILE C N 1
ATOM 5794 C CA . ILE C 1 123 ? 37.462 12.843 71.419 1.00 25.73 122 ILE C CA 1
ATOM 5795 C C . ILE C 1 123 ? 37.649 11.510 72.184 1.00 26.35 122 ILE C C 1
ATOM 5796 O O . ILE C 1 123 ? 36.883 10.567 71.997 1.00 25.50 122 ILE C O 1
ATOM 5801 N N . GLU C 1 124 ? 38.673 11.486 73.033 1.00 27.32 123 GLU C N 1
ATOM 5802 C CA . GLU C 1 124 ? 39.053 10.365 73.894 1.00 28.73 123 GLU C CA 1
ATOM 5803 C C . GLU C 1 124 ? 38.939 10.864 75.311 1.00 29.38 123 GLU C C 1
ATOM 5804 O O . GLU C 1 124 ? 39.126 12.059 75.556 1.00 29.18 123 GLU C O 1
ATOM 5810 N N . SER C 1 125 ? 38.707 9.967 76.267 1.00 29.62 124 SER C N 1
ATOM 5811 C CA A SER C 1 125 ? 38.623 10.366 77.678 0.50 30.34 124 SER C CA 1
ATOM 5812 C CA B SER C 1 125 ? 38.623 10.360 77.671 0.50 30.68 124 SER C CA 1
ATOM 5813 C C . SER C 1 125 ? 39.974 10.884 78.166 1.00 32.33 124 SER C C 1
ATOM 5814 O O . SER C 1 125 ? 40.027 11.753 79.041 1.00 32.45 124 SER C O 1
ATOM 5819 N N . ALA C 1 126 ? 41.063 10.373 77.578 1.00 33.39 125 ALA C N 1
ATOM 5820 C CA . ALA C 1 126 ? 42.392 10.910 77.858 1.00 35.52 125 ALA C CA 1
ATOM 5821 C C . ALA C 1 126 ? 42.509 12.420 77.536 1.00 35.67 125 ALA C C 1
ATOM 5822 O O . ALA C 1 126 ? 43.357 13.072 78.129 1.00 37.25 125 ALA C O 1
ATOM 5824 N N . ASP C 1 127 ? 41.643 12.966 76.663 1.00 34.92 126 ASP C N 1
ATOM 5825 C CA . ASP C 1 127 ? 41.607 14.419 76.376 1.00 34.66 126 ASP C CA 1
ATOM 5826 C C . ASP C 1 127 ? 41.241 15.312 77.561 1.00 34.38 126 ASP C C 1
ATOM 5827 O O . ASP C 1 127 ? 41.528 16.507 77.491 1.00 33.82 126 ASP C O 1
ATOM 5832 N N . VAL C 1 128 ? 40.620 14.766 78.613 1.00 33.06 127 VAL C N 1
ATOM 5833 C CA . VAL C 1 128 ? 40.012 15.580 79.668 1.00 32.94 127 VAL C CA 1
ATOM 5834 C C . VAL C 1 128 ? 40.424 15.090 81.051 1.00 34.67 127 VAL C C 1
ATOM 5835 O O . VAL C 1 128 ? 40.761 13.889 81.242 1.00 35.81 127 VAL C O 1
ATOM 5839 N N . SER C 1 129 ? 40.357 16.005 82.021 1.00 35.01 128 SER C N 1
ATOM 5840 C CA . SER C 1 129 ? 40.565 15.685 83.436 1.00 35.51 128 SER C CA 1
ATOM 5841 C C . SER C 1 129 ? 39.301 15.017 83.960 1.00 35.12 128 SER C C 1
ATOM 5842 O O . SER C 1 129 ? 38.240 15.650 84.002 1.00 33.55 128 SER C O 1
ATOM 5845 N N . LEU C 1 130 ? 39.420 13.759 84.390 1.00 35.33 129 LEU C N 1
ATOM 5846 C CA . LEU C 1 130 ? 38.275 13.063 84.994 1.00 35.79 129 LEU C CA 1
ATOM 5847 C C . LEU C 1 130 ? 37.862 13.658 86.357 1.00 37.04 129 LEU C C 1
ATOM 5848 O O . LEU C 1 130 ? 36.695 13.555 86.741 1.00 37.10 129 LEU C O 1
ATOM 5853 N N . ASP C 1 131 ? 38.808 14.297 87.056 1.00 39.21 130 ASP C N 1
ATOM 5854 C CA . ASP C 1 131 ? 38.531 15.051 88.289 1.00 40.38 130 ASP C CA 1
ATOM 5855 C C . ASP C 1 131 ? 37.578 16.217 88.023 1.00 38.74 130 ASP C C 1
ATOM 5856 O O . ASP C 1 131 ? 36.668 16.483 88.801 1.00 38.49 130 ASP C O 1
ATOM 5861 N N . ASP C 1 132 ? 37.791 16.883 86.899 1.00 37.27 131 ASP C N 1
ATOM 5862 C CA . ASP C 1 132 ? 36.947 18.015 86.487 1.00 36.51 131 ASP C CA 1
ATOM 5863 C C . ASP C 1 132 ? 35.547 17.521 86.075 1.00 35.86 131 ASP C C 1
ATOM 5864 O O . ASP C 1 132 ? 34.521 18.111 86.469 1.00 35.54 131 ASP C O 1
ATOM 5869 N N . VAL C 1 133 ? 35.518 16.406 85.334 1.00 35.02 132 VAL C N 1
ATOM 5870 C CA . VAL C 1 133 ? 34.280 15.669 85.030 1.00 34.57 132 VAL C CA 1
ATOM 5871 C C . VAL C 1 133 ? 33.468 15.380 86.289 1.00 35.92 132 VAL C C 1
ATOM 5872 O O . VAL C 1 133 ? 32.272 15.647 86.289 1.00 35.91 132 VAL C O 1
ATOM 5876 N N . ARG C 1 134 ? 34.129 14.878 87.342 1.00 37.64 133 ARG C N 1
ATOM 5877 C CA . ARG C 1 134 ? 33.477 14.571 88.620 1.00 38.96 133 ARG C CA 1
ATOM 5878 C C . ARG C 1 134 ? 33.043 15.808 89.406 1.00 39.97 133 ARG C C 1
ATOM 5879 O O . ARG C 1 134 ? 31.989 15.783 90.032 1.00 40.08 133 ARG C O 1
ATOM 5887 N N . GLU C 1 135 ? 33.847 16.871 89.367 1.00 40.08 134 GLU C N 1
ATOM 5888 C CA . GLU C 1 135 ? 33.709 18.003 90.285 1.00 41.44 134 GLU C CA 1
ATOM 5889 C C . GLU C 1 135 ? 33.087 19.264 89.673 1.00 39.88 134 GLU C C 1
ATOM 5890 O O . GLU C 1 135 ? 32.658 20.128 90.431 1.00 40.97 134 GLU C O 1
ATOM 5896 N N . ALA C 1 136 ? 32.982 19.374 88.344 1.00 37.42 135 ALA C N 1
ATOM 5897 C CA . ALA C 1 136 ? 32.375 20.566 87.744 1.00 36.34 135 ALA C CA 1
ATOM 5898 C C . ALA C 1 136 ? 30.936 20.766 88.233 1.00 36.38 135 ALA C C 1
ATOM 5899 O O . ALA C 1 136 ? 30.212 19.789 88.451 1.00 36.23 135 ALA C O 1
ATOM 5901 N N . ASP C 1 137 ? 30.538 22.021 88.422 1.00 36.48 136 ASP C N 1
ATOM 5902 C CA . ASP C 1 137 ? 29.180 22.313 88.887 1.00 37.32 136 ASP C CA 1
ATOM 5903 C C . ASP C 1 137 ? 28.163 21.836 87.847 1.00 35.29 136 ASP C C 1
ATOM 5904 O O . ASP C 1 137 ? 27.112 21.271 88.204 1.00 34.54 136 ASP C O 1
ATOM 5909 N N . ILE C 1 138 ? 28.503 22.059 86.572 1.00 33.72 137 ILE C N 1
ATOM 5910 C CA . ILE C 1 138 ? 27.700 21.658 85.417 1.00 32.68 137 ILE C CA 1
ATOM 5911 C C . ILE C 1 138 ? 28.568 20.941 84.373 1.00 30.95 137 ILE C C 1
ATOM 5912 O O . ILE C 1 138 ? 29.635 21.425 84.008 1.00 30.52 137 ILE C O 1
ATOM 5917 N N . LEU C 1 139 ? 28.107 19.771 83.950 1.00 30.77 138 LEU C N 1
ATOM 5918 C CA . LEU C 1 139 ? 28.589 19.100 82.766 1.00 28.77 138 LEU C CA 1
ATOM 5919 C C . LEU C 1 139 ? 27.494 19.202 81.732 1.00 27.80 138 LEU C C 1
ATOM 5920 O O . LEU C 1 139 ? 26.387 18.784 81.994 1.00 28.45 138 LEU C O 1
ATOM 5925 N N . TRP C 1 140 ? 27.838 19.717 80.547 1.00 26.80 139 TRP C N 1
ATOM 5926 C CA . TRP C 1 140 ? 26.913 19.974 79.449 1.00 25.63 139 TRP C CA 1
ATOM 5927 C C . TRP C 1 140 ? 27.392 19.136 78.248 1.00 24.67 139 TRP C C 1
ATOM 5928 O O . TRP C 1 140 ? 28.585 19.164 77.889 1.00 24.67 139 TRP C O 1
ATOM 5939 N N . PHE C 1 141 ? 26.477 18.380 77.648 1.00 24.28 140 PHE C N 1
ATOM 5940 C CA . PHE C 1 141 ? 26.785 17.547 76.470 1.00 23.43 140 PHE C CA 1
ATOM 5941 C C . PHE C 1 141 ? 25.574 17.441 75.533 1.00 23.43 140 PHE C C 1
ATOM 5942 O O . PHE C 1 141 ? 24.439 17.878 75.854 1.00 23.87 140 PHE C O 1
ATOM 5950 N N . THR C 1 142 ? 25.838 16.880 74.360 1.00 22.32 141 THR C N 1
ATOM 5951 C CA . THR C 1 142 ? 24.891 16.850 73.257 1.00 23.28 141 THR C CA 1
ATOM 5952 C C . THR C 1 142 ? 24.636 15.428 72.757 1.00 23.34 141 THR C C 1
ATOM 5953 O O . THR C 1 142 ? 25.533 14.587 72.817 1.00 22.32 141 THR C O 1
ATOM 5957 N N . LEU C 1 143 ? 23.448 15.202 72.179 1.00 22.82 142 LEU C N 1
ATOM 5958 C CA . LEU C 1 143 ? 23.140 13.972 71.474 1.00 23.18 142 LEU C CA 1
ATOM 5959 C C . LEU C 1 143 ? 24.065 13.689 70.308 1.00 22.60 142 LEU C C 1
ATOM 5960 O O . LEU C 1 143 ? 24.492 12.551 70.152 1.00 22.86 142 LEU C O 1
ATOM 5965 N N . THR C 1 144 ? 24.464 14.715 69.571 1.00 23.16 143 THR C N 1
ATOM 5966 C CA . THR C 1 144 ? 25.442 14.574 68.474 1.00 23.45 143 THR C CA 1
ATOM 5967 C C . THR C 1 144 ? 26.756 13.951 68.895 1.00 22.57 143 THR C C 1
ATOM 5968 O O . THR C 1 144 ? 27.383 13.291 68.096 1.00 24.15 143 THR C O 1
ATOM 5972 N N . GLY C 1 145 ? 27.156 14.154 70.156 1.00 23.32 144 GLY C N 1
ATOM 5973 C CA . GLY C 1 145 ? 28.312 13.497 70.727 1.00 23.60 144 GLY C CA 1
ATOM 5974 C C . GLY C 1 145 ? 28.220 11.981 70.746 1.00 23.84 144 GLY C C 1
ATOM 5975 O O . GLY C 1 145 ? 29.249 11.316 70.805 1.00 25.71 144 GLY C O 1
ATOM 5976 N N . PHE C 1 146 ? 27.008 11.421 70.646 1.00 24.35 145 PHE C N 1
ATOM 5977 C CA . PHE C 1 146 ? 26.818 9.954 70.541 1.00 24.24 145 PHE C CA 1
ATOM 5978 C C . PHE C 1 146 ? 26.699 9.403 69.109 1.00 24.22 145 PHE C C 1
ATOM 5979 O O . PHE C 1 146 ? 26.486 8.196 68.940 1.00 24.94 145 PHE C O 1
ATOM 5987 N N . SER C 1 147 ? 26.835 10.255 68.089 1.00 25.04 146 SER C N 1
ATOM 5988 C CA . SER C 1 147 ? 26.572 9.883 66.704 1.00 25.03 146 SER C CA 1
ATOM 5989 C C . SER C 1 147 ? 27.631 9.005 66.065 1.00 26.44 146 SER C C 1
ATOM 5990 O O . SER C 1 147 ? 27.315 8.279 65.128 1.00 27.17 146 SER C O 1
ATOM 5993 N N . GLU C 1 148 ? 28.876 9.105 66.534 1.00 26.46 147 GLU C N 1
ATOM 5994 C CA . GLU C 1 148 ? 30.011 8.290 66.035 1.00 28.79 147 GLU C CA 1
ATOM 5995 C C . GLU C 1 148 ? 30.904 7.870 67.171 1.00 27.32 147 GLU C C 1
ATOM 5996 O O . GLU C 1 148 ? 30.959 8.540 68.205 1.00 26.32 147 GLU C O 1
ATOM 6002 N N . GLU C 1 149 ? 31.621 6.774 66.955 1.00 28.17 148 GLU C N 1
ATOM 6003 C CA . GLU C 1 149 ? 32.781 6.428 67.761 1.00 28.31 148 GLU C CA 1
ATOM 6004 C C . GLU C 1 149 ? 34.010 7.159 67.237 1.00 28.20 148 GLU C C 1
ATOM 6005 O O . GLU C 1 149 ? 34.102 7.436 66.033 1.00 28.37 148 GLU C O 1
ATOM 6011 N N . PRO C 1 150 ? 34.973 7.460 68.120 1.00 27.83 149 PRO C N 1
ATOM 6012 C CA . PRO C 1 150 ? 35.038 7.154 69.554 1.00 27.73 149 PRO C CA 1
ATOM 6013 C C . PRO C 1 150 ? 34.274 8.083 70.470 1.00 26.90 149 PRO C C 1
ATOM 6014 O O . PRO C 1 150 ? 34.244 7.785 71.665 1.00 28.04 149 PRO C O 1
ATOM 6018 N N . SER C 1 151 ? 33.703 9.195 69.961 1.00 26.40 150 SER C N 1
ATOM 6019 C CA . SER C 1 151 ? 32.954 10.133 70.805 1.00 25.18 150 SER C CA 1
ATOM 6020 C C . SER C 1 151 ? 31.870 9.464 71.645 1.00 25.52 150 SER C C 1
ATOM 6021 O O . SER C 1 151 ? 31.704 9.836 72.818 1.00 24.72 150 SER C O 1
ATOM 6024 N N . ARG C 1 152 ? 31.179 8.471 71.076 1.00 26.09 151 ARG C N 1
ATOM 6025 C CA . ARG C 1 152 ? 30.098 7.759 71.799 1.00 26.25 151 ARG C CA 1
ATOM 6026 C C . ARG C 1 152 ? 30.664 7.082 73.051 1.00 27.17 151 ARG C C 1
ATOM 6027 O O . ARG C 1 152 ? 30.163 7.281 74.168 1.00 26.12 151 ARG C O 1
ATOM 6035 N N . GLY C 1 153 ? 31.719 6.274 72.860 1.00 27.24 152 GLY C N 1
ATOM 6036 C CA . GLY C 1 153 ? 32.361 5.573 73.974 1.00 28.29 152 GLY C CA 1
ATOM 6037 C C . GLY C 1 153 ? 32.960 6.521 75.001 1.00 27.67 152 GLY C C 1
ATOM 6038 O O . GLY C 1 153 ? 32.858 6.285 76.225 1.00 27.29 152 GLY C O 1
ATOM 6039 N N . THR C 1 154 ? 33.538 7.620 74.507 1.00 26.50 153 THR C N 1
ATOM 6040 C CA . THR C 1 154 ? 34.092 8.666 75.353 1.00 25.68 153 THR C CA 1
ATOM 6041 C C . THR C 1 154 ? 33.015 9.325 76.219 1.00 25.18 153 THR C C 1
ATOM 6042 O O . THR C 1 154 ? 33.212 9.477 77.419 1.00 24.02 153 THR C O 1
ATOM 6046 N N . HIS C 1 155 ? 31.876 9.658 75.615 1.00 24.38 154 HIS C N 1
ATOM 6047 C CA . HIS C 1 155 ? 30.731 10.172 76.371 1.0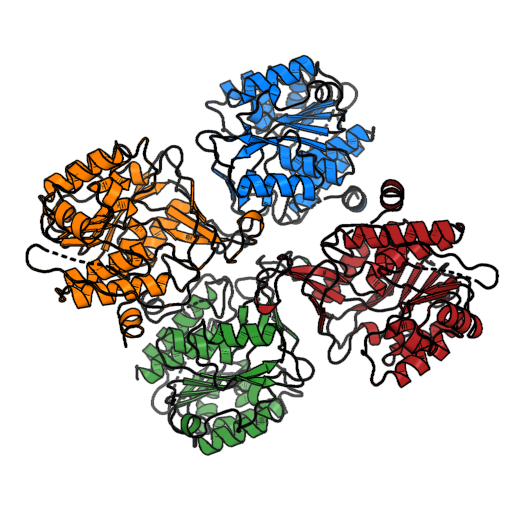0 24.99 154 HIS C CA 1
ATOM 6048 C C . HIS C 1 155 ? 30.258 9.194 77.442 1.00 26.21 154 HIS C C 1
ATOM 6049 O O . HIS C 1 155 ? 29.935 9.605 78.558 1.00 27.66 154 HIS C O 1
ATOM 6056 N N . ARG C 1 156 ? 30.224 7.910 77.084 1.00 26.80 155 ARG C N 1
ATOM 6057 C CA . ARG C 1 156 ? 29.792 6.865 78.009 1.00 27.00 155 ARG C CA 1
ATOM 6058 C C . ARG C 1 156 ? 30.706 6.738 79.238 1.00 27.12 155 ARG C C 1
ATOM 6059 O O . ARG C 1 156 ? 30.207 6.737 80.368 1.00 27.07 155 ARG C O 1
ATOM 6067 N N . GLU C 1 157 ? 32.028 6.692 79.013 1.00 27.66 156 GLU C N 1
ATOM 6068 C CA . GLU C 1 157 ? 33.017 6.773 80.088 1.00 29.13 156 GLU C CA 1
ATOM 6069 C C . GLU C 1 157 ? 32.799 7.977 81.016 1.00 28.46 156 GLU C C 1
ATOM 6070 O O . GLU C 1 157 ? 32.760 7.838 82.243 1.00 27.72 156 GLU C O 1
ATOM 6076 N N . ILE C 1 158 ? 32.710 9.157 80.395 1.00 27.06 157 ILE C N 1
ATOM 6077 C CA . ILE C 1 158 ? 32.599 10.440 81.113 1.00 27.78 157 ILE C CA 1
ATOM 6078 C C . ILE C 1 158 ? 31.328 10.483 81.970 1.00 28.01 157 ILE C C 1
ATOM 6079 O O . ILE C 1 158 ? 31.374 10.846 83.157 1.00 27.71 157 ILE C O 1
ATOM 6084 N N . LEU C 1 159 ? 30.201 10.097 81.359 1.00 27.22 158 LEU C N 1
ATOM 6085 C CA . LEU C 1 159 ? 28.918 10.087 82.040 1.00 28.28 158 LEU C CA 1
ATOM 6086 C C . LEU C 1 159 ? 28.781 9.057 83.152 1.00 29.37 158 LEU C C 1
ATOM 6087 O O . LEU C 1 159 ? 28.123 9.348 84.158 1.00 30.02 158 LEU C O 1
ATOM 6092 N N . THR C 1 160 ? 29.416 7.896 82.987 1.00 30.38 159 THR C N 1
ATOM 6093 C CA . THR C 1 160 ? 29.523 6.917 84.063 1.00 32.10 159 THR C CA 1
ATOM 6094 C C . THR C 1 160 ? 30.310 7.479 85.239 1.00 33.16 159 THR C C 1
ATOM 6095 O O . THR C 1 160 ? 29.813 7.445 86.357 1.00 33.31 159 THR C O 1
ATOM 6099 N N . THR C 1 161 ? 31.497 8.049 84.980 1.00 34.56 160 THR C N 1
ATOM 6100 C CA . THR C 1 161 ? 32.301 8.632 86.076 1.00 35.51 160 THR C CA 1
ATOM 6101 C C . THR C 1 161 ? 31.579 9.843 86.716 1.00 34.92 160 THR C C 1
ATOM 6102 O O . THR C 1 161 ? 31.616 10.016 87.945 1.00 34.50 160 THR C O 1
ATOM 6106 N N . ARG C 1 162 ? 30.889 10.639 85.893 1.00 32.88 161 ARG C N 1
ATOM 6107 C CA . ARG C 1 162 ? 30.081 11.767 86.400 1.00 33.30 161 ARG C CA 1
ATOM 6108 C C . ARG C 1 162 ? 29.012 11.329 87.433 1.00 33.32 161 ARG C C 1
ATOM 6109 O O . ARG C 1 162 ? 28.710 12.086 88.365 1.00 34.73 161 ARG C O 1
ATOM 6117 N N . ALA C 1 163 ? 28.445 10.130 87.253 1.00 32.99 162 ALA C N 1
ATOM 6118 C CA . ALA C 1 163 ? 27.563 9.488 88.223 1.00 33.40 162 ALA C CA 1
ATOM 6119 C C . ALA C 1 163 ? 26.282 10.304 88.518 1.00 33.67 162 ALA C C 1
ATOM 6120 O O . ALA C 1 163 ? 25.826 10.333 89.653 1.00 33.49 162 ALA C O 1
ATOM 6122 N N . ASN C 1 164 ? 25.732 10.954 87.475 1.00 32.37 163 ASN C N 1
ATOM 6123 C CA . ASN C 1 164 ? 24.510 11.771 87.547 1.00 33.43 163 ASN C CA 1
ATOM 6124 C C . ASN C 1 164 ? 24.576 12.918 88.573 1.00 34.29 163 ASN C C 1
ATOM 6125 O O . ASN C 1 164 ? 23.557 13.271 89.164 1.00 34.97 163 ASN C O 1
ATOM 6130 N N . ARG C 1 165 ? 25.760 13.503 88.772 1.00 34.98 164 ARG C N 1
ATOM 6131 C CA . ARG C 1 165 ? 25.946 14.552 89.768 1.00 37.27 164 ARG C CA 1
ATOM 6132 C C . ARG C 1 165 ? 25.201 15.818 89.329 1.00 36.59 164 ARG C C 1
ATOM 6133 O O . ARG C 1 165 ? 25.228 16.179 88.150 1.00 34.30 164 ARG C O 1
ATOM 6141 N N . ARG C 1 166 ? 24.510 16.452 90.279 1.00 37.05 165 ARG C N 1
ATOM 6142 C CA . ARG C 1 166 ? 23.885 17.741 90.037 1.00 38.12 165 ARG C CA 1
ATOM 6143 C C . ARG C 1 166 ? 24.973 18.760 89.585 1.00 36.63 165 ARG C C 1
ATOM 6144 O O . ARG C 1 166 ? 25.964 18.916 90.297 1.00 36.66 165 ARG C O 1
ATOM 6152 N N . HIS C 1 167 ? 24.889 19.392 88.406 1.00 34.80 166 HIS C N 1
ATOM 6153 C CA . HIS C 1 167 ? 23.906 19.189 87.343 1.00 33.79 166 HIS C CA 1
ATOM 6154 C C . HIS C 1 167 ? 24.607 18.533 86.177 1.00 32.33 166 HIS C C 1
ATOM 6155 O O . HIS C 1 167 ? 25.733 18.917 85.846 1.00 33.04 166 HIS C O 1
ATOM 6162 N N . THR C 1 168 ? 23.941 17.587 85.532 1.00 30.98 167 THR C N 1
ATOM 6163 C CA . THR C 1 168 ? 24.436 16.952 84.294 1.00 29.62 167 THR C CA 1
ATOM 6164 C C . THR C 1 168 ? 23.379 17.171 83.216 1.00 28.72 167 THR C C 1
ATOM 6165 O O . THR C 1 168 ? 22.268 16.609 83.303 1.00 29.35 167 THR C O 1
ATOM 6169 N N . ILE C 1 169 ? 23.716 18.012 82.232 1.00 27.75 168 ILE C N 1
ATOM 6170 C CA . ILE C 1 169 ? 22.739 18.613 81.325 1.00 27.24 168 ILE C CA 1
ATOM 6171 C C . ILE C 1 169 ? 22.888 18.051 79.901 1.00 26.16 168 ILE C C 1
ATOM 6172 O O . ILE C 1 169 ? 23.952 18.178 79.265 1.00 25.01 168 ILE C O 1
ATOM 6177 N N . PHE C 1 170 ? 21.787 17.482 79.401 1.00 26.66 169 PHE C N 1
ATOM 6178 C CA . PHE C 1 170 ? 21.753 16.780 78.126 1.00 25.94 169 PHE C CA 1
ATOM 6179 C C . PHE C 1 170 ? 20.986 17.635 77.140 1.00 25.75 169 PHE C C 1
ATOM 6180 O O . PHE C 1 170 ? 19.759 17.799 77.271 1.00 26.86 169 PHE C O 1
ATOM 6188 N N . ASP C 1 171 ? 21.702 18.180 76.170 1.00 25.01 170 ASP C N 1
ATOM 6189 C CA . ASP C 1 171 ? 21.105 18.946 75.061 1.00 25.12 170 ASP C CA 1
ATOM 6190 C C . ASP C 1 171 ? 20.714 17.861 74.060 1.00 24.76 170 ASP C C 1
ATOM 6191 O O . ASP C 1 171 ? 21.577 17.242 73.460 1.00 22.39 170 ASP C O 1
ATOM 6196 N N . LEU C 1 172 ? 19.412 17.668 73.870 1.00 25.24 171 LEU C N 1
ATOM 6197 C CA . LEU C 1 172 ? 18.902 16.612 73.016 1.00 26.89 171 LEU C CA 1
ATOM 6198 C C . LEU C 1 172 ? 19.126 16.822 71.514 1.00 28.74 171 LEU C C 1
ATOM 6199 O O . LEU C 1 172 ? 18.790 15.922 70.732 1.00 30.51 171 LEU C O 1
ATOM 6204 N N . ASP C 1 173 ? 19.639 17.990 71.118 1.00 30.02 172 ASP C N 1
ATOM 6205 C CA . ASP C 1 173 ? 20.385 18.201 69.859 1.00 30.82 172 ASP C CA 1
ATOM 6206 C C . ASP C 1 173 ? 20.290 17.073 68.782 1.00 31.39 172 ASP C C 1
ATOM 6207 O O . ASP C 1 173 ? 21.128 16.185 68.724 1.00 32.26 172 ASP C O 1
ATOM 6212 N N . TYR C 1 174 ? 19.247 17.110 67.964 1.00 32.57 173 TYR C N 1
ATOM 6213 C CA . TYR C 1 174 ? 19.011 16.109 66.938 1.00 33.42 173 TYR C CA 1
ATOM 6214 C C . TYR C 1 174 ? 19.085 16.778 65.576 1.00 33.98 173 TYR C C 1
ATOM 6215 O O . TYR C 1 174 ? 18.270 17.660 65.290 1.00 31.85 173 TYR C O 1
ATOM 6224 N N . ARG C 1 175 ? 20.088 16.381 64.785 1.00 34.58 174 ARG C N 1
ATOM 6225 C CA A ARG C 1 175 ? 20.162 16.723 63.359 0.50 35.21 174 ARG C CA 1
ATOM 6226 C CA B ARG C 1 175 ? 20.169 16.726 63.360 0.50 35.34 174 ARG C CA 1
ATOM 6227 C C . ARG C 1 175 ? 20.163 15.401 62.591 1.00 35.80 174 ARG C C 1
ATOM 6228 O O . ARG C 1 175 ? 21.129 14.619 62.718 1.00 34.66 174 ARG C O 1
ATOM 6243 N N . PRO C 1 176 ? 19.085 15.122 61.798 1.00 37.29 175 PRO C N 1
ATOM 6244 C CA . PRO C 1 176 ? 19.013 13.796 61.156 1.00 38.21 175 PRO C CA 1
ATOM 6245 C C . PRO C 1 176 ? 20.221 13.425 60.270 1.00 37.93 175 PRO C C 1
ATOM 6246 O O . PRO C 1 176 ? 20.597 12.272 60.237 1.00 36.62 175 PRO C O 1
ATOM 6268 N N . PHE C 1 178 ? 23.262 14.008 60.845 1.00 36.78 177 PHE C N 1
ATOM 6269 C CA . PHE C 1 178 ? 24.381 13.479 61.656 1.00 36.75 177 PHE C CA 1
ATOM 6270 C C . PHE C 1 178 ? 24.237 12.014 62.028 1.00 37.20 177 PHE C C 1
ATOM 6271 O O . PHE C 1 178 ? 25.214 11.428 62.497 1.00 37.94 177 PHE C O 1
ATOM 6279 N N . TRP C 1 179 ? 23.048 11.433 61.860 1.00 37.94 178 TRP C N 1
ATOM 6280 C CA . TRP C 1 179 ? 22.784 10.030 62.218 1.00 38.81 178 TRP C CA 1
ATOM 6281 C C . TRP C 1 179 ? 22.497 9.173 60.989 1.00 41.67 178 TRP C C 1
ATOM 6282 O O . TRP C 1 179 ? 21.975 9.680 59.993 1.00 42.10 178 TRP C O 1
ATOM 6293 N N . GLU C 1 180 ? 22.816 7.871 61.059 1.00 43.44 179 GLU C N 1
ATOM 6294 C CA . GLU C 1 180 ? 22.395 6.920 59.994 1.00 45.74 179 GLU C CA 1
ATOM 6295 C C . GLU C 1 180 ? 20.889 6.662 60.019 1.00 45.82 179 GLU C C 1
ATOM 6296 O O . GLU C 1 180 ? 20.292 6.461 58.959 1.00 46.88 179 GLU C O 1
ATOM 6302 N N . SER C 1 181 ? 20.291 6.636 61.215 1.00 44.32 180 SER C N 1
ATOM 6303 C CA . SER C 1 181 ? 18.827 6.522 61.371 1.00 44.28 180 SER C CA 1
ATOM 6304 C C . SER C 1 181 ? 18.311 7.241 62.627 1.00 42.78 180 SER C C 1
ATOM 6305 O O . SER C 1 181 ? 19.081 7.439 63.580 1.00 40.60 180 SER C O 1
ATOM 6308 N N . PRO C 1 182 ? 17.008 7.604 62.651 1.00 43.16 181 PRO C N 1
ATOM 6309 C CA . PRO C 1 182 ? 16.421 8.120 63.906 1.00 42.39 181 PRO C CA 1
ATOM 6310 C C . PRO C 1 182 ? 16.434 7.120 65.082 1.00 41.79 181 PRO C C 1
ATOM 6311 O O . PRO C 1 182 ? 16.632 7.535 66.235 1.00 40.31 181 PRO C O 1
ATOM 6315 N N . GLU C 1 183 ? 16.294 5.827 64.780 1.00 42.36 182 GLU C N 1
ATOM 6316 C CA . GLU C 1 183 ? 16.266 4.762 65.812 1.00 42.21 182 GLU C CA 1
ATOM 6317 C C . GLU C 1 183 ? 17.638 4.614 66.522 1.00 39.65 182 GLU C C 1
ATOM 6318 O O . GLU C 1 183 ? 17.697 4.385 67.734 1.00 37.25 182 GLU C O 1
ATOM 6324 N N . GLU C 1 184 ? 18.729 4.769 65.761 1.00 39.57 183 GLU C N 1
ATOM 6325 C CA . GLU C 1 184 ? 20.108 4.833 66.312 1.00 38.62 183 GLU C CA 1
ATOM 6326 C C . GLU C 1 184 ? 20.248 6.003 67.313 1.00 36.45 183 GLU C C 1
ATOM 6327 O O . GLU C 1 184 ? 20.728 5.819 68.431 1.00 35.42 183 GLU C O 1
ATOM 6333 N N . ALA C 1 185 ? 19.794 7.185 66.899 1.00 35.52 184 ALA C N 1
ATOM 6334 C CA . ALA C 1 185 ? 19.717 8.375 67.773 1.00 33.61 184 ALA C CA 1
ATOM 6335 C C . ALA C 1 185 ? 18.920 8.129 69.054 1.00 33.05 184 ALA C C 1
ATOM 6336 O O . ALA C 1 185 ? 19.407 8.445 70.136 1.00 31.94 184 ALA C O 1
ATOM 6338 N N . THR C 1 186 ? 17.724 7.548 68.923 1.00 33.77 185 THR C N 1
ATOM 6339 C CA . THR C 1 186 ? 16.844 7.236 70.068 1.00 33.64 185 THR C CA 1
ATOM 6340 C C . THR C 1 186 ? 17.535 6.314 71.097 1.00 33.67 185 THR C C 1
ATOM 6341 O O . THR C 1 186 ? 17.481 6.564 72.299 1.00 33.54 185 THR C O 1
ATOM 6345 N N . LYS C 1 187 ? 18.186 5.269 70.616 1.00 34.29 186 LYS C N 1
ATOM 6346 C CA . LYS C 1 187 ? 18.869 4.296 71.518 1.00 35.26 186 LYS C CA 1
ATOM 6347 C C . LYS C 1 187 ? 19.971 4.935 72.348 1.00 32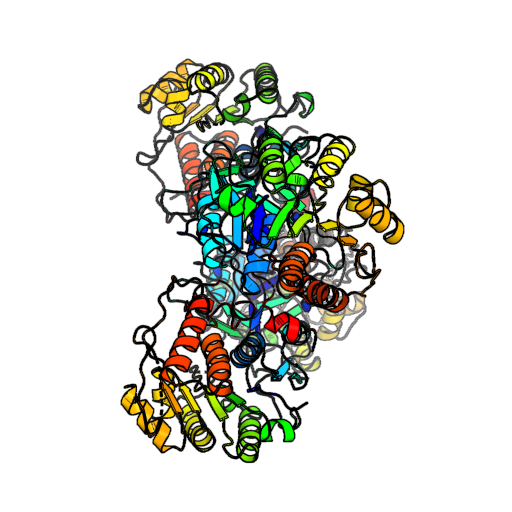.85 186 LYS C C 1
ATOM 6348 O O . LYS C 1 187 ? 20.056 4.691 73.554 1.00 33.00 186 LYS C O 1
ATOM 6354 N N . GLN C 1 188 ? 20.755 5.812 71.717 1.00 31.23 187 GLN C N 1
ATOM 6355 C CA . GLN C 1 188 ? 21.806 6.553 72.403 1.00 29.19 187 GLN C CA 1
ATOM 6356 C C . GLN C 1 188 ? 21.208 7.571 73.365 1.00 29.06 187 GLN C C 1
ATOM 6357 O O . GLN C 1 188 ? 21.661 7.679 74.502 1.00 27.01 187 GLN C O 1
ATOM 6363 N N . ALA C 1 189 ? 20.162 8.290 72.932 1.00 28.76 188 ALA C N 1
ATOM 6364 C CA . ALA C 1 189 ? 19.458 9.226 73.815 1.00 29.08 188 ALA C CA 1
ATOM 6365 C C . ALA C 1 189 ? 18.950 8.567 75.121 1.00 30.45 188 ALA C C 1
ATOM 6366 O O . ALA C 1 189 ? 19.117 9.153 76.182 1.00 30.56 188 ALA C O 1
ATOM 6368 N N . GLU C 1 190 ? 18.324 7.388 75.017 1.00 31.64 189 GLU C N 1
ATOM 6369 C CA . GLU C 1 190 ? 17.818 6.626 76.184 1.00 32.99 189 GLU C CA 1
ATOM 6370 C C . GLU C 1 190 ? 18.921 6.351 77.218 1.00 32.08 189 GLU C C 1
ATOM 6371 O O . GLU C 1 190 ? 18.742 6.611 78.424 1.00 31.85 189 GLU C O 1
ATOM 6377 N N . TRP C 1 191 ? 20.059 5.867 76.722 1.00 30.82 190 TRP C N 1
ATOM 6378 C CA . TRP C 1 191 ? 21.214 5.622 77.587 1.00 30.28 190 TRP C CA 1
ATOM 6379 C C . TRP C 1 191 ? 21.648 6.913 78.259 1.00 28.90 190 TRP C C 1
ATOM 6380 O O . TRP C 1 191 ? 21.776 6.955 79.484 1.00 29.17 190 TRP C O 1
ATOM 6391 N N . ALA C 1 192 ? 21.848 7.959 77.460 1.00 27.41 191 ALA C N 1
ATOM 6392 C CA . ALA C 1 192 ? 22.216 9.279 77.971 1.00 27.37 191 ALA C CA 1
ATOM 6393 C C . ALA C 1 192 ? 21.238 9.814 79.012 1.00 27.14 191 ALA C C 1
ATOM 6394 O O . ALA C 1 192 ? 21.672 10.326 80.049 1.00 26.84 191 ALA C O 1
ATOM 6396 N N . LEU C 1 193 ? 19.932 9.682 78.757 1.00 27.45 192 LEU C N 1
ATOM 6397 C CA . LEU C 1 193 ? 18.922 10.161 79.708 1.00 28.69 192 LEU C CA 1
ATOM 6398 C C . LEU C 1 193 ? 19.041 9.515 81.102 1.00 29.74 192 LEU C C 1
ATOM 6399 O O . LEU C 1 193 ? 18.834 10.176 82.121 1.00 30.60 192 LEU C O 1
ATOM 6404 N N . GLN C 1 194 ? 19.421 8.246 81.125 1.00 30.64 193 GLN C N 1
ATOM 6405 C CA . GLN C 1 194 ? 19.639 7.501 82.367 1.00 32.46 193 GLN C CA 1
ATOM 6406 C C . GLN C 1 194 ? 20.862 7.982 83.185 1.00 31.98 193 GLN C C 1
ATOM 6407 O O . GLN C 1 194 ? 20.980 7.651 84.380 1.00 33.68 193 GLN C O 1
ATOM 6413 N N . HIS C 1 195 ? 21.755 8.739 82.542 1.00 31.41 194 HIS C N 1
ATOM 6414 C CA . HIS C 1 195 ? 22.935 9.355 83.151 1.00 31.62 194 HIS C CA 1
ATOM 6415 C C . HIS C 1 195 ? 22.910 10.913 83.189 1.00 31.56 194 HIS C C 1
ATOM 6416 O O . HIS C 1 195 ? 23.951 11.525 83.385 1.00 31.08 194 HIS C O 1
ATOM 6423 N N . SER C 1 196 ? 21.719 11.524 83.059 1.00 31.36 195 SER C N 1
ATOM 6424 C CA . SER C 1 196 ? 21.535 12.981 83.091 1.00 31.65 195 SER C CA 1
ATOM 6425 C C . SER C 1 196 ? 20.555 13.417 84.201 1.00 32.78 195 SER C C 1
ATOM 6426 O O . SER C 1 196 ? 19.666 12.646 84.579 1.00 34.22 195 SER C O 1
ATOM 6429 N N . THR C 1 197 ? 20.735 14.647 84.697 1.00 32.14 196 THR C N 1
ATOM 6430 C CA . THR C 1 197 ? 19.816 15.301 85.649 1.00 33.66 196 THR C CA 1
ATOM 6431 C C . THR C 1 197 ? 18.923 16.391 85.046 1.00 32.66 196 THR C C 1
ATOM 6432 O O . THR C 1 197 ? 17.887 16.733 85.630 1.00 34.48 196 THR C O 1
ATOM 6436 N N . VAL C 1 198 ? 19.317 16.932 83.893 1.00 30.65 197 VAL C N 1
ATOM 6437 C CA . VAL C 1 198 ? 18.513 17.911 83.147 1.00 29.78 197 VAL C CA 1
ATOM 6438 C C . VAL C 1 198 ? 18.521 17.444 81.668 1.00 28.71 197 VAL C C 1
ATOM 6439 O O . VAL C 1 198 ? 19.564 17.026 81.173 1.00 27.77 197 VAL C O 1
ATOM 6443 N N . ALA C 1 199 ? 17.364 17.473 81.005 1.00 28.93 198 ALA C N 1
ATOM 6444 C CA . ALA C 1 199 ? 17.244 17.272 79.552 1.00 28.98 198 ALA C CA 1
ATOM 6445 C C . ALA C 1 199 ? 16.614 18.526 78.963 1.00 29.83 198 ALA C C 1
ATOM 6446 O O . ALA C 1 199 ? 15.631 19.050 79.525 1.00 31.37 198 ALA C O 1
ATOM 6448 N N . VAL C 1 200 ? 17.171 18.998 77.851 1.00 29.30 199 VAL C N 1
ATOM 6449 C CA . VAL C 1 200 ? 16.722 20.216 77.159 1.00 30.38 199 VAL C CA 1
ATOM 6450 C C . VAL C 1 200 ? 16.505 19.853 75.683 1.00 29.63 199 VAL C C 1
ATOM 6451 O O . VAL C 1 200 ? 17.422 19.408 75.035 1.00 28.08 199 VAL C O 1
ATOM 6455 N N . GLY C 1 201 ? 15.295 20.030 75.166 1.00 29.85 200 GLY C N 1
ATOM 6456 C CA . GLY C 1 201 ? 15.036 19.709 73.760 1.00 30.51 200 GLY C CA 1
ATOM 6457 C C . GLY C 1 201 ? 13.822 20.407 73.213 1.00 32.29 200 GLY C C 1
ATOM 6458 O O . GLY C 1 201 ? 12.939 20.764 73.971 1.00 33.63 200 GLY C O 1
ATOM 6459 N N . ASN C 1 202 ? 13.791 20.599 71.889 1.00 33.04 201 ASN C N 1
ATOM 6460 C CA . ASN C 1 202 ? 12.553 21.036 71.211 1.00 34.60 201 ASN C CA 1
ATOM 6461 C C . ASN C 1 202 ? 11.625 19.847 70.904 1.00 35.74 201 ASN C C 1
ATOM 6462 O O . ASN C 1 202 ? 11.910 18.704 71.316 1.00 34.53 201 ASN C O 1
ATOM 6467 N N . LYS C 1 203 ? 10.490 20.134 70.240 1.00 37.16 202 LYS C N 1
ATOM 6468 C CA . LYS C 1 203 ? 9.510 19.126 69.843 1.00 38.58 202 LYS C CA 1
ATOM 6469 C C . LYS C 1 203 ? 10.091 17.947 69.063 1.00 37.98 202 LYS C C 1
ATOM 6470 O O . LYS C 1 203 ? 9.871 16.806 69.438 1.00 38.13 202 LYS C O 1
ATOM 6472 N N . GLU C 1 204 ? 10.867 18.225 68.016 1.00 38.37 203 GLU C N 1
ATOM 6473 C CA . GLU C 1 204 ? 11.490 17.140 67.219 1.00 39.71 203 GLU C CA 1
ATOM 6474 C C . GLU C 1 204 ? 12.520 16.359 68.063 1.00 37.56 203 GLU C C 1
ATOM 6475 O O . GLU C 1 204 ? 12.633 15.132 67.933 1.00 38.08 203 GLU C O 1
ATOM 6481 N N . GLU C 1 205 ? 13.237 17.069 68.932 1.00 35.52 204 GLU C N 1
ATOM 6482 C CA . GLU C 1 205 ? 14.286 16.453 69.766 1.00 34.25 204 GLU C CA 1
ATOM 6483 C C . GLU C 1 205 ? 13.688 15.544 70.844 1.00 34.35 204 GLU C C 1
ATOM 6484 O O . GLU C 1 205 ? 14.191 14.434 71.073 1.00 33.74 204 GLU C O 1
ATOM 6490 N N . CYS C 1 206 ? 12.594 15.995 71.462 1.00 35.37 205 CYS C N 1
ATOM 6491 C CA . CYS C 1 206 ? 11.854 15.169 72.414 1.00 36.90 205 CYS C CA 1
ATOM 6492 C C . CYS C 1 206 ? 11.156 13.958 71.761 1.00 37.85 205 CYS C C 1
ATOM 6493 O O . CYS C 1 206 ? 11.079 12.891 72.400 1.00 36.74 205 CYS C O 1
ATOM 6496 N N . GLU C 1 207 ? 10.685 14.073 70.508 1.00 38.25 206 GLU C N 1
ATOM 6497 C CA . GLU C 1 207 ? 10.087 12.894 69.818 1.00 40.00 206 GLU C CA 1
ATOM 6498 C C . GLU C 1 207 ? 11.173 11.843 69.566 1.00 37.94 206 GLU C C 1
ATOM 6499 O O . GLU C 1 207 ? 10.919 10.660 69.789 1.00 38.30 206 GLU C O 1
ATOM 6505 N N . ILE C 1 208 ? 12.372 12.261 69.151 1.00 36.44 207 ILE C N 1
ATOM 6506 C CA . ILE C 1 208 ? 13.494 11.297 69.028 1.00 34.79 207 ILE C CA 1
ATOM 6507 C C . ILE C 1 208 ? 13.819 10.647 70.396 1.00 34.17 207 ILE C C 1
ATOM 6508 O O . ILE C 1 208 ? 13.926 9.404 70.497 1.00 33.35 207 ILE C O 1
ATOM 6513 N N . ALA C 1 209 ? 13.914 11.485 71.437 1.00 33.21 208 ALA C N 1
ATOM 6514 C CA . ALA C 1 209 ? 14.398 11.037 72.757 1.00 32.45 208 ALA C CA 1
ATOM 6515 C C . ALA C 1 209 ? 13.449 10.129 73.511 1.00 33.50 208 ALA C C 1
ATOM 6516 O O . ALA C 1 209 ? 13.875 9.079 74.017 1.00 33.37 208 ALA C O 1
ATOM 6518 N N . VAL C 1 210 ? 12.173 10.517 73.586 1.00 34.10 209 VAL C N 1
ATOM 6519 C CA . VAL C 1 210 ? 11.174 9.812 74.397 1.00 35.39 209 VAL C CA 1
ATOM 6520 C C . VAL C 1 210 ? 9.863 9.442 73.655 1.00 36.58 209 VAL C C 1
ATOM 6521 O O . VAL C 1 210 ? 8.991 8.832 74.256 1.00 36.23 209 VAL C O 1
ATOM 6525 N N . GLY C 1 211 ? 9.739 9.751 72.356 1.00 36.72 210 GLY C N 1
ATOM 6526 C CA . GLY C 1 211 ? 8.540 9.339 71.597 1.00 39.12 210 GLY C CA 1
ATOM 6527 C C . GLY C 1 211 ? 7.274 10.124 71.919 1.00 41.16 210 GLY C C 1
ATOM 6528 O O . GLY C 1 211 ? 6.159 9.609 71.741 1.00 42.52 210 GLY C O 1
ATOM 6529 N N . GLU C 1 212 ? 7.423 11.367 72.400 1.00 40.54 211 GLU C N 1
ATOM 6530 C CA . GLU C 1 212 ? 6.276 12.226 72.692 1.00 41.78 211 GLU C CA 1
ATOM 6531 C C . GLU C 1 212 ? 6.460 13.558 71.951 1.00 41.39 211 GLU C C 1
ATOM 6532 O O . GLU C 1 212 ? 7.561 14.119 71.957 1.00 40.19 211 GLU C O 1
ATOM 6538 N N . THR C 1 213 ? 5.388 14.028 71.315 1.00 42.64 212 THR C N 1
ATOM 6539 C CA . THR C 1 213 ? 5.341 15.311 70.592 1.00 43.24 212 THR C CA 1
ATOM 6540 C C . THR C 1 213 ? 4.687 16.466 71.364 1.00 44.42 212 THR C C 1
ATOM 6541 O O . THR C 1 213 ? 4.949 17.623 71.031 1.00 44.53 212 THR C O 1
ATOM 6545 N N . GLU C 1 214 ? 3.844 16.162 72.362 1.00 45.90 213 GLU C N 1
ATOM 6546 C CA . GLU C 1 214 ? 3.263 17.176 73.265 1.00 46.66 213 GLU C CA 1
ATOM 6547 C C . GLU C 1 214 ? 4.201 17.495 74.415 1.00 45.51 213 GLU C C 1
ATOM 6548 O O . GLU C 1 214 ? 4.870 16.577 74.907 1.00 45.52 213 GLU C O 1
ATOM 6554 N N . PRO C 1 215 ? 4.269 18.780 74.851 1.00 45.69 214 PRO C N 1
ATOM 6555 C CA . PRO C 1 215 ? 5.351 19.170 75.778 1.00 44.19 214 PRO C CA 1
ATOM 6556 C C . PRO C 1 215 ? 5.229 18.569 77.192 1.00 44.46 214 PRO C C 1
ATOM 6557 O O . PRO C 1 215 ? 6.218 18.100 77.757 1.00 42.24 214 PRO C O 1
ATOM 6561 N N . GLU C 1 216 ? 4.015 18.579 77.733 1.00 46.32 215 GLU C N 1
ATOM 6562 C CA . GLU C 1 216 ? 3.715 17.976 79.046 1.00 47.53 215 GLU C CA 1
ATOM 6563 C C . GLU C 1 216 ? 3.962 16.456 79.075 1.00 46.11 215 GLU C C 1
ATOM 6564 O O . GLU C 1 216 ? 4.479 15.918 80.070 1.00 45.08 215 GLU C O 1
ATOM 6570 N N . ARG C 1 217 ? 3.623 15.781 77.977 1.00 45.61 216 ARG C N 1
ATOM 6571 C CA . ARG C 1 217 ? 3.886 14.342 77.840 1.00 45.00 216 ARG C CA 1
ATOM 6572 C C . ARG C 1 217 ? 5.365 14.015 77.643 1.00 41.61 216 ARG C C 1
ATOM 6573 O O . ARG C 1 217 ? 5.855 13.048 78.226 1.00 40.97 216 ARG C O 1
ATOM 6581 N N . ALA C 1 218 ? 6.053 14.795 76.813 1.00 40.09 217 ALA C N 1
ATOM 6582 C CA . ALA C 1 218 ? 7.520 14.699 76.668 1.00 38.23 217 ALA C CA 1
ATOM 6583 C C . ALA C 1 218 ? 8.217 14.908 78.010 1.00 37.85 217 ALA C C 1
ATOM 6584 O O . ALA C 1 218 ? 9.134 14.150 78.348 1.00 37.98 217 ALA C O 1
ATOM 6586 N N . GLY C 1 219 ? 7.769 15.922 78.756 1.00 39.11 218 GLY C N 1
ATOM 6587 C CA . GLY C 1 219 ? 8.283 16.272 80.076 1.00 39.69 218 GLY C CA 1
ATOM 6588 C C . GLY C 1 219 ? 8.226 15.109 81.044 1.00 41.14 218 GLY C C 1
ATOM 6589 O O . GLY C 1 219 ? 9.252 14.714 81.611 1.00 39.30 218 GLY C O 1
ATOM 6590 N N . ARG C 1 220 ? 7.036 14.534 81.193 1.00 43.56 219 ARG C N 1
ATOM 6591 C CA . ARG C 1 220 ? 6.849 13.373 82.068 1.00 45.43 219 ARG C CA 1
ATOM 6592 C C . ARG C 1 220 ? 7.631 12.137 81.632 1.00 44.14 219 ARG C C 1
ATOM 6593 O O . ARG C 1 220 ? 8.173 11.447 82.485 1.00 44.48 219 ARG C O 1
ATOM 6601 N N . ALA C 1 221 ? 7.693 11.869 80.323 1.00 43.25 220 ALA C N 1
ATOM 6602 C CA . ALA C 1 221 ? 8.521 10.764 79.774 1.00 41.92 220 ALA C CA 1
ATOM 6603 C C . ALA C 1 221 ? 10.017 10.976 80.053 1.00 39.96 220 ALA C C 1
ATOM 6604 O O . ALA C 1 221 ? 10.716 10.022 80.332 1.00 39.94 220 ALA C O 1
ATOM 6606 N N . LEU C 1 222 ? 10.489 12.218 79.976 1.00 38.72 221 LEU C N 1
ATOM 6607 C CA . LEU C 1 222 ? 11.882 12.570 80.321 1.00 36.91 221 LEU C CA 1
ATOM 6608 C C . LEU C 1 222 ? 12.194 12.286 81.800 1.00 37.98 221 LEU C C 1
ATOM 6609 O O . LEU C 1 222 ? 13.182 11.595 82.104 1.00 36.94 221 LEU C O 1
ATOM 6614 N N . LEU C 1 223 ? 11.327 12.766 82.699 1.00 39.79 222 LEU C N 1
ATOM 6615 C CA . LEU C 1 223 ? 11.457 12.501 84.157 1.00 41.46 222 LEU C CA 1
ATOM 6616 C C . LEU C 1 223 ? 11.424 11.008 84.526 1.00 42.72 222 LEU C C 1
ATOM 6617 O O . LEU C 1 223 ? 12.145 10.588 85.445 1.00 43.41 222 LEU C O 1
ATOM 6622 N N . GLU C 1 224 ? 10.612 10.222 83.809 1.00 43.56 223 GLU C N 1
ATOM 6623 C CA . GLU C 1 224 ? 10.604 8.753 83.966 1.00 45.06 223 GLU C CA 1
ATOM 6624 C C . GLU C 1 224 ? 11.970 8.067 83.751 1.00 43.26 223 GLU C C 1
ATOM 6625 O O . GLU C 1 224 ? 12.197 7.017 84.354 1.00 43.44 223 GLU C O 1
ATOM 6631 N N . ARG C 1 225 ? 12.855 8.650 82.926 1.00 41.38 224 ARG C N 1
ATOM 6632 C CA . ARG C 1 225 ? 14.229 8.132 82.744 1.00 40.22 224 ARG C CA 1
ATOM 6633 C C . ARG C 1 225 ? 15.204 8.501 83.884 1.00 40.34 224 ARG C C 1
ATOM 6634 O O . ARG C 1 225 ? 16.339 8.055 83.851 1.00 39.61 224 ARG C O 1
ATOM 6642 N N . GLY C 1 226 ? 14.783 9.316 84.859 1.00 41.29 225 GLY C N 1
ATOM 6643 C CA . GLY C 1 226 ? 15.614 9.696 86.026 1.00 41.10 225 GLY C CA 1
ATOM 6644 C C . GLY C 1 226 ? 16.076 11.150 86.050 1.00 39.85 225 GLY C C 1
ATOM 6645 O O . GLY C 1 226 ? 16.607 11.615 87.050 1.00 40.01 225 GLY C O 1
ATOM 6646 N N . VAL C 1 227 ? 15.890 11.861 84.938 1.00 39.36 226 VAL C N 1
ATOM 6647 C CA . VAL C 1 227 ? 16.127 13.309 84.836 1.00 38.72 226 VAL C CA 1
ATOM 6648 C C . VAL C 1 227 ? 15.268 14.046 85.871 1.00 40.44 226 VAL C C 1
ATOM 6649 O O . VAL C 1 227 ? 14.099 13.701 86.025 1.00 41.30 226 VAL C O 1
ATOM 6653 N N . GLU C 1 228 ? 15.820 15.063 86.543 1.00 40.53 227 GLU C N 1
ATOM 6654 C CA . GLU C 1 228 ? 15.065 15.825 87.576 1.00 42.78 227 GLU C CA 1
ATOM 6655 C C . GLU C 1 228 ? 14.384 17.098 87.029 1.00 41.76 227 GLU C C 1
ATOM 6656 O O . GLU C 1 228 ? 13.350 17.511 87.563 1.00 41.92 227 GLU C O 1
ATOM 6662 N N . LEU C 1 229 ? 14.940 17.668 85.956 1.00 38.97 228 LEU C N 1
ATOM 6663 C CA . LEU C 1 229 ? 14.410 18.852 85.279 1.00 38.15 228 LEU C CA 1
ATOM 6664 C C . LEU C 1 229 ? 14.302 18.603 83.744 1.00 36.78 228 LEU C C 1
ATOM 6665 O O . LEU C 1 229 ? 15.300 18.282 83.092 1.00 35.40 228 LEU C O 1
ATOM 6670 N N . ALA C 1 230 ? 13.085 18.724 83.208 1.00 36.88 229 ALA C N 1
ATOM 6671 C CA . ALA C 1 230 ? 12.783 18.617 81.787 1.00 36.25 229 ALA C CA 1
ATOM 6672 C C . ALA C 1 230 ? 12.496 20.027 81.269 1.00 36.60 229 ALA C C 1
ATOM 6673 O O . ALA C 1 230 ? 11.547 20.666 81.760 1.00 37.44 229 ALA C O 1
ATOM 6675 N N . ILE C 1 231 ? 13.289 20.489 80.296 1.00 35.08 230 ILE C N 1
ATOM 6676 C CA . ILE C 1 231 ? 13.068 21.763 79.593 1.00 35.09 230 ILE C CA 1
ATOM 6677 C C . ILE C 1 231 ? 12.646 21.448 78.156 1.00 34.86 230 ILE C C 1
ATOM 6678 O O . ILE C 1 231 ? 13.426 20.894 77.368 1.00 31.67 230 ILE C O 1
ATOM 6683 N N . VAL C 1 232 ? 11.399 21.775 77.830 1.00 35.95 231 VAL C N 1
ATOM 6684 C CA . VAL C 1 232 ? 10.829 21.529 76.516 1.00 37.15 231 VAL C CA 1
ATOM 6685 C C . VAL C 1 232 ? 10.586 22.886 75.834 1.00 39.31 231 VAL C C 1
ATOM 6686 O O . VAL C 1 232 ? 9.656 23.642 76.218 1.00 40.05 231 VAL C O 1
ATOM 6690 N N . LYS C 1 233 ? 11.409 23.161 74.826 1.00 39.40 232 LYS C N 1
ATOM 6691 C CA . LYS C 1 233 ? 11.322 24.370 74.021 1.00 41.37 232 LYS C CA 1
ATOM 6692 C C . LYS C 1 233 ? 10.210 24.202 72.986 1.00 43.86 232 LYS C C 1
ATOM 6693 O O . LYS C 1 233 ? 10.119 23.163 72.326 1.00 42.82 232 LYS C O 1
ATOM 6699 N N . GLN C 1 234 ? 9.360 25.229 72.853 1.00 47.30 233 GLN C N 1
ATOM 6700 C CA . GLN C 1 234 ? 8.184 25.174 71.968 1.00 49.95 233 GLN C CA 1
ATOM 6701 C C . GLN C 1 234 ? 8.119 26.327 70.940 1.00 51.77 233 GLN C C 1
ATOM 6702 O O . GLN C 1 234 ? 7.060 26.540 70.342 1.00 54.02 233 GLN C O 1
ATOM 6708 N N . GLY C 1 235 ? 9.249 27.018 70.706 1.00 51.70 234 GLY C N 1
ATOM 6709 C CA . GLY C 1 235 ? 9.345 28.144 69.756 1.00 52.66 234 GLY C CA 1
ATOM 6710 C C . GLY C 1 235 ? 8.411 29.291 70.136 1.00 54.92 234 GLY C C 1
ATOM 6711 O O . GLY C 1 235 ? 8.299 29.618 71.329 1.00 56.22 234 GLY C O 1
ATOM 6712 N N . PRO C 1 236 ? 7.689 29.881 69.148 1.00 56.14 235 PRO C N 1
ATOM 6713 C CA . PRO C 1 236 ? 6.531 30.781 69.412 1.00 57.37 235 PRO C CA 1
ATOM 6714 C C . PRO C 1 236 ? 5.391 30.320 70.374 1.00 58.48 235 PRO C C 1
ATOM 6715 O O . PRO C 1 236 ? 4.502 31.128 70.668 1.00 59.39 235 PRO C O 1
ATOM 6719 N N . LYS C 1 237 ? 5.387 29.059 70.823 1.00 56.61 236 LYS C N 1
ATOM 6720 C CA . LYS C 1 237 ? 4.586 28.645 71.997 1.00 57.19 236 LYS C CA 1
ATOM 6721 C C . LYS C 1 237 ? 5.287 28.835 73.362 1.00 55.56 236 LYS C C 1
ATOM 6722 O O . LYS C 1 237 ? 4.641 28.670 74.396 1.00 56.48 236 LYS C O 1
ATOM 6724 N N . GLY C 1 238 ? 6.592 29.143 73.372 1.00 52.72 237 GLY C N 1
ATOM 6725 C CA . GLY C 1 238 ? 7.351 29.382 74.616 1.00 51.55 237 GLY C CA 1
ATOM 6726 C C . GLY C 1 238 ? 8.242 28.208 75.018 1.00 49.30 237 GLY C C 1
ATOM 6727 O O . GLY C 1 238 ? 8.653 27.416 74.170 1.00 47.92 237 GLY C O 1
ATOM 6728 N N . VAL C 1 239 ? 8.590 28.148 76.304 1.00 48.45 238 VAL C N 1
ATOM 6729 C CA . VAL C 1 239 ? 9.359 27.041 76.873 1.00 46.65 238 VAL C CA 1
ATOM 6730 C C . VAL C 1 239 ? 8.736 26.611 78.197 1.00 47.40 238 VAL C C 1
ATOM 6731 O O . VAL C 1 239 ? 8.305 27.455 78.989 1.00 48.95 238 VAL C O 1
ATOM 6743 N N . ALA C 1 241 ? 9.297 24.272 81.714 1.00 45.29 240 ALA C N 1
ATOM 6744 C CA . ALA C 1 241 ? 10.208 23.598 82.642 1.00 44.46 240 ALA C CA 1
ATOM 6745 C C . ALA C 1 241 ? 9.390 22.717 83.578 1.00 45.97 240 ALA C C 1
ATOM 6746 O O . ALA C 1 241 ? 8.398 23.186 84.148 1.00 47.82 240 ALA C O 1
ATOM 6756 N N . THR C 1 243 ? 9.610 19.780 86.777 1.00 47.83 242 THR C N 1
ATOM 6757 C CA . THR C 1 243 ? 10.149 18.882 87.807 1.00 48.47 242 THR C CA 1
ATOM 6758 C C . THR C 1 243 ? 9.025 18.004 88.402 1.00 50.67 242 THR C C 1
ATOM 6759 O O . THR C 1 243 ? 7.867 18.097 88.006 1.00 51.28 242 THR C O 1
ATOM 6763 N N . LYS C 1 244 ? 9.422 17.123 89.314 1.00 51.98 243 LYS C N 1
ATOM 6764 C CA . LYS C 1 244 ? 8.530 16.375 90.230 1.00 55.32 243 LYS C CA 1
ATOM 6765 C C . LYS C 1 244 ? 7.459 17.268 90.921 1.00 58.09 243 LYS C C 1
ATOM 6766 O O . LYS C 1 244 ? 6.282 16.878 91.037 1.00 60.02 243 LYS C O 1
ATOM 6772 N N . ASP C 1 245 ? 7.885 18.456 91.352 1.00 58.84 244 ASP C N 1
ATOM 6773 C CA . ASP C 1 245 ? 7.057 19.375 92.133 1.00 61.50 244 ASP C CA 1
ATOM 6774 C C . ASP C 1 245 ? 6.258 20.404 91.335 1.00 62.14 244 ASP C C 1
ATOM 6775 O O . ASP C 1 245 ? 5.306 20.983 91.875 1.00 64.98 244 ASP C O 1
ATOM 6780 N N . GLU C 1 246 ? 6.611 20.637 90.069 1.00 59.89 245 GLU C N 1
ATOM 6781 C CA . GLU C 1 246 ? 6.328 21.939 89.455 1.00 59.96 245 GLU C CA 1
ATOM 6782 C C . GLU C 1 246 ? 6.354 21.866 87.931 1.00 57.58 245 GLU C C 1
ATOM 6783 O O . GLU C 1 246 ? 7.244 21.226 87.366 1.00 54.12 245 GLU C O 1
ATOM 6789 N N . THR C 1 247 ? 5.357 22.473 87.283 1.00 57.80 246 THR C N 1
ATOM 6790 C CA . THR C 1 247 ? 5.398 22.750 85.841 1.00 56.50 246 THR C CA 1
ATOM 6791 C C . THR C 1 247 ? 5.247 24.253 85.633 1.00 57.91 246 THR C C 1
ATOM 6792 O O . THR C 1 247 ? 4.227 24.839 86.037 1.00 59.26 246 THR C O 1
ATOM 6796 N N . VAL C 1 248 ? 6.261 24.858 85.005 1.00 57.09 247 VAL C N 1
ATOM 6797 C CA . VAL C 1 248 ? 6.332 26.300 84.777 1.00 58.41 247 VAL C CA 1
ATOM 6798 C C . VAL C 1 248 ? 6.491 26.550 83.284 1.00 57.59 247 VAL C C 1
ATOM 6799 O O . VAL C 1 248 ? 7.270 25.856 82.620 1.00 55.23 247 VAL C O 1
ATOM 6803 N N . GLU C 1 249 ? 5.785 27.565 82.780 1.00 59.24 248 GLU C N 1
ATOM 6804 C CA . GLU C 1 249 ? 5.741 27.883 81.349 1.00 59.36 248 GLU C CA 1
ATOM 6805 C C . GLU C 1 249 ? 5.842 29.406 81.144 1.00 60.34 248 GLU C C 1
ATOM 6806 O O . GLU C 1 249 ? 5.064 30.142 81.742 1.00 62.25 248 GLU C O 1
ATOM 6812 N N . VAL C 1 250 ? 6.793 29.848 80.317 1.00 58.83 249 VAL C N 1
ATOM 6813 C CA . VAL C 1 250 ? 7.051 31.272 80.023 1.00 59.98 249 VAL C CA 1
ATOM 6814 C C . VAL C 1 250 ? 6.892 31.493 78.505 1.00 59.42 249 VAL C C 1
ATOM 6815 O O . VAL C 1 250 ? 7.367 30.667 77.723 1.00 58.25 249 VAL C O 1
ATOM 6819 N N . PRO C 1 251 ? 6.223 32.595 78.075 1.00 61.36 250 PRO C N 1
ATOM 6820 C CA . PRO C 1 251 ? 6.170 32.864 76.625 1.00 60.79 250 PRO C CA 1
ATOM 6821 C C . PRO C 1 251 ? 7.531 33.310 76.061 1.00 58.66 250 PRO C C 1
ATOM 6822 O O . PRO C 1 251 ? 8.445 33.612 76.844 1.00 57.58 250 PRO C O 1
ATOM 6826 N N . PRO C 1 252 ? 7.672 33.345 74.718 1.00 58.19 251 PRO C N 1
ATOM 6827 C CA . PRO C 1 252 ? 8.906 33.883 74.135 1.00 57.13 251 PRO C CA 1
ATOM 6828 C C . PRO C 1 252 ? 9.052 35.390 74.397 1.00 58.17 251 PRO C C 1
ATOM 6829 O O . PRO C 1 252 ? 8.036 36.091 74.604 1.00 59.76 251 PRO C O 1
ATOM 6833 N N . PHE C 1 253 ? 10.301 35.852 74.453 1.00 56.92 252 PHE C N 1
ATOM 6834 C CA . PHE C 1 253 ? 10.605 37.287 74.500 1.00 58.50 252 PHE C CA 1
ATOM 6835 C C . PHE C 1 253 ? 10.560 37.774 73.057 1.00 58.28 252 PHE C C 1
ATOM 6836 O O . PHE C 1 253 ? 11.383 37.356 72.241 1.00 56.35 252 PHE C O 1
ATOM 6844 N N . PHE C 1 254 ? 9.604 38.652 72.747 1.00 60.46 253 PHE C N 1
ATOM 6845 C CA . PHE C 1 254 ? 9.403 39.116 71.363 1.00 60.85 253 PHE C CA 1
ATOM 6846 C C . PHE C 1 254 ? 10.539 40.059 70.932 1.00 59.17 253 PHE C C 1
ATOM 6847 O O . PHE C 1 254 ? 10.793 41.078 71.586 1.00 60.03 253 PHE C O 1
ATOM 6855 N N . VAL C 1 255 ? 11.253 39.662 69.874 1.00 57.04 254 VAL C N 1
ATOM 6856 C CA . VAL C 1 255 ? 12.195 40.524 69.163 1.00 55.32 254 VAL C CA 1
ATOM 6857 C C . VAL C 1 255 ? 12.019 40.406 67.649 1.00 54.41 254 VAL C C 1
ATOM 6858 O O . VAL C 1 255 ? 11.572 39.366 67.139 1.00 54.48 254 VAL C O 1
ATOM 6862 N N . ASP C 1 256 ? 12.408 41.476 66.958 1.00 53.08 255 ASP C N 1
ATOM 6863 C CA . ASP C 1 256 ? 12.657 41.464 65.514 1.00 51.46 255 ASP C CA 1
ATOM 6864 C C . ASP C 1 256 ? 13.911 40.634 65.261 1.00 48.35 255 ASP C C 1
ATOM 6865 O O . ASP C 1 256 ? 15.012 41.045 65.655 1.00 47.06 255 ASP C O 1
ATOM 6870 N N . VAL C 1 257 ? 13.726 39.466 64.636 1.00 46.06 256 VAL C N 1
ATOM 6871 C CA . VAL C 1 257 ? 14.810 38.519 64.416 1.00 43.49 256 VAL C CA 1
ATOM 6872 C C . VAL C 1 257 ? 15.679 38.998 63.227 1.00 42.30 256 VAL C C 1
ATOM 6873 O O . VAL C 1 257 ? 15.163 39.323 62.148 1.00 42.84 256 VAL C O 1
ATOM 6877 N N . ILE C 1 258 ? 16.983 39.075 63.470 1.00 40.21 257 ILE C N 1
ATOM 6878 C CA . ILE C 1 258 ? 17.986 39.444 62.468 1.00 38.97 257 ILE C CA 1
ATOM 6879 C C . ILE C 1 258 ? 18.653 38.167 61.968 1.00 37.18 257 ILE C C 1
ATOM 6880 O O . ILE C 1 258 ? 18.754 37.932 60.753 1.00 36.05 257 ILE C O 1
ATOM 6885 N N . ASN C 1 259 ? 19.128 37.373 62.936 1.00 36.55 258 ASN C N 1
ATOM 6886 C CA . ASN C 1 259 ? 19.738 36.079 62.698 1.00 35.41 258 ASN C CA 1
ATOM 6887 C C . ASN C 1 259 ? 19.523 35.153 63.908 1.00 35.34 258 ASN C C 1
ATOM 6888 O O . ASN C 1 259 ? 20.150 35.321 64.940 1.00 35.06 258 ASN C O 1
ATOM 6893 N N . GLY C 1 260 ? 18.659 34.157 63.737 1.00 35.96 259 GLY C N 1
ATOM 6894 C CA . GLY C 1 260 ? 18.256 33.238 64.800 1.00 35.66 259 GLY C CA 1
ATOM 6895 C C . GLY C 1 260 ? 19.302 32.199 65.157 1.00 34.58 259 GLY C C 1
ATOM 6896 O O . GLY C 1 260 ? 19.126 31.496 66.144 1.00 34.30 259 GLY C O 1
ATOM 6897 N N . LEU C 1 261 ? 20.376 32.082 64.360 1.00 33.43 260 LEU C N 1
ATOM 6898 C CA . LEU C 1 261 ? 21.456 31.122 64.649 1.00 32.69 260 LEU C CA 1
ATOM 6899 C C . LEU C 1 261 ? 22.143 31.467 65.968 1.00 32.17 260 LEU C C 1
ATOM 6900 O O . LEU C 1 261 ? 22.490 32.628 66.206 1.00 33.25 260 LEU C O 1
ATOM 6905 N N . GLY C 1 262 ? 22.287 30.465 66.827 1.00 32.68 261 GLY C N 1
ATOM 6906 C CA . GLY C 1 262 ? 22.899 30.640 68.154 1.00 32.04 261 GLY C CA 1
ATOM 6907 C C . GLY C 1 262 ? 21.959 30.978 69.289 1.00 31.64 261 GLY C C 1
ATOM 6908 O O . GLY C 1 262 ? 22.410 31.022 70.423 1.00 32.51 261 GLY C O 1
ATOM 6909 N N . ALA C 1 263 ? 20.676 31.238 69.006 1.00 32.03 262 ALA C N 1
ATOM 6910 C CA . ALA C 1 263 ? 19.690 31.534 70.053 1.00 32.03 262 ALA C CA 1
ATOM 6911 C C . ALA C 1 263 ? 19.544 30.399 71.043 1.00 31.31 262 ALA C C 1
ATOM 6912 O O . ALA C 1 263 ? 19.465 30.647 72.245 1.00 31.76 262 ALA C O 1
ATOM 6914 N N . GLY C 1 264 ? 19.522 29.158 70.556 1.00 30.46 263 GLY C N 1
ATOM 6915 C CA . GLY C 1 264 ? 19.436 27.987 71.439 1.00 29.65 263 GLY C CA 1
ATOM 6916 C C . GLY C 1 264 ? 20.655 27.820 72.339 1.00 28.64 263 GLY C C 1
ATOM 6917 O O . GLY C 1 264 ? 20.547 27.367 73.471 1.00 28.12 263 GLY C O 1
ATOM 6918 N N . ASP C 1 265 ? 21.829 28.174 71.814 1.00 27.45 264 ASP C N 1
ATOM 6919 C CA . ASP C 1 265 ? 23.086 28.078 72.576 1.00 26.65 264 ASP C CA 1
ATOM 6920 C C . ASP C 1 265 ? 23.199 29.165 73.663 1.00 27.32 264 ASP C C 1
ATOM 6921 O O . ASP C 1 265 ? 23.640 28.903 74.804 1.00 26.75 264 ASP C O 1
ATOM 6926 N N . ALA C 1 266 ? 22.789 30.379 73.308 1.00 27.02 265 ALA C N 1
ATOM 6927 C CA . ALA C 1 266 ? 22.605 31.475 74.269 1.00 28.00 265 ALA C CA 1
ATOM 6928 C C . ALA C 1 266 ? 21.666 31.119 75.393 1.00 28.63 265 ALA C C 1
ATOM 6929 O O . ALA C 1 266 ? 21.974 31.404 76.569 1.00 27.47 265 ALA C O 1
ATOM 6931 N N . PHE C 1 267 ? 20.519 30.523 75.023 1.00 29.41 266 PHE C N 1
ATOM 6932 C CA . PHE C 1 267 ? 19.552 29.955 75.984 1.00 30.47 266 PHE C CA 1
ATOM 6933 C C . PHE C 1 267 ? 20.253 28.974 76.927 1.00 30.26 266 PHE C C 1
ATOM 6934 O O . PHE C 1 267 ? 20.092 29.059 78.139 1.00 29.36 266 PHE C O 1
ATOM 6942 N N . GLY C 1 268 ? 21.018 28.059 76.335 1.00 29.13 267 GLY C N 1
ATOM 6943 C CA . GLY C 1 268 ? 21.823 27.078 77.069 1.00 29.03 267 GLY C CA 1
ATOM 6944 C C . GLY C 1 268 ? 22.770 27.650 78.110 1.00 29.09 267 GLY C C 1
ATOM 6945 O O . GLY C 1 268 ? 22.734 27.219 79.249 1.00 29.94 267 GLY C O 1
ATOM 6946 N N . GLY C 1 269 ? 23.624 28.601 77.731 1.00 28.38 268 GLY C N 1
ATOM 6947 C CA . GLY C 1 269 ? 24.537 29.225 78.699 1.00 28.72 268 GLY C CA 1
ATOM 6948 C C . GLY C 1 269 ? 23.800 30.019 79.780 1.00 29.69 268 GLY C C 1
ATOM 6949 O O . GLY C 1 269 ? 24.220 30.037 80.965 1.00 30.56 268 GLY C O 1
ATOM 6950 N N . ALA C 1 270 ? 22.701 30.681 79.388 1.00 30.20 269 ALA C N 1
ATOM 6951 C CA . ALA C 1 270 ? 21.848 31.419 80.340 1.00 31.79 269 ALA C CA 1
ATOM 6952 C C . ALA C 1 270 ? 21.076 30.502 81.297 1.00 33.10 269 ALA C C 1
ATOM 6953 O O . ALA C 1 270 ? 20.848 30.845 82.492 1.00 34.29 269 ALA C O 1
ATOM 6955 N N . LEU C 1 271 ? 20.630 29.355 80.787 1.00 32.61 270 LEU C N 1
ATOM 6956 C CA . LEU C 1 271 ? 20.165 28.280 81.657 1.00 33.04 270 LEU C CA 1
ATOM 6957 C C . LEU C 1 271 ? 21.253 27.862 82.664 1.00 33.06 270 LEU C C 1
ATOM 6958 O O . LEU C 1 271 ? 20.959 27.745 83.838 1.00 33.32 270 LEU C O 1
ATOM 6963 N N . CYS C 1 272 ? 22.498 27.645 82.217 1.00 32.62 271 CYS C N 1
ATOM 6964 C CA . CYS C 1 272 ? 23.602 27.319 83.170 1.00 32.79 271 CYS C CA 1
ATOM 6965 C C . CYS C 1 272 ? 23.775 28.406 84.268 1.00 34.55 271 CYS C C 1
ATOM 6966 O O . CYS C 1 272 ? 23.958 28.095 85.444 1.00 34.71 271 CYS C O 1
ATOM 6969 N N . HIS C 1 273 ? 23.696 29.676 83.884 1.00 34.79 272 HIS C N 1
ATOM 6970 C CA . HIS C 1 273 ? 23.770 30.760 84.876 1.00 37.39 272 HIS C CA 1
ATOM 6971 C C . HIS C 1 273 ? 22.609 30.707 85.909 1.00 38.55 272 HIS C C 1
ATOM 6972 O O . HIS C 1 273 ? 22.848 30.845 87.113 1.00 40.47 272 HIS C O 1
ATOM 6979 N N . GLY C 1 274 ? 21.383 30.460 85.442 1.00 38.64 273 GLY C N 1
ATOM 6980 C CA . GLY C 1 274 ? 20.205 30.404 86.307 1.00 39.87 273 GLY C CA 1
ATOM 6981 C C . GLY C 1 274 ? 20.234 29.252 87.290 1.00 41.15 273 GLY C C 1
ATOM 6982 O O . GLY C 1 274 ? 19.889 29.416 88.472 1.00 41.47 273 GLY C O 1
ATOM 6983 N N . LEU C 1 275 ? 20.664 28.092 86.799 1.00 39.97 274 LEU C N 1
ATOM 6984 C CA . LEU C 1 275 ? 20.856 26.913 87.661 1.00 41.02 274 LEU C CA 1
ATOM 6985 C C . LEU C 1 275 ? 21.968 27.128 88.711 1.00 42.05 274 LEU C C 1
ATOM 6986 O O . LEU C 1 275 ? 21.760 26.831 89.887 1.00 42.76 274 LEU C O 1
ATOM 6991 N N . LEU C 1 276 ? 23.104 27.712 88.298 1.00 41.84 275 LEU C N 1
ATOM 6992 C CA . LEU C 1 276 ? 24.216 28.026 89.234 1.00 43.28 275 LEU C CA 1
ATOM 6993 C C . LEU C 1 276 ? 23.868 29.091 90.278 1.00 46.05 275 LEU C C 1
ATOM 6994 O O . LEU C 1 276 ? 24.374 29.057 91.400 1.00 47.04 275 LEU C O 1
ATOM 6999 N N . SER C 1 277 ? 23.036 30.046 89.873 1.00 46.77 276 SER C N 1
ATOM 7000 C CA . SER C 1 277 ? 22.488 31.063 90.772 1.00 49.65 276 SER C CA 1
ATOM 7001 C C . SER C 1 277 ? 21.410 30.521 91.720 1.00 51.75 276 SER C C 1
ATOM 7002 O O . SER C 1 277 ? 21.032 31.216 92.663 1.00 53.23 276 SER C O 1
ATOM 7005 N N . GLU C 1 278 ? 20.917 29.304 91.436 1.00 51.63 277 GLU C N 1
ATOM 7006 C CA . GLU C 1 278 ? 19.898 28.595 92.202 1.00 54.13 277 GLU C CA 1
ATOM 7007 C C . GLU C 1 278 ? 18.612 29.428 92.226 1.00 55.63 277 GLU C C 1
ATOM 7008 O O . GLU C 1 278 ? 17.977 29.590 93.270 1.00 57.43 277 GLU C O 1
ATOM 7014 N N . TRP C 1 279 ? 18.260 29.956 91.049 1.00 54.06 278 TRP C N 1
ATOM 7015 C CA . TRP C 1 279 ? 17.073 30.796 90.886 1.00 55.43 278 TRP C CA 1
ATOM 7016 C C . TRP C 1 279 ? 15.811 29.931 90.837 1.00 56.08 278 TRP C C 1
ATOM 7017 O O . TRP C 1 279 ? 15.905 28.720 90.586 1.00 54.23 278 TRP C O 1
ATOM 7028 N N . PRO C 1 280 ? 14.623 30.542 91.087 1.00 58.44 279 PRO C N 1
ATOM 7029 C CA . PRO C 1 280 ? 13.382 29.807 90.819 1.00 59.01 279 PRO C CA 1
ATOM 7030 C C . PRO C 1 280 ? 13.198 29.540 89.324 1.00 56.94 279 PRO C C 1
ATOM 7031 O O . PRO C 1 280 ? 13.764 30.241 88.483 1.00 55.67 279 PRO C O 1
ATOM 7035 N N . LEU C 1 281 ? 12.396 28.531 89.023 1.00 56.42 280 LEU C N 1
ATOM 7036 C CA . LEU C 1 281 ? 12.371 27.924 87.691 1.00 54.28 280 LEU C CA 1
ATOM 7037 C C . LEU C 1 281 ? 11.730 28.878 86.667 1.00 54.05 280 LEU C C 1
ATOM 7038 O O . LEU C 1 281 ? 12.210 28.982 85.536 1.00 51.85 280 LEU C O 1
ATOM 7043 N N . GLU C 1 282 ? 10.672 29.582 87.084 1.00 55.14 281 GLU C N 1
ATOM 7044 C CA . GLU C 1 282 ? 10.111 30.723 86.333 1.00 56.12 281 GLU C CA 1
ATOM 7045 C C . GLU C 1 282 ? 11.171 31.753 85.921 1.00 54.49 281 GLU C C 1
ATOM 7046 O O . GLU C 1 282 ? 11.208 32.165 84.752 1.00 52.46 281 GLU C O 1
ATOM 7052 N N . LYS C 1 283 ? 12.035 32.127 86.871 1.00 54.21 282 LYS C N 1
ATOM 7053 C CA . LYS C 1 283 ? 13.067 33.152 86.650 1.00 53.36 282 LYS C CA 1
ATOM 7054 C C . LYS C 1 283 ? 14.182 32.640 85.731 1.00 49.99 282 LYS C C 1
ATOM 7055 O O . LYS C 1 283 ? 14.704 33.414 84.910 1.00 48.23 282 LYS C O 1
ATOM 7061 N N . VAL C 1 284 ? 14.535 31.355 85.886 1.00 48.53 283 VAL C N 1
ATOM 7062 C CA . VAL C 1 284 ? 15.524 30.665 85.033 1.00 45.68 283 VAL C CA 1
ATOM 7063 C C . VAL C 1 284 ? 15.057 30.669 83.564 1.00 44.96 283 VAL C C 1
ATOM 7064 O O . VAL C 1 284 ? 15.818 31.100 82.657 1.00 42.96 283 VAL C O 1
ATOM 7068 N N . LEU C 1 285 ? 13.807 30.240 83.337 1.00 45.15 284 LEU C N 1
ATOM 7069 C CA . LEU C 1 285 ? 13.225 30.238 81.980 1.00 45.22 284 LEU C CA 1
ATOM 7070 C C . LEU C 1 285 ? 13.080 31.619 81.352 1.00 45.84 284 LEU C C 1
ATOM 7071 O O . LEU C 1 285 ? 13.309 31.763 80.162 1.00 45.59 284 LEU C O 1
ATOM 7076 N N . ARG C 1 286 ? 12.681 32.609 82.149 1.00 47.53 285 ARG C N 1
ATOM 7077 C CA . ARG C 1 286 ? 12.559 34.003 81.694 1.00 48.29 285 ARG C CA 1
ATOM 7078 C C . ARG C 1 286 ? 13.913 34.570 81.261 1.00 45.80 285 ARG C C 1
ATOM 7079 O O . ARG C 1 286 ? 14.029 35.200 80.208 1.00 44.61 285 ARG C O 1
ATOM 7087 N N . PHE C 1 287 ? 14.915 34.331 82.098 1.00 44.39 286 PHE C N 1
ATOM 7088 C CA . PHE C 1 287 ? 16.275 34.782 81.844 1.00 42.74 286 PHE C CA 1
ATOM 7089 C C . PHE C 1 287 ? 16.846 34.151 80.576 1.00 40.31 286 PHE C C 1
ATOM 7090 O O . PHE C 1 287 ? 17.347 34.865 79.708 1.00 38.89 286 PHE C O 1
ATOM 7098 N N . ALA C 1 288 ? 16.744 32.823 80.480 1.00 39.23 287 ALA C N 1
ATOM 7099 C CA . ALA C 1 288 ? 17.243 32.077 79.321 1.00 37.37 287 ALA C CA 1
ATOM 7100 C C . ALA C 1 288 ? 16.508 32.398 78.018 1.00 37.52 287 ALA C C 1
ATOM 7101 O O . ALA C 1 288 ? 17.169 32.487 76.975 1.00 36.16 287 ALA C O 1
ATOM 7103 N N . ASN C 1 289 ? 15.174 32.600 78.069 1.00 39.48 288 ASN C N 1
ATOM 7104 C CA . ASN C 1 289 ? 14.389 33.002 76.863 1.00 40.44 288 ASN C CA 1
ATOM 7105 C C . ASN C 1 289 ? 14.809 34.356 76.333 1.00 40.38 288 ASN C C 1
ATOM 7106 O O . ASN C 1 289 ? 14.927 34.554 75.113 1.00 39.28 288 ASN C O 1
ATOM 7111 N N . THR C 1 290 ? 14.993 35.290 77.257 1.00 41.62 289 THR C N 1
ATOM 7112 C CA . THR C 1 290 ? 15.467 36.643 76.921 1.00 41.69 289 THR C CA 1
ATOM 7113 C C . THR C 1 290 ? 16.890 36.628 76.336 1.00 39.90 289 THR C C 1
ATOM 7114 O O . THR C 1 290 ? 17.152 37.344 75.377 1.00 40.16 289 THR C O 1
ATOM 7118 N N . ALA C 1 291 ? 17.769 35.787 76.890 1.00 39.17 290 ALA C N 1
ATOM 7119 C CA . ALA C 1 291 ? 19.112 35.563 76.366 1.00 37.04 290 ALA C CA 1
ATOM 7120 C C . ALA C 1 291 ? 19.090 35.074 74.898 1.00 36.02 290 ALA C C 1
ATOM 7121 O O . ALA C 1 291 ? 19.823 35.605 74.044 1.00 34.55 290 ALA C O 1
ATOM 7123 N N . GLY C 1 292 ? 18.219 34.094 74.631 1.00 36.30 291 GLY C N 1
ATOM 7124 C CA . GLY C 1 292 ? 17.970 33.557 73.288 1.00 35.81 291 GLY C CA 1
ATOM 7125 C C . GLY C 1 292 ? 17.504 34.580 72.270 1.00 36.59 291 GLY C C 1
ATOM 7126 O O . GLY C 1 292 ? 18.095 34.684 71.179 1.00 34.99 291 GLY C O 1
ATOM 7127 N N . ALA C 1 293 ? 16.469 35.346 72.631 1.00 38.12 292 ALA C N 1
ATOM 7128 C CA . ALA C 1 293 ? 15.932 36.429 71.773 1.00 39.48 292 ALA C CA 1
ATOM 7129 C C . ALA C 1 293 ? 16.932 37.544 71.494 1.00 39.61 292 ALA C C 1
ATOM 7130 O O . ALA C 1 293 ? 16.980 38.074 70.353 1.00 40.08 292 ALA C O 1
ATOM 7132 N N . LEU C 1 294 ? 17.716 37.913 72.516 1.00 39.89 293 LEU C N 1
ATOM 7133 C CA . LEU C 1 294 ? 18.818 38.887 72.354 1.00 39.58 293 LEU C CA 1
ATOM 7134 C C . LEU C 1 294 ? 19.833 38.479 71.283 1.00 38.28 293 LEU C C 1
ATOM 7135 O O . LEU C 1 294 ? 20.279 39.326 70.493 1.00 38.31 293 LEU C O 1
ATOM 7140 N N . VAL C 1 295 ? 20.201 37.195 71.248 1.00 37.45 294 VAL C N 1
ATOM 7141 C CA . VAL C 1 295 ? 21.111 36.694 70.197 1.00 35.60 294 VAL C CA 1
ATOM 7142 C C . VAL C 1 295 ? 20.392 36.638 68.849 1.00 35.50 294 VAL C C 1
ATOM 7143 O O . VAL C 1 295 ? 21.018 36.936 67.829 1.00 34.29 294 VAL C O 1
ATOM 7147 N N . ALA C 1 296 ? 19.104 36.264 68.849 1.00 36.25 295 ALA C N 1
ATOM 7148 C CA . ALA C 1 296 ? 18.264 36.267 67.628 1.00 37.07 295 ALA C CA 1
ATOM 7149 C C . ALA C 1 296 ? 18.136 37.652 66.990 1.00 37.96 295 ALA C C 1
ATOM 7150 O O . ALA C 1 296 ? 18.010 37.766 65.758 1.00 38.14 295 ALA C O 1
ATOM 7152 N N . SER C 1 297 ? 18.199 38.701 67.819 1.00 39.43 296 SER C N 1
ATOM 7153 C CA . SER C 1 297 ? 18.177 40.099 67.355 1.00 39.75 296 SER C CA 1
ATOM 7154 C C . SER C 1 297 ? 19.547 40.703 66.915 1.00 38.50 296 SER C C 1
ATOM 7155 O O . SER C 1 297 ? 19.594 41.906 66.615 1.00 37.55 296 SER C O 1
ATOM 7158 N N . ARG C 1 298 ? 20.617 39.884 66.916 1.00 36.59 297 ARG C N 1
ATOM 7159 C CA A ARG C 1 298 ? 21.977 40.281 66.505 0.50 36.57 297 ARG C CA 1
ATOM 7160 C CA B ARG C 1 298 ? 21.974 40.283 66.501 0.50 36.23 297 ARG C CA 1
ATOM 7161 C C . ARG C 1 298 ? 22.394 39.472 65.278 1.00 35.45 297 ARG C C 1
ATOM 7162 O O . ARG C 1 298 ? 22.017 38.303 65.147 1.00 35.94 297 ARG C O 1
ATOM 7177 N N . LEU C 1 299 ? 23.182 40.072 64.393 1.00 35.35 298 LEU C N 1
ATOM 7178 C CA . LEU C 1 299 ? 23.771 39.344 63.244 1.00 35.49 298 LEU C CA 1
ATOM 7179 C C . LEU C 1 299 ? 24.681 38.216 63.659 1.00 34.48 298 LEU C C 1
ATOM 7180 O O . LEU C 1 299 ? 24.710 37.168 63.018 1.00 33.16 298 LEU C O 1
ATOM 7185 N N . GLU C 1 300 ? 25.464 38.462 64.697 1.00 34.39 299 GLU C N 1
ATOM 7186 C CA . GLU C 1 300 ? 26.503 37.537 65.074 1.00 34.13 299 GLU C CA 1
ATOM 7187 C C . GLU C 1 300 ? 25.941 36.459 65.984 1.00 33.56 299 GLU C C 1
ATOM 7188 O O . GLU C 1 300 ? 24.841 36.563 66.485 1.00 32.99 299 GLU C O 1
ATOM 7194 N N . CYS C 1 301 ? 26.746 35.420 66.179 1.00 33.13 300 CYS C N 1
ATOM 7195 C CA . CYS C 1 301 ? 26.410 34.264 66.996 1.00 33.26 300 CYS C CA 1
ATOM 7196 C C . CYS C 1 301 ? 27.369 34.163 68.197 1.00 32.37 300 CYS C C 1
ATOM 7197 O O . CYS C 1 301 ? 27.073 34.780 69.224 1.00 31.83 300 CYS C O 1
ATOM 7200 N N . SER C 1 302 ? 28.543 33.510 68.078 1.00 31.32 301 SER C N 1
ATOM 7201 C CA . SER C 1 302 ? 29.452 33.351 69.262 1.00 30.92 301 SER C CA 1
ATOM 7202 C C . SER C 1 302 ? 29.934 34.671 69.883 1.00 32.03 301 SER C C 1
ATOM 7203 O O . SER C 1 302 ? 30.054 34.753 71.106 1.00 31.86 301 SER C O 1
ATOM 7206 N N . THR C 1 303 ? 30.183 35.686 69.042 1.00 31.89 302 THR C N 1
ATOM 7207 C CA . THR C 1 303 ? 30.602 37.012 69.510 1.00 32.44 302 THR C CA 1
ATOM 7208 C C . THR C 1 303 ? 29.452 37.886 70.054 1.00 33.63 302 THR C C 1
ATOM 7209 O O . THR C 1 303 ? 29.741 38.937 70.641 1.00 34.73 302 THR C O 1
ATOM 7213 N N . ALA C 1 304 ? 28.193 37.474 69.838 1.00 33.56 303 ALA C N 1
ATOM 7214 C CA . ALA C 1 304 ? 26.982 38.169 70.324 1.00 34.79 303 ALA C CA 1
ATOM 7215 C C . ALA C 1 304 ? 26.416 37.655 71.649 1.00 35.63 303 ALA C C 1
ATOM 7216 O O . ALA C 1 304 ? 25.361 38.126 72.076 1.00 35.93 303 ALA C O 1
ATOM 7226 N N . PRO C 1 306 ? 25.197 37.282 75.142 1.00 35.70 305 PRO C N 1
ATOM 7227 C CA . PRO C 1 306 ? 24.941 38.412 75.983 1.00 37.08 305 PRO C CA 1
ATOM 7228 C C . PRO C 1 306 ? 25.511 38.241 77.383 1.00 37.36 305 PRO C C 1
ATOM 7229 O O . PRO C 1 306 ? 25.593 37.119 77.891 1.00 37.74 305 PRO C O 1
ATOM 7233 N N . THR C 1 307 ? 25.856 39.354 78.004 1.00 38.43 306 THR C N 1
ATOM 7234 C CA A THR C 1 307 ? 26.285 39.321 79.402 0.50 39.73 306 THR C CA 1
ATOM 7235 C CA B THR C 1 307 ? 26.275 39.401 79.406 0.50 39.10 306 THR C CA 1
ATOM 7236 C C . THR C 1 307 ? 25.055 39.305 80.304 1.00 40.88 306 THR C C 1
ATOM 7237 O O . THR C 1 307 ? 23.918 39.486 79.843 1.00 40.69 306 THR C O 1
ATOM 7244 N N . THR C 1 308 ? 25.299 39.068 81.589 1.00 43.01 307 THR C N 1
ATOM 7245 C CA . THR C 1 308 ? 24.261 39.062 82.610 1.00 45.09 307 THR C CA 1
ATOM 7246 C C . THR C 1 308 ? 23.563 40.436 82.715 1.00 47.54 307 THR C C 1
ATOM 7247 O O . THR C 1 308 ? 22.335 40.483 82.808 1.00 47.44 307 THR C O 1
ATOM 7251 N N . ASP C 1 309 ? 24.347 41.527 82.658 1.00 49.44 308 ASP C N 1
ATOM 7252 C CA . ASP C 1 309 ? 23.837 42.914 82.542 1.00 51.94 308 ASP C CA 1
ATOM 7253 C C . ASP C 1 309 ? 22.810 43.057 81.421 1.00 51.09 308 ASP C C 1
ATOM 7254 O O . ASP C 1 309 ? 21.701 43.545 81.659 1.00 53.82 308 ASP C O 1
ATOM 7259 N N . GLU C 1 310 ? 23.196 42.619 80.225 1.00 48.98 309 GLU C N 1
ATOM 7260 C CA . GLU C 1 310 ? 22.401 42.787 78.995 1.00 48.03 309 GLU C CA 1
ATOM 7261 C C . GLU C 1 310 ? 21.048 42.077 79.052 1.00 47.92 309 GLU C C 1
ATOM 7262 O O . GLU C 1 310 ? 20.028 42.679 78.705 1.00 48.22 309 GLU C O 1
ATOM 7268 N N . VAL C 1 311 ? 21.038 40.825 79.526 1.00 46.69 310 VAL C N 1
ATOM 7269 C CA . VAL C 1 311 ? 19.783 40.091 79.699 1.00 46.88 310 VAL C CA 1
ATOM 7270 C C . VAL C 1 311 ? 18.900 40.784 80.746 1.00 49.76 310 VAL C C 1
ATOM 7271 O O . VAL C 1 311 ? 17.721 40.992 80.469 1.00 51.18 310 VAL C O 1
ATOM 7275 N N . GLU C 1 312 ? 19.464 41.156 81.913 1.00 51.86 311 GLU C N 1
ATOM 7276 C CA A GLU C 1 312 ? 18.697 41.839 82.974 0.50 54.51 311 GLU C CA 1
ATOM 7277 C CA B GLU C 1 312 ? 18.722 41.862 82.985 0.50 54.72 311 GLU C CA 1
ATOM 7278 C C . GLU C 1 312 ? 18.137 43.193 82.515 1.00 56.37 311 GLU C C 1
ATOM 7279 O O . GLU C 1 312 ? 17.047 43.576 82.941 1.00 57.47 311 GLU C O 1
ATOM 7290 N N . ALA C 1 313 ? 18.877 43.901 81.657 1.00 56.58 312 ALA C N 1
ATOM 7291 C CA . ALA C 1 313 ? 18.417 45.192 81.086 1.00 59.28 312 ALA C CA 1
ATOM 7292 C C . ALA C 1 313 ? 17.242 44.998 80.118 1.00 60.06 312 ALA C C 1
ATOM 7293 O O . ALA C 1 313 ? 16.286 45.782 80.140 1.00 61.95 312 ALA C O 1
ATOM 7295 N N . SER C 1 314 ? 17.326 43.952 79.288 1.00 59.26 313 SER C N 1
ATOM 7296 C CA . SER C 1 314 ? 16.228 43.556 78.390 1.00 60.19 313 SER C CA 1
ATOM 7297 C C . SER C 1 314 ? 14.974 43.147 79.188 1.00 62.49 313 SER C C 1
ATOM 7298 O O . SER C 1 314 ? 13.857 43.514 78.821 1.00 63.42 313 SER C O 1
ATOM 7301 N N . LEU C 1 315 ? 15.175 42.424 80.290 1.00 63.47 314 LEU C N 1
ATOM 7302 C CA . LEU C 1 315 ? 14.104 42.180 81.276 1.00 66.16 314 LEU C CA 1
ATOM 7303 C C . LEU C 1 315 ? 13.581 43.430 81.987 1.00 69.39 314 LEU C C 1
ATOM 7304 O O . LEU C 1 315 ? 12.363 43.561 82.191 1.00 71.78 314 LEU C O 1
ATOM 7309 N N . ASN C 1 316 ? 14.490 44.326 82.378 1.00 70.47 315 ASN C N 1
ATOM 7310 C CA . ASN C 1 316 ? 14.149 45.519 83.178 1.00 73.32 315 ASN C CA 1
ATOM 7311 C C . ASN C 1 316 ? 14.162 46.787 82.348 1.00 73.97 315 ASN C C 1
ATOM 7312 O O . ASN C 1 316 ? 13.345 47.674 82.571 1.00 76.50 315 ASN C O 1
ATOM 7317 N N . SER D 1 7 ? 25.682 20.673 17.159 1.00 59.36 6 SER D N 1
ATOM 7318 C CA . SER D 1 7 ? 25.579 19.979 18.486 1.00 57.97 6 SER D CA 1
ATOM 7319 C C . SER D 1 7 ? 26.919 19.834 19.225 1.00 54.72 6 SER D C 1
ATOM 7320 O O . SER D 1 7 ? 26.933 19.739 20.444 1.00 54.75 6 SER D O 1
ATOM 7323 N N . THR D 1 8 ? 28.030 19.801 18.489 1.00 52.97 7 THR D N 1
ATOM 7324 C CA . THR D 1 8 ? 29.353 19.532 19.057 1.00 49.63 7 THR D CA 1
ATOM 7325 C C . THR D 1 8 ? 30.090 20.848 19.387 1.00 47.72 7 THR D C 1
ATOM 7326 O O . THR D 1 8 ? 29.724 21.909 18.886 1.00 49.24 7 THR D O 1
ATOM 7330 N N . HIS D 1 9 ? 31.101 20.757 20.252 1.00 43.67 8 HIS D N 1
ATOM 7331 C CA . HIS D 1 9 ? 31.896 21.901 20.729 1.00 41.69 8 HIS D CA 1
ATOM 7332 C C . HIS D 1 9 ? 33.297 21.861 20.175 1.00 41.33 8 HIS D C 1
ATOM 7333 O O . HIS D 1 9 ? 33.783 20.801 19.776 1.00 41.39 8 HIS D O 1
ATOM 7340 N N . GLU D 1 10 ? 33.963 23.010 20.189 1.00 41.07 9 GLU D N 1
ATOM 7341 C CA . GLU D 1 10 ? 35.403 23.080 19.870 1.00 39.94 9 GLU D CA 1
ATOM 7342 C C . GLU D 1 10 ? 36.311 22.489 20.944 1.00 37.98 9 GLU D C 1
ATOM 7343 O O . GLU D 1 10 ? 37.268 21.769 20.633 1.00 37.69 9 GLU D O 1
ATOM 7349 N N . VAL D 1 11 ? 36.037 22.832 22.200 1.00 36.08 10 VAL D N 1
ATOM 7350 C CA . VAL D 1 11 ? 36.807 22.369 23.335 1.00 33.48 10 VAL D CA 1
ATOM 7351 C C . VAL D 1 11 ? 35.854 21.675 24.296 1.00 32.57 10 VAL D C 1
ATOM 7352 O O . VAL D 1 11 ? 34.848 22.259 24.690 1.00 32.31 10 VAL D O 1
ATOM 7356 N N . LEU D 1 12 ? 36.134 20.405 24.591 1.00 30.72 11 LEU D N 1
ATOM 7357 C CA . LEU D 1 12 ? 35.423 19.659 25.608 1.00 30.17 11 LEU D CA 1
ATOM 7358 C C . LEU D 1 12 ? 36.421 19.324 26.694 1.00 28.44 11 LEU D C 1
ATOM 7359 O O . LEU D 1 12 ? 37.346 18.555 26.462 1.00 26.77 11 LEU D O 1
ATOM 7364 N N . ALA D 1 13 ? 36.222 19.907 27.877 1.00 27.88 12 ALA D N 1
ATOM 7365 C CA . ALA D 1 13 ? 37.090 19.692 29.018 1.00 26.17 12 ALA D CA 1
ATOM 7366 C C . ALA D 1 13 ? 36.372 18.737 29.961 1.00 26.09 12 ALA D C 1
ATOM 7367 O O . ALA D 1 13 ? 35.143 18.740 30.026 1.00 26.06 12 ALA D O 1
ATOM 7369 N N . ILE D 1 14 ? 37.145 17.916 30.658 1.00 24.73 13 ILE D N 1
ATOM 7370 C CA . ILE D 1 14 ? 36.639 16.981 31.653 1.00 24.76 13 ILE D CA 1
ATOM 7371 C C . ILE D 1 14 ? 37.425 17.187 32.945 1.00 24.10 13 ILE D C 1
ATOM 7372 O O . ILE D 1 14 ? 38.673 17.180 32.937 1.00 23.15 13 ILE D O 1
ATOM 7377 N N . GLY D 1 15 ? 36.713 17.323 34.058 1.00 24.70 14 GLY D N 1
ATOM 7378 C CA . GLY D 1 15 ? 37.340 17.172 35.372 1.00 24.38 14 GLY D CA 1
ATOM 7379 C C . GLY D 1 15 ? 36.776 18.099 36.425 1.00 25.45 14 GLY D C 1
ATOM 7380 O O . GLY D 1 15 ? 35.555 18.349 36.444 1.00 24.86 14 GLY D O 1
ATOM 7381 N N . ARG D 1 16 ? 37.673 18.644 37.248 1.00 25.25 15 ARG D N 1
ATOM 7382 C CA . ARG D 1 16 ? 37.307 19.274 38.523 1.00 26.42 15 ARG D CA 1
ATOM 7383 C C . ARG D 1 16 ? 36.562 20.602 38.359 1.00 26.42 15 ARG D C 1
ATOM 7384 O O . ARG D 1 16 ? 36.879 21.423 37.469 1.00 25.76 15 ARG D O 1
ATOM 7392 N N . LEU D 1 17 ? 35.587 20.779 39.252 1.00 25.76 16 LEU D N 1
ATOM 7393 C CA . LEU D 1 17 ? 34.736 21.944 39.322 1.00 25.40 16 LEU D CA 1
ATOM 7394 C C . LEU D 1 17 ? 34.349 22.105 40.799 1.00 25.12 16 LEU D C 1
ATOM 7395 O O . LEU D 1 17 ? 33.928 21.140 41.443 1.00 24.18 16 LEU D O 1
ATOM 7400 N N . GLY D 1 18 ? 34.504 23.314 41.308 1.00 26.05 17 GLY D N 1
ATOM 7401 C CA . GLY D 1 18 ? 34.307 23.592 42.738 1.00 26.14 17 GLY D CA 1
ATOM 7402 C C . GLY D 1 18 ? 34.269 25.070 43.017 1.00 26.05 17 GLY D C 1
ATOM 7403 O O . GLY D 1 18 ? 34.507 25.866 42.111 1.00 26.07 17 GLY D O 1
ATOM 7404 N N . VAL D 1 19 ? 33.944 25.419 44.263 1.00 26.05 18 VAL D N 1
ATOM 7405 C CA . VAL D 1 19 ? 33.922 26.811 44.732 1.00 26.38 18 VAL D CA 1
ATOM 7406 C C . VAL D 1 19 ? 35.272 27.137 45.394 1.00 26.43 18 VAL D C 1
ATOM 7407 O O . VAL D 1 19 ? 35.716 26.406 46.256 1.00 27.03 18 VAL D O 1
ATOM 7411 N N . ASP D 1 20 ? 35.912 28.220 44.966 1.00 28.14 19 ASP D N 1
ATOM 7412 C CA . ASP D 1 20 ? 37.141 28.758 45.604 1.00 28.47 19 ASP D CA 1
ATOM 7413 C C . ASP D 1 20 ? 36.701 29.868 46.529 1.00 28.66 19 ASP D C 1
ATOM 7414 O O . ASP D 1 20 ? 36.066 30.823 46.081 1.00 28.79 19 ASP D O 1
ATOM 7419 N N . ILE D 1 21 ? 37.015 29.718 47.812 1.00 28.20 20 ILE D N 1
ATOM 7420 C CA . ILE D 1 21 ? 36.813 30.739 48.826 1.00 28.11 20 ILE D CA 1
ATOM 7421 C C . ILE D 1 21 ? 38.205 31.352 49.009 1.00 28.83 20 ILE D C 1
ATOM 7422 O O . ILE D 1 21 ? 39.132 30.708 49.515 1.00 29.28 20 ILE D O 1
ATOM 7427 N N . TYR D 1 22 ? 38.403 32.554 48.490 1.00 28.52 21 TYR D N 1
ATOM 7428 C CA . TYR D 1 22 ? 39.748 33.170 48.504 1.00 30.01 21 TYR D CA 1
ATOM 7429 C C . TYR D 1 22 ? 39.736 34.300 49.538 1.00 29.63 21 TYR D C 1
ATOM 7430 O O . TYR D 1 22 ? 38.716 34.966 49.695 1.00 26.81 21 TYR D O 1
ATOM 7439 N N . PRO D 1 23 ? 40.866 34.524 50.221 1.00 30.88 22 PRO D N 1
ATOM 7440 C CA . PRO D 1 23 ? 40.940 35.642 51.123 1.00 32.30 22 PRO D CA 1
ATOM 7441 C C . PRO D 1 23 ? 40.995 36.926 50.312 1.00 34.77 22 PRO D C 1
ATOM 7442 O O . PRO D 1 23 ? 41.533 36.946 49.204 1.00 35.23 22 PRO D O 1
ATOM 7446 N N . LEU D 1 24 ? 40.435 37.981 50.863 1.00 36.68 23 LEU D N 1
ATOM 7447 C CA . LEU D 1 24 ? 40.535 39.279 50.234 1.00 39.35 23 LEU D CA 1
ATOM 7448 C C . LEU D 1 24 ? 41.934 39.827 50.651 1.00 42.30 23 LEU D C 1
ATOM 7449 O O . LEU D 1 24 ? 42.720 40.203 49.763 1.00 44.74 23 LEU D O 1
ATOM 7454 N N . GLN D 1 25 ? 42.285 39.749 51.947 1.00 42.74 24 GLN D N 1
ATOM 7455 C CA . GLN D 1 25 ? 43.653 40.057 52.428 1.00 44.06 24 GLN D CA 1
ATOM 7456 C C . GLN D 1 25 ? 44.754 39.097 51.851 1.00 43.01 24 GLN D C 1
ATOM 7457 O O . GLN D 1 25 ? 44.754 37.886 52.158 1.00 42.27 24 GLN D O 1
ATOM 7463 N N . SER D 1 26 ? 45.645 39.645 51.006 1.00 42.80 25 SER D N 1
ATOM 7464 C CA A SER D 1 26 ? 46.812 38.893 50.505 0.50 41.98 25 SER D CA 1
ATOM 7465 C CA B SER D 1 26 ? 46.843 38.950 50.486 0.50 41.77 25 SER D CA 1
ATOM 7466 C C . SER D 1 26 ? 47.932 38.917 51.552 1.00 41.86 25 SER D C 1
ATOM 7467 O O . SER D 1 26 ? 48.012 39.825 52.374 1.00 43.01 25 SER D O 1
ATOM 7472 N N . GLY D 1 27 ? 48.781 37.895 51.532 1.00 39.19 26 GLY D N 1
ATOM 7473 C CA . GLY D 1 27 ? 49.898 37.804 52.484 1.00 39.35 26 GLY D CA 1
ATOM 7474 C C . GLY D 1 27 ? 49.551 37.571 53.951 1.00 37.96 26 GLY D C 1
ATOM 7475 O O . GLY D 1 27 ? 50.346 37.901 54.821 1.00 37.65 26 GLY D O 1
ATOM 7476 N N . VAL D 1 28 ? 48.384 36.965 54.214 1.00 35.96 27 VAL D N 1
ATOM 7477 C CA A VAL D 1 28 ? 47.958 36.668 55.586 0.50 35.23 27 VAL D CA 1
ATOM 7478 C CA B VAL D 1 28 ? 47.880 36.703 55.574 0.50 35.27 27 VAL D CA 1
ATOM 7479 C C . VAL D 1 28 ? 47.495 35.218 55.696 1.00 33.18 27 VAL D C 1
ATOM 7480 O O . VAL D 1 28 ? 46.840 34.676 54.788 1.00 30.76 27 VAL D O 1
ATOM 7487 N N . GLY D 1 29 ? 47.866 34.590 56.818 1.00 32.47 28 GLY D N 1
ATOM 7488 C CA . GLY D 1 29 ? 47.531 33.196 57.056 1.00 32.44 28 GLY D CA 1
ATOM 7489 C C . GLY D 1 29 ? 46.046 33.073 57.329 1.00 31.38 28 GLY D C 1
ATOM 7490 O O . GLY D 1 29 ? 45.433 34.009 57.858 1.00 31.05 28 GLY D O 1
ATOM 7491 N N . LEU D 1 30 ? 45.488 31.913 56.986 1.00 31.46 29 LEU D N 1
ATOM 7492 C CA . LEU D 1 30 ? 44.046 31.646 57.098 1.00 31.44 29 LEU D CA 1
ATOM 7493 C C . LEU D 1 30 ? 43.498 31.904 58.473 1.00 31.76 29 LEU D C 1
ATOM 7494 O O . LEU D 1 30 ? 42.355 32.371 58.580 1.00 32.21 29 LEU D O 1
ATOM 7499 N N . ALA D 1 31 ? 44.298 31.646 59.520 1.00 31.79 30 ALA D N 1
ATOM 7500 C CA . ALA D 1 31 ? 43.878 31.963 60.880 1.00 32.68 30 ALA D CA 1
ATOM 7501 C C . ALA D 1 31 ? 43.526 33.449 61.064 1.00 32.96 30 ALA D C 1
ATOM 7502 O O . ALA D 1 31 ? 42.634 33.785 61.832 1.00 32.34 30 ALA D O 1
ATOM 7504 N N . ASP D 1 32 ? 44.246 34.321 60.353 1.00 32.53 31 ASP D N 1
ATOM 7505 C CA . ASP D 1 32 ? 44.083 35.775 60.473 1.00 32.88 31 ASP D CA 1
ATOM 7506 C C . ASP D 1 32 ? 43.287 36.412 59.357 1.00 30.75 31 ASP D C 1
ATOM 7507 O O . ASP D 1 32 ? 43.028 37.602 59.448 1.00 31.82 31 ASP D O 1
ATOM 7512 N N . VAL D 1 33 ? 42.908 35.646 58.326 1.00 29.44 32 VAL D N 1
ATOM 7513 C CA . VAL D 1 33 ? 42.058 36.143 57.244 1.00 28.26 32 VAL D CA 1
ATOM 7514 C C . VAL D 1 33 ? 40.644 36.378 57.810 1.00 28.27 32 VAL D C 1
ATOM 7515 O O . VAL D 1 33 ? 40.014 35.450 58.290 1.00 26.98 32 VAL D O 1
ATOM 7519 N N . GLN D 1 34 ? 40.164 37.611 57.718 1.00 28.63 33 GLN D N 1
ATOM 7520 C CA . GLN D 1 34 ? 38.829 37.969 58.218 1.00 29.51 33 GLN D CA 1
ATOM 7521 C C . GLN D 1 34 ? 37.733 38.101 57.178 1.00 29.19 33 GLN D C 1
ATOM 7522 O O . GLN D 1 34 ? 36.547 38.180 57.554 1.00 29.84 33 GLN D O 1
ATOM 7528 N N . SER D 1 35 ? 38.091 38.177 55.894 1.00 28.34 34 SER D N 1
ATOM 7529 C CA . SER D 1 35 ? 37.116 38.376 54.839 1.00 28.23 34 SER D CA 1
ATOM 7530 C C . SER D 1 35 ? 37.490 37.474 53.684 1.00 27.61 34 SER D C 1
ATOM 7531 O O . SER D 1 35 ? 38.686 37.412 53.337 1.00 27.80 34 SER D O 1
ATOM 7534 N N . PHE D 1 36 ? 36.495 36.794 53.107 1.00 25.81 35 PHE D N 1
ATOM 7535 C CA . PHE D 1 36 ? 36.672 35.929 51.904 1.00 24.77 35 PHE D CA 1
ATOM 7536 C C . PHE D 1 36 ? 35.778 36.319 50.770 1.00 26.37 35 PHE D C 1
ATOM 7537 O O . PHE D 1 36 ? 34.648 36.754 51.010 1.00 25.58 35 PHE D O 1
ATOM 7545 N N . GLY D 1 37 ? 36.237 36.099 49.534 1.00 27.08 36 GLY D N 1
ATOM 7546 C CA . GLY D 1 37 ? 35.362 36.144 48.357 1.00 28.66 36 GLY D CA 1
ATOM 7547 C C . GLY D 1 37 ? 35.098 34.736 47.864 1.00 29.22 36 GLY D C 1
ATOM 7548 O O . GLY D 1 37 ? 35.680 33.777 48.375 1.00 29.52 36 GLY D O 1
ATOM 7549 N N . LYS D 1 38 ? 34.260 34.624 46.834 1.00 30.74 37 LYS D N 1
ATOM 7550 C CA . LYS D 1 38 ? 33.824 33.349 46.238 1.00 30.72 37 LYS D CA 1
ATOM 7551 C C . LYS D 1 38 ? 34.091 33.421 44.730 1.00 31.59 37 LYS D C 1
ATOM 7552 O O . LYS D 1 38 ? 33.777 34.440 44.112 1.00 30.31 37 LYS D O 1
ATOM 7558 N N . TYR D 1 39 ? 34.627 32.347 44.148 1.00 30.64 38 TYR D N 1
ATOM 7559 C CA . TYR D 1 39 ? 34.757 32.219 42.688 1.00 32.25 38 TYR D CA 1
ATOM 7560 C C . TYR D 1 39 ? 34.616 30.771 42.262 1.00 29.26 38 TYR D C 1
ATOM 7561 O O . TYR D 1 39 ? 34.917 29.887 43.048 1.00 27.36 38 TYR D O 1
ATOM 7570 N N . LEU D 1 40 ? 34.156 30.559 41.018 1.00 28.23 39 LEU D N 1
ATOM 7571 C CA . LEU D 1 40 ? 34.222 29.263 40.375 1.00 26.88 39 LEU D CA 1
ATOM 7572 C C . LEU D 1 40 ? 35.700 28.896 40.184 1.00 26.83 39 LEU D C 1
ATOM 7573 O O . LEU D 1 40 ? 36.513 29.709 39.729 1.00 27.35 39 LEU D O 1
ATOM 7578 N N . GLY D 1 41 ? 36.018 27.659 40.512 1.00 25.69 40 GLY D N 1
ATOM 7579 C CA . GLY D 1 41 ? 37.349 27.109 40.218 1.00 26.23 40 GLY D CA 1
ATOM 7580 C C . GLY D 1 41 ? 37.293 25.636 39.856 1.00 25.32 40 GLY D C 1
ATOM 7581 O O . GLY D 1 41 ? 36.232 25.102 39.500 1.00 24.53 40 GLY D O 1
ATOM 7582 N N . GLY D 1 42 ? 38.438 24.984 40.013 1.00 25.72 41 GLY D N 1
ATOM 7583 C CA . GLY D 1 42 ? 38.657 23.603 39.563 1.00 25.99 41 GLY D CA 1
ATOM 7584 C C . GLY D 1 42 ? 39.370 23.679 38.219 1.00 25.52 41 GLY D C 1
ATOM 7585 O O . GLY D 1 42 ? 39.014 24.508 37.362 1.00 25.88 41 GLY D O 1
ATOM 7586 N N . SER D 1 43 ? 40.400 22.851 38.050 1.00 25.60 42 SER D N 1
ATOM 7587 C CA . SER D 1 43 ? 41.344 23.016 36.959 1.00 26.00 42 SER D CA 1
ATOM 7588 C C . SER D 1 43 ? 40.687 22.899 35.585 1.00 25.34 42 SER D C 1
ATOM 7589 O O . SER D 1 43 ? 40.876 23.755 34.741 1.00 26.27 42 SER D O 1
ATOM 7592 N N . ALA D 1 44 ? 39.915 21.831 35.385 1.00 25.58 43 ALA D N 1
ATOM 7593 C CA . ALA D 1 44 ? 39.184 21.576 34.115 1.00 25.76 43 ALA D CA 1
ATOM 7594 C C . ALA D 1 44 ? 38.152 22.657 33.826 1.00 25.59 43 ALA D C 1
ATOM 7595 O O . ALA D 1 44 ? 38.078 23.147 32.706 1.00 24.55 43 ALA D O 1
ATOM 7597 N N . ALA D 1 45 ? 37.444 23.113 34.870 1.00 25.37 44 ALA D N 1
ATOM 7598 C CA . ALA D 1 45 ? 36.486 24.222 34.719 1.00 26.06 44 ALA D CA 1
ATOM 7599 C C . ALA D 1 45 ? 37.170 25.533 34.300 1.00 26.76 44 ALA D C 1
ATOM 7600 O O . ALA D 1 45 ? 36.706 26.187 33.359 1.00 27.11 44 ALA D O 1
ATOM 7602 N N . ASN D 1 46 ? 38.296 25.858 34.941 1.00 26.53 45 ASN D N 1
ATOM 7603 C CA . ASN D 1 46 ? 39.121 27.034 34.580 1.00 27.53 45 ASN D CA 1
ATOM 7604 C C . ASN D 1 46 ? 39.622 27.010 33.129 1.00 27.61 45 ASN D C 1
ATOM 7605 O O . ASN D 1 46 ? 39.586 28.041 32.441 1.00 28.32 45 ASN D O 1
ATOM 7610 N N . VAL D 1 47 ? 40.090 25.841 32.676 1.00 26.39 46 VAL D N 1
ATOM 7611 C CA . VAL D 1 47 ? 40.473 25.646 31.287 1.00 26.55 46 VAL D CA 1
ATOM 7612 C C . VAL D 1 47 ? 39.299 25.873 30.341 1.00 27.46 46 VAL D C 1
ATOM 7613 O O . VAL D 1 47 ? 39.474 26.563 29.324 1.00 27.93 46 VAL D O 1
ATOM 7617 N N . SER D 1 48 ? 38.117 25.332 30.660 1.00 27.67 47 SER D N 1
ATOM 7618 C CA . SER D 1 48 ? 36.944 25.541 29.800 1.00 29.35 47 SER D CA 1
ATOM 7619 C C . SER D 1 48 ? 36.570 27.038 29.669 1.00 30.61 47 SER D C 1
ATOM 7620 O O . SER D 1 48 ? 36.238 27.517 28.560 1.00 31.37 47 SER D O 1
ATOM 7623 N N . VAL D 1 49 ? 36.699 27.762 30.782 1.00 30.39 48 VAL D N 1
ATOM 7624 C CA . VAL D 1 49 ? 36.478 29.217 30.822 1.00 32.63 48 VAL D CA 1
ATOM 7625 C C . VAL D 1 49 ? 37.561 29.928 29.989 1.00 33.20 48 VAL D C 1
ATOM 7626 O O . VAL D 1 49 ? 37.235 30.746 29.146 1.00 34.57 48 VAL D O 1
ATOM 7630 N N . ALA D 1 50 ? 38.832 29.579 30.215 1.00 32.91 49 ALA D N 1
ATOM 7631 C CA . ALA D 1 50 ? 39.957 30.123 29.433 1.00 33.50 49 ALA D CA 1
ATOM 7632 C C . ALA D 1 50 ? 39.807 29.922 27.914 1.00 34.23 49 ALA D C 1
ATOM 7633 O O . ALA D 1 50 ? 40.009 30.860 27.158 1.00 35.64 49 ALA D O 1
ATOM 7635 N N . ALA D 1 51 ? 39.402 28.727 27.486 1.00 32.79 50 ALA D N 1
ATOM 7636 C CA . ALA D 1 51 ? 39.120 28.474 26.054 1.00 33.87 50 ALA D CA 1
ATOM 7637 C C . ALA D 1 51 ? 37.945 29.313 25.520 1.00 35.54 50 ALA D C 1
ATOM 7638 O O . ALA D 1 51 ? 38.043 29.897 24.436 1.00 35.56 50 ALA D O 1
ATOM 7640 N N . ALA D 1 52 ? 36.850 29.347 26.284 1.00 35.98 51 ALA D N 1
ATOM 7641 C CA . ALA D 1 52 ? 35.661 30.162 25.956 1.00 38.05 51 ALA D CA 1
ATOM 7642 C C . ALA D 1 52 ? 36.009 31.644 25.772 1.00 40.73 51 ALA D C 1
ATOM 7643 O O . ALA D 1 52 ? 35.529 32.301 24.823 1.00 42.50 51 ALA D O 1
ATOM 7645 N N . ARG D 1 53 ? 36.868 32.150 26.663 1.00 41.16 52 ARG D N 1
ATOM 7646 C CA . ARG D 1 53 ? 37.415 33.516 26.562 1.00 43.55 52 ARG D CA 1
ATOM 7647 C C . ARG D 1 53 ? 38.233 33.842 25.312 1.00 44.60 52 ARG D C 1
ATOM 7648 O O . ARG D 1 53 ? 38.312 35.008 24.941 1.00 44.94 52 ARG D O 1
ATOM 7656 N N . HIS D 1 54 ? 38.814 32.820 24.669 1.00 43.03 53 HIS D N 1
ATOM 7657 C CA . HIS D 1 54 ? 39.414 32.966 23.330 1.00 43.84 53 HIS D CA 1
ATOM 7658 C C . HIS D 1 54 ? 38.405 32.757 22.183 1.00 44.57 53 HIS D C 1
ATOM 7659 O O . HIS D 1 54 ? 38.804 32.623 21.024 1.00 44.85 53 HIS D O 1
ATOM 7666 N N . GLY D 1 55 ? 37.107 32.766 22.518 1.00 44.05 54 GLY D N 1
ATOM 7667 C CA . GLY D 1 55 ? 36.021 32.769 21.558 1.00 45.04 54 GLY D CA 1
ATOM 7668 C C . GLY D 1 55 ? 35.724 31.405 20.979 1.00 44.04 54 GLY D C 1
ATOM 7669 O O . GLY D 1 55 ? 35.216 31.334 19.867 1.00 44.83 54 GLY D O 1
ATOM 7670 N N . HIS D 1 56 ? 36.038 30.329 21.716 1.00 41.32 55 HIS D N 1
ATOM 7671 C CA . HIS D 1 56 ? 35.771 28.958 21.259 1.00 40.35 55 HIS D CA 1
ATOM 7672 C C . HIS D 1 56 ? 34.542 28.414 21.977 1.00 40.14 55 HIS D C 1
ATOM 7673 O O . HIS D 1 56 ? 34.360 28.652 23.184 1.00 39.76 55 HIS D O 1
ATOM 7680 N N . ASN D 1 57 ? 33.708 27.686 21.243 1.00 40.20 56 ASN D N 1
ATOM 7681 C CA . ASN D 1 57 ? 32.552 26.996 21.810 1.00 40.02 56 ASN D CA 1
ATOM 7682 C C . ASN D 1 57 ? 33.068 25.863 22.721 1.00 37.18 56 ASN D C 1
ATOM 7683 O O . ASN D 1 57 ? 33.709 24.920 22.256 1.00 35.68 56 ASN D O 1
ATOM 7688 N N . SER D 1 58 ? 32.839 26.016 24.026 1.00 35.75 57 SER D N 1
ATOM 7689 C CA . SER D 1 58 ? 33.431 25.152 25.031 1.00 34.29 57 SER D CA 1
ATOM 7690 C C . SER D 1 58 ? 32.375 24.573 25.962 1.00 32.98 57 SER D C 1
ATOM 7691 O O . SER D 1 58 ? 31.359 25.229 26.238 1.00 32.46 57 SER D O 1
ATOM 7694 N N . ALA D 1 59 ? 32.619 23.333 26.395 1.00 31.53 58 ALA D N 1
ATOM 7695 C CA . ALA D 1 59 ? 31.826 22.625 27.395 1.00 30.77 58 ALA D CA 1
ATOM 7696 C C . ALA D 1 59 ? 32.718 21.969 28.424 1.00 29.53 58 ALA D C 1
ATOM 7697 O O . ALA D 1 59 ? 33.929 21.750 28.177 1.00 29.20 58 ALA D O 1
ATOM 7699 N N . LEU D 1 60 ? 32.133 21.682 29.590 1.00 28.85 59 LEU D N 1
ATOM 7700 C CA . LEU D 1 60 ? 32.785 20.974 30.687 1.00 27.29 59 LEU D CA 1
ATOM 7701 C C . LEU D 1 60 ? 31.935 19.760 31.048 1.00 26.80 59 LEU D C 1
ATOM 7702 O O . LEU D 1 60 ? 30.729 19.917 31.276 1.00 25.48 59 LEU D O 1
ATOM 7707 N N . LEU D 1 61 ? 32.560 18.578 31.092 1.00 25.38 60 LEU D N 1
ATOM 7708 C CA . LEU D 1 61 ? 31.964 17.378 31.701 1.00 25.52 60 LEU D CA 1
ATOM 7709 C C . LEU D 1 61 ? 32.478 17.360 33.147 1.00 25.23 60 LEU D C 1
ATOM 7710 O O . LEU D 1 61 ? 33.688 17.232 33.390 1.00 24.35 60 LEU D O 1
ATOM 7715 N N . SER D 1 62 ? 31.566 17.499 34.089 1.00 24.98 61 SER D N 1
ATOM 7716 C CA . SER D 1 62 ? 31.903 17.485 35.524 1.00 25.27 61 SER D CA 1
ATOM 7717 C C . SER D 1 62 ? 30.576 17.208 36.237 1.00 26.30 61 SER D C 1
ATOM 7718 O O . SER D 1 62 ? 29.599 16.824 35.591 1.00 26.72 61 SER D O 1
ATOM 7721 N N . ARG D 1 63 ? 30.550 17.371 37.554 1.00 26.89 62 ARG D N 1
ATOM 7722 C CA . ARG D 1 63 ? 29.289 17.479 38.312 1.00 27.63 62 ARG D CA 1
ATOM 7723 C C . ARG D 1 63 ? 29.406 18.527 39.416 1.00 26.91 62 ARG D C 1
ATOM 7724 O O . ARG D 1 63 ? 30.504 18.935 39.789 1.00 26.50 62 ARG D O 1
ATOM 7732 N N . VAL D 1 64 ? 28.242 18.931 39.908 1.00 26.97 63 VAL D N 1
ATOM 7733 C CA . VAL D 1 64 ? 28.064 19.713 41.119 1.00 27.71 63 VAL D CA 1
ATOM 7734 C C . VAL D 1 64 ? 27.215 18.933 42.113 1.00 28.83 63 VAL D C 1
ATOM 7735 O O . VAL D 1 64 ? 26.665 17.887 41.766 1.00 29.11 63 VAL D O 1
ATOM 7739 N N . GLY D 1 65 ? 27.179 19.414 43.365 1.00 28.79 64 GLY D N 1
ATOM 7740 C CA . GLY D 1 65 ? 26.284 18.882 44.383 1.00 29.72 64 GLY D CA 1
ATOM 7741 C C . GLY D 1 65 ? 24.892 19.480 44.233 1.00 30.51 64 GLY D C 1
ATOM 7742 O O . GLY D 1 65 ? 24.726 20.484 43.531 1.00 29.92 64 GLY D O 1
ATOM 7743 N N . ASN D 1 66 ? 23.904 18.873 44.899 1.00 31.91 65 ASN D N 1
ATOM 7744 C CA . ASN D 1 66 ? 22.510 19.367 44.869 1.00 33.20 65 ASN D CA 1
ATOM 7745 C C . ASN D 1 66 ? 22.338 20.387 46.015 1.00 32.93 65 ASN D C 1
ATOM 7746 O O . ASN D 1 66 ? 21.657 20.136 47.032 1.00 34.38 65 ASN D O 1
ATOM 7751 N N . ASP D 1 67 ? 22.974 21.546 45.833 1.00 31.23 66 ASP D N 1
ATOM 7752 C CA . ASP D 1 67 ? 23.077 22.563 46.901 1.00 30.76 66 ASP D CA 1
ATOM 7753 C C . ASP D 1 67 ? 23.275 23.954 46.289 1.00 29.74 66 ASP D C 1
ATOM 7754 O O . ASP D 1 67 ? 23.453 24.051 45.075 1.00 29.34 66 ASP D O 1
ATOM 7759 N N . PRO D 1 68 ? 23.160 25.020 47.093 1.00 30.29 67 PRO D N 1
ATOM 7760 C CA . PRO D 1 68 ? 23.293 26.373 46.493 1.00 31.33 67 PRO D CA 1
ATOM 7761 C C . PRO D 1 68 ? 24.641 26.687 45.812 1.00 30.49 67 PRO D C 1
ATOM 7762 O O . PRO D 1 68 ? 24.683 27.448 44.843 1.00 30.41 67 PRO D O 1
ATOM 7766 N N . PHE D 1 69 ? 25.723 26.131 46.338 1.00 30.08 68 PHE D N 1
ATOM 7767 C CA . PHE D 1 69 ? 27.022 26.283 45.680 1.00 29.74 68 PHE D CA 1
ATOM 7768 C C . PHE D 1 69 ? 27.022 25.623 44.307 1.00 29.68 68 PHE D C 1
ATOM 7769 O O . PHE D 1 69 ? 27.602 26.170 43.378 1.00 30.76 68 PHE D O 1
ATOM 7777 N N . GLY D 1 70 ? 26.396 24.455 44.179 1.00 29.96 69 GLY D N 1
ATOM 7778 C CA . GLY D 1 70 ? 26.308 23.787 42.899 1.00 30.76 69 GLY D CA 1
ATOM 7779 C C . GLY D 1 70 ? 25.502 24.580 41.887 1.00 31.16 69 GLY D C 1
ATOM 7780 O O . GLY D 1 70 ? 25.916 24.705 40.749 1.00 31.02 69 GLY D O 1
ATOM 7781 N N . GLU D 1 71 ? 24.385 25.163 42.336 1.00 32.97 70 GLU D N 1
ATOM 7782 C CA . GLU D 1 71 ? 23.568 26.048 41.483 1.00 33.87 70 GLU D CA 1
ATOM 7783 C C . GLU D 1 71 ? 24.371 27.284 41.037 1.00 32.56 70 GLU D C 1
ATOM 7784 O O . GLU D 1 71 ? 24.314 27.670 39.871 1.00 32.91 70 GLU D O 1
ATOM 7790 N N . TYR D 1 72 ? 25.107 27.888 41.964 1.00 30.98 71 TYR D N 1
ATOM 7791 C CA . TYR D 1 72 ? 26.036 28.997 41.656 1.00 30.95 71 TYR D CA 1
ATOM 7792 C C . TYR D 1 72 ? 27.011 28.646 40.502 1.00 29.66 71 TYR D C 1
ATOM 7793 O O . TYR D 1 72 ? 27.188 29.443 39.591 1.00 28.72 71 TYR D O 1
ATOM 7802 N N . LEU D 1 73 ? 27.616 27.462 40.579 1.00 28.66 72 LEU D N 1
ATOM 7803 C CA . LEU D 1 73 ? 28.653 27.018 39.614 1.00 27.28 72 LEU D CA 1
ATOM 7804 C C . LEU D 1 73 ? 28.082 26.739 38.217 1.00 28.77 72 LEU D C 1
ATOM 7805 O O . LEU D 1 73 ? 28.697 27.088 37.207 1.00 27.60 72 LEU D O 1
ATOM 7810 N N . LEU D 1 74 ? 26.877 26.167 38.173 1.00 29.48 73 LEU D N 1
ATOM 7811 C CA . LEU D 1 74 ? 26.169 25.948 36.921 1.00 30.41 73 LEU D CA 1
ATOM 7812 C C . LEU D 1 74 ? 25.853 27.311 36.286 1.00 32.49 73 LEU D C 1
ATOM 7813 O O . LEU D 1 74 ? 26.159 27.511 35.119 1.00 31.86 73 LEU D O 1
ATOM 7818 N N . ALA D 1 75 ? 25.301 28.243 37.084 1.00 34.14 74 ALA D N 1
ATOM 7819 C CA . ALA D 1 75 ? 25.024 29.631 36.636 1.00 35.56 74 ALA D CA 1
ATOM 7820 C C . ALA D 1 75 ? 26.315 30.363 36.217 1.00 35.59 74 ALA D C 1
ATOM 7821 O O . ALA D 1 75 ? 26.365 30.972 35.134 1.00 35.90 74 ALA D O 1
ATOM 7823 N N . GLU D 1 76 ? 27.350 30.249 37.057 1.00 33.34 75 GLU D N 1
ATOM 7824 C CA . GLU D 1 76 ? 28.635 30.920 36.837 1.00 33.32 75 GLU D CA 1
ATOM 7825 C C . GLU D 1 76 ? 29.391 30.411 35.584 1.00 33.91 75 GLU D C 1
ATOM 7826 O O . GLU D 1 76 ? 29.943 31.221 34.843 1.00 34.31 75 GLU D O 1
ATOM 7832 N N . LEU D 1 77 ? 29.378 29.100 35.337 1.00 33.82 76 LEU D N 1
ATOM 7833 C CA . LEU D 1 77 ? 29.912 28.540 34.068 1.00 34.62 76 LEU D CA 1
ATOM 7834 C C . LEU D 1 77 ? 29.299 29.227 32.833 1.00 36.64 76 LEU D C 1
ATOM 7835 O O . LEU D 1 77 ? 30.021 29.657 31.928 1.00 37.42 76 LEU D O 1
ATOM 7840 N N . GLU D 1 78 ? 27.966 29.341 32.834 1.00 37.83 77 GLU D N 1
ATOM 7841 C CA . GLU D 1 78 ? 27.217 29.918 31.716 1.00 40.62 77 GLU D CA 1
ATOM 7842 C C . GLU D 1 78 ? 27.479 31.435 31.575 1.00 41.80 77 GLU D C 1
ATOM 7843 O O . GLU D 1 78 ? 27.629 31.927 30.455 1.00 42.59 77 GLU D O 1
ATOM 7849 N N . ARG D 1 79 ? 27.572 32.143 32.705 1.00 41.50 78 ARG D N 1
ATOM 7850 C CA . ARG D 1 79 ? 27.967 33.569 32.737 1.00 43.04 78 ARG D CA 1
ATOM 7851 C C . ARG D 1 79 ? 29.365 33.798 32.148 1.00 42.81 78 ARG D C 1
ATOM 7852 O O . ARG D 1 79 ? 29.579 34.800 31.441 1.00 44.11 78 ARG D O 1
ATOM 7860 N N . LEU D 1 80 ? 30.287 32.870 32.418 1.00 40.38 79 LEU D N 1
ATOM 7861 C CA . LEU D 1 80 ? 31.662 32.927 31.873 1.00 39.89 79 LEU D CA 1
ATOM 7862 C C . LEU D 1 80 ? 31.848 32.365 30.447 1.00 39.67 79 LEU D C 1
ATOM 7863 O O . LEU D 1 80 ? 32.978 32.306 29.946 1.00 38.62 79 LEU D O 1
ATOM 7868 N N . GLY D 1 81 ? 30.750 31.962 29.803 1.00 39.44 80 GLY D N 1
ATOM 7869 C CA . GLY D 1 81 ? 30.742 31.563 28.394 1.00 40.19 80 GLY D CA 1
ATOM 7870 C C . GLY D 1 81 ? 30.858 30.077 28.102 1.00 38.41 80 GLY D C 1
ATOM 7871 O O . GLY D 1 81 ? 31.023 29.706 26.951 1.00 38.42 80 GLY D O 1
ATOM 7872 N N . VAL D 1 82 ? 30.741 29.231 29.132 1.00 37.01 81 VAL D N 1
ATOM 7873 C CA . VAL D 1 82 ? 30.898 27.781 29.009 1.00 35.83 81 VAL D CA 1
ATOM 7874 C C . VAL D 1 82 ? 29.524 27.100 29.048 1.00 36.12 81 VAL D C 1
ATOM 7875 O O . VAL D 1 82 ? 28.712 27.361 29.939 1.00 37.15 81 VAL D O 1
ATOM 7879 N N . ASP D 1 83 ? 29.266 26.234 28.072 1.00 36.47 82 ASP D N 1
ATOM 7880 C CA . ASP D 1 83 ? 28.073 25.364 28.067 1.00 36.79 82 ASP D CA 1
ATOM 7881 C C . ASP D 1 83 ? 28.138 24.395 29.258 1.00 35.38 82 ASP D C 1
ATOM 7882 O O . ASP D 1 83 ? 29.125 23.648 29.408 1.00 34.29 82 ASP D O 1
ATOM 7887 N N . ASN D 1 84 ? 27.095 24.414 30.098 1.00 34.48 83 ASN D N 1
ATOM 7888 C CA . ASN D 1 84 ? 27.038 23.543 31.291 1.00 33.03 83 ASN D CA 1
ATOM 7889 C C . ASN D 1 84 ? 26.220 22.250 31.117 1.00 33.27 83 ASN D C 1
ATOM 7890 O O . ASN D 1 84 ? 25.939 21.582 32.121 1.00 32.45 83 ASN D O 1
ATOM 7895 N N . GLN D 1 85 ? 25.833 21.898 29.879 1.00 33.71 84 GLN D N 1
ATOM 7896 C CA . GLN D 1 85 ? 24.862 20.806 29.677 1.00 34.74 84 GLN D CA 1
ATOM 7897 C C . GLN D 1 85 ? 25.381 19.439 30.156 1.00 33.68 84 GLN D C 1
ATOM 7898 O O . GLN D 1 85 ? 24.568 18.595 30.558 1.00 33.73 84 GLN D O 1
ATOM 7904 N N . TYR D 1 86 ? 26.715 19.263 30.169 1.00 31.37 85 TYR D N 1
ATOM 7905 C CA . TYR D 1 86 ? 27.338 18.036 30.664 1.00 31.32 85 TYR D CA 1
ATOM 7906 C C . TYR D 1 86 ? 27.754 18.065 32.151 1.00 30.74 85 TYR D C 1
ATOM 7907 O O . TYR D 1 86 ? 28.456 17.150 32.600 1.00 30.64 85 TYR D O 1
ATOM 7916 N N . VAL D 1 87 ? 27.354 19.105 32.880 1.00 30.89 86 VAL D N 1
ATOM 7917 C CA . VAL D 1 87 ? 27.577 19.203 34.326 1.00 29.99 86 VAL D CA 1
ATOM 7918 C C . VAL D 1 87 ? 26.309 18.707 34.997 1.00 30.89 86 VAL D C 1
ATOM 7919 O O . VAL D 1 87 ? 25.347 19.444 35.147 1.00 32.19 86 VAL D O 1
ATOM 7923 N N . ALA D 1 88 ? 26.303 17.432 35.370 1.00 31.60 87 ALA D N 1
ATOM 7924 C CA . ALA D 1 88 ? 25.152 16.815 36.028 1.00 32.91 87 ALA D CA 1
ATOM 7925 C C . ALA D 1 88 ? 25.123 17.202 37.522 1.00 32.37 87 ALA D C 1
ATOM 7926 O O . ALA D 1 88 ? 26.150 17.523 38.111 1.00 31.54 87 ALA D O 1
ATOM 7928 N N . THR D 1 89 ? 23.947 17.188 38.131 1.00 34.22 88 THR D N 1
ATOM 7929 C CA . THR D 1 89 ? 23.830 17.420 39.567 1.00 33.80 88 THR D CA 1
ATOM 7930 C C . THR D 1 89 ? 23.898 16.055 40.267 1.00 35.18 88 THR D C 1
ATOM 7931 O O . THR D 1 89 ? 23.018 15.200 40.065 1.00 36.76 88 THR D O 1
ATOM 7935 N N . ASP D 1 90 ? 24.945 15.850 41.074 1.00 34.80 89 ASP D N 1
ATOM 7936 C CA . ASP D 1 90 ? 25.087 14.621 41.872 1.00 36.03 89 ASP D CA 1
ATOM 7937 C C . ASP D 1 90 ? 24.015 14.640 42.965 1.00 38.06 89 ASP D C 1
ATOM 7938 O O . ASP D 1 90 ? 23.823 15.675 43.600 1.00 37.54 89 ASP D O 1
ATOM 7943 N N . GLN D 1 91 ? 23.310 13.515 43.150 1.00 40.42 90 GLN D N 1
ATOM 7944 C CA . GLN D 1 91 ? 22.233 13.413 44.173 1.00 42.89 90 GLN D CA 1
ATOM 7945 C C . GLN D 1 91 ? 22.702 13.087 45.600 1.00 42.69 90 GLN D C 1
ATOM 7946 O O . GLN D 1 91 ? 21.925 13.247 46.534 1.00 43.99 90 GLN D O 1
ATOM 7952 N N . THR D 1 92 ? 23.960 12.676 45.773 1.00 41.28 91 THR D N 1
ATOM 7953 C CA . THR D 1 92 ? 24.522 12.340 47.095 1.00 41.61 91 THR D CA 1
ATOM 7954 C C . THR D 1 92 ? 25.506 13.386 47.620 1.00 39.69 91 THR D C 1
ATOM 7955 O O . THR D 1 92 ? 25.321 13.892 48.718 1.00 40.18 91 THR D O 1
ATOM 7959 N N . PHE D 1 93 ? 26.550 13.700 46.855 1.00 37.03 92 PHE D N 1
ATOM 7960 C CA . PHE D 1 93 ? 27.696 14.436 47.408 1.00 35.18 92 PHE D CA 1
ATOM 7961 C C . PHE D 1 93 ? 27.577 15.955 47.212 1.00 33.62 92 PHE D C 1
ATOM 7962 O O . PHE D 1 93 ? 26.960 16.431 46.262 1.00 32.51 92 PHE D O 1
ATOM 7970 N N . LYS D 1 94 ? 28.212 16.672 48.132 1.00 33.12 93 LYS D N 1
ATOM 7971 C CA . LYS D 1 94 ? 28.164 18.139 48.209 1.00 32.54 93 LYS D CA 1
ATOM 7972 C C . LYS D 1 94 ? 29.130 18.756 47.206 1.00 29.67 93 LYS D C 1
ATOM 7973 O O . LYS D 1 94 ? 30.174 18.180 46.903 1.00 27.48 93 LYS D O 1
ATOM 7979 N N . THR D 1 95 ? 28.801 19.967 46.751 1.00 28.24 94 THR D N 1
ATOM 7980 C CA . THR D 1 95 ? 29.746 20.791 45.996 1.00 26.64 94 THR D CA 1
ATOM 7981 C C . THR D 1 95 ? 30.966 21.096 46.844 1.00 26.21 94 THR D C 1
ATOM 7982 O O . THR D 1 95 ? 30.817 21.559 47.979 1.00 26.77 94 THR D O 1
ATOM 7986 N N . PRO D 1 96 ? 32.178 20.809 46.326 1.00 25.91 95 PRO D N 1
ATOM 7987 C CA . PRO D 1 96 ? 33.359 21.090 47.143 1.00 25.31 95 PRO D CA 1
ATOM 7988 C C . PRO D 1 96 ? 33.687 22.571 47.301 1.00 24.55 95 PRO D C 1
ATOM 7989 O O . PRO D 1 96 ? 33.375 23.398 46.402 1.00 25.00 95 PRO D O 1
ATOM 7993 N N . VAL D 1 97 ? 34.322 22.891 48.425 1.00 24.05 96 VAL D N 1
ATOM 7994 C CA . VAL D 1 97 ? 34.918 24.231 48.638 1.00 23.70 96 VAL D CA 1
ATOM 7995 C C . VAL D 1 97 ? 36.398 24.046 48.876 1.00 24.56 96 VAL D C 1
ATOM 7996 O O . VAL D 1 97 ? 36.822 23.016 49.469 1.00 24.02 96 VAL D O 1
ATOM 8000 N N . THR D 1 98 ? 37.166 25.026 48.413 1.00 24.16 97 THR D N 1
ATOM 8001 C CA . THR D 1 98 ? 38.624 25.062 48.600 1.00 25.63 97 THR D CA 1
ATOM 8002 C C . THR D 1 98 ? 38.993 26.427 49.185 1.00 25.91 97 THR D C 1
ATOM 8003 O O . THR D 1 98 ? 38.643 27.475 48.597 1.00 25.72 97 THR D O 1
ATOM 8007 N N . PHE D 1 99 ? 39.667 26.431 50.326 1.00 25.74 98 PHE D N 1
ATOM 8008 C CA . PHE D 1 99 ? 40.254 27.655 50.850 1.00 27.09 98 PHE D CA 1
ATOM 8009 C C . PHE D 1 99 ? 41.718 27.738 50.410 1.00 28.49 98 PHE D C 1
ATOM 8010 O O . PHE D 1 99 ? 42.358 26.709 50.237 1.00 28.28 98 PHE D O 1
ATOM 8018 N N . CYS D 1 100 ? 42.214 28.963 50.241 1.00 29.51 99 CYS D N 1
ATOM 8019 C CA . CYS D 1 100 ? 43.647 29.233 50.019 1.00 30.74 99 CYS D CA 1
ATOM 8020 C C . CYS D 1 100 ? 44.200 30.385 50.860 1.00 31.77 99 CYS D C 1
ATOM 8021 O O . CYS D 1 100 ? 43.450 31.160 51.444 1.00 31.08 99 CYS D O 1
ATOM 8024 N N . GLU D 1 101 ? 45.534 30.435 50.956 1.00 31.48 100 GLU D N 1
ATOM 8025 C CA . GLU D 1 101 ? 46.292 31.584 51.462 1.00 32.97 100 GLU D CA 1
ATOM 8026 C C . GLU D 1 101 ? 47.121 32.097 50.304 1.00 33.13 100 GLU D C 1
ATOM 8027 O O . GLU D 1 101 ? 47.471 31.311 49.435 1.00 32.84 100 GLU D O 1
ATOM 8033 N N . ILE D 1 102 ? 47.403 33.397 50.272 1.00 33.76 101 ILE D N 1
ATOM 8034 C CA . ILE D 1 102 ? 47.985 34.049 49.080 1.00 35.02 101 ILE D CA 1
ATOM 8035 C C . ILE D 1 102 ? 49.316 34.666 49.486 1.00 36.95 101 ILE D C 1
ATOM 8036 O O . ILE D 1 102 ? 49.328 35.783 49.986 1.00 37.43 101 ILE D O 1
ATOM 8041 N N . PHE D 1 103 ? 50.422 33.920 49.301 1.00 38.10 102 PHE D N 1
ATOM 8042 C CA . PHE D 1 103 ? 51.783 34.393 49.678 1.00 41.11 102 PHE D CA 1
ATOM 8043 C C . PHE D 1 103 ? 52.678 34.508 48.431 1.00 43.13 102 PHE D C 1
ATOM 8044 O O . PHE D 1 103 ? 53.574 33.657 48.207 1.00 43.10 102 PHE D O 1
ATOM 8052 N N . PRO D 1 104 ? 52.475 35.582 47.627 1.00 44.60 103 PRO D N 1
ATOM 8053 C CA . PRO D 1 104 ? 53.275 35.742 46.405 1.00 45.80 103 PRO D CA 1
ATOM 8054 C C . PRO D 1 104 ? 54.787 35.954 46.689 1.00 48.15 103 PRO D C 1
ATOM 8055 O O . PRO D 1 104 ? 55.147 36.324 47.812 1.00 48.55 103 PRO D O 1
ATOM 8059 N N . PRO D 1 105 ? 55.665 35.705 45.691 1.00 50.20 104 PRO D N 1
ATOM 8060 C CA . PRO D 1 105 ? 55.376 35.303 44.305 1.00 50.36 104 PRO D CA 1
ATOM 8061 C C . PRO D 1 105 ? 54.974 33.835 44.055 1.00 49.10 104 PRO D C 1
ATOM 8062 O O . PRO D 1 105 ? 54.310 33.565 43.042 1.00 48.88 104 PRO D O 1
ATOM 8066 N N . ASP D 1 106 ? 55.326 32.915 44.960 1.00 49.17 105 ASP D N 1
ATOM 8067 C CA . ASP D 1 106 ? 55.403 31.465 44.634 1.00 48.33 105 ASP D CA 1
ATOM 8068 C C . ASP D 1 106 ? 54.646 30.489 45.561 1.00 46.19 105 ASP D C 1
ATOM 8069 O O . ASP D 1 106 ? 54.742 29.268 45.377 1.00 45.39 105 ASP D O 1
ATOM 8074 N N . ASP D 1 107 ? 53.876 30.997 46.526 1.00 45.26 106 ASP D N 1
ATOM 8075 C CA . ASP D 1 107 ? 53.335 30.140 47.595 1.00 43.28 106 ASP D CA 1
ATOM 8076 C C . ASP D 1 107 ? 51.831 30.378 47.804 1.00 41.57 106 ASP D C 1
ATOM 8077 O O . ASP D 1 107 ? 51.448 31.392 48.389 1.00 40.37 106 ASP D O 1
ATOM 8082 N N . PHE D 1 108 ? 51.006 29.433 47.331 1.00 38.89 107 PHE D N 1
ATOM 8083 C CA . PHE D 1 108 ? 49.534 29.576 47.347 1.00 38.13 107 PHE D CA 1
ATOM 8084 C C . PHE D 1 108 ? 48.901 28.283 47.914 1.00 36.45 107 PHE D C 1
ATOM 8085 O O . PHE D 1 108 ? 48.279 27.518 47.163 1.00 35.93 107 PHE D O 1
ATOM 8093 N N . PRO D 1 109 ? 49.085 28.033 49.235 1.00 36.00 108 PRO D N 1
ATOM 8094 C CA . PRO D 1 109 ? 48.631 26.816 49.895 1.00 35.45 108 PRO D CA 1
ATOM 8095 C C . PRO D 1 109 ? 47.123 26.633 49.785 1.00 34.25 108 PRO D C 1
ATOM 8096 O O . PRO D 1 109 ? 46.398 27.622 49.924 1.00 33.47 108 PRO D O 1
ATOM 8100 N N . LEU D 1 110 ? 46.686 25.395 49.566 1.00 33.25 109 LEU D N 1
ATOM 8101 C CA . LEU D 1 110 ? 45.271 25.058 49.325 1.00 32.73 109 LEU D CA 1
ATOM 8102 C C . LEU D 1 110 ? 44.746 24.144 50.412 1.00 32.07 109 LEU D C 1
ATOM 8103 O O . LEU D 1 110 ? 45.474 23.264 50.885 1.00 31.77 109 LEU D O 1
ATOM 8108 N N . TYR D 1 111 ? 43.488 24.373 50.817 1.00 30.76 110 TYR D N 1
ATOM 8109 C CA . TYR D 1 111 ? 42.813 23.586 51.852 1.00 30.65 110 TYR D CA 1
ATOM 8110 C C . TYR D 1 111 ? 41.490 23.105 51.245 1.00 30.62 110 TYR D C 1
ATOM 8111 O O . TYR D 1 111 ? 40.517 23.860 51.149 1.00 27.99 110 TYR D O 1
ATOM 8120 N N . PHE D 1 112 ? 41.514 21.857 50.773 1.00 30.41 111 PHE D N 1
ATOM 8121 C CA . PHE D 1 112 ? 40.450 21.264 49.981 1.00 30.93 111 PHE D CA 1
ATOM 8122 C C . PHE D 1 112 ? 39.421 20.647 50.913 1.00 30.65 111 PHE D C 1
ATOM 8123 O O . PHE D 1 112 ? 39.790 19.992 51.874 1.00 31.13 111 PHE D O 1
ATOM 8131 N N . TYR D 1 113 ? 38.137 20.865 50.613 1.00 30.04 112 TYR D N 1
ATOM 8132 C CA . TYR D 1 113 ? 37.045 20.159 51.242 1.00 30.42 112 TYR D CA 1
ATOM 8133 C C . TYR D 1 113 ? 36.310 19.387 50.140 1.00 31.08 112 TYR D C 1
ATOM 8134 O O . TYR D 1 113 ? 35.329 19.888 49.576 1.00 29.14 112 TYR D O 1
ATOM 8143 N N . ARG D 1 114 ? 36.819 18.178 49.838 1.00 31.02 113 ARG D N 1
ATOM 8144 C CA . ARG D 1 114 ? 36.260 17.280 48.815 1.00 32.00 113 ARG D CA 1
ATOM 8145 C C . ARG D 1 114 ? 35.818 15.908 49.357 1.00 33.87 113 ARG D C 1
ATOM 8146 O O . ARG D 1 114 ? 35.664 14.950 48.601 1.00 35.02 113 ARG D O 1
ATOM 8154 N N . GLU D 1 115 ? 35.549 15.836 50.648 1.00 35.35 114 GLU D N 1
ATOM 8155 C CA . GLU D 1 115 ? 35.263 14.587 51.342 1.00 37.30 114 GLU D CA 1
ATOM 8156 C C . GLU D 1 115 ? 33.763 14.311 51.469 1.00 37.51 114 GLU D C 1
ATOM 8157 O O . GLU D 1 115 ? 32.972 15.252 51.551 1.00 36.82 114 GLU D O 1
ATOM 8163 N N . PRO D 1 116 ? 33.360 13.012 51.496 1.00 38.02 115 PRO D N 1
ATOM 8164 C CA . PRO D 1 116 ? 34.171 11.803 51.308 1.00 38.19 115 PRO D CA 1
ATOM 8165 C C . PRO D 1 116 ? 34.475 11.516 49.832 1.00 37.15 115 PRO D C 1
ATOM 8166 O O . PRO D 1 116 ? 35.316 10.678 49.549 1.00 37.53 115 PRO D O 1
ATOM 8170 N N . LYS D 1 117 ? 33.772 12.187 48.923 1.00 34.99 116 LYS D N 1
ATOM 8171 C CA . LYS D 1 117 ? 33.969 12.050 47.485 1.00 35.07 116 LYS D CA 1
ATOM 8172 C C . LYS D 1 117 ? 33.434 13.289 46.769 1.00 33.68 116 LYS D C 1
ATOM 8173 O O . LYS D 1 117 ? 32.360 13.789 47.138 1.00 35.95 116 LYS D O 1
ATOM 8179 N N . ALA D 1 118 ? 34.174 13.796 45.782 1.00 31.36 117 ALA D N 1
ATOM 8180 C CA . ALA D 1 118 ? 33.764 14.985 45.029 1.00 29.11 117 ALA D CA 1
ATOM 8181 C C . ALA D 1 118 ? 32.764 14.561 43.959 1.00 28.59 117 ALA D C 1
ATOM 8182 O O . ALA D 1 118 ? 33.008 13.551 43.272 1.00 26.84 117 ALA D O 1
ATOM 8184 N N . PRO D 1 119 ? 31.660 15.326 43.769 1.00 28.72 118 PRO D N 1
ATOM 8185 C CA . PRO D 1 119 ? 30.747 15.043 42.632 1.00 29.13 118 PRO D CA 1
ATOM 8186 C C . PRO D 1 119 ? 31.476 14.860 41.278 1.00 28.42 118 PRO D C 1
ATOM 8187 O O . PRO D 1 119 ? 31.093 13.997 40.478 1.00 27.75 118 PRO D O 1
ATOM 8191 N N . ASP D 1 120 ? 32.553 15.625 41.049 1.00 27.61 119 ASP D N 1
ATOM 8192 C CA . ASP D 1 120 ? 33.285 15.514 39.794 1.00 26.02 119 ASP D CA 1
ATOM 8193 C C . ASP D 1 120 ? 33.977 14.144 39.544 1.00 26.05 119 ASP D C 1
ATOM 8194 O O . ASP D 1 120 ? 34.244 13.809 38.388 1.00 24.98 119 ASP D O 1
ATOM 8199 N N . LEU D 1 121 ? 34.274 13.395 40.616 1.00 25.63 120 LEU D N 1
ATOM 8200 C CA . LEU D 1 121 ? 34.748 12.010 40.506 1.00 25.55 120 LEU D CA 1
ATOM 8201 C C . LEU D 1 121 ? 33.647 10.951 40.338 1.00 26.14 120 LEU D C 1
ATOM 8202 O O . LEU D 1 121 ? 33.960 9.770 40.220 1.00 25.84 120 LEU D O 1
ATOM 8207 N N . ASN D 1 122 ? 32.378 11.376 40.263 1.00 26.84 121 ASN D N 1
ATOM 8208 C CA . ASN D 1 122 ? 31.234 10.517 40.020 1.00 28.45 121 ASN D CA 1
ATOM 8209 C C . ASN D 1 122 ? 30.702 10.605 38.595 1.00 28.89 121 ASN D C 1
ATOM 8210 O O . ASN D 1 122 ? 29.645 10.019 38.324 1.00 30.47 121 ASN D O 1
ATOM 8215 N N . ILE D 1 123 ? 31.413 11.290 37.689 1.00 27.81 122 ILE D N 1
ATOM 8216 C CA . ILE D 1 123 ? 30.996 11.356 36.282 1.00 28.24 122 ILE D CA 1
ATOM 8217 C C . ILE D 1 123 ? 30.834 9.974 35.651 1.00 29.21 122 ILE D C 1
ATOM 8218 O O . ILE D 1 123 ? 31.641 9.083 35.908 1.00 28.54 122 ILE D O 1
ATOM 8223 N N . GLU D 1 124 ? 29.751 9.827 34.885 1.00 30.20 123 GLU D N 1
ATOM 8224 C CA . GLU D 1 124 ? 29.386 8.589 34.199 1.00 32.19 123 GLU D CA 1
ATOM 8225 C C . GLU D 1 124 ? 29.338 8.916 32.718 1.00 32.27 123 GLU D C 1
ATOM 8226 O O . GLU D 1 124 ? 29.168 10.099 32.346 1.00 30.88 123 GLU D O 1
ATOM 8232 N N . SER D 1 125 ? 29.500 7.889 31.883 1.00 32.48 124 SER D N 1
ATOM 8233 C CA . SER D 1 125 ? 29.544 8.069 30.411 1.00 33.26 124 SER D CA 1
ATOM 8234 C C . SER D 1 125 ? 28.245 8.647 29.857 1.00 33.77 124 SER D C 1
ATOM 8235 O O . SER D 1 125 ? 28.296 9.450 28.931 1.00 32.73 124 SER D O 1
ATOM 8238 N N . ALA D 1 126 ? 27.111 8.273 30.473 1.00 34.65 125 ALA D N 1
ATOM 8239 C CA . ALA D 1 126 ? 25.791 8.863 30.167 1.00 36.28 125 ALA D CA 1
ATOM 8240 C C . ALA D 1 126 ? 25.683 10.381 30.383 1.00 36.73 125 ALA D C 1
ATOM 8241 O O . ALA D 1 126 ? 24.729 10.975 29.883 1.00 38.16 125 ALA D O 1
ATOM 8243 N N . ASP D 1 127 ? 26.628 10.999 31.118 1.00 35.79 126 ASP D N 1
ATOM 8244 C CA . ASP D 1 127 ? 26.614 12.458 31.393 1.00 35.60 126 ASP D CA 1
ATOM 8245 C C . ASP D 1 127 ? 26.984 13.315 30.190 1.00 34.80 126 ASP D C 1
ATOM 8246 O O . ASP D 1 127 ? 26.671 14.511 30.187 1.00 34.71 126 ASP D O 1
ATOM 8251 N N . VAL D 1 128 ? 27.635 12.718 29.188 1.00 33.97 127 VAL D N 1
ATOM 8252 C CA . VAL D 1 128 ? 28.162 13.445 28.042 1.00 32.90 127 VAL D CA 1
ATOM 8253 C C . VAL D 1 128 ? 27.686 12.812 26.737 1.00 34.46 127 VAL D C 1
ATOM 8254 O O . VAL D 1 128 ? 27.411 11.607 26.701 1.00 34.50 127 VAL D O 1
ATOM 8258 N N . SER D 1 129 ? 27.602 13.631 25.681 1.00 35.17 128 SER D N 1
ATOM 8259 C CA . SER D 1 129 ? 27.313 13.166 24.319 1.00 37.08 128 SER D CA 1
ATOM 8260 C C . SER D 1 129 ? 28.561 12.489 23.817 1.00 37.48 128 SER D C 1
ATOM 8261 O O . SER D 1 129 ? 29.600 13.148 23.675 1.00 36.69 128 SER D O 1
ATOM 8264 N N . LEU D 1 130 ? 28.469 11.186 23.552 1.00 39.10 129 LEU D N 1
ATOM 8265 C CA . LEU D 1 130 ? 29.595 10.450 22.948 1.00 39.42 129 LEU D CA 1
ATOM 8266 C C . LEU D 1 130 ? 29.913 10.925 21.510 1.00 39.42 129 LEU D C 1
ATOM 8267 O O . LEU D 1 130 ? 31.067 10.825 21.092 1.00 38.34 129 LEU D O 1
ATOM 8272 N N . ASP D 1 131 ? 28.924 11.465 20.780 1.00 40.10 130 ASP D N 1
ATOM 8273 C CA . ASP D 1 131 ? 29.194 12.181 19.496 1.00 41.01 130 ASP D CA 1
ATOM 8274 C C . ASP D 1 131 ? 30.167 13.355 19.682 1.00 39.33 130 ASP D C 1
ATOM 8275 O O . ASP D 1 131 ? 31.119 13.523 18.912 1.00 38.87 130 ASP D O 1
ATOM 8280 N N . ASP D 1 132 ? 29.942 14.124 20.742 1.00 38.22 131 ASP D N 1
ATOM 8281 C CA . ASP D 1 132 ? 30.783 15.283 21.055 1.00 37.07 131 ASP D CA 1
ATOM 8282 C C . ASP D 1 132 ? 32.194 14.851 21.435 1.00 35.32 131 ASP D C 1
ATOM 8283 O O . ASP D 1 132 ? 33.156 15.468 21.003 1.00 34.41 131 ASP D O 1
ATOM 8288 N N . VAL D 1 133 ? 32.294 13.791 22.248 1.00 34.95 132 VAL D N 1
ATOM 8289 C CA . VAL D 1 133 ? 33.587 13.140 22.569 1.00 33.76 132 VAL D CA 1
ATOM 8290 C C . VAL D 1 133 ? 34.397 12.760 21.301 1.00 34.30 132 VAL D C 1
ATOM 8291 O O . VAL D 1 133 ? 35.614 13.056 21.216 1.00 32.76 132 VAL D O 1
ATOM 8295 N N . ARG D 1 134 ? 33.732 12.151 20.324 1.00 35.57 133 ARG D N 1
ATOM 8296 C CA . ARG D 1 134 ? 34.410 11.751 19.076 1.00 36.36 133 ARG D CA 1
ATOM 8297 C C . ARG D 1 134 ? 34.779 12.927 18.174 1.00 36.06 133 ARG D C 1
ATOM 8298 O O . ARG D 1 134 ? 35.818 12.851 17.497 1.00 36.44 133 ARG D O 1
ATOM 8306 N N . GLU D 1 135 ? 33.945 13.980 18.165 1.00 35.61 134 GLU D N 1
ATOM 8307 C CA A GLU D 1 135 ? 33.989 15.040 17.134 0.50 36.76 134 GLU D CA 1
ATOM 8308 C CA B GLU D 1 135 ? 34.000 15.031 17.130 0.50 36.46 134 GLU D CA 1
ATOM 8309 C C . GLU D 1 135 ? 34.588 16.368 17.603 1.00 35.68 134 GLU D C 1
ATOM 8310 O O . GLU D 1 135 ? 34.979 17.178 16.783 1.00 36.14 134 GLU D O 1
ATOM 8321 N N . ALA D 1 136 ? 34.661 16.613 18.920 1.00 34.52 135 ALA D N 1
ATOM 8322 C CA . ALA D 1 136 ? 35.229 17.886 19.419 1.00 33.23 135 ALA D CA 1
ATOM 8323 C C . ALA D 1 136 ? 36.662 18.084 18.920 1.00 32.53 135 ALA D C 1
ATOM 8324 O O . ALA D 1 136 ? 37.434 17.126 18.817 1.00 32.28 135 ALA D O 1
ATOM 8326 N N . ASP D 1 137 ? 36.996 19.325 18.574 1.00 32.72 136 ASP D N 1
ATOM 8327 C CA . ASP D 1 137 ? 38.308 19.640 18.024 1.00 32.91 136 ASP D CA 1
ATOM 8328 C C . ASP D 1 137 ? 39.402 19.345 19.072 1.00 31.39 136 ASP D C 1
ATOM 8329 O O . ASP D 1 137 ? 40.473 18.899 18.711 1.00 31.09 136 ASP D O 1
ATOM 8334 N N . ILE D 1 138 ? 39.103 19.617 20.349 1.00 30.07 137 ILE D N 1
ATOM 8335 C CA . ILE D 1 138 ? 40.001 19.371 21.494 1.00 29.29 137 ILE D CA 1
ATOM 8336 C C . ILE D 1 138 ? 39.197 18.706 22.597 1.00 28.21 137 ILE D C 1
ATOM 8337 O O . ILE D 1 138 ? 38.102 19.186 22.930 1.00 27.87 137 ILE D O 1
ATOM 8342 N N . LEU D 1 139 ? 39.690 17.570 23.080 1.00 26.71 138 LEU D N 1
ATOM 8343 C CA . LEU D 1 139 ? 39.275 16.998 24.351 1.00 26.85 138 LEU D CA 1
ATOM 8344 C C . LEU D 1 139 ? 40.429 17.244 25.326 1.00 26.33 138 LEU D C 1
ATOM 8345 O O . LEU D 1 139 ? 41.588 16.936 25.014 1.00 26.68 138 LEU D O 1
ATOM 8350 N N . TRP D 1 140 ? 40.106 17.842 26.478 1.00 26.25 139 TRP D N 1
ATOM 8351 C CA . TRP D 1 140 ? 41.056 18.187 27.535 1.00 25.21 139 TRP D CA 1
ATOM 8352 C C . TRP D 1 140 ? 40.619 17.398 28.780 1.00 24.70 139 TRP D C 1
ATOM 8353 O O . TRP D 1 140 ? 39.457 17.474 29.207 1.00 22.56 139 TRP D O 1
ATOM 8364 N N . PHE D 1 141 ? 41.548 16.636 29.340 1.00 23.65 140 PHE D N 1
ATOM 8365 C CA . PHE D 1 141 ? 41.330 15.946 30.611 1.00 23.91 140 PHE D CA 1
ATOM 8366 C C . PHE D 1 141 ? 42.582 15.982 31.511 1.00 23.94 140 PHE D C 1
ATOM 8367 O O . PHE D 1 141 ? 43.676 16.407 31.075 1.00 23.84 140 PHE D O 1
ATOM 8375 N N . THR D 1 142 ? 42.395 15.455 32.730 1.00 24.45 141 THR D N 1
ATOM 8376 C CA . THR D 1 142 ? 43.343 15.522 33.813 1.00 25.55 141 THR D CA 1
ATOM 8377 C C . THR D 1 142 ? 43.636 14.142 34.425 1.00 25.86 141 THR D C 1
ATOM 8378 O O . THR D 1 142 ? 42.792 13.249 34.440 1.00 25.44 141 THR D O 1
ATOM 8382 N N . LEU D 1 143 ? 44.836 13.988 34.944 1.00 26.85 142 LEU D N 1
ATOM 8383 C CA . LEU D 1 143 ? 45.181 12.816 35.722 1.00 27.29 142 LEU D CA 1
ATOM 8384 C C . LEU D 1 143 ? 44.282 12.576 36.942 1.00 26.87 142 LEU D C 1
ATOM 8385 O O . LEU D 1 143 ? 43.932 11.418 37.213 1.00 26.03 142 LEU D O 1
ATOM 8390 N N . THR D 1 144 ? 43.881 13.644 37.632 1.00 26.34 143 THR D N 1
ATOM 8391 C CA . THR D 1 144 ? 42.991 13.552 38.806 1.00 26.81 143 THR D CA 1
ATOM 8392 C C . THR D 1 144 ? 41.657 12.887 38.470 1.00 26.03 143 THR D C 1
ATOM 8393 O O . THR D 1 144 ? 41.105 12.190 39.303 1.00 26.64 143 THR D O 1
ATOM 8397 N N . GLY D 1 145 ? 41.243 12.984 37.202 1.00 24.95 144 GLY D N 1
ATOM 8398 C CA . GLY D 1 145 ? 40.086 12.282 36.683 1.00 23.81 144 GLY D CA 1
ATOM 8399 C C . GLY D 1 145 ? 40.186 10.759 36.714 1.00 23.42 144 GLY D C 1
ATOM 8400 O O . GLY D 1 145 ? 39.167 10.113 36.740 1.00 23.02 144 GLY D O 1
ATOM 8401 N N . PHE D 1 146 ? 41.399 10.213 36.757 1.00 22.66 145 PHE D N 1
ATOM 8402 C CA . PHE D 1 146 ? 41.647 8.770 36.958 1.00 23.92 145 PHE D CA 1
ATOM 8403 C C . PHE D 1 146 ? 41.804 8.294 38.420 1.00 24.98 145 PHE D C 1
ATOM 8404 O O . PHE D 1 146 ? 42.054 7.085 38.643 1.00 26.27 145 PHE D O 1
ATOM 8412 N N . SER D 1 147 ? 41.704 9.212 39.385 1.00 25.23 146 SER D N 1
ATOM 8413 C CA . SER D 1 147 ? 42.043 8.941 40.801 1.00 27.06 146 SER D CA 1
ATOM 8414 C C . SER D 1 147 ? 41.048 8.077 41.540 1.00 28.53 146 SER D C 1
ATOM 8415 O O . SER D 1 147 ? 41.413 7.458 42.539 1.00 29.55 146 SER D O 1
ATOM 8418 N N . GLU D 1 148 ? 39.790 8.111 41.098 1.00 29.23 147 GLU D N 1
ATOM 8419 C CA . GLU D 1 148 ? 38.721 7.292 41.665 1.00 30.20 147 GLU D CA 1
ATOM 8420 C C . GLU D 1 148 ? 37.727 6.879 40.603 1.00 28.99 147 GLU D C 1
ATOM 8421 O O . GLU D 1 148 ? 37.559 7.554 39.592 1.00 28.39 147 GLU D O 1
ATOM 8427 N N . GLU D 1 149 ? 37.068 5.763 40.865 1.00 29.24 148 GLU D N 1
ATOM 8428 C CA . GLU D 1 149 ? 35.908 5.314 40.121 1.00 29.67 148 GLU D CA 1
ATOM 8429 C C . GLU D 1 149 ? 34.652 6.046 40.592 1.00 29.76 148 GLU D C 1
ATOM 8430 O O . GLU D 1 149 ? 34.563 6.446 41.770 1.00 28.78 148 GLU D O 1
ATOM 8436 N N . PRO D 1 150 ? 33.654 6.200 39.702 1.00 29.88 149 PRO D N 1
ATOM 8437 C CA . PRO D 1 150 ? 33.562 5.791 38.294 1.00 29.81 149 PRO D CA 1
ATOM 8438 C C . PRO D 1 150 ? 34.277 6.725 37.323 1.00 28.28 149 PRO D C 1
ATOM 8439 O O . PRO D 1 150 ? 34.336 6.404 36.121 1.00 29.61 149 PRO D O 1
ATOM 8443 N N . SER D 1 151 ? 34.789 7.870 37.795 1.00 27.12 150 SER D N 1
ATOM 8444 C CA . SER D 1 151 ? 35.470 8.818 36.912 1.00 25.95 150 SER D CA 1
ATOM 8445 C C . SER D 1 151 ? 36.569 8.168 36.081 1.00 25.24 150 SER D C 1
ATOM 8446 O O . SER D 1 151 ? 36.642 8.415 34.866 1.00 24.03 150 SER D O 1
ATOM 8449 N N . ARG D 1 152 ? 37.369 7.316 36.715 1.00 25.52 151 ARG D N 1
ATOM 8450 C CA . ARG D 1 152 ? 38.430 6.556 36.003 1.00 26.34 151 ARG D CA 1
ATOM 8451 C C . ARG D 1 152 ? 37.899 5.750 34.824 1.00 27.37 151 ARG D C 1
ATOM 8452 O O . ARG D 1 152 ? 38.337 5.960 33.685 1.00 24.35 151 ARG D O 1
ATOM 8460 N N . GLY D 1 153 ? 36.935 4.855 35.110 1.00 28.70 152 GLY D N 1
ATOM 8461 C CA . GLY D 1 153 ? 36.237 4.072 34.083 1.00 29.53 152 GLY D CA 1
ATOM 8462 C C . GLY D 1 153 ? 35.598 4.934 33.006 1.00 29.01 152 GLY D C 1
ATOM 8463 O O . GLY D 1 153 ? 35.715 4.623 31.814 1.00 29.74 152 GLY D O 1
ATOM 8464 N N . THR D 1 154 ? 34.993 6.052 33.418 1.00 28.40 153 THR D N 1
ATOM 8465 C CA . THR D 1 154 ? 34.396 7.013 32.484 1.00 27.34 153 THR D CA 1
ATOM 8466 C C . THR D 1 154 ? 35.414 7.652 31.537 1.00 27.31 153 THR D C 1
ATOM 8467 O O . THR D 1 154 ? 35.161 7.720 30.326 1.00 25.74 153 THR D O 1
ATOM 8471 N N . HIS D 1 155 ? 36.558 8.093 32.084 1.00 25.61 154 HIS D N 1
ATOM 8472 C CA . HIS D 1 155 ? 37.663 8.594 31.270 1.00 25.34 154 HIS D CA 1
ATOM 8473 C C . HIS D 1 155 ? 38.157 7.531 30.276 1.00 26.05 154 HIS D C 1
ATOM 8474 O O . HIS D 1 155 ? 38.356 7.821 29.086 1.00 26.02 154 HIS D O 1
ATOM 8481 N N . ARG D 1 156 ? 38.328 6.309 30.758 1.00 26.70 155 ARG D N 1
ATOM 8482 C CA . ARG D 1 156 ? 38.766 5.200 29.902 1.00 27.79 155 ARG D CA 1
ATOM 8483 C C . ARG D 1 156 ? 37.838 4.908 28.711 1.00 28.83 155 ARG D C 1
ATOM 8484 O O . ARG D 1 156 ? 38.298 4.745 27.567 1.00 27.77 155 ARG D O 1
ATOM 8492 N N . GLU D 1 157 ? 36.537 4.883 28.984 1.00 29.09 156 GLU D N 1
ATOM 8493 C CA . GLU D 1 157 ? 35.537 4.669 27.952 1.00 29.82 156 GLU D CA 1
ATOM 8494 C C . GLU D 1 157 ? 35.546 5.825 26.921 1.00 29.03 156 GLU D C 1
ATOM 8495 O O . GLU D 1 157 ? 35.589 5.558 25.721 1.00 28.60 156 GLU D O 1
ATOM 8501 N N . ILE D 1 158 ? 35.529 7.075 27.406 1.00 27.73 157 ILE D N 1
ATOM 8502 C CA . ILE D 1 158 ? 35.648 8.299 26.573 1.00 26.86 157 ILE D CA 1
ATOM 8503 C C . ILE D 1 158 ? 36.898 8.317 25.678 1.00 26.64 157 ILE D C 1
ATOM 8504 O O . ILE D 1 158 ? 36.812 8.542 24.451 1.00 26.77 157 ILE D O 1
ATOM 8509 N N . LEU D 1 159 ? 38.036 8.041 26.275 1.00 25.34 158 LEU D N 1
ATOM 8510 C CA . LEU D 1 159 ? 39.289 8.078 25.544 1.00 27.05 158 LEU D CA 1
ATOM 8511 C C . LEU D 1 159 ? 39.450 6.958 24.535 1.00 28.27 158 LEU D C 1
ATOM 8512 O O . LEU D 1 159 ? 40.037 7.179 23.483 1.00 28.36 158 LEU D O 1
ATOM 8517 N N . THR D 1 160 ? 38.912 5.772 24.845 1.00 29.90 159 THR D N 1
ATOM 8518 C CA . THR D 1 160 ? 38.838 4.660 23.873 1.00 31.21 159 THR D CA 1
ATOM 8519 C C . THR D 1 160 ? 37.993 5.045 22.671 1.00 31.39 159 THR D C 1
ATOM 8520 O O . THR D 1 160 ? 38.445 4.889 21.521 1.00 30.73 159 THR D O 1
ATOM 8524 N N . THR D 1 161 ? 36.775 5.557 22.917 1.00 31.98 160 THR D N 1
ATOM 8525 C CA . THR D 1 161 ? 35.940 5.984 21.807 1.00 32.76 160 THR D CA 1
ATOM 8526 C C . THR D 1 161 ? 36.525 7.122 20.983 1.00 32.11 160 THR D C 1
ATOM 8527 O O . THR D 1 161 ? 36.359 7.106 19.752 1.00 30.95 160 THR D O 1
ATOM 8531 N N . ARG D 1 162 ? 37.184 8.088 21.631 1.00 30.36 161 ARG D N 1
ATOM 8532 C CA . ARG D 1 162 ? 37.800 9.218 20.889 1.00 30.60 161 ARG D CA 1
ATOM 8533 C C . ARG D 1 162 ? 38.971 8.793 19.952 1.00 29.78 161 ARG D C 1
ATOM 8534 O O . ARG D 1 162 ? 39.222 9.426 18.913 1.00 29.09 161 ARG D O 1
ATOM 8542 N N . ALA D 1 163 ? 39.629 7.693 20.304 1.00 28.91 162 ALA D N 1
ATOM 8543 C CA . ALA D 1 163 ? 40.588 7.018 19.444 1.00 29.52 162 ALA D CA 1
ATOM 8544 C C . ALA D 1 163 ? 41.746 7.945 19.023 1.00 29.98 162 ALA D C 1
ATOM 8545 O O . ALA D 1 163 ? 42.174 7.890 17.874 1.00 30.24 162 ALA D O 1
ATOM 8547 N N . ASN D 1 164 ? 42.238 8.779 19.957 1.00 28.71 163 ASN D N 1
ATOM 8548 C CA . ASN D 1 164 ? 43.374 9.680 19.733 1.00 29.10 163 ASN D CA 1
ATOM 8549 C C . ASN D 1 164 ? 43.178 10.715 18.614 1.00 29.45 163 ASN D C 1
ATOM 8550 O O . ASN D 1 164 ? 44.144 11.109 17.992 1.00 29.06 163 ASN D O 1
ATOM 8555 N N . ARG D 1 165 ? 41.936 11.128 18.343 1.00 29.80 164 ARG D N 1
ATOM 8556 C CA . ARG D 1 165 ? 41.667 12.223 17.414 1.00 31.24 164 ARG D CA 1
ATOM 8557 C C . ARG D 1 165 ? 42.505 13.428 17.813 1.00 29.88 164 ARG D C 1
ATOM 8558 O O . ARG D 1 165 ? 42.646 13.729 19.004 1.00 28.55 164 ARG D O 1
ATOM 8566 N N . ARG D 1 166 ? 43.064 14.098 16.811 1.00 30.18 165 ARG D N 1
ATOM 8567 C CA . ARG D 1 166 ? 43.752 15.377 17.021 1.00 31.56 165 ARG D CA 1
ATOM 8568 C C . ARG D 1 166 ? 42.655 16.392 17.457 1.00 30.84 165 ARG D C 1
ATOM 8569 O O . ARG D 1 166 ? 41.672 16.525 16.721 1.00 31.99 165 ARG D O 1
ATOM 8577 N N . HIS D 1 167 ? 42.719 17.050 18.624 1.00 29.61 166 HIS D N 1
ATOM 8578 C CA . HIS D 1 167 ? 43.783 16.980 19.665 1.00 29.06 166 HIS D CA 1
ATOM 8579 C C . HIS D 1 167 ? 43.157 16.364 20.904 1.00 27.35 166 HIS D C 1
ATOM 8580 O O . HIS D 1 167 ? 42.025 16.701 21.237 1.00 26.59 166 HIS D O 1
ATOM 8587 N N . THR D 1 168 ? 43.856 15.455 21.563 1.00 25.58 167 THR D N 1
ATOM 8588 C CA . THR D 1 168 ? 43.374 14.833 22.802 1.00 25.32 167 THR D CA 1
ATOM 8589 C C . THR D 1 168 ? 44.433 15.156 23.861 1.00 24.78 167 THR D C 1
ATOM 8590 O O . THR D 1 168 ? 45.558 14.625 23.805 1.00 25.97 167 THR D O 1
ATOM 8594 N N . ILE D 1 169 ? 44.103 16.050 24.787 1.00 24.72 168 ILE D N 1
ATOM 8595 C CA . ILE D 1 169 ? 45.137 16.725 25.610 1.00 24.32 168 ILE D CA 1
ATOM 8596 C C . ILE D 1 169 ? 45.084 16.257 27.059 1.00 24.33 168 ILE D C 1
ATOM 8597 O O . ILE D 1 169 ? 44.081 16.465 27.759 1.00 25.31 168 ILE D O 1
ATOM 8602 N N . PHE D 1 170 ? 46.193 15.671 27.504 1.00 25.40 169 PHE D N 1
ATOM 8603 C CA . PHE D 1 170 ? 46.331 15.112 28.838 1.00 25.50 169 PHE D CA 1
ATOM 8604 C C . PHE D 1 170 ? 47.118 16.093 29.729 1.00 26.25 169 PHE D C 1
ATOM 8605 O O . PHE D 1 170 ? 48.323 16.227 29.583 1.00 27.23 169 PHE D O 1
ATOM 8613 N N . ASP D 1 171 ? 46.417 16.734 30.663 1.00 25.68 170 ASP D N 1
ATOM 8614 C CA . ASP D 1 171 ? 47.035 17.525 31.728 1.00 26.42 170 ASP D CA 1
ATOM 8615 C C . ASP D 1 171 ? 47.481 16.531 32.791 1.00 26.73 170 ASP D C 1
ATOM 8616 O O . ASP D 1 171 ? 46.661 15.943 33.457 1.00 24.47 170 ASP D O 1
ATOM 8621 N N . LEU D 1 172 ? 48.806 16.394 32.943 1.00 27.47 171 LEU D N 1
ATOM 8622 C CA . LEU D 1 172 ? 49.422 15.466 33.884 1.00 28.54 171 LEU D CA 1
ATOM 8623 C C . LEU D 1 172 ? 49.210 15.764 35.390 1.00 28.96 171 LEU D C 1
ATOM 8624 O O . LEU D 1 172 ? 49.537 14.924 36.183 1.00 29.64 171 LEU D O 1
ATOM 8629 N N . ASP D 1 173 ? 48.726 16.950 35.745 1.00 30.22 172 ASP D N 1
ATOM 8630 C CA . ASP D 1 173 ? 47.885 17.211 36.939 1.00 31.49 172 ASP D CA 1
ATOM 8631 C C . ASP D 1 173 ? 48.031 16.213 38.108 1.00 32.40 172 ASP D C 1
ATOM 8632 O O . ASP D 1 173 ? 47.224 15.302 38.243 1.00 32.10 172 ASP D O 1
ATOM 8637 N N . TYR D 1 174 ? 49.084 16.370 38.899 1.00 34.09 173 TYR D N 1
ATOM 8638 C CA . TYR D 1 174 ? 49.368 15.451 40.016 1.00 35.54 173 TYR D CA 1
ATOM 8639 C C . TYR D 1 174 ? 49.305 16.163 41.357 1.00 36.53 173 TYR D C 1
ATOM 8640 O O . TYR D 1 174 ? 50.091 17.064 41.605 1.00 36.72 173 TYR D O 1
ATOM 8649 N N . ARG D 1 175 ? 48.349 15.751 42.189 1.00 37.08 174 ARG D N 1
ATOM 8650 C CA A ARG D 1 175 ? 48.275 16.171 43.584 0.50 38.18 174 ARG D CA 1
ATOM 8651 C CA B ARG D 1 175 ? 48.294 16.160 43.587 0.50 37.94 174 ARG D CA 1
ATOM 8652 C C . ARG D 1 175 ? 48.292 14.876 44.406 1.00 38.72 174 ARG D C 1
ATOM 8653 O O . ARG D 1 175 ? 47.339 14.099 44.322 1.00 38.22 174 ARG D O 1
ATOM 8668 N N . PRO D 1 176 ? 49.385 14.624 45.190 1.00 40.22 175 PRO D N 1
ATOM 8669 C CA . PRO D 1 176 ? 49.468 13.313 45.886 1.00 41.06 175 PRO D CA 1
ATOM 8670 C C . PRO D 1 176 ? 48.296 12.980 46.832 1.00 40.31 175 PRO D C 1
ATOM 8671 O O . PRO D 1 176 ? 47.952 11.813 46.963 1.00 40.51 175 PRO D O 1
ATOM 8693 N N . PHE D 1 178 ? 45.202 13.433 46.336 1.00 38.59 177 PHE D N 1
ATOM 8694 C CA . PHE D 1 178 ? 44.104 12.814 45.570 1.00 38.03 177 PHE D CA 1
ATOM 8695 C C . PHE D 1 178 ? 44.311 11.334 45.245 1.00 38.76 177 PHE D C 1
ATOM 8696 O O . PHE D 1 178 ? 43.347 10.710 44.782 1.00 38.85 177 PHE D O 1
ATOM 8704 N N . TRP D 1 179 ? 45.519 10.782 45.485 1.00 39.42 178 TRP D N 1
ATOM 8705 C CA . TRP D 1 179 ? 45.861 9.385 45.184 1.00 40.06 178 TRP D CA 1
ATOM 8706 C C . TRP D 1 179 ? 46.216 8.535 46.400 1.00 43.01 178 TRP D C 1
ATOM 8707 O O . TRP D 1 179 ? 46.831 9.031 47.358 1.00 43.13 178 TRP D O 1
ATOM 8718 N N . GLU D 1 180 ? 45.890 7.241 46.294 1.00 44.95 179 GLU D N 1
ATOM 8719 C CA . GLU D 1 180 ? 46.247 6.220 47.302 1.00 48.05 179 GLU D CA 1
ATOM 8720 C C . GLU D 1 180 ? 47.754 6.000 47.375 1.00 49.13 179 GLU D C 1
ATOM 8721 O O . GLU D 1 180 ? 48.300 5.738 48.453 1.00 50.14 179 GLU D O 1
ATOM 8727 N N . SER D 1 181 ? 48.409 6.071 46.217 1.00 48.35 180 SER D N 1
ATOM 8728 C CA . SER D 1 181 ? 49.859 5.995 46.130 1.00 49.06 180 SER D CA 1
ATOM 8729 C C . SER D 1 181 ? 50.364 6.627 44.821 1.00 47.82 180 SER D C 1
ATOM 8730 O O . SER D 1 181 ? 49.622 6.604 43.824 1.00 47.23 180 SER D O 1
ATOM 8733 N N . PRO D 1 182 ? 51.620 7.152 44.804 1.00 47.72 181 PRO D N 1
ATOM 8734 C CA . PRO D 1 182 ? 52.256 7.581 43.538 1.00 46.99 181 PRO D CA 1
ATOM 8735 C C . PRO D 1 182 ? 52.226 6.508 42.425 1.00 46.37 181 PRO D C 1
ATOM 8736 O O . PRO D 1 182 ? 51.996 6.841 41.266 1.00 44.88 181 PRO D O 1
ATOM 8740 N N . GLU D 1 183 ? 52.418 5.243 42.817 1.00 46.94 182 GLU D N 1
ATOM 8741 C CA . GLU D 1 183 ? 52.426 4.085 41.911 1.00 46.67 182 GLU D CA 1
ATOM 8742 C C . GLU D 1 183 ? 51.078 3.883 41.185 1.00 44.77 182 GLU D C 1
ATOM 8743 O O . GLU D 1 183 ? 51.063 3.601 39.978 1.00 43.99 182 GLU D O 1
ATOM 8749 N N . GLU D 1 184 ? 49.962 4.048 41.910 1.00 42.85 183 GLU D N 1
ATOM 8750 C CA . GLU D 1 184 ? 48.634 3.989 41.286 1.00 41.40 183 GLU D CA 1
ATOM 8751 C C . GLU D 1 184 ? 48.454 5.122 40.279 1.00 38.45 183 GLU D C 1
ATOM 8752 O O . GLU D 1 184 ? 47.897 4.890 39.216 1.00 38.17 183 GLU D O 1
ATOM 8758 N N . ALA D 1 185 ? 48.945 6.320 40.607 1.00 36.60 184 ALA D N 1
ATOM 8759 C CA . ALA D 1 185 ? 48.888 7.467 39.684 1.00 34.85 184 ALA D CA 1
ATOM 8760 C C . ALA D 1 185 ? 49.640 7.219 38.406 1.00 33.95 184 ALA D C 1
ATOM 8761 O O . ALA D 1 185 ? 49.106 7.467 37.329 1.00 31.67 184 ALA D O 1
ATOM 8763 N N . THR D 1 186 ? 50.881 6.734 38.521 1.00 35.70 185 THR D N 1
ATOM 8764 C CA . THR D 1 186 ? 51.708 6.352 37.354 1.00 35.64 185 THR D CA 1
ATOM 8765 C C . THR D 1 186 ? 51.031 5.313 36.466 1.00 35.35 185 THR D C 1
ATOM 8766 O O . THR D 1 186 ? 51.038 5.439 35.234 1.00 32.96 185 THR D O 1
ATOM 8770 N N . LYS D 1 187 ? 50.459 4.288 37.101 1.00 36.07 186 LYS D N 1
ATOM 8771 C CA . LYS D 1 187 ? 49.693 3.242 36.396 1.00 36.41 186 LYS D CA 1
ATOM 8772 C C . LYS D 1 187 ? 48.559 3.813 35.520 1.00 34.63 186 LYS D C 1
ATOM 8773 O O . LYS D 1 187 ? 48.417 3.428 34.369 1.00 34.75 186 LYS D O 1
ATOM 8779 N N . GLN D 1 188 ? 47.793 4.756 36.063 1.00 33.90 187 GLN D N 1
ATOM 8780 C CA . GLN D 1 188 ? 46.742 5.436 35.286 1.00 32.58 187 GLN D CA 1
ATOM 8781 C C . GLN D 1 188 ? 47.336 6.365 34.223 1.00 31.69 187 GLN D C 1
ATOM 8782 O O . GLN D 1 188 ? 46.895 6.344 33.052 1.00 31.11 187 GLN D O 1
ATOM 8788 N N . ALA D 1 189 ? 48.359 7.132 34.608 1.00 31.49 188 ALA D N 1
ATOM 8789 C CA . ALA D 1 189 ? 49.067 8.009 33.655 1.00 31.63 188 ALA D CA 1
ATOM 8790 C C . ALA D 1 189 ? 49.609 7.244 32.419 1.00 32.07 188 ALA D C 1
ATOM 8791 O O . ALA D 1 189 ? 49.483 7.730 31.290 1.00 31.88 188 ALA D O 1
ATOM 8793 N N . GLU D 1 190 ? 50.157 6.043 32.644 1.00 32.61 189 GLU D N 1
ATOM 8794 C CA . GLU D 1 190 ? 50.655 5.173 31.560 1.00 33.11 189 GLU D CA 1
ATOM 8795 C C . GLU D 1 190 ? 49.536 4.825 30.560 1.00 32.84 189 GLU D C 1
ATOM 8796 O O . GLU D 1 190 ? 49.705 4.986 29.329 1.00 31.60 189 GLU D O 1
ATOM 8798 N N . TRP D 1 191 ? 48.361 4.458 31.090 1.00 32.47 190 TRP D N 1
ATOM 8799 C CA . TRP D 1 191 ? 47.214 4.141 30.241 1.00 31.99 190 TRP D CA 1
ATOM 8800 C C . TRP D 1 191 ? 46.771 5.390 29.459 1.00 30.54 190 TRP D C 1
ATOM 8801 O O . TRP D 1 191 ? 46.607 5.315 28.234 1.00 31.77 190 TRP D O 1
ATOM 8812 N N . ALA D 1 192 ? 46.578 6.503 30.157 1.00 29.20 191 ALA D N 1
ATOM 8813 C CA . ALA D 1 192 ? 46.083 7.756 29.528 1.00 27.93 191 ALA D CA 1
ATOM 8814 C C . ALA D 1 192 ? 47.022 8.265 28.443 1.00 27.94 191 ALA D C 1
ATOM 8815 O O . ALA D 1 192 ? 46.555 8.649 27.377 1.00 28.40 191 ALA D O 1
ATOM 8817 N N . LEU D 1 193 ? 48.334 8.219 28.686 1.00 28.96 192 LEU D N 1
ATOM 8818 C CA . LEU D 1 193 ? 49.325 8.603 27.641 1.00 30.27 192 LEU D CA 1
ATOM 8819 C C . LEU D 1 193 ? 49.203 7.840 26.336 1.00 30.18 192 LEU D C 1
ATOM 8820 O O . LEU D 1 193 ? 49.390 8.434 25.285 1.00 29.95 192 LEU D O 1
ATOM 8825 N N . GLN D 1 194 ? 48.861 6.544 26.424 1.00 30.80 193 GLN D N 1
ATOM 8826 C CA A GLN D 1 194 ? 48.627 5.701 25.239 0.50 31.15 193 GLN D CA 1
ATOM 8827 C CA B GLN D 1 194 ? 48.645 5.712 25.229 0.50 31.28 193 GLN D CA 1
ATOM 8828 C C . GLN D 1 194 ? 47.373 6.093 24.449 1.00 30.38 193 GLN D C 1
ATOM 8829 O O . GLN D 1 194 ? 47.170 5.609 23.322 1.00 31.42 193 GLN D O 1
ATOM 8840 N N . HIS D 1 195 ? 46.531 6.957 25.021 1.00 29.42 194 HIS D N 1
ATOM 8841 C CA . HIS D 1 195 ? 45.272 7.398 24.416 1.00 28.40 194 HIS D CA 1
ATOM 8842 C C . HIS D 1 195 ? 45.153 8.943 24.251 1.00 28.24 194 HIS D C 1
ATOM 8843 O O . HIS D 1 195 ? 44.039 9.464 24.096 1.00 28.13 194 HIS D O 1
ATOM 8850 N N . SER D 1 196 ? 46.296 9.634 24.219 1.00 27.07 195 SER D N 1
ATOM 8851 C CA . SER D 1 196 ? 46.387 11.101 24.064 1.00 27.23 195 SER D CA 1
ATOM 8852 C C . SER D 1 196 ? 47.319 11.460 22.934 1.00 27.40 195 SER D C 1
ATOM 8853 O O . SER D 1 196 ? 48.151 10.625 22.548 1.00 28.44 195 SER D O 1
ATOM 8856 N N . THR D 1 197 ? 47.149 12.682 22.397 1.00 27.40 196 THR D N 1
ATOM 8857 C CA . THR D 1 197 ? 48.044 13.295 21.416 1.00 28.38 196 THR D CA 1
ATOM 8858 C C . THR D 1 197 ? 48.957 14.393 21.977 1.00 29.47 196 THR D C 1
ATOM 8859 O O . THR D 1 197 ? 49.968 14.694 21.360 1.00 29.60 196 THR D O 1
ATOM 8863 N N . VAL D 1 198 ? 48.600 14.966 23.138 1.00 28.35 197 VAL D N 1
ATOM 8864 C CA . VAL D 1 198 ? 49.360 15.998 23.804 1.00 28.13 197 VAL D CA 1
ATOM 8865 C C . VAL D 1 198 ? 49.445 15.657 25.301 1.00 27.41 197 VAL D C 1
ATOM 8866 O O . VAL D 1 198 ? 48.467 15.245 25.885 1.00 26.84 197 VAL D O 1
ATOM 8870 N N . ALA D 1 199 ? 50.644 15.748 25.870 1.00 27.31 198 ALA D N 1
ATOM 8871 C CA . ALA D 1 199 ? 50.850 15.694 27.338 1.00 27.31 198 ALA D CA 1
ATOM 8872 C C . ALA D 1 199 ? 51.393 17.040 27.784 1.00 28.31 198 ALA D C 1
ATOM 8873 O O . ALA D 1 199 ? 52.298 17.577 27.145 1.00 28.83 198 ALA D O 1
ATOM 8875 N N . VAL D 1 200 ? 50.891 17.534 28.919 1.00 28.58 199 VAL D N 1
ATOM 8876 C CA . VAL D 1 200 ? 51.305 18.804 29.499 1.00 30.15 199 VAL D CA 1
ATOM 8877 C C . VAL D 1 200 ? 51.543 18.606 30.991 1.00 30.07 199 VAL D C 1
ATOM 8878 O O . VAL D 1 200 ? 50.658 18.158 31.678 1.00 28.65 199 VAL D O 1
ATOM 8882 N N . GLY D 1 201 ? 52.730 18.930 31.485 1.00 31.10 200 GLY D N 1
ATOM 8883 C CA . GLY D 1 201 ? 52.959 18.864 32.940 1.00 31.62 200 GLY D CA 1
ATOM 8884 C C . GLY D 1 201 ? 54.294 19.416 33.376 1.00 33.53 200 GLY D C 1
ATOM 8885 O O . GLY D 1 201 ? 55.162 19.684 32.548 1.00 33.42 200 GLY D O 1
ATOM 8886 N N . ASN D 1 202 ? 54.414 19.633 34.692 1.00 34.74 201 ASN D N 1
ATOM 8887 C CA . ASN D 1 202 ? 55.654 20.099 35.299 1.00 37.09 201 ASN D CA 1
ATOM 8888 C C . ASN D 1 202 ? 56.599 18.927 35.603 1.00 38.76 201 ASN D C 1
ATOM 8889 O O . ASN D 1 202 ? 56.267 17.755 35.291 1.00 37.18 201 ASN D O 1
ATOM 8894 N N . LYS D 1 203 ? 57.726 19.248 36.268 1.00 41.34 202 LYS D N 1
ATOM 8895 C CA . LYS D 1 203 ? 58.790 18.280 36.609 1.00 43.77 202 LYS D CA 1
ATOM 8896 C C . LYS D 1 203 ? 58.218 17.107 37.379 1.00 42.62 202 LYS D C 1
ATOM 8897 O O . LYS D 1 203 ? 58.403 15.961 36.988 1.00 42.58 202 LYS D O 1
ATOM 8903 N N . GLU D 1 204 ? 57.502 17.425 38.466 1.00 42.86 203 GLU D N 1
ATOM 8904 C CA . GLU D 1 204 ? 56.944 16.419 39.382 1.00 42.61 203 GLU D CA 1
ATOM 8905 C C . GLU D 1 204 ? 55.889 15.573 38.693 1.00 40.21 203 GLU D C 1
ATOM 8906 O O . GLU D 1 204 ? 55.820 14.360 38.900 1.00 40.01 203 GLU D O 1
ATOM 8912 N N . GLU D 1 205 ? 55.105 16.223 37.848 1.00 38.54 204 GLU D N 1
ATOM 8913 C CA . GLU D 1 205 ? 54.089 15.535 37.043 1.00 37.06 204 GLU D CA 1
ATOM 8914 C C . GLU D 1 205 ? 54.722 14.568 36.042 1.00 37.41 204 GLU D C 1
ATOM 8915 O O . GLU D 1 205 ? 54.318 13.399 35.970 1.00 37.03 204 GLU D O 1
ATOM 8921 N N . CYS D 1 206 ? 55.756 15.024 35.330 1.00 38.38 205 CYS D N 1
ATOM 8922 C CA . CYS D 1 206 ? 56.514 14.152 34.413 1.00 39.09 205 CYS D CA 1
ATOM 8923 C C . CYS D 1 206 ? 57.188 12.986 35.124 1.00 39.67 205 CYS D C 1
ATOM 8924 O O . CYS D 1 206 ? 57.188 11.884 34.586 1.00 38.82 205 CYS D O 1
ATOM 8927 N N . GLU D 1 207 ? 57.702 13.212 36.346 1.00 40.67 206 GLU D N 1
ATOM 8928 C CA . GLU D 1 207 ? 58.321 12.122 37.126 1.00 41.98 206 GLU D CA 1
ATOM 8929 C C . GLU D 1 207 ? 57.279 11.050 37.455 1.00 40.45 206 GLU D C 1
ATOM 8930 O O . GLU D 1 207 ? 57.543 9.876 37.278 1.00 41.30 206 GLU D O 1
ATOM 8936 N N . ILE D 1 208 ? 56.092 11.460 37.901 1.00 39.29 207 ILE D N 1
ATOM 8937 C CA . ILE D 1 208 ? 55.001 10.501 38.113 1.00 38.37 207 ILE D CA 1
ATOM 8938 C C . ILE D 1 208 ? 54.618 9.781 36.806 1.00 37.53 207 ILE D C 1
ATOM 8939 O O . ILE D 1 208 ? 54.536 8.560 36.810 1.00 38.08 207 ILE D O 1
ATOM 8944 N N . ALA D 1 209 ? 54.421 10.528 35.712 1.00 36.85 208 ALA D N 1
ATOM 8945 C CA . ALA D 1 209 ? 53.930 9.948 34.419 1.00 36.19 208 ALA D CA 1
ATOM 8946 C C . ALA D 1 209 ? 54.892 8.938 33.768 1.00 36.52 208 ALA D C 1
ATOM 8947 O O . ALA D 1 209 ? 54.494 7.818 33.445 1.00 36.08 208 ALA D O 1
ATOM 8949 N N . VAL D 1 210 ? 56.143 9.354 33.578 1.00 37.53 209 VAL D N 1
ATOM 8950 C CA . VAL D 1 210 ? 57.149 8.596 32.815 1.00 38.23 209 VAL D CA 1
ATOM 8951 C C . VAL D 1 210 ? 58.483 8.314 33.543 1.00 40.82 209 VAL D C 1
ATOM 8952 O O . VAL D 1 210 ? 59.426 7.781 32.920 1.00 40.27 209 VAL D O 1
ATOM 8956 N N . GLY D 1 211 ? 58.570 8.622 34.845 1.00 41.70 210 GLY D N 1
ATOM 8957 C CA . GLY D 1 211 ? 59.787 8.317 35.644 1.00 43.71 210 GLY D CA 1
ATOM 8958 C C . GLY D 1 211 ? 61.044 9.081 35.241 1.00 45.54 210 GLY D C 1
ATOM 8959 O O . GLY D 1 211 ? 62.152 8.538 35.325 1.00 46.41 210 GLY D O 1
ATOM 8960 N N . GLU D 1 212 ? 60.865 10.321 34.766 1.00 45.07 211 GLU D N 1
ATOM 8961 C CA . GLU D 1 212 ? 61.966 11.184 34.314 1.00 46.50 211 GLU D CA 1
ATOM 8962 C C . GLU D 1 212 ? 61.728 12.598 34.839 1.00 46.25 211 GLU D C 1
ATOM 8963 O O . GLU D 1 212 ? 60.608 13.112 34.738 1.00 44.99 211 GLU D O 1
ATOM 8969 N N . THR D 1 213 ? 62.770 13.201 35.414 1.00 47.79 212 THR D N 1
ATOM 8970 C CA . THR D 1 213 ? 62.697 14.554 35.979 1.00 48.38 212 THR D CA 1
ATOM 8971 C C . THR D 1 213 ? 63.255 15.594 35.012 1.00 48.32 212 THR D C 1
ATOM 8972 O O . THR D 1 213 ? 62.647 16.647 34.841 1.00 47.57 212 THR D O 1
ATOM 8976 N N . GLU D 1 214 ? 64.389 15.298 34.360 1.00 48.76 213 GLU D N 1
ATOM 8977 C CA . GLU D 1 214 ? 65.014 16.259 33.439 1.00 49.34 213 GLU D CA 1
ATOM 8978 C C . GLU D 1 214 ? 64.072 16.408 32.219 1.00 48.03 213 GLU D C 1
ATOM 8979 O O . GLU D 1 214 ? 63.473 15.409 31.793 1.00 45.77 213 GLU D O 1
ATOM 8985 N N . PRO D 1 215 ? 63.873 17.656 31.725 1.00 48.25 214 PRO D N 1
ATOM 8986 C CA . PRO D 1 215 ? 62.759 17.906 30.810 1.00 46.98 214 PRO D CA 1
ATOM 8987 C C . PRO D 1 215 ? 62.915 17.256 29.446 1.00 46.73 214 PRO D C 1
ATOM 8988 O O . PRO D 1 215 ? 61.946 16.724 28.953 1.00 45.10 214 PRO D O 1
ATOM 8992 N N . GLU D 1 216 ? 64.138 17.217 28.904 1.00 48.83 215 GLU D N 1
ATOM 8993 C CA . GLU D 1 216 ? 64.413 16.630 27.593 1.00 49.65 215 GLU D CA 1
ATOM 8994 C C . GLU D 1 216 ? 64.142 15.118 27.641 1.00 47.80 215 GLU D C 1
ATOM 8995 O O . GLU D 1 216 ? 63.547 14.572 26.703 1.00 46.49 215 GLU D O 1
ATOM 9001 N N . ARG D 1 217 ? 64.549 14.465 28.739 1.00 46.61 216 ARG D N 1
ATOM 9002 C CA . ARG D 1 217 ? 64.270 13.029 28.950 1.00 44.98 216 ARG D CA 1
ATOM 9003 C C . ARG D 1 217 ? 62.779 12.768 29.197 1.00 41.60 216 ARG D C 1
ATOM 9004 O O . ARG D 1 217 ? 62.253 11.776 28.702 1.00 40.76 216 ARG D O 1
ATOM 9012 N N . ALA D 1 218 ? 62.115 13.648 29.953 1.00 39.31 217 ALA D N 1
ATOM 9013 C CA . ALA D 1 218 ? 60.672 13.577 30.147 1.00 36.92 217 ALA D CA 1
ATOM 9014 C C . ALA D 1 218 ? 59.904 13.705 28.822 1.00 35.78 217 ALA D C 1
ATOM 9015 O O . ALA D 1 218 ? 58.981 12.927 28.568 1.00 34.52 217 ALA D O 1
ATOM 9017 N N . GLY D 1 219 ? 60.290 14.681 28.001 1.00 36.63 218 GLY D N 1
ATOM 9018 C CA . GLY D 1 219 ? 59.725 14.867 26.666 1.00 36.80 218 GLY D CA 1
ATOM 9019 C C . GLY D 1 219 ? 59.874 13.656 25.757 1.00 37.21 218 GLY D C 1
ATOM 9020 O O . GLY D 1 219 ? 58.879 13.132 25.228 1.00 36.84 218 GLY D O 1
ATOM 9021 N N . ARG D 1 220 ? 61.117 13.213 25.568 1.00 37.94 219 ARG D N 1
ATOM 9022 C CA . ARG D 1 220 ? 61.400 11.982 24.836 1.00 38.47 219 ARG D CA 1
ATOM 9023 C C . ARG D 1 220 ? 60.605 10.796 25.364 1.00 36.60 219 ARG D C 1
ATOM 9024 O O . ARG D 1 220 ? 60.041 10.068 24.568 1.00 35.38 219 ARG D O 1
ATOM 9032 N N . ALA D 1 221 ? 60.558 10.619 26.694 1.00 35.52 220 ALA D N 1
ATOM 9033 C CA . ALA D 1 221 ? 59.803 9.519 27.308 1.00 34.99 220 ALA D CA 1
ATOM 9034 C C . ALA D 1 221 ? 58.302 9.620 26.972 1.00 33.71 220 ALA D C 1
ATOM 9035 O O . ALA D 1 221 ? 57.689 8.629 26.596 1.00 34.33 220 ALA D O 1
ATOM 9037 N N . LEU D 1 222 ? 57.765 10.835 27.008 1.00 32.80 221 LEU D N 1
ATOM 9038 C CA . LEU D 1 222 ? 56.350 11.093 26.711 1.00 31.97 221 LEU D CA 1
ATOM 9039 C C . LEU D 1 222 ? 56.003 10.746 25.248 1.00 32.22 221 LEU D C 1
ATOM 9040 O O . LEU D 1 222 ? 54.990 10.088 25.001 1.00 30.96 221 LEU D O 1
ATOM 9045 N N . LEU D 1 223 ? 56.861 11.156 24.314 1.00 35.43 222 LEU D N 1
ATOM 9046 C CA . LEU D 1 223 ? 56.740 10.779 22.899 1.00 36.53 222 LEU D CA 1
ATOM 9047 C C . LEU D 1 223 ? 56.764 9.267 22.665 1.00 38.02 222 LEU D C 1
ATOM 9048 O O . LEU D 1 223 ? 56.011 8.779 21.808 1.00 37.65 222 LEU D O 1
ATOM 9053 N N . GLU D 1 224 ? 57.582 8.532 23.427 1.00 39.71 223 GLU D N 1
ATOM 9054 C CA . GLU D 1 224 ? 57.599 7.050 23.326 1.00 41.57 223 GLU D CA 1
ATOM 9055 C C . GLU D 1 224 ? 56.233 6.417 23.650 1.00 41.43 223 GLU D C 1
ATOM 9056 O O . GLU D 1 224 ? 55.826 5.459 22.971 1.00 41.24 223 GLU D O 1
ATOM 9062 N N . ARG D 1 225 ? 55.507 6.989 24.622 1.00 41.77 224 ARG D N 1
ATOM 9063 C CA . ARG D 1 225 ? 54.167 6.485 24.993 1.00 42.56 224 ARG D CA 1
ATOM 9064 C C . ARG D 1 225 ? 53.100 6.778 23.923 1.00 42.51 224 ARG D C 1
ATOM 9065 O O . ARG D 1 225 ? 51.994 6.210 23.973 1.00 43.36 224 ARG D O 1
ATOM 9073 N N . GLY D 1 226 ? 53.405 7.672 22.974 1.00 41.91 225 GLY D N 1
ATOM 9074 C CA . GLY D 1 226 ? 52.599 7.870 21.780 1.00 41.23 225 GLY D CA 1
ATOM 9075 C C . GLY D 1 226 ? 52.098 9.284 21.544 1.00 39.94 225 GLY D C 1
ATOM 9076 O O . GLY D 1 226 ? 51.555 9.536 20.475 1.00 40.24 225 GLY D O 1
ATOM 9077 N N . VAL D 1 227 ? 52.262 10.207 22.507 1.00 38.46 226 VAL D N 1
ATOM 9078 C CA . VAL D 1 227 ? 51.835 11.598 22.269 1.00 37.22 226 VAL D CA 1
ATOM 9079 C C . VAL D 1 227 ? 52.699 12.232 21.207 1.00 36.81 226 VAL D C 1
ATOM 9080 O O . VAL D 1 227 ? 53.890 11.888 21.043 1.00 36.95 226 VAL D O 1
ATOM 9084 N N . GLU D 1 228 ? 52.089 13.150 20.477 1.00 35.04 227 GLU D N 1
ATOM 9085 C CA . GLU D 1 228 ? 52.752 13.841 19.401 1.00 35.83 227 GLU D CA 1
ATOM 9086 C C . GLU D 1 228 ? 53.280 15.204 19.785 1.00 35.36 227 GLU D C 1
ATOM 9087 O O . GLU D 1 228 ? 54.153 15.705 19.095 1.00 35.99 227 GLU D O 1
ATOM 9093 N N . LEU D 1 229 ? 52.788 15.785 20.894 1.00 33.02 228 LEU D N 1
ATOM 9094 C CA . LEU D 1 229 ? 53.345 17.025 21.424 1.00 32.52 228 LEU D CA 1
ATOM 9095 C C . LEU D 1 229 ? 53.511 16.840 22.941 1.00 31.36 228 LEU D C 1
ATOM 9096 O O . LEU D 1 229 ? 52.563 16.466 23.612 1.00 29.53 228 LEU D O 1
ATOM 9101 N N . ALA D 1 230 ? 54.713 17.083 23.453 1.00 32.66 229 ALA D N 1
ATOM 9102 C CA . ALA D 1 230 ? 54.996 17.048 24.898 1.00 32.73 229 ALA D CA 1
ATOM 9103 C C . ALA D 1 230 ? 55.287 18.473 25.305 1.00 33.92 229 ALA D C 1
ATOM 9104 O O . ALA D 1 230 ? 56.145 19.098 24.707 1.00 35.18 229 ALA D O 1
ATOM 9106 N N . ILE D 1 231 ? 54.567 18.979 26.306 1.00 34.19 230 ILE D N 1
ATOM 9107 C CA . ILE D 1 231 ? 54.795 20.301 26.862 1.00 35.98 230 ILE D CA 1
ATOM 9108 C C . ILE D 1 231 ? 55.284 20.111 28.308 1.00 37.00 230 ILE D C 1
ATOM 9109 O O . ILE D 1 231 ? 54.540 19.633 29.157 1.00 34.41 230 ILE D O 1
ATOM 9114 N N . VAL D 1 232 ? 56.548 20.459 28.567 1.00 39.32 231 VAL D N 1
ATOM 9115 C CA . VAL D 1 232 ? 57.148 20.303 29.896 1.00 40.40 231 VAL D CA 1
ATOM 9116 C C . VAL D 1 232 ? 57.358 21.690 30.520 1.00 42.64 231 VAL D C 1
ATOM 9117 O O . VAL D 1 232 ? 58.228 22.431 30.071 1.00 45.11 231 VAL D O 1
ATOM 9121 N N . LYS D 1 233 ? 56.564 22.012 31.549 1.00 43.25 232 LYS D N 1
ATOM 9122 C CA . LYS D 1 233 ? 56.656 23.278 32.290 1.00 45.26 232 LYS D CA 1
ATOM 9123 C C . LYS D 1 233 ? 57.753 23.171 33.337 1.00 47.79 232 LYS D C 1
ATOM 9124 O O . LYS D 1 233 ? 57.790 22.182 34.073 1.00 46.46 232 LYS D O 1
ATOM 9130 N N . GLN D 1 234 ? 58.633 24.179 33.396 1.00 51.30 233 GLN D N 1
ATOM 9131 C CA . GLN D 1 234 ? 59.717 24.259 34.406 1.00 54.44 233 GLN D CA 1
ATOM 9132 C C . GLN D 1 234 ? 59.633 25.476 35.363 1.00 56.12 233 GLN D C 1
ATOM 9133 O O . GLN D 1 234 ? 60.547 25.679 36.171 1.00 58.19 233 GLN D O 1
ATOM 9139 N N . GLY D 1 235 ? 58.546 26.260 35.298 1.00 56.73 234 GLY D N 1
ATOM 9140 C CA . GLY D 1 235 ? 58.407 27.494 36.093 1.00 57.96 234 GLY D CA 1
ATOM 9141 C C . GLY D 1 235 ? 59.453 28.575 35.759 1.00 60.73 234 GLY D C 1
ATOM 9142 O O . GLY D 1 235 ? 59.478 29.050 34.617 1.00 62.40 234 GLY D O 1
ATOM 9143 N N . PRO D 1 236 ? 60.313 28.978 36.743 1.00 62.12 235 PRO D N 1
ATOM 9144 C CA . PRO D 1 236 ? 61.436 29.910 36.495 1.00 64.36 235 PRO D CA 1
ATOM 9145 C C . PRO D 1 236 ? 62.517 29.493 35.471 1.00 65.30 235 PRO D C 1
ATOM 9146 O O . PRO D 1 236 ? 63.285 30.354 35.041 1.00 67.58 235 PRO D O 1
ATOM 9150 N N . LYS D 1 237 ? 62.597 28.211 35.110 1.00 63.46 236 LYS D N 1
ATOM 9151 C CA . LYS D 1 237 ? 63.501 27.739 34.029 1.00 63.97 236 LYS D CA 1
ATOM 9152 C C . LYS D 1 237 ? 62.872 27.766 32.613 1.00 62.63 236 LYS D C 1
ATOM 9153 O O . LYS D 1 237 ? 63.591 27.565 31.622 1.00 63.64 236 LYS D O 1
ATOM 9159 N N . GLY D 1 238 ? 61.547 27.976 32.527 1.00 59.71 237 GLY D N 1
ATOM 9160 C CA . GLY D 1 238 ? 60.836 28.255 31.257 1.00 58.31 237 GLY D CA 1
ATOM 9161 C C . GLY D 1 238 ? 59.762 27.230 30.938 1.00 54.78 237 GLY D C 1
ATOM 9162 O O . GLY D 1 238 ? 59.157 26.676 31.851 1.00 53.37 237 GLY D O 1
ATOM 9163 N N . VAL D 1 239 ? 59.522 26.989 29.642 1.00 53.35 238 VAL D N 1
ATOM 9164 C CA . VAL D 1 239 ? 58.595 25.936 29.186 1.00 50.29 238 VAL D CA 1
ATOM 9165 C C . VAL D 1 239 ? 59.074 25.371 27.841 1.00 49.86 238 VAL D C 1
ATOM 9166 O O . VAL D 1 239 ? 59.448 26.146 26.951 1.00 51.26 238 VAL D O 1
ATOM 9183 N N . ALA D 1 241 ? 58.337 22.716 24.529 1.00 46.65 240 ALA D N 1
ATOM 9184 C CA . ALA D 1 241 ? 57.387 21.985 23.677 1.00 45.43 240 ALA D CA 1
ATOM 9185 C C . ALA D 1 241 ? 58.242 21.070 22.784 1.00 45.73 240 ALA D C 1
ATOM 9186 O O . ALA D 1 241 ? 59.228 21.533 22.208 1.00 47.16 240 ALA D O 1
ATOM 9196 N N . THR D 1 243 ? 58.066 17.926 19.762 1.00 44.09 242 THR D N 1
ATOM 9197 C CA . THR D 1 243 ? 57.482 17.000 18.806 1.00 44.04 242 THR D CA 1
ATOM 9198 C C . THR D 1 243 ? 58.563 16.066 18.260 1.00 45.85 242 THR D C 1
ATOM 9199 O O . THR D 1 243 ? 59.766 16.236 18.537 1.00 46.51 242 THR D O 1
ATOM 9203 N N . LYS D 1 244 ? 58.130 15.105 17.441 1.00 46.24 243 LYS D N 1
ATOM 9204 C CA . LYS D 1 244 ? 59.066 14.224 16.706 1.00 47.69 243 LYS D CA 1
ATOM 9205 C C . LYS D 1 244 ? 59.960 14.989 15.707 1.00 49.82 243 LYS D C 1
ATOM 9206 O O . LYS D 1 244 ? 61.047 14.508 15.356 1.00 50.85 243 LYS D O 1
ATOM 9212 N N . ASP D 1 245 ? 59.497 16.165 15.267 1.00 50.18 244 ASP D N 1
ATOM 9213 C CA . ASP D 1 245 ? 60.187 17.028 14.298 1.00 53.08 244 ASP D CA 1
ATOM 9214 C C . ASP D 1 245 ? 60.973 18.199 14.941 1.00 54.13 244 ASP D C 1
ATOM 9215 O O . ASP D 1 245 ? 61.836 18.777 14.303 1.00 55.83 244 ASP D O 1
ATOM 9220 N N . GLU D 1 246 ? 60.684 18.529 16.198 1.00 53.28 245 GLU D N 1
ATOM 9221 C CA . GLU D 1 246 ? 60.953 19.873 16.745 1.00 54.53 245 GLU D CA 1
ATOM 9222 C C . GLU D 1 246 ? 61.063 19.841 18.279 1.00 53.61 245 GLU D C 1
ATOM 9223 O O . GLU D 1 246 ? 60.280 19.165 18.927 1.00 50.95 245 GLU D O 1
ATOM 9229 N N . THR D 1 247 ? 62.054 20.544 18.829 1.00 55.64 246 THR D N 1
ATOM 9230 C CA . THR D 1 247 ? 62.072 20.942 20.242 1.00 55.32 246 THR D CA 1
ATOM 9231 C C . THR D 1 247 ? 62.178 22.464 20.247 1.00 57.30 246 THR D C 1
ATOM 9232 O O . THR D 1 247 ? 63.050 23.019 19.580 1.00 59.20 246 THR D O 1
ATOM 9236 N N . VAL D 1 248 ? 61.271 23.116 20.971 1.00 56.84 247 VAL D N 1
ATOM 9237 C CA . VAL D 1 248 ? 61.208 24.576 21.104 1.00 58.68 247 VAL D CA 1
ATOM 9238 C C . VAL D 1 248 ? 61.067 24.919 22.581 1.00 58.46 247 VAL D C 1
ATOM 9239 O O . VAL D 1 248 ? 60.227 24.331 23.284 1.00 55.46 247 VAL D O 1
ATOM 9243 N N . GLU D 1 249 ? 61.854 25.898 23.026 1.00 60.66 248 GLU D N 1
ATOM 9244 C CA . GLU D 1 249 ? 61.923 26.291 24.430 1.00 60.91 248 GLU D CA 1
ATOM 9245 C C . GLU D 1 249 ? 61.809 27.822 24.548 1.00 62.87 248 GLU D C 1
ATOM 9246 O O . GLU D 1 249 ? 62.520 28.548 23.841 1.00 65.08 248 GLU D O 1
ATOM 9252 N N . VAL D 1 250 ? 60.907 28.292 25.416 1.00 61.92 249 VAL D N 1
ATOM 9253 C CA . VAL D 1 250 ? 60.675 29.722 25.679 1.00 63.67 249 VAL D CA 1
ATOM 9254 C C . VAL D 1 250 ? 61.051 30.034 27.147 1.00 64.34 249 VAL D C 1
ATOM 9255 O O . VAL D 1 250 ? 60.801 29.206 28.029 1.00 62.64 249 VAL D O 1
ATOM 9259 N N . PRO D 1 251 ? 61.659 31.219 27.416 1.00 67.40 250 PRO D N 1
ATOM 9260 C CA . PRO D 1 251 ? 61.882 31.606 28.820 1.00 68.01 250 PRO D CA 1
ATOM 9261 C C . PRO D 1 251 ? 60.580 32.000 29.562 1.00 66.91 250 PRO D C 1
ATOM 9262 O O . PRO D 1 251 ? 59.524 32.143 28.921 1.00 66.08 250 PRO D O 1
ATOM 9266 N N . PRO D 1 252 ? 60.646 32.155 30.905 1.00 67.12 251 PRO D N 1
ATOM 9267 C CA . PRO D 1 252 ? 59.490 32.737 31.616 1.00 66.41 251 PRO D CA 1
ATOM 9268 C C . PRO D 1 252 ? 59.321 34.235 31.286 1.00 68.86 251 PRO D C 1
ATOM 9269 O O . PRO D 1 252 ? 60.324 34.925 31.023 1.00 71.50 251 PRO D O 1
ATOM 9273 N N . PHE D 1 253 ? 58.069 34.702 31.251 1.00 68.41 252 PHE D N 1
ATOM 9274 C CA . PHE D 1 253 ? 57.764 36.138 31.128 1.00 70.88 252 PHE D CA 1
ATOM 9275 C C . PHE D 1 253 ? 57.658 36.744 32.532 1.00 70.72 252 PHE D C 1
ATOM 9276 O O . PHE D 1 253 ? 56.965 36.195 33.387 1.00 68.66 252 PHE D O 1
ATOM 9284 N N . PHE D 1 254 ? 58.361 37.859 32.752 1.00 73.25 253 PHE D N 1
ATOM 9285 C CA . PHE D 1 254 ? 58.383 38.553 34.046 1.00 73.55 253 PHE D CA 1
ATOM 9286 C C . PHE D 1 254 ? 57.040 39.241 34.343 1.00 72.35 253 PHE D C 1
ATOM 9287 O O . PHE D 1 254 ? 56.492 39.934 33.484 1.00 73.34 253 PHE D O 1
ATOM 9289 N N . VAL D 1 255 ? 56.506 39.015 35.540 1.00 70.30 254 VAL D N 1
ATOM 9290 C CA . VAL D 1 255 ? 55.430 39.856 36.104 1.00 69.79 254 VAL D CA 1
ATOM 9291 C C . VAL D 1 255 ? 55.492 39.867 37.627 1.00 68.65 254 VAL D C 1
ATOM 9292 O O . VAL D 1 255 ? 56.172 39.039 38.240 1.00 67.62 254 VAL D O 1
ATOM 9296 N N . ASP D 1 256 ? 54.793 40.834 38.217 1.00 68.71 255 ASP D N 1
ATOM 9297 C CA . ASP D 1 256 ? 54.548 40.854 39.650 1.00 67.65 255 ASP D CA 1
ATOM 9298 C C . ASP D 1 256 ? 53.314 39.970 39.907 1.00 63.72 255 ASP D C 1
ATOM 9299 O O . ASP D 1 256 ? 52.194 40.353 39.565 1.00 62.83 255 ASP D O 1
ATOM 9304 N N . VAL D 1 257 ? 53.541 38.788 40.485 1.00 61.12 256 VAL D N 1
ATOM 9305 C CA . VAL D 1 257 ? 52.478 37.828 40.784 1.00 57.80 256 VAL D CA 1
ATOM 9306 C C . VAL D 1 257 ? 51.671 38.313 41.997 1.00 57.09 256 VAL D C 1
ATOM 9307 O O . VAL D 1 257 ? 52.260 38.522 43.047 1.00 57.81 256 VAL D O 1
ATOM 9311 N N . ILE D 1 258 ? 50.356 38.509 41.834 1.00 55.94 257 ILE D N 1
ATOM 9312 C CA . ILE D 1 258 ? 49.406 38.681 42.970 1.00 55.18 257 ILE D CA 1
ATOM 9313 C C . ILE D 1 258 ? 48.898 37.304 43.458 1.00 52.68 257 ILE D C 1
ATOM 9314 O O . ILE D 1 258 ? 49.191 36.920 44.594 1.00 52.89 257 ILE D O 1
ATOM 9319 N N . ASN D 1 259 ? 48.140 36.584 42.617 1.00 51.20 258 ASN D N 1
ATOM 9320 C CA . ASN D 1 259 ? 47.735 35.171 42.888 1.00 48.70 258 ASN D CA 1
ATOM 9321 C C . ASN D 1 259 ? 48.069 34.220 41.722 1.00 47.71 258 ASN D C 1
ATOM 9322 O O . ASN D 1 259 ? 47.481 34.309 40.661 1.00 47.66 258 ASN D O 1
ATOM 9327 N N . GLY D 1 260 ? 48.972 33.275 41.963 1.00 47.12 259 GLY D N 1
ATOM 9328 C CA . GLY D 1 260 ? 49.416 32.304 40.955 1.00 46.27 259 GLY D CA 1
ATOM 9329 C C . GLY D 1 260 ? 48.435 31.176 40.667 1.00 43.97 259 GLY D C 1
ATOM 9330 O O . GLY D 1 260 ? 48.614 30.476 39.670 1.00 43.28 259 GLY D O 1
ATOM 9331 N N . LEU D 1 261 ? 47.427 30.976 41.534 1.00 42.43 260 LEU D N 1
ATOM 9332 C CA . LEU D 1 261 ? 46.483 29.851 41.415 1.00 40.74 260 LEU D CA 1
ATOM 9333 C C . LEU D 1 261 ? 45.717 29.975 40.107 1.00 39.97 260 LEU D C 1
ATOM 9334 O O . LEU D 1 261 ? 45.267 31.057 39.750 1.00 40.23 260 LEU D O 1
ATOM 9339 N N . GLY D 1 262 ? 45.649 28.864 39.377 1.00 38.46 261 GLY D N 1
ATOM 9340 C CA . GLY D 1 262 ? 45.018 28.820 38.077 1.00 37.42 261 GLY D CA 1
ATOM 9341 C C . GLY D 1 262 ? 45.754 29.400 36.893 1.00 37.62 261 GLY D C 1
ATOM 9342 O O . GLY D 1 262 ? 45.209 29.370 35.798 1.00 37.10 261 GLY D O 1
ATOM 9343 N N . ALA D 1 263 ? 46.984 29.892 37.083 1.00 37.82 262 ALA D N 1
ATOM 9344 C CA . ALA D 1 263 ? 47.809 30.392 35.980 1.00 38.73 262 ALA D CA 1
ATOM 9345 C C . ALA D 1 263 ? 48.061 29.293 34.919 1.00 37.14 262 ALA D C 1
ATOM 9346 O O . ALA D 1 263 ? 48.054 29.592 33.727 1.00 38.14 262 ALA D O 1
ATOM 9348 N N . GLY D 1 264 ? 48.262 28.040 35.360 1.00 35.24 263 GLY D N 1
ATOM 9349 C CA . GLY D 1 264 ? 48.363 26.866 34.466 1.00 34.10 263 GLY D CA 1
ATOM 9350 C C . GLY D 1 264 ? 47.118 26.611 33.608 1.00 32.97 263 GLY D C 1
ATOM 9351 O O . GLY D 1 264 ? 47.212 26.170 32.441 1.00 31.08 263 GLY D O 1
ATOM 9352 N N . ASP D 1 265 ? 45.957 26.903 34.182 1.00 31.18 264 ASP D N 1
ATOM 9353 C CA . ASP D 1 265 ? 44.685 26.745 33.479 1.00 30.90 264 ASP D CA 1
ATOM 9354 C C . ASP D 1 265 ? 44.483 27.797 32.399 1.00 31.96 264 ASP D C 1
ATOM 9355 O O . ASP D 1 265 ? 43.916 27.487 31.338 1.00 31.61 264 ASP D O 1
ATOM 9360 N N . ALA D 1 266 ? 44.930 29.036 32.659 1.00 33.18 265 ALA D N 1
ATOM 9361 C CA . ALA D 1 266 ? 44.952 30.091 31.616 1.00 34.30 265 ALA D CA 1
ATOM 9362 C C . ALA D 1 266 ? 45.923 29.715 30.501 1.00 34.70 265 ALA D C 1
ATOM 9363 O O . ALA D 1 266 ? 45.589 29.836 29.303 1.00 35.52 265 ALA D O 1
ATOM 9365 N N . PHE D 1 267 ? 47.113 29.233 30.888 1.00 34.18 266 PHE D N 1
ATOM 9366 C CA . PHE D 1 267 ? 48.072 28.643 29.931 1.00 34.39 266 PHE D CA 1
ATOM 9367 C C . PHE D 1 267 ? 47.391 27.545 29.087 1.00 33.08 266 PHE D C 1
ATOM 9368 O O . PHE D 1 267 ? 47.511 27.560 27.870 1.00 33.09 266 PHE D O 1
ATOM 9376 N N . GLY D 1 268 ? 46.650 26.648 29.743 1.00 30.90 267 GLY D N 1
ATOM 9377 C CA . GLY D 1 268 ? 45.939 25.547 29.089 1.00 30.48 267 GLY D CA 1
ATOM 9378 C C . GLY D 1 268 ? 44.899 25.956 28.052 1.00 30.89 267 GLY D C 1
ATOM 9379 O O . GLY D 1 268 ? 44.917 25.469 26.906 1.00 30.34 267 GLY D O 1
ATOM 9380 N N . GLY D 1 269 ? 44.019 26.875 28.436 1.00 30.97 268 GLY D N 1
ATOM 9381 C CA . GLY D 1 269 ? 43.083 27.474 27.489 1.00 31.65 268 GLY D CA 1
ATOM 9382 C C . GLY D 1 269 ? 43.739 28.261 26.361 1.00 33.67 268 GLY D C 1
ATOM 9383 O O . GLY D 1 269 ? 43.212 28.271 25.222 1.00 34.21 268 GLY D O 1
ATOM 9384 N N . ALA D 1 270 ? 44.859 28.936 26.664 1.00 33.77 269 ALA D N 1
ATOM 9385 C CA . ALA D 1 270 ? 45.658 29.613 25.634 1.00 35.26 269 ALA D CA 1
ATOM 9386 C C . ALA D 1 270 ? 46.340 28.614 24.705 1.00 34.61 269 ALA D C 1
ATOM 9387 O O . ALA D 1 270 ? 46.409 28.864 23.492 1.00 35.01 269 ALA D O 1
ATOM 9389 N N . LEU D 1 271 ? 46.825 27.493 25.267 1.00 32.46 270 LEU D N 1
ATOM 9390 C CA . LEU D 1 271 ? 47.364 26.375 24.470 1.00 33.04 270 LEU D CA 1
ATOM 9391 C C . LEU D 1 271 ? 46.333 25.840 23.445 1.00 32.75 270 LEU D C 1
ATOM 9392 O O . LEU D 1 271 ? 46.668 25.657 22.247 1.00 33.41 270 LEU D O 1
ATOM 9397 N N . CYS D 1 272 ? 45.107 25.608 23.919 1.00 31.76 271 CYS D N 1
ATOM 9398 C CA . CYS D 1 272 ? 43.986 25.205 23.058 1.00 32.07 271 CYS D CA 1
ATOM 9399 C C . CYS D 1 272 ? 43.778 26.175 21.897 1.00 33.53 271 CYS D C 1
ATOM 9400 O O . CYS D 1 272 ? 43.708 25.733 20.762 1.00 32.63 271 CYS D O 1
ATOM 9403 N N . HIS D 1 273 ? 43.745 27.479 22.184 1.00 35.70 272 HIS D N 1
ATOM 9404 C CA . HIS D 1 273 ? 43.571 28.509 21.138 1.00 38.31 272 HIS D CA 1
ATOM 9405 C C . HIS D 1 273 ? 44.660 28.408 20.059 1.00 39.91 272 HIS D C 1
ATOM 9406 O O . HIS D 1 273 ? 44.347 28.363 18.883 1.00 40.46 272 HIS D O 1
ATOM 9413 N N . GLY D 1 274 ? 45.925 28.345 20.484 1.00 40.59 273 GLY D N 1
ATOM 9414 C CA . GLY D 1 274 ? 47.070 28.229 19.561 1.00 41.29 273 GLY D CA 1
ATOM 9415 C C . GLY D 1 274 ? 47.109 26.951 18.730 1.00 40.57 273 GLY D C 1
ATOM 9416 O O . GLY D 1 274 ? 47.493 26.993 17.549 1.00 42.14 273 GLY D O 1
ATOM 9417 N N . LEU D 1 275 ? 46.686 25.834 19.326 1.00 38.60 274 LEU D N 1
ATOM 9418 C CA . LEU D 1 275 ? 46.547 24.552 18.612 1.00 38.10 274 LEU D CA 1
ATOM 9419 C C . LEU D 1 275 ? 45.410 24.586 17.564 1.00 39.14 274 LEU D C 1
ATOM 9420 O O . LEU D 1 275 ? 45.611 24.172 16.397 1.00 40.09 274 LEU D O 1
ATOM 9425 N N . LEU D 1 276 ? 44.252 25.116 17.973 1.00 39.04 275 LEU D N 1
ATOM 9426 C CA . LEU D 1 276 ? 43.118 25.342 17.054 1.00 40.43 275 LEU D CA 1
ATOM 9427 C C . LEU D 1 276 ? 43.453 26.301 15.887 1.00 43.17 275 LEU D C 1
ATOM 9428 O O . LEU D 1 276 ? 43.024 26.065 14.758 1.00 42.98 275 LEU D O 1
ATOM 9433 N N . SER D 1 277 ? 44.235 27.348 16.177 1.00 44.53 276 SER D N 1
ATOM 9434 C CA . SER D 1 277 ? 44.693 28.306 15.167 1.00 46.99 276 SER D CA 1
ATOM 9435 C C . SER D 1 277 ? 45.807 27.781 14.259 1.00 48.20 276 SER D C 1
ATOM 9436 O O . SER D 1 277 ? 46.152 28.451 13.275 1.00 49.43 276 SER D O 1
ATOM 9439 N N . GLU D 1 278 ? 46.358 26.601 14.574 1.00 46.83 277 GLU D N 1
ATOM 9440 C CA . GLU D 1 278 ? 47.422 25.943 13.801 1.00 48.05 277 GLU D CA 1
ATOM 9441 C C . GLU D 1 278 ? 48.683 26.810 13.698 1.00 49.42 277 GLU D C 1
ATOM 9442 O O . GLU D 1 278 ? 49.359 26.824 12.671 1.00 50.12 277 GLU D O 1
ATOM 9448 N N . TRP D 1 279 ? 48.997 27.504 14.798 1.00 48.98 278 TRP D N 1
ATOM 9449 C CA . TRP D 1 279 ? 50.118 28.428 14.841 1.00 51.07 278 TRP D CA 1
ATOM 9450 C C . TRP D 1 279 ? 51.405 27.625 14.970 1.00 51.20 278 TRP D C 1
ATOM 9451 O O . TRP D 1 279 ? 51.346 26.475 15.439 1.00 49.25 278 TRP D O 1
ATOM 9462 N N . PRO D 1 280 ? 52.570 28.215 14.563 1.00 52.92 279 PRO D N 1
ATOM 9463 C CA . PRO D 1 280 ? 53.856 27.560 14.846 1.00 53.08 279 PRO D CA 1
ATOM 9464 C C . PRO D 1 280 ? 54.068 27.304 16.354 1.00 51.63 279 PRO D C 1
ATOM 9465 O O . PRO D 1 280 ? 53.551 28.060 17.193 1.00 50.41 279 PRO D O 1
ATOM 9469 N N . LEU D 1 281 ? 54.834 26.266 16.670 1.00 51.23 280 LEU D N 1
ATOM 9470 C CA . LEU D 1 281 ? 55.008 25.807 18.062 1.00 50.60 280 LEU D CA 1
ATOM 9471 C C . LEU D 1 281 ? 55.645 26.860 18.995 1.00 51.63 280 LEU D C 1
ATOM 9472 O O . LEU D 1 281 ? 55.255 26.952 20.157 1.00 50.80 280 LEU D O 1
ATOM 9477 N N . GLU D 1 282 ? 56.559 27.692 18.473 1.00 54.17 281 GLU D N 1
ATOM 9478 C CA . GLU D 1 282 ? 57.093 28.840 19.244 1.00 55.63 281 GLU D CA 1
ATOM 9479 C C . GLU D 1 282 ? 56.018 29.888 19.595 1.00 55.37 281 GLU D C 1
ATOM 9480 O O . GLU D 1 282 ? 55.911 30.291 20.758 1.00 54.18 281 GLU D O 1
ATOM 9486 N N . LYS D 1 283 ? 55.232 30.309 18.600 1.00 55.72 282 LYS D N 1
ATOM 9487 C CA . LYS D 1 283 ? 54.111 31.255 18.823 1.00 55.59 282 LYS D CA 1
ATOM 9488 C C . LYS D 1 283 ? 53.022 30.707 19.750 1.00 52.11 282 LYS D C 1
ATOM 9489 O O . LYS D 1 283 ? 52.463 31.474 20.536 1.00 51.81 282 LYS D O 1
ATOM 9495 N N . VAL D 1 284 ? 52.703 29.411 19.626 1.00 49.62 283 VAL D N 1
ATOM 9496 C CA . VAL D 1 284 ? 51.832 28.694 20.589 1.00 46.84 283 VAL D CA 1
ATOM 9497 C C . VAL D 1 284 ? 52.373 28.825 22.022 1.00 46.36 283 VAL D C 1
ATOM 9498 O O . VAL D 1 284 ? 51.643 29.189 22.936 1.00 45.10 283 VAL D O 1
ATOM 9502 N N . LEU D 1 285 ? 53.663 28.545 22.187 1.00 46.75 284 LEU D N 1
ATOM 9503 C CA . LEU D 1 285 ? 54.300 28.546 23.517 1.00 46.43 284 LEU D CA 1
ATOM 9504 C C . LEU D 1 285 ? 54.444 29.979 24.082 1.00 48.05 284 LEU D C 1
ATOM 9505 O O . LEU D 1 285 ? 54.229 30.181 25.273 1.00 47.38 284 LEU D O 1
ATOM 9510 N N . ARG D 1 286 ? 54.773 30.958 23.230 1.00 50.87 285 ARG D N 1
ATOM 9511 C CA . ARG D 1 286 ? 54.813 32.396 23.611 1.00 53.14 285 ARG D CA 1
ATOM 9512 C C . ARG D 1 286 ? 53.432 32.961 23.972 1.00 52.67 285 ARG D C 1
ATOM 9513 O O . ARG D 1 286 ? 53.317 33.745 24.913 1.00 53.70 285 ARG D O 1
ATOM 9521 N N . PHE D 1 287 ? 52.399 32.582 23.220 1.00 51.68 286 PHE D N 1
ATOM 9522 C CA . PHE D 1 287 ? 51.014 32.998 23.516 1.00 50.83 286 PHE D CA 1
ATOM 9523 C C . PHE D 1 287 ? 50.515 32.432 24.849 1.00 48.51 286 PHE D C 1
ATOM 9524 O O . PHE D 1 287 ? 49.941 33.166 25.650 1.00 48.67 286 PHE D O 1
ATOM 9532 N N . ALA D 1 288 ? 50.746 31.137 25.067 1.00 46.41 287 ALA D N 1
ATOM 9533 C CA . ALA D 1 288 ? 50.303 30.446 26.276 1.00 44.66 287 ALA D CA 1
ATOM 9534 C C . ALA D 1 288 ? 51.016 30.929 27.532 1.00 44.88 287 ALA D C 1
ATOM 9535 O O . ALA D 1 288 ? 50.369 31.181 28.545 1.00 43.87 287 ALA D O 1
ATOM 9537 N N . ASN D 1 289 ? 52.339 31.046 27.472 1.00 46.71 288 ASN D N 1
ATOM 9538 C CA . ASN D 1 289 ? 53.126 31.582 28.608 1.00 48.33 288 ASN D CA 1
ATOM 9539 C C . ASN D 1 289 ? 52.672 32.979 29.053 1.00 49.49 288 ASN D C 1
ATOM 9540 O O . ASN D 1 289 ? 52.625 33.251 30.252 1.00 48.95 288 ASN D O 1
ATOM 9545 N N . THR D 1 290 ? 52.330 33.826 28.081 1.00 51.13 289 THR D N 1
ATOM 9546 C CA . THR D 1 290 ? 51.812 35.179 28.326 1.00 52.44 289 THR D CA 1
ATOM 9547 C C . THR D 1 290 ? 50.435 35.163 28.984 1.00 50.93 289 THR D C 1
ATOM 9548 O O . THR D 1 290 ? 50.220 35.891 29.963 1.00 51.36 289 THR D O 1
ATOM 9552 N N . ALA D 1 291 ? 49.517 34.342 28.456 1.00 49.48 290 ALA D N 1
ATOM 9553 C CA . ALA D 1 291 ? 48.167 34.181 29.051 1.00 48.12 290 ALA D CA 1
ATOM 9554 C C . ALA D 1 291 ? 48.252 33.765 30.522 1.00 46.93 290 ALA D C 1
ATOM 9555 O O . ALA D 1 291 ? 47.564 34.337 31.372 1.00 46.16 290 ALA D O 1
ATOM 9557 N N . GLY D 1 292 ? 49.129 32.799 30.800 1.00 46.95 291 GLY D N 1
ATOM 9558 C CA . GLY D 1 292 ? 49.393 32.321 32.162 1.00 46.36 291 GLY D CA 1
ATOM 9559 C C . GLY D 1 292 ? 49.938 33.373 33.119 1.00 47.65 291 GLY D C 1
ATOM 9560 O O . GLY D 1 292 ? 49.564 33.386 34.294 1.00 47.09 291 GLY D O 1
ATOM 9561 N N . ALA D 1 293 ? 50.814 34.244 32.614 1.00 50.23 292 ALA D N 1
ATOM 9562 C CA . ALA D 1 293 ? 51.376 35.359 33.406 1.00 51.64 292 ALA D CA 1
ATOM 9563 C C . ALA D 1 293 ? 50.343 36.447 33.721 1.00 52.21 292 ALA D C 1
ATOM 9564 O O . ALA D 1 293 ? 50.349 37.006 34.830 1.00 52.22 292 ALA D O 1
ATOM 9566 N N . LEU D 1 294 ? 49.472 36.744 32.749 1.00 52.60 293 LEU D N 1
ATOM 9567 C CA . LEU D 1 294 ? 48.383 37.733 32.914 1.00 52.82 293 LEU D CA 1
ATOM 9568 C C . LEU D 1 294 ? 47.423 37.388 34.038 1.00 50.82 293 LEU D C 1
ATOM 9569 O O . LEU D 1 294 ? 46.996 38.265 34.772 1.00 51.44 293 LEU D O 1
ATOM 9574 N N . VAL D 1 295 ? 47.084 36.105 34.153 1.00 48.34 294 VAL D N 1
ATOM 9575 C CA . VAL D 1 295 ? 46.244 35.604 35.243 1.00 46.34 294 VAL D CA 1
ATOM 9576 C C . VAL D 1 295 ? 47.011 35.585 36.565 1.00 46.23 294 VAL D C 1
ATOM 9577 O O . VAL D 1 295 ? 46.438 35.957 37.585 1.00 45.21 294 VAL D O 1
ATOM 9581 N N . ALA D 1 296 ? 48.289 35.182 36.537 1.00 47.37 295 ALA D N 1
ATOM 9582 C CA . ALA D 1 296 ? 49.173 35.225 37.728 1.00 48.37 295 ALA D CA 1
ATOM 9583 C C . ALA D 1 296 ? 49.338 36.634 38.304 1.00 51.05 295 ALA D C 1
ATOM 9584 O O . ALA D 1 296 ? 49.367 36.796 39.528 1.00 50.98 295 ALA D O 1
ATOM 9586 N N . SER D 1 297 ? 49.418 37.629 37.415 1.00 54.01 296 SER D N 1
ATOM 9587 C CA . SER D 1 297 ? 49.424 39.064 37.773 1.00 56.92 296 SER D CA 1
ATOM 9588 C C . SER D 1 297 ? 48.197 39.608 38.520 1.00 57.40 296 SER D C 1
ATOM 9589 O O . SER D 1 297 ? 48.293 40.693 39.091 1.00 58.79 296 SER D O 1
ATOM 9592 N N . ARG D 1 298 ? 47.061 38.903 38.484 1.00 56.89 297 ARG D N 1
ATOM 9593 C CA . ARG D 1 298 ? 45.813 39.347 39.145 1.00 57.81 297 ARG D CA 1
ATOM 9594 C C . ARG D 1 298 ? 45.462 38.520 40.379 1.00 56.28 297 ARG D C 1
ATOM 9595 O O . ARG D 1 298 ? 45.938 37.394 40.531 1.00 55.22 297 ARG D O 1
ATOM 9603 N N . LEU D 1 299 ? 44.637 39.096 41.259 1.00 56.52 298 LEU D N 1
ATOM 9604 C CA . LEU D 1 299 ? 44.069 38.376 42.425 1.00 55.36 298 LEU D CA 1
ATOM 9605 C C . LEU D 1 299 ? 43.148 37.231 41.982 1.00 53.42 298 LEU D C 1
ATOM 9606 O O . LEU D 1 299 ? 43.164 36.144 42.571 1.00 52.34 298 LEU D O 1
ATOM 9611 N N . GLU D 1 300 ? 42.374 37.488 40.928 1.00 53.70 299 GLU D N 1
ATOM 9612 C CA . GLU D 1 300 ? 41.333 36.575 40.450 1.00 52.17 299 GLU D CA 1
ATOM 9613 C C . GLU D 1 300 ? 41.908 35.526 39.491 1.00 50.42 299 GLU D C 1
ATOM 9614 O O . GLU D 1 300 ? 43.073 35.632 39.044 1.00 49.94 299 GLU D O 1
ATOM 9620 N N . CYS D 1 301 ? 41.080 34.514 39.200 1.00 48.39 300 CYS D N 1
ATOM 9621 C CA . CYS D 1 301 ? 41.395 33.477 38.217 1.00 46.94 300 CYS D CA 1
ATOM 9622 C C . CYS D 1 301 ? 40.315 33.350 37.149 1.00 46.36 300 CYS D C 1
ATOM 9623 O O . CYS D 1 301 ? 40.473 33.953 36.076 1.00 47.71 300 CYS D O 1
ATOM 9626 N N . SER D 1 302 ? 39.241 32.585 37.412 1.00 44.23 301 SER D N 1
ATOM 9627 C CA . SER D 1 302 ? 38.202 32.274 36.383 1.00 43.94 301 SER D CA 1
ATOM 9628 C C . SER D 1 302 ? 37.483 33.510 35.805 1.00 45.54 301 SER D C 1
ATOM 9629 O O . SER D 1 302 ? 37.147 33.539 34.609 1.00 46.04 301 SER D O 1
ATOM 9632 N N . THR D 1 303 ? 37.243 34.509 36.656 1.00 45.82 302 THR D N 1
ATOM 9633 C CA . THR D 1 303 ? 36.710 35.828 36.221 1.00 47.53 302 THR D CA 1
ATOM 9634 C C . THR D 1 303 ? 37.753 36.728 35.528 1.00 49.41 302 THR D C 1
ATOM 9635 O O . THR D 1 303 ? 37.369 37.700 34.879 1.00 51.32 302 THR D O 1
ATOM 9639 N N . ALA D 1 304 ? 39.049 36.420 35.710 1.00 49.50 303 ALA D N 1
ATOM 9640 C CA . ALA D 1 304 ? 40.181 37.169 35.124 1.00 51.01 303 ALA D CA 1
ATOM 9641 C C . ALA D 1 304 ? 40.779 36.562 33.850 1.00 50.72 303 ALA D C 1
ATOM 9642 O O . ALA D 1 304 ? 41.915 36.912 33.508 1.00 52.53 303 ALA D O 1
ATOM 9652 N N . PRO D 1 306 ? 42.028 35.934 30.218 1.00 49.42 305 PRO D N 1
ATOM 9653 C CA . PRO D 1 306 ? 42.268 36.934 29.197 1.00 51.28 305 PRO D CA 1
ATOM 9654 C C . PRO D 1 306 ? 41.672 36.585 27.833 1.00 51.52 305 PRO D C 1
ATOM 9655 O O . PRO D 1 306 ? 41.657 35.414 27.438 1.00 49.00 305 PRO D O 1
ATOM 9659 N N . THR D 1 307 ? 41.207 37.617 27.125 1.00 53.44 306 THR D N 1
ATOM 9660 C CA . THR D 1 307 ? 40.719 37.472 25.758 1.00 54.44 306 THR D CA 1
ATOM 9661 C C . THR D 1 307 ? 41.920 37.349 24.811 1.00 55.33 306 THR D C 1
ATOM 9662 O O . THR D 1 307 ? 43.065 37.603 25.204 1.00 55.59 306 THR D O 1
ATOM 9666 N N . THR D 1 308 ? 41.653 36.951 23.568 1.00 56.07 307 THR D N 1
ATOM 9667 C CA . THR D 1 308 ? 42.691 36.878 22.520 1.00 57.44 307 THR D CA 1
ATOM 9668 C C . THR D 1 308 ? 43.375 38.244 22.309 1.00 60.12 307 THR D C 1
ATOM 9669 O O . THR D 1 308 ? 44.599 38.320 22.306 1.00 60.40 307 THR D O 1
ATOM 9673 N N . ASP D 1 309 ? 42.578 39.305 22.185 1.00 61.95 308 ASP D N 1
ATOM 9674 C CA . ASP D 1 309 ? 43.098 40.687 22.068 1.00 65.42 308 ASP D CA 1
ATOM 9675 C C . ASP D 1 309 ? 43.977 41.115 23.250 1.00 65.39 308 ASP D C 1
ATOM 9676 O O . ASP D 1 309 ? 44.991 41.788 23.061 1.00 66.87 308 ASP D O 1
ATOM 9681 N N . GLU D 1 310 ? 43.594 40.677 24.451 1.00 63.57 309 GLU D N 1
ATOM 9682 C CA . GLU D 1 310 ? 44.276 41.039 25.685 1.00 63.57 309 GLU D CA 1
ATOM 9683 C C . GLU D 1 310 ? 45.668 40.394 25.790 1.00 63.34 309 GLU D C 1
ATOM 9684 O O . GLU D 1 310 ? 46.612 41.060 26.219 1.00 64.88 309 GLU D O 1
ATOM 9690 N N . VAL D 1 311 ? 45.799 39.127 25.377 1.00 61.60 310 VAL D N 1
ATOM 9691 C CA . VAL D 1 311 ? 47.115 38.437 25.325 1.00 61.44 310 VAL D CA 1
ATOM 9692 C C . VAL D 1 311 ? 48.074 39.045 24.283 1.00 64.46 310 VAL D C 1
ATOM 9693 O O . VAL D 1 311 ? 49.265 39.200 24.556 1.00 64.97 310 VAL D O 1
ATOM 9697 N N . GLU D 1 312 ? 47.544 39.344 23.096 1.00 66.52 311 GLU D N 1
ATOM 9698 C CA . GLU D 1 312 ? 48.314 39.959 21.994 1.00 70.16 311 GLU D CA 1
ATOM 9699 C C . GLU D 1 312 ? 48.831 41.358 22.341 1.00 73.12 311 GLU D C 1
ATOM 9700 O O . GLU D 1 312 ? 49.981 41.686 22.025 1.00 74.73 311 GLU D O 1
ATOM 9706 N N . ALA D 1 313 ? 47.977 42.159 22.988 1.00 73.91 312 ALA D N 1
ATOM 9707 C CA . ALA D 1 313 ? 48.350 43.479 23.538 1.00 76.96 312 ALA D CA 1
ATOM 9708 C C . ALA D 1 313 ? 49.516 43.420 24.531 1.00 77.15 312 ALA D C 1
ATOM 9709 O O . ALA D 1 313 ? 50.395 44.278 24.505 1.00 79.76 312 ALA D O 1
ATOM 9711 N N . SER D 1 314 ? 49.519 42.402 25.390 1.00 74.92 313 SER D N 1
ATOM 9712 C CA . SER D 1 314 ? 50.590 42.211 26.384 1.00 75.07 313 SER D CA 1
ATOM 9713 C C . SER D 1 314 ? 51.935 41.767 25.776 1.00 76.28 313 SER D C 1
ATOM 9714 O O . SER D 1 314 ? 52.991 42.047 26.351 1.00 77.66 313 SER D O 1
ATOM 9717 N N . LEU D 1 315 ? 51.894 41.116 24.610 1.00 76.31 314 LEU D N 1
ATOM 9718 C CA . LEU D 1 315 ? 53.062 40.453 24.019 1.00 76.65 314 LEU D CA 1
ATOM 9719 C C . LEU D 1 315 ? 53.929 41.425 23.220 1.00 80.20 314 LEU D C 1
ATOM 9720 O O . LEU D 1 315 ? 53.485 42.001 22.230 1.00 82.07 314 LEU D O 1
#